Protein AF-0000000084756066 (afdb_homodimer)

Foldseek 3Di:
DVVVLVVLLVVVVVCQVVCVAPFFHADDALVRCCVVSVDDSVSSVVSLVVCVVVVQWAQAPPPHITGHHPVPPPQQLHDDDPQDPVFAEQSDFWFDDPVLVVLVVVLVVVLVPDPVVVVLVDFAQLQGDLVLLQLVQVLVVVVVFNAHSLQKGKAQFLLRVLLLVCQLQHAAAAEEEEAQFADLSNVVSCVVRNYHYDHFYADLQGTDLVVVLVCLVVDLHAAYEDAQAQTPPQGHHHDPVRLLSNLVSCVVNVHAYEYEHAPNLLDDPGPDDNCRVCQQRYKYWYGCCNQRNVPLRIIMIGHDSVSVVSSSVSSCVPPNHRRSVSSVSVSVCSVVCVSVVSSVVLQVVLLVLLVLLCVLQPPFDWGHDSRDQKIKGAADPVAAQSQLQVVLVVVSYRWDASVSRGDDRHGGGITMTGRRPDDSVVSNVSSNVSNCCRVVVD/DVVVLVVLLVVVLVCQVVCVAPFFHADDALVRCCVVSVDDSVSSVVSLVVCVVVVQWAQAVPPHITGHHPVPPPQQLHDDDPQDPVFAEQSDFWFDDPVQVVLVVVLVVVLVPDPVVVVLVDFAQLQGDLVLLQLVQVLVVVVVFNAHSLQKGKAQFLLRVLLLVCQLQHAAAAEEEEAQFARLSNVVSCVVRNYHYDHFYADLQGTDLVVVLVVLVVDLHAAYEDAQAQGPPQGHHHDPVRLVSNLVSCVVNVHAYEYEHAPNLLDDPGDDDNCRVCQQRYKYWYGCCNQRNVPLRIIMIGHPSVSVVSSSVSSCVPPNHRRSVSSVSVSVCSVVCVSVVSSVVLQVVLLVLLVLLCVLQPPFDWGHDSRDQKIKGAADPVAAQSQLQVVLVVVSYRWDASVSRGDDRHGGGITMTGRRPDDSVVSNVSSNVSNCCRVVVD

Radius of gyration: 28.28 Å; Cα contacts (8 Å, |Δi|>4): 1732; chains: 2; bounding box: 73×87×59 Å

Nearest PDB structures (foldseek):
  8tn2-assembly1_A  TM=8.681E-01  e=7.922E-30  Streptomyces hygroscopicus
  2zp7-assembly1_A  TM=9.122E-01  e=8.954E-27  Thermus thermophilus HB27
  4tv7-assembly2_C  TM=6.915E-01  e=6.411E-26  Bacillus subtilis subsp. subtilis str. 168
  4wbt-assembly1_C-2  TM=7.877E-01  e=2.392E-18  Sinorhizobium meliloti 1021
  4wbt-assembly2_B-3  TM=7.861E-01  e=3.547E-18  Sinorhizobium meliloti 1021

Structure (mmCIF, N/CA/C/O backbone):
data_AF-0000000084756066-model_v1
#
loop_
_entity.id
_entity.type
_entity.pdbx_description
1 polymer 'HTH gntR-type domain-containing protein'
#
loop_
_atom_site.group_PDB
_atom_site.id
_atom_site.type_symbol
_atom_site.label_atom_id
_atom_site.label_alt_id
_atom_site.label_comp_id
_atom_site.label_asym_id
_atom_site.label_entity_id
_atom_site.label_seq_id
_atom_site.pdbx_PDB_ins_code
_atom_site.Cartn_x
_atom_site.Cartn_y
_atom_site.Cartn_z
_atom_site.occupancy
_atom_site.B_iso_or_equiv
_atom_site.auth_seq_id
_atom_site.auth_comp_id
_atom_site.auth_asym_id
_atom_site.auth_atom_id
_atom_site.pdbx_PDB_model_num
ATOM 1 N N . MET A 1 1 ? -41.688 8.227 -5.859 1 33.94 1 MET A N 1
ATOM 2 C CA . MET A 1 1 ? -41.031 9.172 -4.969 1 33.94 1 MET A CA 1
ATOM 3 C C . MET A 1 1 ? -39.5 9.125 -5.156 1 33.94 1 MET A C 1
ATOM 5 O O . MET A 1 1 ? -38.844 10.148 -5.059 1 33.94 1 MET A O 1
ATOM 9 N N . LYS A 1 2 ? -39 7.84 -5.34 1 48.56 2 LYS A N 1
ATOM 10 C CA . LYS A 1 2 ? -37.562 7.551 -5.586 1 48.56 2 LYS A CA 1
ATOM 11 C C . LYS A 1 2 ? -37.094 8.219 -6.871 1 48.56 2 LYS A C 1
ATOM 13 O O . LYS A 1 2 ? -35.969 8.734 -6.926 1 48.56 2 LYS A O 1
ATOM 18 N N . ASN A 1 3 ? -38 8.391 -7.758 1 63.06 3 ASN A N 1
ATOM 19 C CA . ASN A 1 3 ? -37.75 8.867 -9.117 1 63.06 3 ASN A CA 1
ATOM 20 C C . ASN A 1 3 ? -37.594 10.383 -9.164 1 63.06 3 ASN A C 1
ATOM 22 O O . ASN A 1 3 ? -36.844 10.906 -9.984 1 63.06 3 ASN A O 1
ATOM 26 N N . ARG A 1 4 ? -38.25 10.992 -8.211 1 68.69 4 ARG A N 1
ATOM 27 C CA . ARG A 1 4 ? -38.25 12.445 -8.273 1 68.69 4 ARG A CA 1
ATOM 28 C C . ARG A 1 4 ? -36.969 13.031 -7.742 1 68.69 4 ARG A C 1
ATOM 30 O O . ARG A 1 4 ? -36.438 14 -8.297 1 68.69 4 ARG A O 1
ATOM 37 N N . TYR A 1 5 ? -36.469 12.328 -6.676 1 75.31 5 TYR A N 1
ATOM 38 C CA . TYR A 1 5 ? -35.188 12.727 -6.066 1 75.31 5 TYR A CA 1
ATOM 39 C C . TYR A 1 5 ? -34.062 12.633 -7.074 1 75.31 5 TYR A C 1
ATOM 41 O O . TYR A 1 5 ? -33.281 13.578 -7.23 1 75.31 5 TYR A O 1
ATOM 49 N N . LYS A 1 6 ? -33.906 11.609 -7.691 1 76.06 6 LYS A N 1
ATOM 50 C CA . LYS A 1 6 ? -32.844 11.414 -8.656 1 76.06 6 LYS A CA 1
ATOM 51 C C . LYS A 1 6 ? -33 12.344 -9.859 1 76.06 6 LYS A C 1
ATOM 53 O O . LYS A 1 6 ? -32 12.844 -10.398 1 76.06 6 LYS A O 1
ATOM 58 N N . SER A 1 7 ? -34.25 12.586 -10.086 1 79.19 7 SER A N 1
ATOM 59 C CA . SER A 1 7 ? -34.5 13.523 -11.18 1 79.19 7 SER A CA 1
ATOM 60 C C . SER A 1 7 ? -34.062 14.93 -10.812 1 79.19 7 SER A C 1
ATOM 62 O O . SER A 1 7 ? -33.469 15.633 -11.648 1 79.19 7 SER A O 1
ATOM 64 N N . LEU A 1 8 ? -34.281 15.305 -9.656 1 84.44 8 LEU A N 1
ATOM 65 C CA . LEU A 1 8 ? -33.875 16.625 -9.188 1 84.44 8 LEU A CA 1
ATOM 66 C C . LEU A 1 8 ? -32.344 16.719 -9.117 1 84.44 8 LEU A C 1
ATOM 68 O O . LEU A 1 8 ? -31.781 17.719 -9.516 1 84.44 8 LEU A O 1
ATOM 72 N N . VAL A 1 9 ? -31.719 15.672 -8.602 1 82.69 9 VAL A N 1
ATOM 73 C CA . VAL A 1 9 ? -30.25 15.625 -8.578 1 82.69 9 VAL A CA 1
ATOM 74 C C . VAL A 1 9 ? -29.703 15.758 -10 1 82.69 9 VAL A C 1
ATOM 76 O O . VAL A 1 9 ? -28.797 16.547 -10.242 1 82.69 9 VAL A O 1
ATOM 79 N N . ASP A 1 10 ? -30.312 15.047 -10.898 1 79.62 10 ASP A N 1
ATOM 80 C CA . ASP A 1 10 ? -29.844 15.062 -12.281 1 79.62 10 ASP A CA 1
ATOM 81 C C . ASP A 1 10 ? -30.031 16.453 -12.906 1 79.62 10 ASP A C 1
ATOM 83 O O . ASP A 1 10 ? -29.156 16.922 -13.656 1 79.62 10 ASP A O 1
ATOM 87 N N . ARG A 1 11 ? -31.078 17.094 -12.625 1 80.88 11 ARG A N 1
ATOM 88 C CA . ARG A 1 11 ? -31.359 18.438 -13.156 1 80.88 11 ARG A CA 1
ATOM 89 C C . ARG A 1 11 ? -30.328 19.438 -12.648 1 80.88 11 ARG A C 1
ATOM 91 O O . ARG A 1 11 ? -29.797 20.234 -13.422 1 80.88 11 ARG A O 1
ATOM 98 N N . TYR A 1 12 ? -30.109 19.391 -11.383 1 86 12 TYR A N 1
ATOM 99 C CA . TYR A 1 12 ? -29.141 20.312 -10.82 1 86 12 TYR A CA 1
ATOM 100 C C . TYR A 1 12 ? -27.734 20 -11.328 1 86 12 TYR A C 1
ATOM 102 O O . TYR A 1 12 ? -26.969 20.891 -11.68 1 86 12 TYR A O 1
ATOM 110 N N . ALA A 1 13 ? -27.438 18.734 -11.367 1 80.38 13 ALA A N 1
ATOM 111 C CA . ALA A 1 13 ? -26.125 18.344 -11.875 1 80.38 13 ALA A CA 1
ATOM 112 C C . ALA A 1 13 ? -25.938 18.812 -13.312 1 80.38 13 ALA A C 1
ATOM 114 O O . ALA A 1 13 ? -24.875 19.344 -13.656 1 80.38 13 ALA A O 1
ATOM 115 N N . ALA A 1 14 ? -26.938 18.641 -14.117 1 76.88 14 ALA A N 1
ATOM 116 C CA . ALA A 1 14 ? -26.875 19.062 -15.516 1 76.88 14 ALA A CA 1
ATOM 117 C C . ALA A 1 14 ? -26.75 20.578 -15.609 1 76.88 14 ALA A C 1
ATOM 119 O O . ALA A 1 14 ? -25.969 21.094 -16.422 1 76.88 14 ALA A O 1
ATOM 120 N N . ALA A 1 15 ? -27.469 21.266 -14.789 1 81.12 15 ALA A N 1
ATOM 121 C CA . ALA A 1 15 ? -27.422 22.719 -14.789 1 81.12 15 ALA A CA 1
ATOM 122 C C . ALA A 1 15 ? -26.047 23.219 -14.344 1 81.12 15 ALA A C 1
ATOM 124 O O . ALA A 1 15 ? -25.531 24.203 -14.883 1 81.12 15 ALA A O 1
ATOM 125 N N . ILE A 1 16 ? -25.484 22.531 -13.453 1 80 16 ILE A N 1
ATOM 126 C CA . ILE A 1 16 ? -24.172 22.906 -12.945 1 80 16 ILE A CA 1
ATOM 127 C C . ILE A 1 16 ? -23.094 22.594 -13.992 1 80 16 ILE A C 1
ATOM 129 O O . ILE A 1 16 ? -22.266 23.438 -14.312 1 80 16 ILE A O 1
ATOM 133 N N . ARG A 1 17 ? -23.203 21.484 -14.609 1 72.5 17 ARG A N 1
ATOM 134 C CA . ARG A 1 17 ? -22.203 21.031 -15.578 1 72.5 17 ARG A CA 1
ATOM 135 C C . ARG A 1 17 ? -22.281 21.859 -16.859 1 72.5 17 ARG A C 1
ATOM 137 O O . ARG A 1 17 ? -21.266 22.109 -17.5 1 72.5 17 ARG A O 1
ATOM 144 N N . SER A 1 18 ? -23.484 22.312 -17.156 1 68.5 18 SER A N 1
ATOM 145 C CA . SER A 1 18 ? -23.672 23.094 -18.375 1 68.5 18 SER A CA 1
ATOM 146 C C . SER A 1 18 ? -23.328 24.562 -18.141 1 68.5 18 SER A C 1
ATOM 148 O O . SER A 1 18 ? -23.25 25.344 -19.094 1 68.5 18 SER A O 1
ATOM 150 N N . GLY A 1 19 ? -23.141 24.891 -16.859 1 70.31 19 GLY A N 1
ATOM 151 C CA . GLY A 1 19 ? -22.844 26.281 -16.531 1 70.31 19 GLY A CA 1
ATOM 152 C C . GLY A 1 19 ? -24.078 27.125 -16.344 1 70.31 19 GLY A C 1
ATOM 153 O O . GLY A 1 19 ? -23.984 28.328 -16.047 1 70.31 19 GLY A O 1
ATOM 154 N N . ALA A 1 20 ? -25.281 26.609 -16.547 1 77.06 20 ALA A N 1
ATOM 155 C CA . ALA A 1 20 ? -26.516 27.344 -16.281 1 77.06 20 ALA A CA 1
ATOM 156 C C . ALA A 1 20 ? -26.578 27.812 -14.836 1 77.06 20 ALA A C 1
ATOM 158 O O . ALA A 1 20 ? -27.109 28.891 -14.555 1 77.06 20 ALA A O 1
ATOM 159 N N . LEU A 1 21 ? -26.109 26.984 -13.977 1 80.75 21 LEU A N 1
ATOM 160 C CA . LEU A 1 21 ? -25.812 27.391 -12.602 1 80.75 21 LEU A CA 1
ATOM 161 C C . LEU A 1 21 ? -24.312 27.609 -12.422 1 80.75 21 LEU A C 1
ATOM 163 O O . LEU A 1 21 ? -23.531 26.656 -12.383 1 80.75 21 LEU A O 1
ATOM 167 N N . ALA A 1 22 ? -23.953 28.828 -12.375 1 74.38 22 ALA A N 1
ATOM 168 C CA . ALA A 1 22 ? -22.547 29.219 -12.398 1 74.38 22 ALA A CA 1
ATOM 169 C C . ALA A 1 22 ? -21.844 28.812 -11.102 1 74.38 22 ALA A C 1
ATOM 171 O O . ALA A 1 22 ? -22.484 28.75 -10.047 1 74.38 22 ALA A O 1
ATOM 172 N N . ALA A 1 23 ? -20.594 28.609 -11.281 1 73.62 23 ALA A N 1
ATOM 173 C CA . ALA A 1 23 ? -19.781 28.375 -10.094 1 73.62 23 ALA A CA 1
ATOM 174 C C . ALA A 1 23 ? -19.938 29.516 -9.086 1 73.62 23 ALA A C 1
ATOM 176 O O . ALA A 1 23 ? -19.953 30.688 -9.469 1 73.62 23 ALA A O 1
ATOM 177 N N . GLY A 1 24 ? -20.172 29.141 -7.812 1 68.38 24 GLY A N 1
ATOM 178 C CA . GLY A 1 24 ? -20.328 30.141 -6.77 1 68.38 24 GLY A CA 1
ATOM 179 C C . GLY A 1 24 ? -21.766 30.516 -6.52 1 68.38 24 GLY A C 1
ATOM 180 O O . GLY A 1 24 ? -22.078 31.188 -5.531 1 68.38 24 GLY A O 1
ATOM 181 N N . SER A 1 25 ? -22.609 30.078 -7.402 1 78.12 25 SER A N 1
ATOM 182 C CA . SER A 1 25 ? -24.016 30.406 -7.219 1 78.12 25 SER A CA 1
ATOM 183 C C . SER A 1 25 ? -24.609 29.672 -6.016 1 78.12 25 SER A C 1
ATOM 185 O O . SER A 1 25 ? -24.281 28.516 -5.773 1 78.12 25 SER A O 1
ATOM 187 N N . GLN A 1 26 ? -25.344 30.391 -5.273 1 83.5 26 GLN A N 1
ATOM 188 C CA . GLN A 1 26 ? -26.047 29.781 -4.145 1 83.5 26 GLN A CA 1
ATOM 189 C C . GLN A 1 26 ? -27.297 29.031 -4.602 1 83.5 26 GLN A C 1
ATOM 191 O O . GLN A 1 26 ? -28.109 29.562 -5.352 1 83.5 26 GLN A O 1
ATOM 196 N N . LEU A 1 27 ? -27.375 27.828 -4.164 1 86.38 27 LEU A N 1
ATOM 197 C CA . LEU A 1 27 ? -28.594 27.047 -4.43 1 86.38 27 LEU A CA 1
ATOM 198 C C . LEU A 1 27 ? -29.656 27.344 -3.385 1 86.38 27 LEU A C 1
ATOM 200 O O . LEU A 1 27 ? -29.359 27.891 -2.32 1 86.38 27 LEU A O 1
ATOM 204 N N . PRO A 1 28 ? -30.906 27.047 -3.775 1 86.62 28 PRO A N 1
ATOM 205 C CA . PRO A 1 28 ? -31.969 27.219 -2.77 1 86.62 28 PRO A CA 1
ATOM 206 C C . PRO A 1 28 ? -31.656 26.484 -1.469 1 86.62 28 PRO A C 1
ATOM 208 O O . PRO A 1 28 ? -31 25.438 -1.485 1 86.62 28 PRO A O 1
ATOM 211 N N . THR A 1 29 ? -32.031 27.141 -0.436 1 85.94 29 THR A N 1
ATOM 212 C CA . THR A 1 29 ? -31.922 26.453 0.841 1 85.94 29 THR A CA 1
ATOM 213 C C . THR A 1 29 ? -32.75 25.172 0.821 1 85.94 29 THR A C 1
ATOM 215 O O . THR A 1 29 ? -33.594 24.969 -0.061 1 85.94 29 THR A O 1
ATOM 218 N N . HIS A 1 30 ? -32.438 24.281 1.735 1 86.06 30 HIS A N 1
ATOM 219 C CA . HIS A 1 30 ? -33.219 23.047 1.835 1 86.06 30 HIS A CA 1
ATOM 220 C C . HIS A 1 30 ? -34.688 23.344 1.924 1 86.06 30 HIS A C 1
ATOM 222 O O . HIS A 1 30 ? -35.5 22.688 1.243 1 86.06 30 HIS A O 1
ATOM 228 N N . ARG A 1 31 ? -35.062 24.406 2.701 1 84.19 31 ARG A N 1
ATOM 229 C CA . ARG A 1 31 ? -36.469 24.766 2.877 1 84.19 31 ARG A CA 1
ATOM 230 C C . ARG A 1 31 ? -37.062 25.297 1.578 1 84.19 31 ARG A C 1
ATOM 232 O O . ARG A 1 31 ? -38.188 24.984 1.241 1 84.19 31 ARG A O 1
ATOM 239 N N . GLN A 1 32 ? -36.25 26.062 0.909 1 88.12 32 GLN A N 1
ATOM 240 C CA . GLN A 1 32 ? -36.719 26.609 -0.367 1 88.12 32 GLN A CA 1
ATOM 241 C C . GLN A 1 32 ? -36.938 25.484 -1.391 1 88.12 32 GLN A C 1
ATOM 243 O O . GLN A 1 32 ? -37.875 25.516 -2.166 1 88.12 32 GLN A O 1
ATOM 248 N N . LEU A 1 33 ? -36.031 24.531 -1.378 1 87.12 33 LEU A N 1
ATOM 249 C CA . LEU A 1 33 ? -36.125 23.406 -2.303 1 87.12 33 LEU A CA 1
ATOM 250 C C . LEU A 1 33 ? -37.406 22.594 -2.047 1 87.12 33 LEU A C 1
ATOM 252 O O . LEU A 1 33 ? -38.062 22.141 -2.988 1 87.12 33 LEU A O 1
ATOM 256 N N . VAL A 1 34 ? -37.688 22.469 -0.799 1 86.62 34 VAL A N 1
ATOM 257 C CA . VAL A 1 34 ? -38.906 21.766 -0.384 1 86.62 34 VAL A CA 1
ATOM 258 C C . VAL A 1 34 ? -40.125 22.469 -0.985 1 86.62 34 VAL A C 1
ATOM 260 O O . VAL A 1 34 ? -41 21.812 -1.56 1 86.62 34 VAL A O 1
ATOM 263 N N . VAL A 1 35 ? -40.156 23.766 -0.869 1 87.62 35 VAL A N 1
ATOM 264 C CA . VAL A 1 35 ? -41.312 24.547 -1.326 1 87.62 35 VAL A CA 1
ATOM 265 C C . VAL A 1 35 ? -41.375 24.547 -2.852 1 87.62 35 VAL A C 1
ATOM 267 O O . VAL A 1 35 ? -42.438 24.344 -3.443 1 87.62 35 VAL A O 1
ATOM 270 N N . GLU A 1 36 ? -40.219 24.688 -3.422 1 87 36 GLU A N 1
ATOM 271 C CA . GLU A 1 36 ? -40.156 24.844 -4.871 1 87 36 GLU A CA 1
ATOM 272 C C . GLU A 1 36 ? -40.5 23.547 -5.586 1 87 36 GLU A C 1
ATOM 274 O O . GLU A 1 36 ? -41.094 23.547 -6.664 1 87 36 GLU A O 1
ATOM 279 N N . HIS A 1 37 ? -40.156 22.438 -4.957 1 87.56 37 HIS A N 1
ATOM 280 C CA . HIS A 1 37 ? -40.281 21.188 -5.695 1 87.56 37 HIS A CA 1
ATOM 281 C C . HIS A 1 37 ? -41.25 20.234 -5.008 1 87.56 37 HIS A C 1
ATOM 283 O O . HIS A 1 37 ? -41.5 19.125 -5.496 1 87.56 37 HIS A O 1
ATOM 289 N N . GLY A 1 38 ? -41.781 20.688 -3.773 1 85.5 38 GLY A N 1
ATOM 290 C CA . GLY A 1 38 ? -42.75 19.875 -3.055 1 85.5 38 GLY A CA 1
ATOM 291 C C . GLY A 1 38 ? -42.188 18.562 -2.555 1 85.5 38 GLY A C 1
ATOM 292 O O . GLY A 1 38 ? -42.812 17.516 -2.701 1 85.5 38 GLY A O 1
ATOM 293 N N . ILE A 1 39 ? -40.969 18.703 -2.166 1 85.19 39 ILE A N 1
ATOM 294 C CA . ILE A 1 39 ? -40.344 17.5 -1.64 1 85.19 39 ILE A CA 1
ATOM 295 C C . ILE A 1 39 ? -40.125 17.641 -0.133 1 85.19 39 ILE A C 1
ATOM 297 O O . ILE A 1 39 ? -40.312 18.719 0.425 1 85.19 39 ILE A O 1
ATOM 301 N N . SER A 1 40 ? -39.906 16.531 0.526 1 86 40 SER A N 1
ATOM 302 C CA . SER A 1 40 ? -39.656 16.562 1.961 1 86 40 SER A CA 1
ATOM 303 C C . SER A 1 40 ? -38.281 17.156 2.254 1 86 40 SER A C 1
ATOM 305 O O . SER A 1 40 ? -37.406 17.234 1.366 1 86 40 SER A O 1
ATOM 307 N N . LEU A 1 41 ? -38.219 17.578 3.482 1 85.81 41 LEU A N 1
ATOM 308 C CA . LEU A 1 41 ? -36.906 18.078 3.936 1 85.81 41 LEU A CA 1
ATOM 309 C C . LEU A 1 41 ? -35.844 17 3.83 1 85.81 41 LEU A C 1
ATOM 311 O O . LEU A 1 41 ? -34.688 17.297 3.469 1 85.81 41 LEU A O 1
ATOM 315 N N . ALA A 1 42 ? -36.219 15.844 4.102 1 82.81 42 ALA A N 1
ATOM 316 C CA . ALA A 1 42 ? -35.281 14.719 4.004 1 82.81 42 ALA A CA 1
ATOM 317 C C . ALA A 1 42 ? -34.844 14.516 2.564 1 82.81 42 ALA A C 1
ATOM 319 O O . ALA A 1 42 ? -33.656 14.25 2.314 1 82.81 42 ALA A O 1
ATOM 320 N N . THR A 1 43 ? -35.719 14.672 1.706 1 82.69 43 THR A N 1
ATOM 321 C CA . THR A 1 43 ? -35.406 14.516 0.292 1 82.69 43 THR A CA 1
ATOM 322 C C . THR A 1 43 ? -34.531 15.648 -0.198 1 82.69 43 THR A C 1
ATOM 324 O O . THR A 1 43 ? -33.562 15.422 -0.94 1 82.69 43 THR A O 1
ATOM 327 N N . ALA A 1 44 ? -34.812 16.828 0.247 1 85.75 44 ALA A N 1
ATOM 328 C CA . ALA A 1 44 ? -34 17.984 -0.112 1 85.75 44 ALA A CA 1
ATOM 329 C C . ALA A 1 44 ? -32.562 17.812 0.372 1 85.75 44 ALA A C 1
ATOM 331 O O . ALA A 1 44 ? -31.609 18.078 -0.365 1 85.75 44 ALA A O 1
ATOM 332 N N . THR A 1 45 ? -32.469 17.344 1.541 1 84.31 45 THR A N 1
ATOM 333 C CA . THR A 1 45 ? -31.156 17.094 2.123 1 84.31 45 THR A CA 1
ATOM 334 C C . THR A 1 45 ? -30.406 16.031 1.317 1 84.31 45 THR A C 1
ATOM 336 O O . THR A 1 45 ? -29.203 16.172 1.061 1 84.31 45 THR A O 1
ATOM 339 N N . ARG A 1 46 ? -31.125 15.062 0.942 1 81.38 46 ARG A N 1
ATOM 340 C CA . ARG A 1 46 ? -30.531 13.992 0.152 1 81.38 46 ARG A CA 1
ATOM 341 C C . ARG A 1 46 ? -30.047 14.508 -1.197 1 81.38 46 ARG A C 1
ATOM 343 O O . ARG A 1 46 ? -28.984 14.102 -1.68 1 81.38 46 ARG A O 1
ATOM 350 N N . VAL A 1 47 ? -30.797 15.352 -1.772 1 82.5 47 VAL A N 1
ATOM 351 C CA . VAL A 1 47 ? -30.422 15.93 -3.061 1 82.5 47 VAL A CA 1
ATOM 352 C C . VAL A 1 47 ? -29.094 16.656 -2.941 1 82.5 47 VAL A C 1
ATOM 354 O O . VAL A 1 47 ? -28.172 16.406 -3.721 1 82.5 47 VAL A O 1
ATOM 357 N N . TYR A 1 48 ? -28.984 17.469 -1.939 1 84.31 48 TYR A N 1
ATOM 358 C CA . TYR A 1 48 ? -27.766 18.266 -1.8 1 84.31 48 TYR A CA 1
ATOM 359 C C . TYR A 1 48 ? -26.594 17.406 -1.355 1 84.31 48 TYR A C 1
ATOM 361 O O . TYR A 1 48 ? -25.453 17.641 -1.765 1 84.31 48 TYR A O 1
ATOM 369 N N . ARG A 1 49 ? -26.938 16.391 -0.637 1 79.75 49 ARG A N 1
ATOM 370 C CA . ARG A 1 49 ? -25.906 15.445 -0.252 1 79.75 49 ARG A CA 1
ATOM 371 C C . ARG A 1 49 ? -25.344 14.719 -1.473 1 79.75 49 ARG A C 1
ATOM 373 O O . ARG A 1 49 ? -24.125 14.562 -1.602 1 79.75 49 ARG A O 1
ATOM 380 N N . GLU A 1 50 ? -26.234 14.344 -2.275 1 75.19 50 GLU A N 1
ATOM 381 C CA . GLU A 1 50 ? -25.812 13.641 -3.484 1 75.19 50 GLU A CA 1
ATOM 382 C C . GLU A 1 50 ? -25 14.562 -4.402 1 75.19 50 GLU A C 1
ATOM 384 O O . GLU A 1 50 ? -24 14.148 -4.969 1 75.19 50 GLU A O 1
ATOM 389 N N . LEU A 1 51 ? -25.484 15.789 -4.566 1 78.38 51 LEU A N 1
ATOM 390 C CA . LEU A 1 51 ? -24.766 16.75 -5.387 1 78.38 51 LEU A CA 1
ATOM 391 C C . LEU A 1 51 ? -23.375 17.031 -4.816 1 78.38 51 LEU A C 1
ATOM 393 O O . LEU A 1 51 ? -22.422 17.188 -5.566 1 78.38 51 LEU A O 1
ATOM 397 N N . ALA A 1 52 ? -23.312 16.969 -3.523 1 75.75 52 ALA A N 1
ATOM 398 C CA . ALA A 1 52 ? -22.047 17.188 -2.848 1 75.75 52 ALA A CA 1
ATOM 399 C C . ALA A 1 52 ? -21.109 15.992 -3.059 1 75.75 52 ALA A C 1
ATOM 401 O O . ALA A 1 52 ? -19.906 16.172 -3.305 1 75.75 52 ALA A O 1
ATOM 402 N N . LEU A 1 53 ? -21.703 14.875 -3.053 1 66.94 53 LEU A N 1
ATOM 403 C CA . LEU A 1 53 ? -20.938 13.648 -3.275 1 66.94 53 LEU A CA 1
ATOM 404 C C . LEU A 1 53 ? -20.375 13.609 -4.695 1 66.94 53 LEU A C 1
ATOM 406 O O . LEU A 1 53 ? -19.281 13.102 -4.914 1 66.94 53 LEU A O 1
ATOM 410 N N . MET A 1 54 ? -21.188 14.281 -5.566 1 62.69 54 MET A N 1
ATOM 411 C CA . MET A 1 54 ? -20.781 14.367 -6.965 1 62.69 54 MET A CA 1
ATOM 412 C C . MET A 1 54 ? -19.719 15.438 -7.152 1 62.69 54 MET A C 1
ATOM 414 O O . MET A 1 54 ? -19.188 15.609 -8.25 1 62.69 54 MET A O 1
ATOM 418 N N . GLY A 1 55 ? -19.484 16.188 -6.094 1 65.88 55 GLY A N 1
ATOM 419 C CA . GLY A 1 55 ? -18.5 17.25 -6.152 1 65.88 55 GLY A CA 1
ATOM 420 C C . GLY A 1 55 ? -19.031 18.516 -6.801 1 65.88 55 GLY A C 1
ATOM 421 O O . GLY A 1 55 ? -18.25 19.359 -7.273 1 65.88 55 GLY A O 1
ATOM 422 N N . LEU A 1 56 ? -20.312 18.703 -6.895 1 71.56 56 LEU A N 1
ATOM 423 C CA . LEU A 1 56 ? -20.906 19.797 -7.664 1 71.56 56 LEU A CA 1
ATOM 424 C C . LEU A 1 56 ? -21.281 20.969 -6.758 1 71.56 56 LEU A C 1
ATOM 426 O O . LEU A 1 56 ? -21.359 22.109 -7.215 1 71.56 56 LEU A O 1
ATOM 430 N N . VAL A 1 57 ? -21.562 20.625 -5.473 1 75.06 57 VAL A N 1
ATOM 431 C CA . VAL A 1 57 ? -21.953 21.703 -4.555 1 75.06 57 VAL A CA 1
ATOM 432 C C . VAL A 1 57 ? -21.203 21.547 -3.236 1 75.06 57 VAL A C 1
ATOM 434 O O . VAL A 1 57 ? -20.609 20.5 -2.963 1 75.06 57 VAL A O 1
ATOM 437 N N . SER A 1 58 ? -21.031 22.609 -2.537 1 73.56 58 SER A N 1
ATOM 438 C CA . SER A 1 58 ? -20.438 22.609 -1.205 1 73.56 58 SER A CA 1
ATOM 439 C C . SER A 1 58 ? -21.328 23.328 -0.203 1 73.56 58 SER A C 1
ATOM 441 O O . SER A 1 58 ? -21.828 24.422 -0.481 1 73.56 58 SER A O 1
ATOM 443 N N . GLY A 1 59 ? -21.672 22.625 0.853 1 71.25 59 GLY A N 1
ATOM 444 C CA . GLY A 1 59 ? -22.359 23.297 1.946 1 71.25 59 GLY A CA 1
ATOM 445 C C . GLY A 1 59 ? -21.438 24.141 2.799 1 71.25 59 GLY A C 1
ATOM 446 O O . GLY A 1 59 ? -20.344 23.719 3.15 1 71.25 59 GLY A O 1
ATOM 447 N N . GLU A 1 60 ? -21.75 25.422 2.963 1 61 60 GLU A N 1
ATOM 448 C CA . GLU A 1 60 ? -21.031 26.328 3.84 1 61 60 GLU A CA 1
ATOM 449 C C . GLU A 1 60 ? -21.859 26.703 5.059 1 61 60 GLU A C 1
ATOM 451 O O . GLU A 1 60 ? -22.969 27.219 4.922 1 61 60 GLU A O 1
ATOM 456 N N . THR A 1 61 ? -21.359 26.297 6.137 1 60.5 61 THR A N 1
ATOM 457 C CA . THR A 1 61 ? -22.109 26.484 7.371 1 60.5 61 THR A CA 1
ATOM 458 C C . THR A 1 61 ? -22.562 27.938 7.512 1 60.5 61 THR A C 1
ATOM 460 O O . THR A 1 61 ? -21.734 28.859 7.48 1 60.5 61 THR A O 1
ATOM 463 N N . GLY A 1 62 ? -23.734 28.031 7.746 1 61.53 62 GLY A N 1
ATOM 464 C CA . GLY A 1 62 ? -24.344 29.344 7.996 1 61.53 62 GLY A CA 1
ATOM 465 C C . GLY A 1 62 ? -24.562 30.141 6.727 1 61.53 62 GLY A C 1
ATOM 466 O O . GLY A 1 62 ? -25.172 31.219 6.766 1 61.53 62 GLY A O 1
ATOM 467 N N . ARG A 1 63 ? -24.078 29.688 5.562 1 69.69 63 ARG A N 1
ATOM 468 C CA . ARG A 1 63 ? -24.172 30.5 4.355 1 69.69 63 ARG A CA 1
ATOM 469 C C . ARG A 1 63 ? -25.031 29.812 3.301 1 69.69 63 ARG A C 1
ATOM 471 O O . ARG A 1 63 ? -25.641 30.484 2.463 1 69.69 63 ARG A O 1
ATOM 478 N N . GLY A 1 64 ? -25.109 28.469 3.418 1 76.44 64 GLY A N 1
ATOM 479 C CA . GLY A 1 64 ? -25.922 27.766 2.447 1 76.44 64 GLY A CA 1
ATOM 480 C C . GLY A 1 64 ? -25.109 26.812 1.574 1 76.44 64 GLY A C 1
ATOM 481 O O . GLY A 1 64 ? -24.016 26.422 1.939 1 76.44 64 GLY A O 1
ATOM 482 N N . THR A 1 65 ? -25.781 26.281 0.516 1 81.06 65 THR A N 1
ATOM 483 C CA . THR A 1 65 ? -25.188 25.359 -0.434 1 81.06 65 THR A CA 1
ATOM 484 C C . THR A 1 65 ? -24.828 26.062 -1.734 1 81.06 65 THR A C 1
ATOM 486 O O . THR A 1 65 ? -25.641 26.797 -2.303 1 81.06 65 THR A O 1
ATOM 489 N N . PHE A 1 66 ? -23.578 25.938 -2.195 1 78.25 66 PHE A N 1
ATOM 490 C CA . PHE A 1 66 ? -23.078 26.672 -3.359 1 78.25 66 PHE A CA 1
ATOM 491 C C . PHE A 1 66 ? -22.594 25.703 -4.434 1 78.25 66 PHE A C 1
ATOM 493 O O . PHE A 1 66 ? -22.094 24.625 -4.117 1 78.25 66 PHE A O 1
ATOM 500 N N . VAL A 1 67 ? -22.766 26.125 -5.707 1 77.25 67 VAL A N 1
ATOM 501 C CA . VAL A 1 67 ? -22.203 25.391 -6.836 1 77.25 67 VAL A CA 1
ATOM 502 C C . VAL A 1 67 ? -20.688 25.516 -6.832 1 77.25 67 VAL A C 1
ATOM 504 O O . VAL A 1 67 ? -20.141 26.625 -6.715 1 77.25 67 VAL A O 1
ATOM 507 N N . ARG A 1 68 ? -20.031 24.453 -6.883 1 66.56 68 ARG A N 1
ATOM 508 C CA . ARG A 1 68 ? -18.562 24.406 -6.867 1 66.56 68 ARG A CA 1
ATOM 509 C C . ARG A 1 68 ? -18 24.891 -8.203 1 66.56 68 ARG A C 1
ATOM 511 O O . ARG A 1 68 ? -18.672 24.812 -9.234 1 66.56 68 ARG A O 1
ATOM 518 N N . GLU A 1 69 ? -16.828 25.594 -8.117 1 57.09 69 GLU A N 1
ATOM 519 C CA . GLU A 1 69 ? -16.094 25.859 -9.352 1 57.09 69 GLU A CA 1
ATOM 520 C C . GLU A 1 69 ? -15.586 24.562 -9.977 1 57.09 69 GLU A C 1
ATOM 522 O O . GLU A 1 69 ? -14.641 23.953 -9.477 1 57.09 69 GLU A O 1
ATOM 527 N N . LEU A 1 70 ? -16.391 24.188 -10.984 1 50.47 70 LEU A N 1
ATOM 528 C CA . LEU A 1 70 ? -16.125 22.891 -11.602 1 50.47 70 LEU A CA 1
ATOM 529 C C . LEU A 1 70 ? -14.781 22.875 -12.312 1 50.47 70 LEU A C 1
ATOM 531 O O . LEU A 1 70 ? -14.219 21.812 -12.586 1 50.47 70 LEU A O 1
ATOM 535 N N . SER A 1 71 ? -14.375 24.156 -12.719 1 45.09 71 SER A N 1
ATOM 536 C CA . SER A 1 71 ? -13.094 24.25 -13.414 1 45.09 71 SER A CA 1
ATOM 537 C C . SER A 1 71 ? -11.93 23.891 -12.492 1 45.09 71 SER A C 1
ATOM 539 O O . SER A 1 71 ? -10.812 23.672 -12.953 1 45.09 71 SER A O 1
ATOM 541 N N . LEU A 1 72 ? -12.273 23.984 -11.242 1 43.72 72 LEU A N 1
ATOM 542 C CA . LEU A 1 72 ? -11.195 23.562 -10.352 1 43.72 72 LEU A CA 1
ATOM 543 C C . LEU A 1 72 ? -11.062 22.047 -10.352 1 43.72 72 LEU A C 1
ATOM 545 O O . LEU A 1 72 ? -12.062 21.328 -10.297 1 43.72 72 LEU A O 1
ATOM 549 N N . PRO A 1 73 ? -9.969 21.594 -10.781 1 44.12 73 PRO A N 1
ATOM 550 C CA . PRO A 1 73 ? -9.844 20.141 -10.742 1 44.12 73 PRO A CA 1
ATOM 551 C C . PRO A 1 73 ? -10.383 19.531 -9.445 1 44.12 73 PRO A C 1
ATOM 553 O O . PRO A 1 73 ? -10.156 20.078 -8.367 1 44.12 73 PRO A O 1
ATOM 556 N N . PRO A 1 74 ? -11.367 18.781 -9.648 1 43.81 74 PRO A N 1
ATOM 557 C CA . PRO A 1 74 ? -11.75 18.016 -8.461 1 43.81 74 PRO A CA 1
ATOM 558 C C . PRO A 1 74 ? -10.539 17.453 -7.707 1 43.81 74 PRO A C 1
ATOM 560 O O . PRO A 1 74 ? -9.547 17.062 -8.328 1 43.81 74 PRO A O 1
ATOM 563 N N . GLY A 1 75 ? -10.367 17.812 -6.422 1 47.22 75 GLY A N 1
ATOM 564 C CA . GLY A 1 75 ? -9.312 17.188 -5.641 1 47.22 75 GLY A CA 1
ATOM 565 C C . GLY A 1 75 ? -8.18 18.125 -5.293 1 47.22 75 GLY A C 1
ATOM 566 O O . GLY A 1 75 ? -7.098 17.688 -4.902 1 47.22 75 GLY A O 1
ATOM 567 N N . LEU A 1 76 ? -8.375 19.391 -5.723 1 43.81 76 LEU A N 1
ATOM 568 C CA . LEU A 1 76 ? -7.418 20.375 -5.238 1 43.81 76 LEU A CA 1
ATOM 569 C C . LEU A 1 76 ? -7.258 20.281 -3.727 1 43.81 76 LEU A C 1
ATOM 571 O O . LEU A 1 76 ? -8.25 20.25 -2.994 1 43.81 76 LEU A O 1
ATOM 575 N N . GLY A 1 77 ? -6.082 19.969 -3.301 1 45.56 77 GLY A N 1
ATOM 576 C CA . GLY A 1 77 ? -5.762 19.719 -1.903 1 45.56 77 GLY A CA 1
ATOM 577 C C . GLY A 1 77 ? -5.59 18.25 -1.58 1 45.56 77 GLY A C 1
ATOM 578 O O . GLY A 1 77 ? -5.074 17.906 -0.517 1 45.56 77 GLY A O 1
ATOM 579 N N . VAL A 1 78 ? -6.16 17.547 -2.559 1 45.5 78 VAL A N 1
ATOM 580 C CA . VAL A 1 78 ? -6.074 16.109 -2.336 1 45.5 78 VAL A CA 1
ATOM 581 C C . VAL A 1 78 ? -5.203 15.469 -3.414 1 45.5 78 VAL A C 1
ATOM 583 O O . VAL A 1 78 ? -4.348 14.633 -3.115 1 45.5 78 VAL A O 1
ATOM 586 N N . ASP A 1 79 ? -5.375 16.016 -4.629 1 47.75 79 ASP A N 1
ATOM 587 C CA . ASP A 1 79 ? -4.684 15.375 -5.734 1 47.75 79 ASP A CA 1
ATOM 588 C C . ASP A 1 79 ? -3.402 16.125 -6.098 1 47.75 79 ASP A C 1
ATOM 590 O O . ASP A 1 79 ? -3.404 17.359 -6.195 1 47.75 79 ASP A O 1
ATOM 594 N N . GLN A 1 80 ? -2.303 15.484 -6 1 48.19 80 GLN A N 1
ATOM 595 C CA . GLN A 1 80 ? -1.053 16.047 -6.492 1 48.19 80 GLN A CA 1
ATOM 596 C C . GLN A 1 80 ? -1.025 16.078 -8.016 1 48.19 80 GLN A C 1
ATOM 598 O O . GLN A 1 80 ? -0.862 15.047 -8.664 1 48.19 80 GLN A O 1
ATOM 603 N N . HIS A 1 81 ? -1.555 17.062 -8.656 1 51.22 81 HIS A N 1
ATOM 604 C CA . HIS A 1 81 ? -1.432 17.219 -10.102 1 51.22 81 HIS A CA 1
ATOM 605 C C . HIS A 1 81 ? -0.011 17.609 -10.492 1 51.22 81 HIS A C 1
ATOM 607 O O . HIS A 1 81 ? 0.712 18.219 -9.703 1 51.22 81 HIS A O 1
ATOM 613 N N . ALA A 1 82 ? 0.458 17.047 -11.586 1 47.97 82 ALA A N 1
ATOM 614 C CA . ALA A 1 82 ? 1.721 17.531 -12.133 1 47.97 82 ALA A CA 1
ATOM 615 C C . ALA A 1 82 ? 1.758 19.062 -12.172 1 47.97 82 ALA A C 1
ATOM 617 O O . ALA A 1 82 ? 0.912 19.688 -12.805 1 47.97 82 ALA A O 1
ATOM 618 N N . ILE A 1 83 ? 2.285 19.625 -11.102 1 50.06 83 ILE A N 1
ATOM 619 C CA . ILE A 1 83 ? 2.443 21.078 -10.984 1 50.06 83 ILE A CA 1
ATOM 620 C C . ILE A 1 83 ? 3.303 21.594 -12.141 1 50.06 83 ILE A C 1
ATOM 622 O O . ILE A 1 83 ? 4.352 21.016 -12.445 1 50.06 83 ILE A O 1
ATOM 626 N N . ALA A 1 84 ? 2.736 22.359 -12.906 1 54.47 84 ALA A N 1
ATOM 627 C CA . ALA A 1 84 ? 3.514 23.016 -13.961 1 54.47 84 ALA A CA 1
ATOM 628 C C . ALA A 1 84 ? 4.832 23.547 -13.414 1 54.47 84 ALA A C 1
ATOM 630 O O . ALA A 1 84 ? 4.91 23.953 -12.25 1 54.47 84 ALA A O 1
ATOM 631 N N . PRO A 1 85 ? 5.891 23.328 -14.164 1 56.72 85 PRO A N 1
ATOM 632 C CA . PRO A 1 85 ? 7.223 23.75 -13.719 1 56.72 85 PRO A CA 1
ATOM 633 C C . PRO A 1 85 ? 7.23 25.141 -13.094 1 56.72 85 PRO A C 1
ATOM 635 O O . PRO A 1 85 ? 7.988 25.391 -12.148 1 56.72 85 PRO A O 1
ATOM 638 N N . ASP A 1 86 ? 6.289 25.906 -13.391 1 68.75 86 ASP A N 1
ATOM 639 C CA . ASP A 1 86 ? 6.359 27.281 -12.898 1 68.75 86 ASP A CA 1
ATOM 640 C C . ASP A 1 86 ? 5.324 27.531 -11.797 1 68.75 86 ASP A C 1
ATOM 642 O O . ASP A 1 86 ? 5.211 28.641 -11.281 1 68.75 86 ASP A O 1
ATOM 646 N N . MET A 1 87 ? 4.746 26.547 -11.352 1 84.88 87 MET A N 1
ATOM 647 C CA . MET A 1 87 ? 3.705 26.688 -10.336 1 84.88 87 MET A CA 1
ATOM 648 C C . MET A 1 87 ? 4.309 26.703 -8.938 1 84.88 87 MET A C 1
ATOM 650 O O . MET A 1 87 ? 5.211 25.906 -8.633 1 84.88 87 MET A O 1
ATOM 654 N N . ILE A 1 88 ? 3.912 27.75 -8.078 1 91.69 88 ILE A N 1
ATOM 655 C CA . ILE A 1 88 ? 4.273 27.766 -6.668 1 91.69 88 ILE A CA 1
ATOM 656 C C . ILE A 1 88 ? 3.283 26.922 -5.867 1 91.69 88 ILE A C 1
ATOM 658 O O . ILE A 1 88 ? 2.086 27.234 -5.836 1 91.69 88 ILE A O 1
ATOM 662 N N . ASP A 1 89 ? 3.797 25.906 -5.227 1 91.06 89 ASP A N 1
ATOM 663 C CA . ASP A 1 89 ? 2.945 24.953 -4.527 1 91.06 89 ASP A CA 1
ATOM 664 C C . ASP A 1 89 ? 2.805 25.312 -3.053 1 91.06 89 ASP A C 1
ATOM 666 O O . ASP A 1 89 ? 3.709 25.047 -2.254 1 91.06 89 ASP A O 1
ATOM 670 N N . LEU A 1 90 ? 1.674 25.844 -2.707 1 94.88 90 LEU A N 1
ATOM 671 C CA . LEU A 1 90 ? 1.327 26.078 -1.31 1 94.88 90 LEU A CA 1
ATOM 672 C C . LEU A 1 90 ? 0.256 25.094 -0.844 1 94.88 90 LEU A C 1
ATOM 674 O O . LEU A 1 90 ? -0.449 25.359 0.132 1 94.88 90 LEU A O 1
ATOM 678 N N . ASN A 1 91 ? 0.144 24 -1.609 1 89.75 91 ASN A N 1
ATOM 679 C CA . ASN A 1 91 ? -0.834 22.969 -1.294 1 89.75 91 ASN A CA 1
ATOM 680 C C . ASN A 1 91 ? -0.205 21.828 -0.501 1 89.75 91 ASN A C 1
ATOM 682 O O . ASN A 1 91 ? -0.809 21.312 0.445 1 89.75 91 ASN A O 1
ATOM 686 N N . PHE A 1 92 ? 0.966 21.422 -0.901 1 87.19 92 PHE A N 1
ATOM 687 C CA . PHE A 1 92 ? 1.635 20.297 -0.269 1 87.19 92 PHE A CA 1
ATOM 688 C C . PHE A 1 92 ? 2.961 20.719 0.347 1 87.19 92 PHE A C 1
ATOM 690 O O . PHE A 1 92 ? 3.621 21.625 -0.162 1 87.19 92 PHE A O 1
ATOM 697 N N . ASN A 1 93 ? 3.305 20.078 1.425 1 92 93 ASN A N 1
ATOM 698 C CA . ASN A 1 93 ? 4.609 20.266 2.049 1 92 93 ASN A CA 1
ATOM 699 C C . ASN A 1 93 ? 5.637 19.266 1.521 1 92 93 ASN A C 1
ATOM 701 O O . ASN A 1 93 ? 5.543 18.078 1.799 1 92 93 ASN A O 1
ATOM 705 N N . SER A 1 94 ? 6.559 19.781 0.792 1 89.19 94 SER A N 1
ATOM 706 C CA . SER A 1 94 ? 7.703 19.016 0.32 1 89.19 94 SER A CA 1
ATOM 707 C C . SER A 1 94 ? 9.016 19.703 0.667 1 89.19 94 SER A C 1
ATOM 709 O O . SER A 1 94 ? 9.703 20.234 -0.214 1 89.19 94 SER A O 1
ATOM 711 N N . PRO A 1 95 ? 9.359 19.594 1.881 1 89.25 95 PRO A N 1
ATOM 712 C CA . PRO A 1 95 ? 10.609 20.25 2.279 1 89.25 95 PRO A CA 1
ATOM 713 C C . PRO A 1 95 ? 11.82 19.719 1.515 1 89.25 95 PRO A C 1
ATOM 715 O O . PRO A 1 95 ? 11.945 18.5 1.312 1 89.25 95 PRO A O 1
ATOM 718 N N . ALA A 1 96 ? 12.641 20.656 1.043 1 85.12 96 ALA A N 1
ATOM 719 C CA . ALA A 1 96 ? 13.812 20.297 0.252 1 85.12 96 ALA A CA 1
ATOM 720 C C . ALA A 1 96 ? 15.023 21.125 0.657 1 85.12 96 ALA A C 1
ATOM 722 O O . ALA A 1 96 ? 14.93 22.344 0.82 1 85.12 96 ALA A O 1
ATOM 723 N N . LEU A 1 97 ? 16.078 20.422 0.983 1 89.19 97 LEU A N 1
ATOM 724 C CA . LEU A 1 97 ? 17.391 21 1.258 1 89.19 97 LEU A CA 1
ATOM 725 C C . LEU A 1 97 ? 18.422 20.531 0.239 1 89.19 97 LEU A C 1
ATOM 727 O O . LEU A 1 97 ? 18.391 19.375 -0.196 1 89.19 97 LEU A O 1
ATOM 731 N N . PRO A 1 98 ? 19.266 21.469 -0.153 1 84.12 98 PRO A N 1
ATOM 732 C CA . PRO A 1 98 ? 20.328 21.047 -1.076 1 84.12 98 PRO A CA 1
ATOM 733 C C . PRO A 1 98 ? 21.141 19.875 -0.536 1 84.12 98 PRO A C 1
ATOM 735 O O . PRO A 1 98 ? 21.641 19.062 -1.312 1 84.12 98 PRO A O 1
ATOM 738 N N . GLU A 1 99 ? 21.234 19.766 0.726 1 90.06 99 GLU A N 1
ATOM 739 C CA . GLU A 1 99 ? 22.031 18.734 1.393 1 90.06 99 GLU A CA 1
ATOM 740 C C . GLU A 1 99 ? 21.484 17.344 1.094 1 90.06 99 GLU A C 1
ATOM 742 O O . GLU A 1 99 ? 22.234 16.375 1.052 1 90.06 99 GLU A O 1
ATOM 747 N N . GLN A 1 100 ? 20.266 17.281 0.868 1 92.75 100 GLN A N 1
ATOM 748 C CA . GLN A 1 100 ? 19.609 15.984 0.706 1 92.75 100 GLN A CA 1
ATOM 749 C C . GLN A 1 100 ? 20.125 15.266 -0.542 1 92.75 100 GLN A C 1
ATOM 751 O O . GLN A 1 100 ? 20.297 14.047 -0.534 1 92.75 100 GLN A O 1
ATOM 756 N N . THR A 1 101 ? 20.328 16.016 -1.605 1 91.62 101 THR A N 1
ATOM 757 C CA . THR A 1 101 ? 20.812 15.414 -2.846 1 91.62 101 THR A CA 1
ATOM 758 C C . THR A 1 101 ? 22.219 14.852 -2.666 1 91.62 101 THR A C 1
ATOM 760 O O . THR A 1 101 ? 22.531 13.766 -3.152 1 91.62 101 THR A O 1
ATOM 763 N N . VAL A 1 102 ? 23.031 15.594 -1.981 1 94.06 102 VAL A N 1
ATOM 764 C CA . VAL A 1 102 ? 24.406 15.164 -1.698 1 94.06 102 VAL A CA 1
ATOM 765 C C . VAL A 1 102 ? 24.375 13.914 -0.828 1 94.06 102 VAL A C 1
ATOM 767 O O . VAL A 1 102 ? 25.125 12.961 -1.072 1 94.06 102 VAL A O 1
ATOM 770 N N . LEU A 1 103 ? 23.516 13.945 0.134 1 95 103 LEU A N 1
ATOM 771 C CA . LEU A 1 103 ? 23.375 12.805 1.035 1 95 103 LEU A CA 1
ATOM 772 C C . LEU A 1 103 ? 22.953 11.555 0.271 1 95 103 LEU A C 1
ATOM 774 O O . LEU A 1 103 ? 23.484 10.469 0.51 1 95 103 LEU A O 1
ATOM 778 N N . LEU A 1 104 ? 22 11.695 -0.659 1 95.25 104 LEU A N 1
ATOM 779 C CA . LEU A 1 104 ? 21.547 10.562 -1.451 1 95.25 104 LEU A CA 1
ATOM 780 C C . LEU A 1 104 ? 22.672 10.023 -2.33 1 95.25 104 LEU A C 1
ATOM 782 O O . LEU A 1 104 ? 22.859 8.812 -2.428 1 95.25 104 LEU A O 1
ATOM 786 N N . ARG A 1 105 ? 23.391 10.969 -2.961 1 94.81 105 ARG A N 1
ATOM 787 C CA . ARG A 1 105 ? 24.516 10.594 -3.807 1 94.81 105 ARG A CA 1
ATOM 788 C C . ARG A 1 105 ? 25.516 9.75 -3.033 1 94.81 105 ARG A C 1
ATOM 790 O O . ARG A 1 105 ? 25.938 8.688 -3.498 1 94.81 105 ARG A O 1
ATOM 797 N N . GLU A 1 106 ? 25.859 10.195 -1.915 1 95.75 106 GLU A N 1
ATOM 798 C CA . GLU A 1 106 ? 26.844 9.516 -1.082 1 95.75 106 GLU A CA 1
ATOM 799 C C . GLU A 1 106 ? 26.312 8.172 -0.587 1 95.75 106 GLU A C 1
ATOM 801 O O . GLU A 1 106 ? 27.047 7.18 -0.56 1 95.75 106 GLU A O 1
ATOM 806 N N . ALA A 1 107 ? 25.094 8.141 -0.215 1 95.44 107 ALA A N 1
ATOM 807 C CA . ALA A 1 107 ? 24.484 6.914 0.291 1 95.44 107 ALA A CA 1
ATOM 808 C C . ALA A 1 107 ? 24.406 5.848 -0.799 1 95.44 107 ALA A C 1
ATOM 810 O O . ALA A 1 107 ? 24.625 4.664 -0.533 1 95.44 107 ALA A O 1
ATOM 811 N N . LEU A 1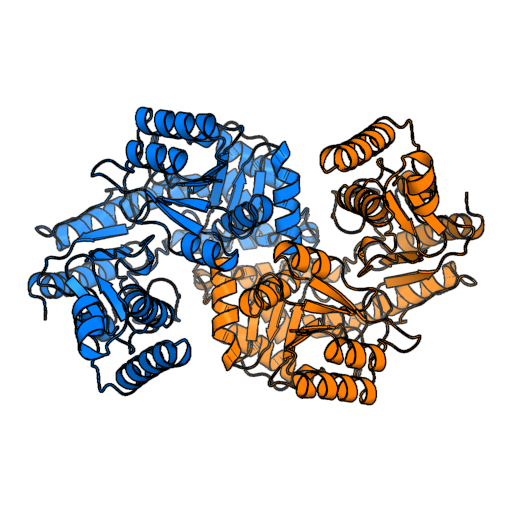 108 ? 24.047 6.242 -2.01 1 95.56 108 LEU A N 1
ATOM 812 C CA . LEU A 1 108 ? 23.984 5.312 -3.133 1 95.56 108 LEU A CA 1
ATOM 813 C C . LEU A 1 108 ? 25.375 4.746 -3.449 1 95.56 108 LEU A C 1
ATOM 815 O O . LEU A 1 108 ? 25.5 3.551 -3.729 1 95.56 108 LEU A O 1
ATOM 819 N N . LYS A 1 109 ? 26.328 5.605 -3.41 1 93.94 109 LYS A N 1
ATOM 820 C CA . LYS A 1 109 ? 27.703 5.152 -3.621 1 93.94 109 LYS A CA 1
ATOM 821 C C . LYS A 1 109 ? 28.125 4.137 -2.559 1 93.94 109 LYS A C 1
ATOM 823 O O . LYS A 1 109 ? 28.703 3.098 -2.879 1 93.94 109 LYS A O 1
ATOM 828 N N . LYS A 1 110 ? 27.828 4.441 -1.377 1 92.06 110 LYS A N 1
ATOM 829 C CA . LYS A 1 110 ? 28.172 3.549 -0.272 1 92.06 110 LYS A CA 1
ATOM 830 C C . LYS A 1 110 ? 27.453 2.207 -0.412 1 92.06 110 LYS A C 1
ATOM 832 O O . LYS A 1 110 ? 28.062 1.151 -0.226 1 92.06 110 LYS A O 1
ATOM 837 N N . LEU A 1 111 ? 26.203 2.285 -0.747 1 90.94 111 LEU A N 1
ATOM 838 C CA . LEU A 1 111 ? 25.406 1.075 -0.884 1 90.94 111 LEU A CA 1
ATOM 839 C C . LEU A 1 111 ? 25.922 0.213 -2.035 1 90.94 111 LEU A C 1
ATOM 841 O O . LEU A 1 111 ? 25.875 -1.017 -1.959 1 90.94 111 LEU A O 1
ATOM 845 N N . SER A 1 112 ? 26.328 0.857 -3.098 1 92.12 112 SER A N 1
ATOM 846 C CA . SER A 1 112 ? 26.828 0.128 -4.258 1 92.12 112 SER A CA 1
ATOM 847 C C . SER A 1 112 ? 28.062 -0.698 -3.908 1 92.12 112 SER A C 1
ATOM 849 O O . SER A 1 112 ? 28.359 -1.688 -4.578 1 92.12 112 SER A O 1
ATOM 851 N N . GLY A 1 113 ? 28.734 -0.365 -2.828 1 88 113 GLY A N 1
ATOM 852 C CA . GLY A 1 113 ? 29.922 -1.076 -2.398 1 88 113 GLY A CA 1
ATOM 853 C C . GLY A 1 113 ? 29.672 -2.012 -1.23 1 88 113 GLY A C 1
ATOM 854 O O . GLY A 1 113 ? 30.594 -2.66 -0.738 1 88 113 GLY A O 1
ATOM 855 N N . ALA A 1 114 ? 28.469 -2.1 -0.854 1 82.88 114 ALA A N 1
ATOM 856 C CA . ALA A 1 114 ? 28.141 -2.906 0.317 1 82.88 114 ALA A CA 1
ATOM 857 C C . ALA A 1 114 ? 28.25 -4.395 0.008 1 82.88 114 ALA A C 1
ATOM 859 O O . ALA A 1 114 ? 27.922 -4.832 -1.099 1 82.88 114 ALA A O 1
ATOM 860 N N . GLY A 1 115 ? 28.625 -5.219 0.932 1 76.56 115 GLY A N 1
ATOM 861 C CA . GLY A 1 115 ? 28.828 -6.648 0.766 1 76.56 115 GLY A CA 1
ATOM 862 C C . GLY A 1 115 ? 27.516 -7.422 0.693 1 76.56 115 GLY A C 1
ATOM 863 O O . GLY A 1 115 ? 27.453 -8.5 0.097 1 76.56 115 GLY A O 1
ATOM 864 N N . ASP A 1 116 ? 26.5 -6.973 1.288 1 80.88 116 ASP A N 1
ATOM 865 C CA . ASP A 1 116 ? 25.25 -7.73 1.383 1 80.88 116 ASP A CA 1
ATOM 866 C C . ASP A 1 116 ? 24.188 -7.145 0.464 1 80.88 116 ASP A C 1
ATOM 868 O O . ASP A 1 116 ? 23.016 -7.098 0.826 1 80.88 116 ASP A O 1
ATOM 872 N N . LEU A 1 117 ? 24.594 -6.691 -0.682 1 86.62 117 LEU A N 1
ATOM 873 C CA . LEU A 1 117 ? 23.688 -6.055 -1.637 1 86.62 117 LEU A CA 1
ATOM 874 C C . LEU A 1 117 ? 22.625 -7.043 -2.121 1 86.62 117 LEU A C 1
ATOM 876 O O . LEU A 1 117 ? 21.5 -6.648 -2.418 1 86.62 117 LEU A O 1
ATOM 880 N N . GLU A 1 118 ? 22.969 -8.289 -2.127 1 85.19 118 GLU A N 1
ATOM 881 C CA . GLU A 1 118 ? 22.062 -9.344 -2.584 1 85.19 118 GLU A CA 1
ATOM 882 C C . GLU A 1 118 ? 20.797 -9.406 -1.724 1 85.19 118 GLU A C 1
ATOM 884 O O . GLU A 1 118 ? 19.719 -9.68 -2.229 1 85.19 118 GLU A O 1
ATOM 889 N N . ALA A 1 119 ? 20.953 -9.117 -0.503 1 85.06 119 ALA A N 1
ATOM 890 C CA . ALA A 1 119 ? 19.828 -9.188 0.436 1 85.06 119 ALA A CA 1
ATOM 891 C C . ALA A 1 119 ? 18.75 -8.188 0.069 1 85.06 119 ALA A C 1
ATOM 893 O O . ALA A 1 119 ? 17.562 -8.438 0.299 1 85.06 119 ALA A O 1
ATOM 894 N N . LEU A 1 120 ? 19.109 -7.121 -0.573 1 88.38 120 LEU A N 1
ATOM 895 C CA . LEU A 1 120 ? 18.172 -6.059 -0.909 1 88.38 120 LEU A CA 1
ATOM 896 C C . LEU A 1 120 ? 17.297 -6.461 -2.092 1 88.38 120 LEU A C 1
ATOM 898 O O . LEU A 1 120 ? 16.266 -5.832 -2.35 1 88.38 120 LEU A O 1
ATOM 902 N N . LEU A 1 121 ? 17.703 -7.488 -2.781 1 89.38 121 LEU A N 1
ATOM 903 C CA . LEU A 1 121 ? 17 -7.945 -3.975 1 89.38 121 LEU A CA 1
ATOM 904 C C . LEU A 1 121 ? 15.945 -8.992 -3.619 1 89.38 121 LEU A C 1
ATOM 906 O O . LEU A 1 121 ? 15.117 -9.359 -4.457 1 89.38 121 LEU A O 1
ATOM 910 N N . ARG A 1 122 ? 15.898 -9.398 -2.4 1 85.38 122 ARG A N 1
ATOM 911 C CA . ARG A 1 122 ? 15.047 -10.516 -1.995 1 85.38 122 ARG A CA 1
ATOM 912 C C . ARG A 1 122 ? 13.836 -10.016 -1.213 1 85.38 122 ARG A C 1
ATOM 914 O O . ARG A 1 122 ? 13.836 -8.898 -0.697 1 85.38 122 ARG A O 1
ATOM 921 N N . TYR A 1 123 ? 12.891 -10.906 -1.16 1 82.75 123 TYR A N 1
ATOM 922 C CA . TYR A 1 123 ? 11.758 -10.656 -0.275 1 82.75 123 TYR A CA 1
ATOM 923 C C . TYR A 1 123 ? 12.227 -10.391 1.149 1 82.75 123 TYR A C 1
ATOM 925 O O . TYR A 1 123 ? 13.156 -11.039 1.638 1 82.75 123 TYR A O 1
ATOM 933 N N . GLN A 1 124 ? 11.57 -9.398 1.693 1 82.81 124 GLN A N 1
ATOM 934 C CA . GLN A 1 124 ? 11.766 -9.109 3.109 1 82.81 124 GLN A CA 1
ATOM 935 C C . GLN A 1 124 ? 10.578 -9.578 3.941 1 82.81 124 GLN A C 1
ATOM 937 O O . GLN A 1 124 ? 9.484 -9.789 3.41 1 82.81 124 GLN A O 1
ATOM 942 N N . PRO A 1 125 ? 10.867 -9.82 5.27 1 87.31 125 PRO A N 1
ATOM 943 C CA . PRO A 1 125 ? 9.68 -9.977 6.105 1 87.31 125 PRO A CA 1
ATOM 944 C C . PRO A 1 125 ? 8.68 -8.836 5.926 1 87.31 125 PRO A C 1
ATOM 946 O O . PRO A 1 125 ? 9.07 -7.691 5.695 1 87.31 125 PRO A O 1
ATOM 949 N N . HIS A 1 126 ? 7.414 -9.117 6.016 1 92.5 126 HIS A N 1
ATOM 950 C CA . HIS A 1 126 ? 6.371 -8.148 5.715 1 92.5 126 HIS A CA 1
ATOM 951 C C . HIS A 1 126 ? 6.539 -6.879 6.539 1 92.5 126 HIS A C 1
ATOM 953 O O . HIS A 1 126 ? 6.402 -5.77 6.016 1 92.5 126 HIS A O 1
ATOM 959 N N . ALA A 1 127 ? 6.93 -7.035 7.797 1 94 127 ALA A N 1
ATOM 960 C CA . ALA A 1 127 ? 7.078 -5.887 8.688 1 94 127 ALA A CA 1
ATOM 961 C C . ALA A 1 127 ? 8.461 -5.27 8.562 1 94 127 ALA A C 1
ATOM 963 O O . ALA A 1 127 ? 8.766 -4.266 9.211 1 94 127 ALA A O 1
ATOM 964 N N . GLY A 1 128 ? 9.32 -5.855 7.773 1 93.31 128 GLY A N 1
ATOM 965 C CA . GLY A 1 128 ? 10.695 -5.398 7.652 1 93.31 128 GLY A CA 1
ATOM 966 C C . GLY A 1 128 ? 11.688 -6.316 8.336 1 93.31 128 GLY A C 1
ATOM 967 O O . GLY A 1 128 ? 11.312 -7.117 9.195 1 93.31 128 GLY A O 1
ATOM 968 N N . ARG A 1 129 ? 12.953 -6.223 7.988 1 90.25 129 ARG A N 1
ATOM 969 C CA . ARG A 1 129 ? 14.023 -7 8.602 1 90.25 129 ARG A CA 1
ATOM 970 C C . ARG A 1 129 ? 14.164 -6.66 10.086 1 90.25 129 ARG A C 1
ATOM 972 O O . ARG A 1 129 ? 14.055 -5.496 10.477 1 90.25 129 ARG A O 1
ATOM 979 N N . MET A 1 130 ? 14.461 -7.656 10.812 1 90.38 130 MET A N 1
ATOM 980 C CA . MET A 1 130 ? 14.562 -7.465 12.258 1 90.38 130 MET A CA 1
ATOM 981 C C . MET A 1 130 ? 15.625 -6.434 12.602 1 90.38 130 MET A C 1
ATOM 983 O O . MET A 1 130 ? 15.43 -5.605 13.492 1 90.38 130 MET A O 1
ATOM 987 N N . SER A 1 131 ? 16.75 -6.484 11.953 1 91 131 SER A N 1
ATOM 988 C CA . SER A 1 131 ? 17.828 -5.535 12.219 1 91 131 SER A CA 1
ATOM 989 C C . SER A 1 131 ? 17.391 -4.102 11.945 1 91 131 SER A C 1
ATOM 991 O O . SER A 1 131 ? 17.75 -3.184 12.68 1 91 131 SER A O 1
ATOM 993 N N . GLU A 1 132 ? 16.594 -3.906 10.93 1 94.5 132 GLU A N 1
ATOM 994 C CA . GLU A 1 132 ? 16.094 -2.58 10.594 1 94.5 132 GLU A CA 1
ATOM 995 C C . GLU A 1 132 ? 15 -2.139 11.57 1 94.5 132 GLU A C 1
ATOM 997 O O . GLU A 1 132 ? 14.945 -0.969 11.953 1 94.5 132 GLU A O 1
ATOM 1002 N N . ARG A 1 133 ? 14.133 -3.062 11.984 1 97 133 ARG A N 1
ATOM 1003 C CA . ARG A 1 133 ? 13.133 -2.771 13.008 1 97 133 ARG A CA 1
ATOM 1004 C C . ARG A 1 133 ? 13.789 -2.361 14.32 1 97 133 ARG A C 1
ATOM 1006 O O . ARG A 1 133 ? 13.289 -1.482 15.023 1 97 133 ARG A O 1
ATOM 1013 N N . GLU A 1 134 ? 14.961 -2.973 14.609 1 96 134 GLU A N 1
ATOM 1014 C CA . GLU A 1 134 ? 15.734 -2.623 15.797 1 96 134 GLU A CA 1
ATOM 1015 C C . GLU A 1 134 ? 16.281 -1.203 15.703 1 96 134 GLU A C 1
ATOM 1017 O O . GLU A 1 134 ? 16.266 -0.459 16.688 1 96 134 GLU A O 1
ATOM 1022 N N . ILE A 1 135 ? 16.766 -0.85 14.555 1 97.19 135 ILE A N 1
ATOM 1023 C CA . ILE A 1 135 ? 17.281 0.495 14.328 1 97.19 135 ILE A CA 1
ATOM 1024 C C . ILE A 1 135 ? 16.172 1.521 14.578 1 97.19 135 ILE A C 1
ATOM 1026 O O . ILE A 1 135 ? 16.391 2.514 15.281 1 97.19 135 ILE A O 1
ATOM 1030 N N . VAL A 1 136 ? 14.984 1.258 14.094 1 97.94 136 VAL A N 1
ATOM 1031 C CA . VAL A 1 136 ? 13.859 2.164 14.258 1 97.94 136 VAL A CA 1
ATOM 1032 C C . VAL A 1 136 ? 13.445 2.213 15.727 1 97.94 136 VAL A C 1
ATOM 1034 O O . VAL A 1 136 ? 13.195 3.291 16.266 1 97.94 136 VAL A O 1
ATOM 1037 N N . ALA A 1 137 ? 13.406 1.065 16.359 1 97.5 137 ALA A N 1
ATOM 1038 C CA . ALA A 1 137 ? 13.055 1.005 17.781 1 97.5 137 ALA A CA 1
ATOM 1039 C C . ALA A 1 137 ? 14.039 1.816 18.625 1 97.5 137 ALA A C 1
ATOM 1041 O O . ALA A 1 137 ? 13.625 2.549 19.531 1 97.5 137 ALA A O 1
ATOM 1042 N N . GLN A 1 138 ? 15.266 1.685 18.328 1 96.38 138 GLN A N 1
ATOM 1043 C CA . GLN A 1 138 ? 16.281 2.424 19.062 1 96.38 138 GLN A CA 1
ATOM 1044 C C . GLN A 1 138 ? 16.141 3.928 18.859 1 96.38 138 GLN A C 1
ATOM 1046 O O . GLN A 1 138 ? 16.312 4.711 19.781 1 96.38 138 GLN A O 1
ATOM 1051 N N . HIS A 1 139 ? 15.844 4.262 17.656 1 96.5 139 HIS A N 1
ATOM 1052 C CA . HIS A 1 139 ? 15.586 5.668 17.359 1 96.5 139 HIS A CA 1
ATOM 1053 C C . HIS A 1 139 ? 14.438 6.211 18.188 1 96.5 139 HIS A C 1
ATOM 1055 O O . HIS A 1 139 ? 14.531 7.305 18.75 1 96.5 139 HIS A O 1
ATOM 1061 N N . LEU A 1 140 ? 13.398 5.465 18.312 1 96 140 LEU A N 1
ATOM 1062 C CA . LEU A 1 140 ? 12.227 5.855 19.094 1 96 140 LEU A CA 1
ATOM 1063 C C . LEU A 1 140 ? 12.562 5.918 20.578 1 96 140 LEU A C 1
ATOM 1065 O O . LEU A 1 140 ? 12.094 6.812 21.281 1 96 140 LEU A O 1
ATOM 1069 N N . ASN A 1 141 ? 13.359 5.023 21.031 1 94.19 141 ASN A N 1
ATOM 1070 C CA . ASN A 1 141 ? 13.781 4.996 22.422 1 94.19 141 ASN A CA 1
ATOM 1071 C C . ASN A 1 141 ? 14.555 6.254 22.797 1 94.19 141 ASN A C 1
ATOM 1073 O O . ASN A 1 141 ? 14.398 6.781 23.906 1 94.19 141 ASN A O 1
ATOM 1077 N N . ARG A 1 142 ? 15.328 6.684 21.875 1 90.38 142 ARG A N 1
ATOM 1078 C CA . ARG A 1 142 ? 16.094 7.898 22.109 1 90.38 142 ARG A CA 1
ATOM 1079 C C . ARG A 1 142 ? 15.188 9.109 22.234 1 90.38 142 ARG A C 1
ATOM 1081 O O . ARG A 1 142 ? 15.562 10.109 22.859 1 90.38 142 ARG A O 1
ATOM 1088 N N . GLN A 1 143 ? 14.023 8.953 21.688 1 88 143 GLN A N 1
ATOM 1089 C CA . GLN A 1 143 ? 13.055 10.047 21.766 1 88 143 GLN A CA 1
ATOM 1090 C C . GLN A 1 143 ? 12.102 9.859 22.938 1 88 143 GLN A C 1
ATOM 1092 O O . GLN A 1 143 ? 11.133 10.602 23.078 1 88 143 GLN A O 1
ATOM 1097 N N . GLY A 1 144 ? 12.344 8.797 23.688 1 86.81 144 GLY A N 1
ATOM 1098 C CA . GLY A 1 144 ? 11.602 8.617 24.922 1 86.81 144 GLY A CA 1
ATOM 1099 C C . GLY A 1 144 ? 10.445 7.645 24.781 1 86.81 144 GLY A C 1
ATOM 1100 O O . GLY A 1 144 ? 9.672 7.449 25.734 1 86.81 144 GLY A O 1
ATOM 1101 N N . MET A 1 145 ? 10.367 7.078 23.594 1 91.5 145 MET A N 1
ATOM 1102 C CA . MET A 1 145 ? 9.312 6.086 23.406 1 91.5 145 MET A CA 1
ATOM 1103 C C . MET A 1 145 ? 9.836 4.68 23.703 1 91.5 145 MET A C 1
ATOM 1105 O O . MET A 1 145 ? 10.898 4.297 23.203 1 91.5 145 MET A O 1
ATOM 1109 N N . ALA A 1 146 ? 9.406 3.988 24.656 1 90.75 146 ALA A N 1
ATOM 1110 C CA . ALA A 1 146 ? 9.812 2.611 24.922 1 90.75 146 ALA A CA 1
ATOM 1111 C C . ALA A 1 146 ? 9.25 1.661 23.859 1 90.75 146 ALA A C 1
ATOM 1113 O O . ALA A 1 146 ? 8.078 1.287 23.922 1 90.75 146 ALA A O 1
ATOM 1114 N N . ALA A 1 147 ? 10.102 1.386 22.844 1 94.25 147 ALA A N 1
ATOM 1115 C CA . ALA A 1 147 ? 9.648 0.494 21.781 1 94.25 147 ALA A CA 1
ATOM 1116 C C . ALA A 1 147 ? 10.656 -0.629 21.547 1 94.25 147 ALA A C 1
ATOM 1118 O O . ALA A 1 147 ? 11.867 -0.406 21.594 1 94.25 147 ALA A O 1
ATOM 1119 N N . SER A 1 148 ? 10.172 -1.838 21.391 1 96.19 148 SER A N 1
ATOM 1120 C CA . SER A 1 148 ? 10.992 -2.967 20.953 1 96.19 148 SER A CA 1
ATOM 1121 C C . SER A 1 148 ? 10.805 -3.24 19.453 1 96.19 148 SER A C 1
ATOM 1123 O O . SER A 1 148 ? 9.828 -2.789 18.859 1 96.19 148 SER A O 1
ATOM 1125 N N . ALA A 1 149 ? 11.758 -3.936 18.906 1 95.88 149 ALA A N 1
ATOM 1126 C CA . ALA A 1 149 ? 11.711 -4.262 17.484 1 95.88 149 ALA A CA 1
ATOM 1127 C C . ALA A 1 149 ? 10.438 -5.02 17.141 1 95.88 149 ALA A C 1
ATOM 1129 O O . ALA A 1 149 ? 9.883 -4.848 16.047 1 95.88 149 ALA A O 1
ATOM 1130 N N . GLY A 1 150 ? 9.961 -5.848 18.016 1 95.94 150 GLY A N 1
ATOM 1131 C CA . GLY A 1 150 ? 8.758 -6.637 17.812 1 95.94 150 GLY A CA 1
ATOM 1132 C C . GLY A 1 150 ? 7.496 -5.793 17.734 1 95.94 150 GLY A C 1
ATOM 1133 O O . GLY A 1 150 ? 6.457 -6.262 17.266 1 95.94 150 GLY A O 1
ATOM 1134 N N . GLN A 1 151 ? 7.598 -4.527 18.094 1 97.56 151 GLN A N 1
ATOM 1135 C CA . GLN A 1 151 ? 6.457 -3.615 18.094 1 97.56 151 GLN A CA 1
ATOM 1136 C C . GLN A 1 151 ? 6.484 -2.701 16.875 1 97.56 151 GLN A C 1
ATOM 1138 O O . GLN A 1 151 ? 5.578 -1.894 16.672 1 97.56 151 GLN A O 1
ATOM 1143 N N . VAL A 1 152 ? 7.535 -2.875 16.078 1 98.31 152 VAL A N 1
ATOM 1144 C CA . VAL A 1 152 ? 7.742 -1.95 14.969 1 98.31 152 VAL A CA 1
ATOM 1145 C C . VAL A 1 152 ? 7.492 -2.668 13.648 1 98.31 152 VAL A C 1
ATOM 1147 O O . VAL A 1 152 ? 7.992 -3.773 13.43 1 98.31 152 VAL A O 1
ATOM 1150 N N . ALA A 1 153 ? 6.703 -2.098 12.805 1 98.56 153 ALA A N 1
ATOM 1151 C CA . ALA A 1 153 ? 6.574 -2.508 11.406 1 98.56 153 ALA A CA 1
ATOM 1152 C C . ALA A 1 153 ? 7.016 -1.39 10.461 1 98.56 153 ALA A C 1
ATOM 1154 O O . ALA A 1 153 ? 6.637 -0.231 10.648 1 98.56 153 ALA A O 1
ATOM 1155 N N . ILE A 1 154 ? 7.879 -1.696 9.531 1 98.38 154 ILE A N 1
ATOM 1156 C CA . ILE A 1 154 ? 8.297 -0.755 8.5 1 98.38 154 ILE A CA 1
ATOM 1157 C C . ILE A 1 154 ? 7.301 -0.776 7.348 1 98.38 154 ILE A C 1
ATOM 1159 O O . ILE A 1 154 ? 6.922 -1.847 6.863 1 98.38 154 ILE A O 1
ATOM 1163 N N . VAL A 1 155 ? 6.867 0.382 6.91 1 98.5 155 VAL A N 1
ATOM 1164 C CA . VAL A 1 155 ? 5.809 0.499 5.914 1 98.5 155 VAL A CA 1
ATOM 1165 C C . VAL A 1 155 ? 6.223 1.492 4.832 1 98.5 155 VAL A C 1
ATOM 1167 O O . VAL A 1 155 ? 7.234 2.186 4.969 1 98.5 155 VAL A O 1
ATOM 1170 N N . ASN A 1 156 ? 5.426 1.58 3.748 1 97.88 156 ASN A N 1
ATOM 1171 C CA . ASN A 1 156 ? 5.68 2.445 2.602 1 97.88 156 ASN A CA 1
ATOM 1172 C C . ASN A 1 156 ? 5.234 3.879 2.873 1 97.88 156 ASN A C 1
ATOM 1174 O O . ASN A 1 156 ? 4.445 4.441 2.111 1 97.88 156 ASN A O 1
ATOM 1178 N N . GLY A 1 157 ? 5.785 4.504 3.926 1 97.69 157 GLY A N 1
ATOM 1179 C CA . GLY A 1 157 ? 5.391 5.836 4.355 1 97.69 157 GLY A CA 1
ATOM 1180 C C . GLY A 1 157 ? 4.246 5.824 5.352 1 97.69 157 GLY A C 1
ATOM 1181 O O . GLY A 1 157 ? 3.59 4.797 5.543 1 97.69 157 GLY A O 1
ATOM 1182 N N . ALA A 1 158 ? 3.99 6.965 5.945 1 98.12 158 ALA A N 1
ATOM 1183 C CA . ALA A 1 158 ? 2.973 7.078 6.988 1 98.12 158 ALA A CA 1
ATOM 1184 C C . ALA A 1 158 ? 1.582 6.789 6.43 1 98.12 158 ALA A C 1
ATOM 1186 O O . ALA A 1 158 ? 0.731 6.23 7.125 1 98.12 158 ALA A O 1
ATOM 1187 N N . GLN A 1 159 ? 1.322 7.195 5.195 1 97.88 159 GLN A N 1
ATOM 1188 C CA . GLN A 1 159 ? 0.02 6.926 4.594 1 97.88 159 GLN A CA 1
ATOM 1189 C C . GLN A 1 159 ? -0.26 5.43 4.535 1 97.88 159 GLN A C 1
ATOM 1191 O O . GLN A 1 159 ? -1.364 4.984 4.859 1 97.88 159 GLN A O 1
ATOM 1196 N N . HIS A 1 160 ? 0.71 4.652 4.109 1 98.56 160 HIS A N 1
ATOM 1197 C CA . HIS A 1 160 ? 0.561 3.203 4.145 1 98.56 160 HIS A CA 1
ATOM 1198 C C . HIS A 1 160 ? 0.408 2.699 5.578 1 98.56 160 HIS A C 1
ATOM 1200 O O . HIS A 1 160 ? -0.331 1.744 5.828 1 98.56 160 HIS A O 1
ATOM 1206 N N . GLY A 1 161 ? 1.131 3.311 6.52 1 98.81 161 GLY A N 1
ATOM 1207 C CA . GLY A 1 161 ? 0.954 2.973 7.922 1 98.81 161 GLY A CA 1
ATOM 1208 C C . GLY A 1 161 ? -0.48 3.117 8.398 1 98.81 161 GLY A C 1
ATOM 1209 O O . GLY A 1 161 ? -1.004 2.24 9.086 1 98.81 161 GLY A O 1
ATOM 1210 N N . LEU A 1 162 ? -1.085 4.219 8.008 1 98.75 162 LEU A N 1
ATOM 1211 C CA . LEU A 1 162 ? -2.492 4.418 8.336 1 98.75 162 LEU A CA 1
ATOM 1212 C C . LEU A 1 162 ? -3.363 3.367 7.656 1 98.75 162 LEU A C 1
ATOM 1214 O O . LEU A 1 162 ? -4.293 2.838 8.266 1 98.75 162 LEU A O 1
ATOM 1218 N N . ALA A 1 163 ? -3.043 3.07 6.453 1 98.38 163 ALA A N 1
ATOM 1219 C CA . ALA A 1 163 ? -3.826 2.102 5.691 1 98.38 163 ALA A CA 1
ATOM 1220 C C . ALA A 1 163 ? -3.785 0.725 6.352 1 98.38 163 ALA A C 1
ATOM 1222 O O . ALA A 1 163 ? -4.82 0.07 6.5 1 98.38 163 ALA A O 1
ATOM 1223 N N . VAL A 1 164 ? -2.592 0.281 6.73 1 98.25 164 VAL A N 1
ATOM 1224 C CA . VAL A 1 164 ? -2.475 -1.06 7.297 1 98.25 164 VAL A CA 1
ATOM 1225 C C . VAL A 1 164 ? -3.08 -1.084 8.695 1 98.25 164 VAL A C 1
ATOM 1227 O O . VAL A 1 164 ? -3.611 -2.109 9.133 1 98.25 164 VAL A O 1
ATOM 1230 N N . THR A 1 165 ? -3.039 0.049 9.398 1 98.69 165 THR A N 1
ATOM 1231 C CA . THR A 1 165 ? -3.662 0.151 10.719 1 98.69 165 THR A CA 1
ATOM 1232 C C . THR A 1 165 ? -5.18 0.011 10.609 1 98.69 165 THR A C 1
ATOM 1234 O O . THR A 1 165 ? -5.781 -0.822 11.289 1 98.69 165 THR A O 1
ATOM 1237 N N . LEU A 1 166 ? -5.789 0.769 9.703 1 97.88 166 LEU A N 1
ATOM 1238 C CA . LEU A 1 166 ? -7.238 0.723 9.539 1 97.88 166 LEU A CA 1
ATOM 1239 C C . LEU A 1 166 ? -7.684 -0.632 9 1 97.88 166 LEU A C 1
ATOM 1241 O O . LEU A 1 166 ? -8.633 -1.226 9.516 1 97.88 166 LEU A O 1
ATOM 1245 N N . GLY A 1 167 ? -6.992 -1.11 8.016 1 95.12 167 GLY A N 1
ATOM 1246 C CA . GLY A 1 167 ? -7.344 -2.387 7.418 1 95.12 167 GLY A CA 1
ATOM 1247 C C . GLY A 1 167 ? -7.168 -3.561 8.367 1 95.12 167 GLY A C 1
ATOM 1248 O O . GLY A 1 167 ? -7.883 -4.559 8.266 1 95.12 167 GLY A O 1
ATOM 1249 N N . GLY A 1 168 ? -6.223 -3.445 9.219 1 95.88 168 GLY A N 1
ATOM 1250 C CA . GLY A 1 168 ? -5.918 -4.539 10.133 1 95.88 168 GLY A CA 1
ATOM 1251 C C . GLY A 1 168 ? -6.801 -4.551 11.367 1 95.88 168 GLY A C 1
ATOM 1252 O O . GLY A 1 168 ? -7.051 -5.609 11.945 1 95.88 168 GLY A O 1
ATOM 1253 N N . LEU A 1 169 ? -7.312 -3.363 11.727 1 95.81 169 LEU A N 1
ATOM 1254 C CA . LEU A 1 169 ? -7.914 -3.281 13.055 1 95.81 169 LEU A CA 1
ATOM 1255 C C . LEU A 1 169 ? -9.406 -2.971 12.961 1 95.81 169 LEU A C 1
ATOM 1257 O O . LEU A 1 169 ? -10.148 -3.162 13.93 1 95.81 169 LEU A O 1
ATOM 1261 N N . LEU A 1 170 ? -9.852 -2.424 11.82 1 93.88 170 LEU A N 1
ATOM 1262 C CA . LEU A 1 170 ? -11.227 -1.958 11.727 1 93.88 170 LEU A CA 1
ATOM 1263 C C . LEU A 1 170 ? -11.977 -2.686 10.609 1 93.88 170 LEU A C 1
ATOM 1265 O O . LEU A 1 170 ? -11.375 -3.443 9.844 1 93.88 170 LEU A O 1
ATOM 1269 N N . ARG A 1 171 ? -13.242 -2.516 10.586 1 87.5 171 ARG A N 1
ATOM 1270 C CA . ARG A 1 171 ? -14.148 -3.107 9.602 1 87.5 171 ARG A CA 1
ATOM 1271 C C . ARG A 1 171 ? -15.07 -2.053 9 1 87.5 171 ARG A C 1
ATOM 1273 O O . ARG A 1 171 ? -15.32 -1.015 9.617 1 87.5 171 ARG A O 1
ATOM 1280 N N . PRO A 1 172 ? -15.5 -2.312 7.773 1 85.44 172 PRO A N 1
ATOM 1281 C CA . PRO A 1 172 ? -16.484 -1.383 7.207 1 85.44 172 PRO A CA 1
ATOM 1282 C C . PRO A 1 172 ? -17.656 -1.128 8.141 1 85.44 172 PRO A C 1
ATOM 1284 O O . PRO A 1 172 ? -18.188 -2.064 8.75 1 85.44 172 PRO A O 1
ATOM 1287 N N . GLY A 1 173 ? -17.938 0.135 8.312 1 84.31 173 GLY A N 1
ATOM 1288 C CA . GLY A 1 173 ? -19.047 0.497 9.18 1 84.31 173 GLY A CA 1
ATOM 1289 C C . GLY A 1 173 ? -18.609 0.959 10.555 1 84.31 173 GLY A C 1
ATOM 1290 O O . GLY A 1 173 ? -19.375 1.605 11.273 1 84.31 173 GLY A O 1
ATOM 1291 N N . ASP A 1 174 ? -17.406 0.643 10.93 1 91.25 174 ASP A N 1
ATOM 1292 C CA . ASP A 1 174 ? -16.891 1.123 12.211 1 91.25 174 ASP A CA 1
ATOM 1293 C C . ASP A 1 174 ? -16.859 2.648 12.25 1 91.25 174 ASP A C 1
ATOM 1295 O O . ASP A 1 174 ? -16.625 3.297 11.227 1 91.25 174 ASP A O 1
ATOM 1299 N N . VAL A 1 175 ? -17.109 3.225 13.375 1 95.25 175 VAL A N 1
ATOM 1300 C CA . VAL A 1 175 ? -17.109 4.672 13.586 1 95.25 175 VAL A CA 1
ATOM 1301 C C . VAL A 1 175 ? -15.758 5.109 14.141 1 95.25 175 VAL A C 1
ATOM 1303 O O . VAL A 1 175 ? -15.273 4.543 15.125 1 95.25 175 VAL A O 1
ATOM 1306 N N . VAL A 1 176 ? -15.156 6.066 13.5 1 98.25 176 VAL A N 1
ATOM 1307 C CA . VAL A 1 176 ? -13.891 6.645 13.945 1 98.25 176 VAL A CA 1
ATOM 1308 C C . VAL A 1 176 ? -14.078 8.133 14.227 1 98.25 176 VAL A C 1
ATOM 1310 O O . VAL A 1 176 ? -14.562 8.875 13.367 1 98.25 176 VAL A O 1
ATOM 1313 N N . ALA A 1 177 ? -13.758 8.539 15.43 1 98.44 177 ALA A N 1
ATOM 1314 C CA . ALA A 1 177 ? -13.742 9.969 15.75 1 98.44 177 ALA A CA 1
ATOM 1315 C C . ALA A 1 177 ? -12.445 10.617 15.281 1 98.44 177 ALA A C 1
ATOM 1317 O O . ALA A 1 177 ? -11.367 10.047 15.438 1 98.44 177 ALA A O 1
ATOM 1318 N N . ALA A 1 178 ? -12.531 11.742 14.656 1 98.31 178 ALA A N 1
ATOM 1319 C CA . ALA A 1 178 ? -11.398 12.547 14.219 1 98.31 178 ALA A CA 1
ATOM 1320 C C . ALA A 1 178 ? -11.672 14.031 14.438 1 98.31 178 ALA A C 1
ATOM 1322 O O . ALA A 1 178 ? -12.828 14.453 14.555 1 98.31 178 ALA A O 1
ATOM 1323 N N . ASP A 1 179 ? -10.602 14.789 14.547 1 97.88 179 ASP A N 1
ATOM 1324 C CA . ASP A 1 179 ? -10.781 16.234 14.656 1 97.88 179 ASP A CA 1
ATOM 1325 C C . ASP A 1 179 ? -11.617 16.781 13.5 1 97.88 179 ASP A C 1
ATOM 1327 O O . ASP A 1 179 ? -11.492 16.297 12.367 1 97.88 179 ASP A O 1
ATOM 1331 N N . ALA A 1 180 ? -12.414 17.812 13.727 1 96.94 180 ALA A N 1
ATOM 1332 C CA . ALA A 1 180 ? -13.32 18.375 12.727 1 96.94 180 ALA A CA 1
ATOM 1333 C C . ALA A 1 180 ? -12.562 18.828 11.492 1 96.94 180 ALA A C 1
ATOM 1335 O O . ALA A 1 180 ? -13.086 18.781 10.375 1 96.94 180 ALA A O 1
ATOM 1336 N N . LEU A 1 181 ? -11.383 19.375 11.727 1 96.88 181 LEU A N 1
ATOM 1337 C CA . LEU A 1 181 ? -10.391 19.562 10.68 1 96.88 181 LEU A CA 1
ATOM 1338 C C . LEU A 1 181 ? -9.234 18.594 10.828 1 96.88 181 LEU A C 1
ATOM 1340 O O . LEU A 1 181 ? -8.602 18.516 11.891 1 96.88 181 LEU A O 1
ATOM 1344 N N . THR A 1 182 ? -9.055 17.781 9.797 1 97.5 182 THR A N 1
ATOM 1345 C CA . THR A 1 182 ? -8.07 16.719 9.961 1 97.5 182 THR A CA 1
ATOM 1346 C C . THR A 1 182 ? -7.293 16.5 8.664 1 97.5 182 THR A C 1
ATOM 1348 O O . THR A 1 182 ? -7.434 17.266 7.715 1 97.5 182 THR A O 1
ATOM 1351 N N . TYR A 1 183 ? -6.406 15.586 8.672 1 97.69 183 TYR A N 1
ATOM 1352 C CA . TYR A 1 183 ? -5.551 15.258 7.535 1 97.69 183 TYR A CA 1
ATOM 1353 C C . TYR A 1 183 ? -6.359 14.664 6.391 1 97.69 183 TYR A C 1
ATOM 1355 O O . TYR A 1 183 ? -7 13.617 6.551 1 97.69 183 TYR A O 1
ATOM 1363 N N . PRO A 1 184 ? -6.293 15.234 5.195 1 96 184 PRO A N 1
ATOM 1364 C CA . PRO A 1 184 ? -7.098 14.773 4.059 1 96 184 PRO A CA 1
ATOM 1365 C C . PRO A 1 184 ? -6.824 13.32 3.697 1 96 184 PRO A C 1
ATOM 1367 O O . PRO A 1 184 ? -7.738 12.602 3.277 1 96 184 PRO A O 1
ATOM 1370 N N . GLY A 1 185 ? -5.586 12.883 3.838 1 96 185 GLY A N 1
ATOM 1371 C CA . GLY A 1 185 ? -5.258 11.5 3.514 1 96 185 GLY A CA 1
ATOM 1372 C C . GLY A 1 185 ? -5.988 10.492 4.379 1 96 185 GLY A C 1
ATOM 1373 O O . GLY A 1 185 ? -6.336 9.406 3.914 1 96 185 GLY A O 1
ATOM 1374 N N . PHE A 1 186 ? -6.211 10.859 5.633 1 97.81 186 PHE A N 1
ATOM 1375 C CA . PHE A 1 186 ? -6.961 9.969 6.512 1 97.81 186 PHE A CA 1
ATOM 1376 C C . PHE A 1 186 ? -8.422 9.898 6.09 1 97.81 186 PHE A C 1
ATOM 1378 O O . PHE A 1 186 ? -9.031 8.828 6.109 1 97.81 186 PHE A O 1
ATOM 1385 N N . ARG A 1 187 ? -8.992 11 5.68 1 95 187 ARG A N 1
ATOM 1386 C CA . ARG A 1 187 ? -10.367 11.039 5.191 1 95 187 ARG A CA 1
ATOM 1387 C C . ARG A 1 187 ? -10.539 10.141 3.969 1 95 187 ARG A C 1
ATOM 1389 O O . ARG A 1 187 ? -11.508 9.383 3.879 1 95 187 ARG A O 1
ATOM 1396 N N . ALA A 1 188 ? -9.609 10.289 3.102 1 93.69 188 ALA A N 1
ATOM 1397 C CA . ALA A 1 188 ? -9.648 9.469 1.892 1 93.69 188 ALA A CA 1
ATOM 1398 C C . ALA A 1 188 ? -9.57 7.984 2.23 1 93.69 188 ALA A C 1
ATOM 1400 O O . ALA A 1 188 ? -10.281 7.172 1.635 1 93.69 188 ALA A O 1
ATOM 1401 N N . LEU A 1 189 ? -8.766 7.656 3.152 1 96.12 189 LEU A N 1
ATOM 1402 C CA . LEU A 1 189 ? -8.578 6.266 3.562 1 96.12 189 LEU A CA 1
ATOM 1403 C C . LEU A 1 189 ? -9.836 5.73 4.246 1 96.12 189 LEU A C 1
ATOM 1405 O O . LEU A 1 189 ? -10.219 4.582 4.023 1 96.12 189 LEU A O 1
ATOM 1409 N N . ALA A 1 190 ? -10.43 6.551 5.105 1 94.75 190 ALA A N 1
ATOM 1410 C CA . ALA A 1 190 ? -11.664 6.152 5.77 1 94.75 190 ALA A CA 1
ATOM 1411 C C . ALA A 1 190 ? -12.758 5.84 4.75 1 94.75 190 ALA A C 1
ATOM 1413 O O . ALA A 1 190 ? -13.516 4.879 4.918 1 94.75 190 ALA A O 1
ATOM 1414 N N . ARG A 1 191 ? -12.789 6.645 3.713 1 91.31 191 ARG A N 1
ATOM 1415 C CA . ARG A 1 191 ? -13.758 6.402 2.646 1 91.31 191 ARG A CA 1
ATOM 1416 C C . ARG A 1 191 ? -13.461 5.09 1.926 1 91.31 191 ARG A C 1
ATOM 1418 O O . ARG A 1 191 ? -14.367 4.316 1.633 1 91.31 191 ARG A O 1
ATOM 1425 N N . LEU A 1 192 ? -12.234 4.871 1.653 1 91.06 192 LEU A N 1
ATOM 1426 C CA . LEU A 1 192 ? -11.82 3.654 0.961 1 91.06 192 LEU A CA 1
ATOM 1427 C C . LEU A 1 192 ? -12.234 2.414 1.742 1 91.06 192 LEU A C 1
ATOM 1429 O O . LEU A 1 192 ? -12.734 1.447 1.161 1 91.06 192 LEU A O 1
ATOM 1433 N N . TYR A 1 193 ? -12.062 2.475 3.061 1 91.75 193 TYR A N 1
ATOM 1434 C CA . TYR A 1 193 ? -12.367 1.324 3.906 1 91.75 193 TYR A CA 1
ATOM 1435 C C . TYR A 1 193 ? -13.812 1.371 4.395 1 91.75 193 TYR A C 1
ATOM 1437 O O . TYR A 1 193 ? -14.227 0.544 5.211 1 91.75 193 TYR A O 1
ATOM 1445 N N . GLN A 1 194 ? -14.602 2.443 3.959 1 88.38 194 GLN A N 1
ATOM 1446 C CA . GLN A 1 194 ? -16.016 2.609 4.277 1 88.38 194 GLN A CA 1
ATOM 1447 C C . GLN A 1 194 ? -16.234 2.738 5.785 1 88.38 194 GLN A C 1
ATOM 1449 O O . GLN A 1 194 ? -17.094 2.068 6.352 1 88.38 194 GLN A O 1
ATOM 1454 N N . LEU A 1 195 ? -15.367 3.496 6.402 1 90.56 195 LEU A N 1
ATOM 1455 C CA . LEU A 1 195 ? -15.508 3.85 7.809 1 90.56 195 LEU A CA 1
ATOM 1456 C C . LEU A 1 195 ? -16.359 5.105 7.969 1 90.56 195 LEU A C 1
ATOM 1458 O O . LEU A 1 195 ? -16.375 5.965 7.082 1 90.56 195 LEU A O 1
ATOM 1462 N N . GLU A 1 196 ? -17.078 5.191 9.016 1 91.38 196 GLU A N 1
ATOM 1463 C CA . GLU A 1 196 ? -17.828 6.406 9.328 1 91.38 196 GLU A CA 1
ATOM 1464 C C . GLU A 1 196 ? -17 7.344 10.203 1 91.38 196 GLU A C 1
ATOM 1466 O O . GLU A 1 196 ? -16.594 6.977 11.312 1 91.38 196 GLU A O 1
ATOM 1471 N N . LEU A 1 197 ? -16.766 8.539 9.711 1 94.69 197 LEU A N 1
ATOM 1472 C CA . LEU A 1 197 ? -16.047 9.531 10.492 1 94.69 197 LEU A CA 1
ATOM 1473 C C . LEU A 1 197 ? -17 10.445 11.242 1 94.69 197 LEU A C 1
ATOM 1475 O O . LEU A 1 197 ? -18 10.898 10.68 1 94.69 197 LEU A O 1
ATOM 1479 N N . VAL A 1 198 ? -16.75 10.641 12.469 1 94.56 198 VAL A N 1
ATOM 1480 C CA . VAL A 1 198 ? -17.484 11.625 13.266 1 94.56 198 VAL A CA 1
ATOM 1481 C C . VAL A 1 198 ? -16.531 12.703 13.773 1 94.56 198 VAL A C 1
ATOM 1483 O O . VAL A 1 198 ? -15.406 12.398 14.18 1 94.56 198 VAL A O 1
ATOM 1486 N N . ALA A 1 199 ? -16.969 13.922 13.75 1 96.44 199 ALA A N 1
ATOM 1487 C CA . ALA A 1 199 ? -16.109 15.078 14 1 96.44 199 ALA A CA 1
ATOM 1488 C C . ALA A 1 199 ? -16.047 15.406 15.492 1 96.44 199 ALA A C 1
ATOM 1490 O O . ALA A 1 199 ? -17.078 15.438 16.156 1 96.44 199 ALA A O 1
ATOM 1491 N N . ILE A 1 200 ? -14.883 15.578 15.945 1 97.31 200 ILE A N 1
ATOM 1492 C CA . ILE A 1 200 ? -14.664 16.203 17.25 1 97.31 200 ILE A CA 1
ATOM 1493 C C . ILE A 1 200 ? -14.477 17.703 17.062 1 97.31 200 ILE A C 1
ATOM 1495 O O . ILE A 1 200 ? -13.492 18.156 16.469 1 97.31 200 ILE A O 1
ATOM 1499 N N . PRO A 1 201 ? -15.391 18.469 17.562 1 95.56 201 PRO A N 1
ATOM 1500 C CA . PRO A 1 201 ? -15.164 19.922 17.5 1 95.56 201 PRO A CA 1
ATOM 1501 C C . PRO A 1 201 ? -13.859 20.344 18.172 1 95.56 201 PRO A C 1
ATOM 1503 O O . PRO A 1 201 ? -13.281 19.562 18.938 1 95.56 201 PRO A O 1
ATOM 1506 N N . HIS A 1 202 ? -13.398 21.516 17.734 1 93.31 202 HIS A N 1
ATOM 1507 C CA . HIS A 1 202 ? -12.172 21.969 18.359 1 93.31 202 HIS A CA 1
ATOM 1508 C C . HIS A 1 202 ? -12.375 23.312 19.062 1 93.31 202 HIS A C 1
ATOM 1510 O O . HIS A 1 202 ? -13.305 24.047 18.734 1 93.31 202 HIS A O 1
ATOM 1516 N N . THR A 1 203 ? -11.523 23.531 20.016 1 91.62 203 THR A N 1
ATOM 1517 C CA . THR A 1 203 ? -11.383 24.828 20.672 1 91.62 203 THR A CA 1
ATOM 1518 C C . THR A 1 203 ? -10.102 25.531 20.234 1 91.62 203 THR A C 1
ATOM 1520 O O . THR A 1 203 ? -9.398 25.047 19.344 1 91.62 203 THR A O 1
ATOM 1523 N N . ALA A 1 204 ? -9.844 26.641 20.797 1 88 204 ALA A N 1
ATOM 1524 C CA . ALA A 1 204 ? -8.617 27.375 20.484 1 88 204 ALA A CA 1
ATOM 1525 C C . ALA A 1 204 ? -7.387 26.594 20.969 1 88 204 ALA A C 1
ATOM 1527 O O . ALA A 1 204 ? -6.285 26.781 20.453 1 88 204 ALA A O 1
ATOM 1528 N N . GLN A 1 205 ? -7.605 25.703 21.859 1 89.56 205 GLN A N 1
ATOM 1529 C CA . GLN A 1 205 ? -6.465 25.047 22.5 1 89.56 205 GLN A CA 1
ATOM 1530 C C . GLN A 1 205 ? -6.344 23.594 22.047 1 89.56 205 GLN A C 1
ATOM 1532 O O . GLN A 1 205 ? -5.469 22.875 22.5 1 89.56 205 GLN A O 1
ATOM 1537 N N . GLY A 1 206 ? -7.238 23.141 21.219 1 95.81 206 GLY A N 1
ATOM 1538 C CA . GLY A 1 206 ? -7.188 21.75 20.812 1 95.81 206 GLY A CA 1
ATOM 1539 C C . GLY A 1 206 ? -8.562 21.109 20.672 1 95.81 206 GLY A C 1
ATOM 1540 O O . GLY A 1 206 ? -9.57 21.812 20.625 1 95.81 206 GLY A O 1
ATOM 1541 N N . PRO A 1 207 ? -8.617 19.828 20.578 1 97.38 207 PRO A N 1
ATOM 1542 C CA . PRO A 1 207 ? -9.906 19.141 20.406 1 97.38 207 PRO A CA 1
ATOM 1543 C C . PRO A 1 207 ? -10.797 19.266 21.641 1 97.38 207 PRO A C 1
ATOM 1545 O O . PRO A 1 207 ? -10.297 19.281 22.766 1 97.38 207 PRO A O 1
ATOM 1548 N N . ASP A 1 208 ? -12.086 19.344 21.438 1 98 208 ASP A N 1
ATOM 1549 C CA . ASP A 1 208 ? -13.055 19.344 22.516 1 98 208 ASP A CA 1
ATOM 1550 C C . ASP A 1 208 ? -13.273 17.922 23.047 1 98 208 ASP A C 1
ATOM 1552 O O . ASP A 1 208 ? -14.172 17.219 22.594 1 98 208 ASP A O 1
ATOM 1556 N N . LEU A 1 209 ? -12.57 17.609 24.094 1 98.38 209 LEU A N 1
ATOM 1557 C CA . LEU A 1 209 ? -12.57 16.25 24.609 1 98.38 209 LEU A CA 1
ATOM 1558 C C . LEU A 1 209 ? -13.867 15.953 25.359 1 98.38 209 LEU A C 1
ATOM 1560 O O . LEU A 1 209 ? -14.258 14.797 25.5 1 98.38 209 LEU A O 1
ATOM 1564 N N . ASP A 1 210 ? -14.555 17 25.844 1 97.88 210 ASP A N 1
ATOM 1565 C CA . ASP A 1 210 ? -15.867 16.781 26.438 1 97.88 210 ASP A CA 1
ATOM 1566 C C . ASP A 1 210 ? -16.891 16.344 25.391 1 97.88 210 ASP A C 1
ATOM 1568 O O . ASP A 1 210 ? -17.719 15.484 25.656 1 97.88 210 ASP A O 1
ATOM 1572 N N . MET A 1 211 ? -16.766 16.922 24.312 1 97.38 211 MET A N 1
ATOM 1573 C CA . MET A 1 211 ? -17.641 16.516 23.203 1 97.38 211 MET A CA 1
ATOM 1574 C C . MET A 1 211 ? -17.297 15.117 22.719 1 97.38 211 MET A C 1
ATOM 1576 O O . MET A 1 211 ? -18.188 14.359 22.312 1 97.38 211 MET A O 1
ATOM 1580 N N . LEU A 1 212 ? -16.016 14.789 22.734 1 98.25 212 LEU A N 1
ATOM 1581 C CA . LEU A 1 212 ? -15.633 13.422 22.406 1 98.25 212 LEU A CA 1
ATOM 1582 C C . LEU A 1 212 ? -16.281 12.43 23.359 1 98.25 212 LEU A C 1
ATOM 1584 O O . LEU A 1 212 ? -16.828 11.414 22.922 1 98.25 212 LEU A O 1
ATOM 1588 N N . ARG A 1 213 ? -16.203 12.742 24.609 1 98.19 213 ARG A N 1
ATOM 1589 C CA . ARG A 1 213 ? -16.828 11.875 25.609 1 98.19 213 ARG A CA 1
ATOM 1590 C C . ARG A 1 213 ? -18.312 11.711 25.344 1 98.19 213 ARG A C 1
ATOM 1592 O O . ARG A 1 213 ? -18.828 10.594 25.344 1 98.19 213 ARG A O 1
ATOM 1599 N N . SER A 1 214 ? -18.953 12.805 25.062 1 97.56 214 SER A N 1
ATOM 1600 C CA . SER A 1 214 ? -20.391 12.789 24.781 1 97.56 214 SER A CA 1
ATOM 1601 C C . SER A 1 214 ? -20.703 11.945 23.547 1 97.56 214 SER A C 1
ATOM 1603 O O . SER A 1 214 ? -21.719 11.242 23.5 1 97.56 214 SER A O 1
ATOM 1605 N N . LEU A 1 215 ? -19.875 12.094 22.578 1 95.12 215 LEU A N 1
ATOM 1606 C CA . LEU A 1 215 ? -20.031 11.312 21.344 1 95.12 215 LEU A CA 1
ATOM 1607 C C . LEU A 1 215 ? -19.938 9.82 21.641 1 95.12 215 LEU A C 1
ATOM 1609 O O . LEU A 1 215 ? -20.719 9.031 21.125 1 95.12 215 LEU A O 1
ATOM 1613 N N . CYS A 1 216 ? -18.984 9.445 22.469 1 96.5 216 CYS A N 1
ATOM 1614 C CA . CYS A 1 216 ? -18.766 8.039 22.797 1 96.5 216 CYS A CA 1
ATOM 1615 C C . CYS A 1 216 ? -19.906 7.484 23.641 1 96.5 216 CYS A C 1
ATOM 1617 O O . CYS A 1 216 ? -20.172 6.281 23.609 1 96.5 216 CYS A O 1
ATOM 1619 N N . GLU A 1 217 ? -20.594 8.359 24.344 1 95.56 217 GLU A N 1
ATOM 1620 C CA . GLU A 1 217 ? -21.75 7.957 25.141 1 95.56 217 GLU A CA 1
ATOM 1621 C C . GLU A 1 217 ? -22.953 7.688 24.25 1 95.56 217 GLU A C 1
ATOM 1623 O O . GLU A 1 217 ? -23.812 6.863 24.578 1 95.56 217 GLU A O 1
ATOM 1628 N N . LYS A 1 218 ? -22.984 8.289 23.141 1 92.19 218 LYS A N 1
ATOM 1629 C CA . LYS A 1 218 ? -24.156 8.242 22.281 1 92.19 218 LYS A CA 1
ATOM 1630 C C . LYS A 1 218 ? -23.969 7.219 21.156 1 92.19 218 LYS A C 1
ATOM 1632 O O . LYS A 1 218 ? -24.953 6.707 20.609 1 92.19 218 LYS A O 1
ATOM 1637 N N . ARG A 1 219 ? -22.719 7.086 20.781 1 90.81 219 ARG A N 1
ATOM 1638 C CA . ARG A 1 219 ? -22.406 6.215 19.656 1 90.81 219 ARG A CA 1
ATOM 1639 C C . ARG A 1 219 ? -21.328 5.207 20.031 1 90.81 219 ARG A C 1
ATOM 1641 O O . ARG A 1 219 ? -20.484 5.473 20.891 1 90.81 219 ARG A O 1
ATOM 1648 N N . ARG A 1 220 ? -21.391 4.07 19.344 1 91.69 220 ARG A N 1
ATOM 1649 C CA . ARG A 1 220 ? -20.328 3.094 19.5 1 91.69 220 ARG A CA 1
ATOM 1650 C C . ARG A 1 220 ? -19.109 3.461 18.656 1 91.69 220 ARG A C 1
ATOM 1652 O O . ARG A 1 220 ? -18.969 2.979 17.531 1 91.69 220 ARG A O 1
ATOM 1659 N N . VAL A 1 221 ? -18.25 4.207 19.188 1 96.75 221 VAL A N 1
ATOM 1660 C CA . VAL A 1 221 ? -17.016 4.617 18.516 1 96.75 221 VAL A CA 1
ATOM 1661 C C . VAL A 1 221 ? -15.953 3.539 18.688 1 96.75 221 VAL A C 1
ATOM 1663 O O . VAL A 1 221 ? -15.75 3.031 19.797 1 96.75 221 VAL A O 1
ATOM 1666 N N . LYS A 1 222 ? -15.305 3.189 17.578 1 97.5 222 LYS A N 1
ATOM 1667 C CA . LYS A 1 222 ? -14.336 2.1 17.625 1 97.5 222 LYS A CA 1
ATOM 1668 C C . LYS A 1 222 ? -12.914 2.633 17.828 1 97.5 222 LYS A C 1
ATOM 1670 O O . LYS A 1 222 ? -12.078 1.958 18.422 1 97.5 222 LYS A O 1
ATOM 1675 N N . ALA A 1 223 ? -12.633 3.791 17.281 1 98.81 223 ALA A N 1
ATOM 1676 C CA . ALA A 1 223 ? -11.273 4.34 17.328 1 98.81 223 ALA A CA 1
ATOM 1677 C C . ALA A 1 223 ? -11.297 5.863 17.266 1 98.81 223 ALA A C 1
ATOM 1679 O O . ALA A 1 223 ? -12.297 6.457 16.859 1 98.81 223 ALA A O 1
ATOM 1680 N N . ILE A 1 224 ? -10.25 6.48 17.734 1 98.81 224 ILE A N 1
ATOM 1681 C CA . ILE A 1 224 ? -10 7.906 17.562 1 98.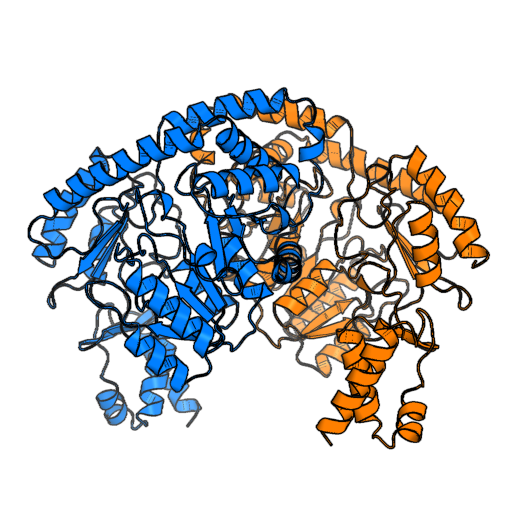81 224 ILE A CA 1
ATOM 1682 C C . ILE A 1 224 ? -8.727 8.109 16.75 1 98.81 224 ILE A C 1
ATOM 1684 O O . ILE A 1 224 ? -7.711 7.465 17 1 98.81 224 ILE A O 1
ATOM 1688 N N . TYR A 1 225 ? -8.828 8.844 15.742 1 98.88 225 TYR A N 1
ATOM 1689 C CA . TYR A 1 225 ? -7.668 9.344 15.008 1 98.88 225 TYR A CA 1
ATOM 1690 C C . TYR A 1 225 ? -7.285 10.742 15.492 1 98.88 225 TYR A C 1
ATOM 1692 O O . TYR A 1 225 ? -8.117 11.648 15.5 1 98.88 225 TYR A O 1
ATOM 1700 N N . THR A 1 226 ? -5.977 10.898 15.812 1 98.75 226 THR A N 1
ATOM 1701 C CA . THR A 1 226 ? -5.586 12.18 16.406 1 98.75 226 THR A CA 1
ATOM 1702 C C . THR A 1 226 ? -4.141 12.516 16.062 1 98.75 226 THR A C 1
ATOM 1704 O O . THR A 1 226 ? -3.332 11.625 15.797 1 98.75 226 THR A O 1
ATOM 1707 N N . MET A 1 227 ? -3.852 13.758 15.953 1 98.62 227 MET A N 1
ATOM 1708 C CA . MET A 1 227 ? -2.52 14.336 15.805 1 98.62 227 MET A CA 1
ATOM 1709 C C . MET A 1 227 ? -2.17 15.211 17.016 1 98.62 227 MET A C 1
ATOM 1711 O O . MET A 1 227 ? -2.227 16.438 16.938 1 98.62 227 MET A O 1
ATOM 1715 N N . PRO A 1 228 ? -1.736 14.57 18.094 1 98.38 228 PRO A N 1
ATOM 1716 C CA . PRO A 1 228 ? -1.577 15.305 19.359 1 98.38 228 PRO A CA 1
ATOM 1717 C C . PRO A 1 228 ? -0.377 16.25 19.344 1 98.38 228 PRO A C 1
ATOM 1719 O O . PRO A 1 228 ? -0.308 17.172 20.156 1 98.38 228 PRO A O 1
ATOM 1722 N N . THR A 1 229 ? 0.607 15.938 18.547 1 98.25 229 THR A N 1
ATOM 1723 C CA . THR A 1 229 ? 1.806 16.766 18.469 1 98.25 229 THR A CA 1
ATOM 1724 C C . THR A 1 229 ? 1.906 17.422 17.094 1 98.25 229 THR A C 1
ATOM 1726 O O . THR A 1 229 ? 2.41 16.828 16.141 1 98.25 229 THR A O 1
ATOM 1729 N N . LEU A 1 230 ? 1.457 18.75 17.062 1 98.12 230 LEU A N 1
ATOM 1730 C CA . LEU A 1 230 ? 1.452 19.609 15.883 1 98.12 230 LEU A CA 1
ATOM 1731 C C . LEU A 1 230 ? 0.356 19.172 14.906 1 98.12 230 LEU A C 1
ATOM 1733 O O . LEU A 1 230 ? 0.644 18.641 13.836 1 98.12 230 LEU A O 1
ATOM 1737 N N . HIS A 1 231 ? -0.831 19.531 15.195 1 98.31 231 HIS A N 1
ATOM 1738 C CA . HIS A 1 231 ? -2.045 19.188 14.469 1 98.31 231 HIS A CA 1
ATOM 1739 C C . HIS A 1 231 ? -2.059 19.828 13.086 1 98.31 231 HIS A C 1
ATOM 1741 O O . HIS A 1 231 ? -1.849 21.031 12.945 1 98.31 231 HIS A O 1
ATOM 1747 N N . ASN A 1 232 ? -2.098 19.094 12.078 1 97.5 232 ASN A N 1
ATOM 1748 C CA . ASN A 1 232 ? -2.367 19.547 10.719 1 97.5 232 ASN A CA 1
ATOM 1749 C C . ASN A 1 232 ? -3.861 19.547 10.414 1 97.5 232 ASN A C 1
ATOM 1751 O O . ASN A 1 232 ? -4.484 18.484 10.383 1 97.5 232 ASN A O 1
ATOM 1755 N N . PRO A 1 233 ? -4.488 20.719 10.344 1 97.12 233 PRO A N 1
ATOM 1756 C CA . PRO A 1 233 ? -3.85 21.922 9.82 1 97.12 233 PRO A CA 1
ATOM 1757 C C . PRO A 1 233 ? -3.727 23.031 10.867 1 97.12 233 PRO A C 1
ATOM 1759 O O . PRO A 1 233 ? -3.234 24.109 10.562 1 97.12 233 PRO A O 1
ATOM 1762 N N . LEU A 1 234 ? -4.098 22.797 12.125 1 97.75 234 LEU A N 1
ATOM 1763 C CA . LEU A 1 234 ? -4.328 23.938 13.016 1 97.75 234 LEU A CA 1
ATOM 1764 C C . LEU A 1 234 ? -3.104 24.203 13.883 1 97.75 234 LEU A C 1
ATOM 1766 O O . LEU A 1 234 ? -3.02 25.234 14.539 1 97.75 234 LEU A O 1
ATOM 1770 N N . GLY A 1 235 ? -2.195 23.312 14.016 1 97.56 235 GLY A N 1
ATOM 1771 C CA . GLY A 1 235 ? -0.89 23.578 14.594 1 97.56 235 GLY A CA 1
ATOM 1772 C C . GLY A 1 235 ? -0.842 23.344 16.094 1 97.56 235 GLY A C 1
ATOM 1773 O O . GLY A 1 235 ? 0.208 23.5 16.719 1 97.56 235 GLY A O 1
ATOM 1774 N N . TRP A 1 236 ? -1.917 22.953 16.719 1 96.75 236 TRP A N 1
ATOM 1775 C CA . TRP A 1 236 ? -1.869 22.844 18.172 1 96.75 236 TRP A CA 1
ATOM 1776 C C . TRP A 1 236 ? -1.041 21.641 18.609 1 96.75 236 TRP A C 1
ATOM 1778 O O . TRP A 1 236 ? -0.858 20.703 17.828 1 96.75 236 TRP A O 1
ATOM 1788 N N . VAL A 1 237 ? -0.488 21.688 19.812 1 98.12 237 VAL A N 1
ATOM 1789 C CA . VAL A 1 237 ? 0.161 20.609 20.562 1 98.12 237 VAL A CA 1
ATOM 1790 C C . VAL A 1 237 ? -0.59 20.344 21.859 1 98.12 237 VAL A C 1
ATOM 1792 O O . VAL A 1 237 ? -0.656 21.219 22.734 1 98.12 237 VAL A O 1
ATOM 1795 N N . MET A 1 238 ? -1.206 19.172 21.953 1 98.19 238 MET A N 1
ATOM 1796 C CA . MET A 1 238 ? -1.913 18.844 23.188 1 98.19 238 MET A CA 1
ATOM 1797 C C . MET A 1 238 ? -0.951 18.797 24.359 1 98.19 238 MET A C 1
ATOM 1799 O O . MET A 1 238 ? 0.142 18.234 24.25 1 98.19 238 MET A O 1
ATOM 1803 N N . ASN A 1 239 ? -1.352 19.375 25.453 1 97.81 239 ASN A N 1
ATOM 1804 C CA . ASN A 1 239 ? -0.541 19.25 26.656 1 97.81 239 ASN A CA 1
ATOM 1805 C C . ASN A 1 239 ? -0.791 17.922 27.375 1 97.81 239 ASN A C 1
ATOM 1807 O O . ASN A 1 239 ? -1.593 17.109 26.906 1 97.81 239 ASN A O 1
ATOM 1811 N N . LEU A 1 240 ? -0.059 17.703 28.422 1 98.06 240 LEU A N 1
ATOM 1812 C CA . LEU A 1 240 ? -0.107 16.406 29.109 1 98.06 240 LEU A CA 1
ATOM 1813 C C . LEU A 1 240 ? -1.498 16.156 29.672 1 98.06 240 LEU A C 1
ATOM 1815 O O . LEU A 1 240 ? -1.984 15.016 29.641 1 98.06 240 LEU A O 1
ATOM 1819 N N . ALA A 1 241 ? -2.141 17.172 30.219 1 98.25 241 ALA A N 1
ATOM 1820 C CA . ALA A 1 241 ? -3.477 17.016 30.781 1 98.25 241 ALA A CA 1
ATOM 1821 C C . ALA A 1 241 ? -4.488 16.609 29.719 1 98.25 241 ALA A C 1
ATOM 1823 O O . ALA A 1 241 ? -5.336 15.75 29.953 1 98.25 241 ALA A O 1
ATOM 1824 N N . GLN A 1 242 ? -4.441 17.219 28.609 1 98.31 242 GLN A N 1
ATOM 1825 C CA . GLN A 1 242 ? -5.316 16.891 27.484 1 98.31 242 GLN A CA 1
ATOM 1826 C C . GLN A 1 242 ? -5.082 15.461 27.016 1 98.31 242 GLN A C 1
ATOM 1828 O O . GLN A 1 242 ? -6.035 14.727 26.75 1 98.31 242 GLN A O 1
ATOM 1833 N N . ARG A 1 243 ? -3.846 15.078 26.891 1 98.69 243 ARG A N 1
ATOM 1834 C CA . ARG A 1 243 ? -3.494 13.727 26.484 1 98.69 243 ARG A CA 1
ATOM 1835 C C . ARG A 1 243 ? -4.02 12.695 27.469 1 98.69 243 ARG A C 1
ATOM 1837 O O . ARG A 1 243 ? -4.57 11.664 27.078 1 98.69 243 ARG A O 1
ATOM 1844 N N . SER A 1 244 ? -3.832 12.992 28.719 1 98.69 244 SER A N 1
ATOM 1845 C CA . SER A 1 244 ? -4.324 12.094 29.766 1 98.69 244 SER A CA 1
ATOM 1846 C C . SER A 1 244 ? -5.84 11.961 29.703 1 98.69 244 SER A C 1
ATOM 1848 O O . SER A 1 244 ? -6.375 10.859 29.859 1 98.69 244 SER A O 1
ATOM 1850 N N . LYS A 1 245 ? -6.48 13.07 29.516 1 98.69 245 LYS A N 1
ATOM 1851 C CA . LYS A 1 245 ? -7.938 13.055 29.391 1 98.69 245 LYS A CA 1
ATOM 1852 C C . LYS A 1 245 ? -8.375 12.211 28.203 1 98.69 245 LYS A C 1
ATOM 1854 O O . LYS A 1 245 ? -9.328 11.438 28.281 1 98.69 245 LYS A O 1
ATOM 1859 N N . LEU A 1 246 ? -7.727 12.352 27.094 1 98.81 246 LEU A N 1
ATOM 1860 C CA . LEU A 1 246 ? -8.016 11.57 25.891 1 98.81 246 LEU A CA 1
ATOM 1861 C C . LEU A 1 246 ? -7.836 10.078 26.156 1 98.81 246 LEU A C 1
ATOM 1863 O O . LEU A 1 246 ? -8.672 9.266 25.766 1 98.81 246 LEU A O 1
ATOM 1867 N N . VAL A 1 247 ? -6.742 9.703 26.812 1 98.81 247 VAL A N 1
ATOM 1868 C CA . VAL A 1 247 ? -6.441 8.32 27.156 1 98.81 247 VAL A CA 1
ATOM 1869 C C . VAL A 1 247 ? -7.531 7.758 28.062 1 98.81 247 VAL A C 1
ATOM 1871 O O . VAL A 1 247 ? -7.98 6.625 27.891 1 98.81 247 VAL A O 1
ATOM 1874 N N . ASP A 1 248 ? -7.945 8.586 29 1 98.81 248 ASP A N 1
ATOM 1875 C CA . ASP A 1 248 ? -9 8.164 29.922 1 98.81 248 ASP A CA 1
ATOM 1876 C C . ASP A 1 248 ? -10.297 7.871 29.172 1 98.81 248 ASP A C 1
ATOM 1878 O O . ASP A 1 248 ? -10.969 6.875 29.453 1 98.81 248 ASP A O 1
ATOM 1882 N N . ILE A 1 249 ? -10.648 8.719 28.281 1 98.81 249 ILE A N 1
ATOM 1883 C CA . ILE A 1 249 ? -11.852 8.516 27.469 1 98.81 249 ILE A CA 1
ATOM 1884 C C . ILE A 1 249 ? -11.711 7.234 26.656 1 98.81 249 ILE A C 1
ATOM 1886 O O . ILE A 1 249 ? -12.633 6.422 26.594 1 98.81 249 ILE A O 1
ATOM 1890 N N . ALA A 1 250 ? -10.539 7.027 26.031 1 98.81 250 ALA A N 1
ATOM 1891 C CA . ALA A 1 250 ? -10.305 5.844 25.203 1 98.81 250 ALA A CA 1
ATOM 1892 C C . ALA A 1 250 ? -10.43 4.566 26.031 1 98.81 250 ALA A C 1
ATOM 1894 O O . ALA A 1 250 ? -10.992 3.572 25.562 1 98.81 250 ALA A O 1
ATOM 1895 N N . ARG A 1 251 ? -9.906 4.57 27.266 1 98.75 251 ARG A N 1
ATOM 1896 C CA . ARG A 1 251 ? -10 3.414 28.156 1 98.75 251 ARG A CA 1
ATOM 1897 C C . ARG A 1 251 ? -11.445 3.164 28.578 1 98.75 251 ARG A C 1
ATOM 1899 O O . ARG A 1 251 ? -11.906 2.023 28.578 1 98.75 251 ARG A O 1
ATOM 1906 N N . GLN A 1 252 ? -12.125 4.227 28.922 1 98.56 252 GLN A N 1
ATOM 1907 C CA . GLN A 1 252 ? -13.5 4.125 29.406 1 98.56 252 GLN A CA 1
ATOM 1908 C C . GLN A 1 252 ? -14.398 3.49 28.344 1 98.56 252 GLN A C 1
ATOM 1910 O O . GLN A 1 252 ? -15.266 2.676 28.672 1 98.56 252 GLN A O 1
ATOM 1915 N N . PHE A 1 253 ? -14.18 3.832 27.125 1 98 253 PHE A N 1
ATOM 1916 C CA . PHE A 1 253 ? -15.109 3.406 26.078 1 98 253 PHE A CA 1
ATOM 1917 C C . PHE A 1 253 ? -14.469 2.357 25.188 1 98 253 PHE A C 1
ATOM 1919 O O . PHE A 1 253 ? -15.023 1.998 24.141 1 98 253 PHE A O 1
ATOM 1926 N N . ASP A 1 254 ? -13.219 1.899 25.5 1 98.06 254 ASP A N 1
ATOM 1927 C CA . ASP A 1 254 ? -12.492 0.826 24.828 1 98.06 254 ASP A CA 1
ATOM 1928 C C . ASP A 1 254 ? -12.219 1.174 23.359 1 98.06 254 ASP A C 1
ATOM 1930 O O . ASP A 1 254 ? -12.531 0.388 22.469 1 98.06 254 ASP A O 1
ATOM 1934 N N . LEU A 1 255 ? -11.656 2.389 23.141 1 98.38 255 LEU A N 1
ATOM 1935 C CA . LEU A 1 255 ? -11.305 2.859 21.812 1 98.38 255 LEU A CA 1
ATOM 1936 C C . LEU A 1 255 ? -9.859 2.518 21.484 1 98.38 255 LEU A C 1
ATOM 1938 O O . LEU A 1 255 ? -8.984 2.586 22.344 1 98.38 255 LEU A O 1
ATOM 1942 N N . PHE A 1 256 ? -9.602 2.176 20.219 1 98.62 256 PHE A N 1
ATOM 1943 C CA . PHE A 1 256 ? -8.234 2.283 19.719 1 98.62 256 PHE A CA 1
ATOM 1944 C C . PHE A 1 256 ? -7.836 3.744 19.547 1 98.62 256 PHE A C 1
ATOM 1946 O O . PHE A 1 256 ? -8.672 4.59 19.219 1 98.62 256 PHE A O 1
ATOM 1953 N N . ILE A 1 257 ? -6.609 4.047 19.828 1 98.88 257 ILE A N 1
ATOM 1954 C CA . ILE A 1 257 ? -6.047 5.355 19.516 1 98.88 257 ILE A CA 1
ATOM 1955 C C . ILE A 1 257 ? -5.098 5.246 18.328 1 98.88 257 ILE A C 1
ATOM 1957 O O . ILE A 1 257 ? -4.109 4.508 18.375 1 98.88 257 ILE A O 1
ATOM 1961 N N . ILE A 1 258 ? -5.383 5.879 17.297 1 98.94 258 ILE A N 1
ATOM 1962 C CA . ILE A 1 258 ? -4.477 6.012 16.156 1 98.94 258 ILE A CA 1
ATOM 1963 C C . ILE A 1 258 ? -3.768 7.363 16.219 1 98.94 258 ILE A C 1
ATOM 1965 O O . ILE A 1 258 ? -4.371 8.398 15.938 1 98.94 258 ILE A O 1
ATOM 1969 N N . GLU A 1 259 ? -2.549 7.363 16.578 1 98.88 259 GLU A N 1
ATOM 1970 C CA . GLU A 1 259 ? -1.735 8.562 16.75 1 98.88 259 GLU A CA 1
ATOM 1971 C C . GLU A 1 259 ? -0.887 8.836 15.516 1 98.88 259 GLU A C 1
ATOM 1973 O O . GLU A 1 259 ? 0.063 8.102 15.227 1 98.88 259 GLU A O 1
ATOM 1978 N N . ASP A 1 260 ? -1.261 9.844 14.789 1 98.75 260 ASP A N 1
ATOM 1979 C CA . ASP A 1 260 ? -0.516 10.297 13.625 1 98.75 260 ASP A CA 1
ATOM 1980 C C . ASP A 1 260 ? 0.547 11.32 14.016 1 98.75 260 ASP A C 1
ATOM 1982 O O . ASP A 1 260 ? 0.22 12.422 14.453 1 98.75 260 ASP A O 1
ATOM 1986 N N . ALA A 1 261 ? 1.795 10.984 13.75 1 98.25 261 ALA A N 1
ATOM 1987 C CA . ALA A 1 261 ? 2.9 11.805 14.234 1 98.25 261 ALA A CA 1
ATOM 1988 C C . ALA A 1 261 ? 3.77 12.297 13.086 1 98.25 261 ALA A C 1
ATOM 1990 O O . ALA A 1 261 ? 4.984 12.445 13.234 1 98.25 261 ALA A O 1
ATOM 1991 N N . ALA A 1 262 ? 3.191 12.578 11.969 1 97.12 262 ALA A N 1
ATOM 1992 C CA . ALA A 1 262 ? 3.92 12.93 10.75 1 97.12 262 ALA A CA 1
ATOM 1993 C C . ALA A 1 262 ? 4.781 14.172 10.969 1 97.12 262 ALA A C 1
ATOM 1995 O O . ALA A 1 262 ? 5.883 14.273 10.422 1 97.12 262 ALA A O 1
ATOM 1996 N N . TYR A 1 263 ? 4.348 15.125 11.828 1 97.88 263 TYR A N 1
ATOM 1997 C CA . TYR A 1 263 ? 5.047 16.391 12.008 1 97.88 263 TYR A CA 1
ATOM 1998 C C . TYR A 1 263 ? 5.574 16.531 13.43 1 97.88 263 TYR A C 1
ATOM 2000 O O . TYR A 1 263 ? 6.117 17.562 13.805 1 97.88 263 TYR A O 1
ATOM 2008 N N . ALA A 1 264 ? 5.445 15.484 14.219 1 97.62 264 ALA A N 1
ATOM 2009 C CA . ALA A 1 264 ? 5.715 15.578 15.656 1 97.62 264 ALA A CA 1
ATOM 2010 C C . ALA A 1 264 ? 7.156 15.992 15.914 1 97.62 264 ALA A C 1
ATOM 2012 O O . ALA A 1 264 ? 7.434 16.734 16.859 1 97.62 264 ALA A O 1
ATOM 2013 N N . TRP A 1 265 ? 8.062 15.57 15.078 1 96.69 265 TRP A N 1
ATOM 2014 C CA . TRP A 1 265 ? 9.484 15.789 15.273 1 96.69 265 TRP A CA 1
ATOM 2015 C C . TRP A 1 265 ? 9.828 17.281 15.172 1 96.69 265 TRP A C 1
ATOM 2017 O O . TRP A 1 265 ? 10.898 17.703 15.594 1 96.69 265 TRP A O 1
ATOM 2027 N N . LEU A 1 266 ? 8.977 18.094 14.633 1 97.94 266 LEU A N 1
ATOM 2028 C CA . LEU A 1 266 ? 9.203 19.531 14.5 1 97.94 266 LEU A CA 1
ATOM 2029 C C . LEU A 1 266 ? 9.141 20.219 15.859 1 97.94 266 LEU A C 1
ATOM 2031 O O . LEU A 1 266 ? 9.617 21.344 16.016 1 97.94 266 LEU A O 1
ATOM 2035 N N . ILE A 1 267 ? 8.445 19.641 16.797 1 97.56 267 ILE A N 1
ATOM 2036 C CA . ILE A 1 267 ? 8.297 20.219 18.141 1 97.56 267 ILE A CA 1
ATOM 2037 C C . ILE A 1 267 ? 9.391 19.672 19.062 1 97.56 267 ILE A C 1
ATOM 2039 O O . ILE A 1 267 ? 9.445 18.469 19.328 1 97.56 267 ILE A O 1
ATOM 2043 N N . GLU A 1 268 ? 10.133 20.609 19.453 1 93.31 268 GLU A N 1
ATOM 2044 C CA . GLU A 1 268 ? 11.133 20.219 20.453 1 93.31 268 GLU A CA 1
ATOM 2045 C C . GLU A 1 268 ? 10.508 20.078 21.828 1 93.31 268 GLU A C 1
ATOM 2047 O O . GLU A 1 268 ? 9.609 20.844 22.203 1 93.31 268 GLU A O 1
ATOM 2052 N N . ASN A 1 269 ? 10.766 19.125 22.625 1 91.25 269 ASN A N 1
ATOM 2053 C CA . ASN A 1 269 ? 10.305 18.906 23.984 1 91.25 269 ASN A CA 1
ATOM 2054 C C . ASN A 1 269 ? 8.797 18.688 24.047 1 91.25 269 ASN A C 1
ATOM 2056 O O . ASN A 1 269 ? 8.109 19.297 24.859 1 91.25 269 ASN A O 1
ATOM 2060 N N . ALA A 1 270 ? 8.266 18.094 23.094 1 94.94 270 ALA A N 1
ATOM 2061 C CA . ALA A 1 270 ? 6.848 17.75 23.094 1 94.94 270 ALA A CA 1
ATOM 2062 C C . ALA A 1 270 ? 6.516 16.828 24.266 1 94.94 270 ALA A C 1
ATOM 2064 O O . ALA A 1 270 ? 7.375 16.094 24.75 1 94.94 270 ALA A O 1
ATOM 2065 N N . PRO A 1 271 ? 5.227 16.922 24.812 1 96.38 271 PRO A N 1
ATOM 2066 C CA . PRO A 1 271 ? 4.809 15.906 25.781 1 96.38 271 PRO A CA 1
ATOM 2067 C C . PRO A 1 271 ? 4.914 14.484 25.219 1 96.38 271 PRO A C 1
ATOM 2069 O O . PRO A 1 271 ? 4.98 14.297 24 1 96.38 271 PRO A O 1
ATOM 2072 N N . PRO A 1 272 ? 4.957 13.477 26.109 1 96.5 272 PRO A N 1
ATOM 2073 C CA . PRO A 1 272 ? 5.035 12.094 25.641 1 96.5 272 PRO A CA 1
ATOM 2074 C C . PRO A 1 272 ? 3.904 11.742 24.672 1 96.5 272 PRO A C 1
ATOM 2076 O O . PRO A 1 272 ? 2.77 12.18 24.859 1 96.5 272 PRO A O 1
ATOM 2079 N N . PRO A 1 273 ? 4.262 10.969 23.656 1 97.44 273 PRO A N 1
ATOM 2080 C CA . PRO A 1 273 ? 3.189 10.531 22.766 1 97.44 273 PRO A CA 1
ATOM 2081 C C . PRO A 1 273 ? 2.133 9.688 23.484 1 97.44 273 PRO A C 1
ATOM 2083 O O . PRO A 1 273 ? 2.402 9.133 24.547 1 97.44 273 PRO A O 1
ATOM 2086 N N . LEU A 1 274 ? 0.952 9.609 22.906 1 98.38 274 LEU A N 1
ATOM 2087 C CA . LEU A 1 274 ? -0.119 8.789 23.469 1 98.38 274 LEU A CA 1
ATOM 2088 C C . LEU A 1 274 ? 0.305 7.324 23.547 1 98.38 274 LEU A C 1
ATOM 2090 O O . LEU A 1 274 ? -0.11 6.605 24.453 1 98.38 274 LEU A O 1
ATOM 2094 N N . MET A 1 275 ? 1.134 6.879 22.625 1 98.12 275 MET A N 1
ATOM 2095 C CA . MET A 1 275 ? 1.687 5.527 22.625 1 98.12 275 MET A CA 1
ATOM 2096 C C . MET A 1 275 ? 2.389 5.227 23.953 1 98.12 275 MET A C 1
ATOM 2098 O O . MET A 1 275 ? 2.361 4.094 24.422 1 98.12 275 MET A O 1
ATOM 2102 N N . SER A 1 276 ? 3.01 6.191 24.516 1 97.12 276 SER A N 1
ATOM 2103 C CA . SER A 1 276 ? 3.684 6.012 25.797 1 97.12 276 SER A CA 1
ATOM 2104 C C . SER A 1 276 ? 2.68 5.961 26.953 1 97.12 276 SER A C 1
ATOM 2106 O O . SER A 1 276 ? 2.898 5.262 27.938 1 97.12 276 SER A O 1
ATOM 2108 N N . LEU A 1 277 ? 1.606 6.691 26.859 1 97.81 277 LEU A N 1
ATOM 2109 C CA . LEU A 1 277 ? 0.633 6.828 27.938 1 97.81 277 LEU A CA 1
ATOM 2110 C C . LEU A 1 277 ? -0.359 5.668 27.922 1 97.81 277 LEU A C 1
ATOM 2112 O O . LEU A 1 277 ? -0.886 5.285 28.969 1 97.81 277 LEU A O 1
ATOM 2116 N N . ALA A 1 278 ? -0.64 5.176 26.75 1 98.31 278 ALA A N 1
ATOM 2117 C CA . ALA A 1 278 ? -1.61 4.098 26.594 1 98.31 278 ALA A CA 1
ATOM 2118 C C . ALA A 1 278 ? -1.155 3.098 25.547 1 98.31 278 ALA A C 1
ATOM 2120 O O . ALA A 1 278 ? -1.853 2.875 24.547 1 98.31 278 ALA A O 1
ATOM 2121 N N . PRO A 1 279 ? -0.006 2.385 25.781 1 97.12 279 PRO A N 1
ATOM 2122 C CA . PRO A 1 279 ? 0.538 1.459 24.781 1 97.12 279 PRO A CA 1
ATOM 2123 C C . PRO A 1 279 ? -0.394 0.283 24.5 1 97.12 279 PRO A C 1
ATOM 2125 O O . PRO A 1 279 ? -0.319 -0.327 23.422 1 97.12 279 PRO A O 1
ATOM 2128 N N . GLU A 1 280 ? -1.296 -0.001 25.359 1 97.12 280 GLU A N 1
ATOM 2129 C CA . GLU A 1 280 ? -2.146 -1.181 25.25 1 97.12 280 GLU A CA 1
ATOM 2130 C C . GLU A 1 280 ? -3.23 -0.976 24.188 1 97.12 280 GLU A C 1
ATOM 2132 O O . GLU A 1 280 ? -3.857 -1.938 23.75 1 97.12 280 GLU A O 1
ATOM 2137 N N . ARG A 1 281 ? -3.443 0.315 23.75 1 97.88 281 ARG A N 1
ATOM 2138 C CA . ARG A 1 281 ? -4.547 0.539 22.828 1 97.88 281 ARG A CA 1
ATOM 2139 C C . ARG A 1 281 ? -4.16 1.544 21.75 1 97.88 281 ARG A C 1
ATOM 2141 O O . ARG A 1 281 ? -4.996 1.942 20.938 1 97.88 281 ARG A O 1
ATOM 2148 N N . THR A 1 282 ? -2.859 1.959 21.703 1 98.62 282 THR A N 1
ATOM 2149 C CA . THR A 1 282 ? -2.424 2.99 20.766 1 98.62 282 THR A CA 1
ATOM 2150 C C . THR A 1 282 ? -1.628 2.377 19.625 1 98.62 282 THR A C 1
ATOM 2152 O O . THR A 1 282 ? -0.801 1.49 19.844 1 98.62 282 THR A O 1
ATOM 2155 N N . VAL A 1 283 ? -1.917 2.762 18.453 1 98.81 283 VAL A N 1
ATOM 2156 C CA . VAL A 1 283 ? -1.077 2.553 17.281 1 98.81 283 VAL A CA 1
ATOM 2157 C C . VAL A 1 283 ? -0.458 3.881 16.844 1 98.81 283 VAL A C 1
ATOM 2159 O O . VAL A 1 283 ? -1.175 4.836 16.531 1 98.81 283 VAL A O 1
ATOM 2162 N N . TYR A 1 284 ? 0.831 3.916 16.922 1 98.75 284 TYR A N 1
ATOM 2163 C CA . TYR A 1 284 ? 1.606 5.09 16.531 1 98.75 284 TYR A CA 1
ATOM 2164 C C . TYR A 1 284 ? 2.076 4.988 15.094 1 98.75 284 TYR A C 1
ATOM 2166 O O . TYR A 1 284 ? 2.678 3.986 14.695 1 98.75 284 TYR A O 1
ATOM 2174 N N . VAL A 1 285 ? 1.763 6 14.266 1 98.75 285 VAL A N 1
ATOM 2175 C CA . VAL A 1 285 ? 2.131 6.016 12.852 1 98.75 285 VAL A CA 1
ATOM 2176 C C . VAL A 1 285 ? 2.98 7.246 12.555 1 98.75 285 VAL A C 1
ATOM 2178 O O . VAL A 1 285 ? 2.607 8.367 12.906 1 98.75 285 VAL A O 1
ATOM 2181 N N . CYS A 1 286 ? 4.082 6.984 11.898 1 97.88 286 CYS A N 1
ATOM 2182 C CA . CYS A 1 286 ? 4.973 8.07 11.516 1 97.88 286 CYS A CA 1
ATOM 2183 C C . CYS A 1 286 ? 5.746 7.719 10.25 1 97.88 286 CYS A C 1
ATOM 2185 O O . CYS A 1 286 ? 5.703 6.578 9.789 1 97.88 286 CYS A O 1
ATOM 2187 N N . GLY A 1 287 ? 6.355 8.695 9.602 1 96.75 287 GLY A N 1
ATOM 2188 C CA . GLY A 1 287 ? 7.156 8.469 8.406 1 96.75 287 GLY A CA 1
ATOM 2189 C C . GLY A 1 287 ? 8.391 9.344 8.344 1 96.75 287 GLY A C 1
ATOM 2190 O O . GLY A 1 287 ? 8.625 10.156 9.234 1 96.75 287 GLY A O 1
ATOM 2191 N N . PHE A 1 288 ? 9.172 9.156 7.309 1 97.31 288 PHE A N 1
ATOM 2192 C CA . PHE A 1 288 ? 10.414 9.891 7.129 1 97.31 288 PHE A CA 1
ATOM 2193 C C . PHE A 1 288 ? 10.336 10.797 5.91 1 97.31 288 PHE A C 1
ATOM 2195 O O . PHE A 1 288 ? 11.359 11.305 5.438 1 97.31 288 PHE A O 1
ATOM 2202 N N . SER A 1 289 ? 9.133 10.992 5.43 1 94.81 289 SER A N 1
ATOM 2203 C CA . SER A 1 289 ? 8.914 11.797 4.234 1 94.81 289 SER A CA 1
ATOM 2204 C C . SER A 1 289 ? 9.188 13.273 4.508 1 94.81 289 SER A C 1
ATOM 2206 O O . SER A 1 289 ? 9.703 13.984 3.645 1 94.81 289 SER A O 1
ATOM 2208 N N . LYS A 1 290 ? 8.82 13.727 5.707 1 95.19 290 LYS A N 1
ATOM 2209 C CA . LYS A 1 290 ? 8.891 15.148 6.004 1 95.19 290 LYS A CA 1
ATOM 2210 C C . LYS A 1 290 ? 10.234 15.523 6.621 1 95.19 290 LYS A C 1
ATOM 2212 O O . LYS A 1 290 ? 10.617 16.688 6.617 1 95.19 290 LYS A O 1
ATOM 2217 N N . ASN A 1 291 ? 10.961 14.562 7.125 1 96.12 291 ASN A N 1
ATOM 2218 C CA . ASN A 1 291 ? 12.227 14.891 7.777 1 96.12 291 ASN A CA 1
ATOM 2219 C C . ASN A 1 291 ? 13.414 14.352 6.988 1 96.12 291 ASN A C 1
ATOM 2221 O O . ASN A 1 291 ? 14.562 14.617 7.332 1 96.12 291 ASN A O 1
ATOM 2225 N N . ILE A 1 292 ? 13.195 13.531 5.953 1 95.88 292 ILE A N 1
ATOM 2226 C CA . ILE A 1 292 ? 14.266 13.117 5.055 1 95.88 292 ILE A CA 1
ATOM 2227 C C . ILE A 1 292 ? 13.906 13.477 3.615 1 95.88 292 ILE A C 1
ATOM 2229 O O . ILE A 1 292 ? 14.477 14.414 3.045 1 95.88 292 ILE A O 1
ATOM 2233 N N . ALA A 1 293 ? 12.953 12.766 3.068 1 94.19 293 ALA A N 1
ATOM 2234 C CA . ALA A 1 293 ? 12.562 13.039 1.687 1 94.19 293 ALA A CA 1
ATOM 2235 C C . ALA A 1 293 ? 11.219 12.391 1.361 1 94.19 293 ALA A C 1
ATOM 2237 O O . ALA A 1 293 ? 10.977 11.234 1.711 1 94.19 293 ALA A O 1
ATOM 2238 N N . THR A 1 294 ? 10.383 13.148 0.673 1 91.69 294 THR A N 1
ATOM 2239 C CA . THR A 1 294 ? 9.016 12.719 0.374 1 91.69 294 THR A CA 1
ATOM 2240 C C . THR A 1 294 ? 9.023 11.578 -0.641 1 91.69 294 THR A C 1
ATOM 2242 O O . THR A 1 294 ? 8.109 10.758 -0.665 1 91.69 294 THR A O 1
ATOM 2245 N N . GLY A 1 295 ? 10.047 11.406 -1.41 1 91.75 295 GLY A N 1
ATOM 2246 C CA . GLY A 1 295 ? 10.078 10.445 -2.504 1 91.75 295 GLY A CA 1
ATOM 2247 C C . GLY A 1 295 ? 10.539 9.062 -2.076 1 91.75 295 GLY A C 1
ATOM 2248 O O . GLY A 1 295 ? 10.414 8.102 -2.832 1 91.75 295 GLY A O 1
ATOM 2249 N N . LEU A 1 296 ? 11 8.867 -0.859 1 94.25 296 LEU A N 1
ATOM 2250 C CA . LEU A 1 296 ? 11.578 7.602 -0.434 1 94.25 296 LEU A CA 1
ATOM 2251 C C . LEU A 1 296 ? 10.508 6.66 0.102 1 94.25 296 LEU A C 1
ATOM 2253 O O . LEU A 1 296 ? 10.68 5.441 0.088 1 94.25 296 LEU A O 1
ATOM 2257 N N . ARG A 1 297 ? 9.438 7.168 0.649 1 96.31 297 ARG A N 1
ATOM 2258 C CA . ARG A 1 297 ? 8.234 6.453 1.065 1 96.31 297 ARG A CA 1
ATOM 2259 C C . ARG A 1 297 ? 8.562 5.379 2.1 1 96.31 297 ARG A C 1
ATOM 2261 O O . ARG A 1 297 ? 8.172 4.223 1.948 1 96.31 297 ARG A O 1
ATOM 2268 N N . VAL A 1 298 ? 9.242 5.723 3.17 1 98.06 298 VAL A N 1
ATOM 2269 C CA . VAL A 1 298 ? 9.484 4.832 4.297 1 98.06 298 VAL A CA 1
ATOM 2270 C C . VAL A 1 298 ? 8.828 5.395 5.555 1 98.06 298 VAL A C 1
ATOM 2272 O O . VAL A 1 298 ? 8.906 6.602 5.816 1 98.06 298 VAL A O 1
ATOM 2275 N N . GLY A 1 299 ? 8.125 4.578 6.258 1 98.38 299 GLY A N 1
ATOM 2276 C CA . GLY A 1 299 ? 7.508 4.938 7.523 1 98.38 299 GLY A CA 1
ATOM 2277 C C . GLY A 1 299 ? 7.477 3.793 8.516 1 98.38 299 GLY A C 1
ATOM 2278 O O . GLY A 1 299 ? 8.172 2.789 8.336 1 98.38 299 GLY A O 1
ATOM 2279 N N . MET A 1 300 ? 6.711 3.998 9.609 1 98.62 300 MET A N 1
ATOM 2280 C CA . MET A 1 300 ? 6.656 2.986 10.656 1 98.62 300 MET A CA 1
ATOM 2281 C C . MET A 1 300 ? 5.281 2.971 11.328 1 98.62 300 MET A C 1
ATOM 2283 O O . MET A 1 300 ? 4.594 3.992 11.359 1 98.62 300 MET A O 1
ATOM 2287 N N . VAL A 1 301 ? 4.93 1.841 11.781 1 98.75 301 VAL A N 1
ATOM 2288 C CA . VAL A 1 301 ? 3.818 1.603 12.695 1 98.75 301 VAL A CA 1
ATOM 2289 C C . VAL A 1 301 ? 4.34 0.979 13.992 1 98.75 301 VAL A C 1
ATOM 2291 O O . VAL A 1 301 ? 5.129 0.032 13.953 1 98.75 301 VAL A O 1
ATOM 2294 N N . VAL A 1 302 ? 3.986 1.536 15.102 1 98.75 302 VAL A N 1
ATOM 2295 C CA . VAL A 1 302 ? 4.34 0.994 16.406 1 98.75 302 VAL A CA 1
ATOM 2296 C C . VAL A 1 302 ? 3.074 0.628 17.172 1 98.75 302 VAL A C 1
ATOM 2298 O O . VAL A 1 302 ? 2.168 1.453 17.328 1 98.75 302 VAL A O 1
ATOM 2301 N N . CYS A 1 303 ? 2.982 -0.53 17.625 1 98.31 303 CYS A N 1
ATOM 2302 C CA . CYS A 1 303 ? 1.832 -0.995 18.391 1 98.31 303 CYS A CA 1
ATOM 2303 C C . CYS A 1 303 ? 2.225 -2.129 19.328 1 98.31 303 CYS A C 1
ATOM 2305 O O . CYS A 1 303 ? 3.357 -2.613 19.297 1 98.31 303 CYS A O 1
ATOM 2307 N N . ARG A 1 304 ? 1.338 -2.445 20.234 1 97.12 304 ARG A N 1
ATOM 2308 C CA . ARG A 1 304 ? 1.604 -3.6 21.094 1 97.12 304 ARG A CA 1
ATOM 2309 C C . ARG A 1 304 ? 1.773 -4.867 20.266 1 97.12 304 ARG A C 1
ATOM 2311 O O . ARG A 1 304 ? 1.126 -5.027 19.219 1 97.12 304 ARG A O 1
ATOM 2318 N N . GLU A 1 305 ? 2.51 -5.785 20.703 1 95.12 305 GLU A N 1
ATOM 2319 C CA . GLU A 1 305 ? 2.889 -6.984 19.969 1 95.12 305 GLU A CA 1
ATOM 2320 C C . GLU A 1 305 ? 1.66 -7.801 19.578 1 95.12 305 GLU A C 1
ATOM 2322 O O . GLU A 1 305 ? 1.631 -8.414 18.516 1 95.12 305 GLU A O 1
ATOM 2327 N N . ALA A 1 306 ? 0.665 -7.766 20.359 1 94.69 306 ALA A N 1
ATOM 2328 C CA . ALA A 1 306 ? -0.536 -8.57 20.125 1 94.69 306 ALA A CA 1
ATOM 2329 C C . ALA A 1 306 ? -1.264 -8.109 18.859 1 94.69 306 ALA A C 1
ATOM 2331 O O . ALA A 1 306 ? -2.027 -8.875 18.266 1 94.69 306 ALA A O 1
ATOM 2332 N N . LEU A 1 307 ? -1.043 -6.867 18.422 1 95.69 307 LEU A N 1
ATOM 2333 C CA . LEU A 1 307 ? -1.715 -6.324 17.234 1 95.69 307 LEU A CA 1
ATOM 2334 C C . LEU A 1 307 ? -0.876 -6.547 15.984 1 95.69 307 LEU A C 1
ATOM 2336 O O . LEU A 1 307 ? -1.362 -6.359 14.867 1 95.69 307 LEU A O 1
ATOM 2340 N N . MET A 1 308 ? 0.403 -6.973 16.094 1 94.88 308 MET A N 1
ATOM 2341 C CA . MET A 1 308 ? 1.372 -7.016 15.008 1 94.88 308 MET A CA 1
ATOM 2342 C C . MET A 1 308 ? 0.938 -8.008 13.938 1 94.88 308 MET A C 1
ATOM 2344 O O . MET A 1 308 ? 1.078 -7.738 12.742 1 94.88 308 MET A O 1
ATOM 2348 N N . PRO A 1 309 ? 0.325 -9.172 14.297 1 93.06 309 PRO A N 1
ATOM 2349 C CA . PRO A 1 309 ? -0.098 -10.102 13.242 1 93.06 309 PRO A CA 1
ATOM 2350 C C . PRO A 1 309 ? -1.12 -9.484 12.289 1 93.06 309 PRO A C 1
ATOM 2352 O O . PRO A 1 309 ? -1.051 -9.711 11.078 1 93.06 309 PRO A O 1
ATOM 2355 N N . ALA A 1 310 ? -2.027 -8.656 12.82 1 94.5 310 ALA A N 1
ATOM 2356 C CA . ALA A 1 310 ? -3.029 -8 11.992 1 94.5 310 ALA A CA 1
ATOM 2357 C C . ALA A 1 310 ? -2.385 -6.969 11.07 1 94.5 310 ALA A C 1
ATOM 2359 O O . ALA A 1 310 ? -2.756 -6.855 9.898 1 94.5 310 ALA A O 1
ATOM 2360 N N . ILE A 1 311 ? -1.406 -6.277 11.625 1 96.94 311 ILE A N 1
ATOM 2361 C CA . ILE A 1 311 ? -0.678 -5.277 10.852 1 96.94 311 ILE A CA 1
ATOM 2362 C C . ILE A 1 311 ? 0.105 -5.957 9.734 1 96.94 311 ILE A C 1
ATOM 2364 O O . ILE A 1 311 ? 0.028 -5.543 8.57 1 96.94 311 ILE A O 1
ATOM 2368 N N . GLU A 1 312 ? 0.749 -7.023 10.039 1 95.06 312 GLU A N 1
ATOM 2369 C CA . GLU A 1 312 ? 1.572 -7.758 9.086 1 95.06 312 GLU A CA 1
ATOM 2370 C C . GLU A 1 312 ? 0.717 -8.375 7.98 1 95.06 312 GLU A C 1
ATOM 2372 O O . GLU A 1 312 ? 1.098 -8.352 6.809 1 95.06 312 GLU A O 1
ATOM 2377 N N . ARG A 1 313 ? -0.392 -8.891 8.344 1 93.5 313 ARG A N 1
ATOM 2378 C CA . ARG A 1 313 ? -1.302 -9.477 7.367 1 93.5 313 ARG A CA 1
ATOM 2379 C C . ARG A 1 313 ? -1.772 -8.438 6.363 1 93.5 313 ARG A C 1
ATOM 2381 O O . ARG A 1 313 ? -1.916 -8.727 5.172 1 93.5 313 ARG A O 1
ATOM 2388 N N . THR A 1 314 ? -1.991 -7.277 6.859 1 96.31 314 THR A N 1
ATOM 2389 C CA . THR A 1 314 ? -2.471 -6.219 5.98 1 96.31 314 THR A CA 1
ATOM 2390 C C . THR A 1 314 ? -1.346 -5.711 5.082 1 96.31 314 THR A C 1
ATOM 2392 O O . THR A 1 314 ? -1.577 -5.375 3.918 1 96.31 314 THR A O 1
ATOM 2395 N N . ILE A 1 315 ? -0.111 -5.637 5.637 1 97.38 315 ILE A N 1
ATOM 2396 C CA . ILE A 1 315 ? 1.033 -5.297 4.801 1 97.38 315 ILE A CA 1
ATOM 2397 C C . ILE A 1 315 ? 1.165 -6.312 3.666 1 97.38 315 ILE A C 1
ATOM 2399 O O . ILE A 1 315 ? 1.259 -5.938 2.496 1 97.38 315 ILE A O 1
ATOM 2403 N N . ARG A 1 316 ? 1.073 -7.531 3.996 1 95.12 316 ARG A N 1
ATOM 2404 C CA . ARG A 1 316 ? 1.16 -8.609 3.012 1 95.12 316 ARG A CA 1
ATOM 2405 C C . ARG A 1 316 ? 0.092 -8.453 1.936 1 95.12 316 ARG A C 1
ATOM 2407 O O . ARG A 1 316 ? 0.388 -8.539 0.742 1 95.12 316 ARG A O 1
ATOM 2414 N N . ALA A 1 317 ? -1.071 -8.156 2.369 1 95.25 317 ALA A N 1
ATOM 2415 C CA . ALA A 1 317 ? -2.215 -8.109 1.461 1 95.25 317 ALA A CA 1
ATOM 2416 C C . ALA A 1 317 ? -2.143 -6.887 0.553 1 95.25 317 ALA A C 1
ATOM 2418 O O . ALA A 1 317 ? -2.607 -6.926 -0.588 1 95.25 317 ALA A O 1
ATOM 2419 N N . THR A 1 318 ? -1.502 -5.848 0.979 1 96.31 318 THR A N 1
ATOM 2420 C CA . THR A 1 318 ? -1.618 -4.59 0.25 1 96.31 318 THR A CA 1
ATOM 2421 C C . THR A 1 318 ? -0.369 -4.332 -0.587 1 96.31 318 THR A C 1
ATOM 2423 O O . THR A 1 318 ? -0.458 -3.811 -1.7 1 96.31 318 THR A O 1
ATOM 2426 N N . SER A 1 319 ? 0.79 -4.691 -0.018 1 94.88 319 SER A N 1
ATOM 2427 C CA . SER A 1 319 ? 1.998 -4.301 -0.737 1 94.88 319 SER A CA 1
ATOM 2428 C C . SER A 1 319 ? 3.105 -5.336 -0.563 1 94.88 319 SER A C 1
ATOM 2430 O O . SER A 1 319 ? 4.176 -5.211 -1.16 1 94.88 319 SER A O 1
ATOM 2432 N N . TRP A 1 320 ? 2.871 -6.32 0.217 1 92.19 320 TRP A N 1
ATOM 2433 C CA . TRP A 1 320 ? 3.811 -7.398 0.5 1 92.19 320 TRP A CA 1
ATOM 2434 C C . TRP A 1 320 ? 4.891 -6.938 1.474 1 92.19 320 TRP A C 1
ATOM 2436 O O . TRP A 1 320 ? 4.875 -7.305 2.65 1 92.19 320 TRP A O 1
ATOM 2446 N N . ASN A 1 321 ? 5.711 -6.047 1.115 1 92.12 321 ASN A N 1
ATOM 2447 C CA . ASN A 1 321 ? 6.699 -5.422 1.991 1 92.12 321 ASN A CA 1
ATOM 2448 C C . ASN A 1 321 ? 7.188 -4.09 1.427 1 92.12 321 ASN A C 1
ATOM 2450 O O . ASN A 1 321 ? 6.91 -3.762 0.272 1 92.12 321 ASN A O 1
ATOM 2454 N N . THR A 1 322 ? 7.84 -3.324 2.275 1 95.81 322 THR A N 1
ATOM 2455 C CA . THR A 1 322 ? 8.508 -2.098 1.864 1 95.81 322 THR A CA 1
ATOM 2456 C C . THR A 1 322 ? 9.805 -2.41 1.124 1 95.81 322 THR A C 1
ATOM 2458 O O . THR A 1 322 ? 10.547 -3.314 1.515 1 95.81 322 THR A O 1
ATOM 2461 N N . PRO A 1 323 ? 10.102 -1.67 0.012 1 95.69 323 PRO A N 1
ATOM 2462 C CA . PRO A 1 323 ? 11.336 -1.961 -0.713 1 95.69 323 PRO A CA 1
ATOM 2463 C C . PRO A 1 323 ? 12.57 -1.92 0.186 1 95.69 323 PRO A C 1
ATOM 2465 O O . PRO A 1 323 ? 12.781 -0.945 0.913 1 95.69 323 PRO A O 1
ATOM 2468 N N . ALA A 1 324 ? 13.359 -2.914 0.066 1 91.56 324 ALA A N 1
ATOM 2469 C CA . ALA A 1 324 ? 14.531 -3.072 0.924 1 91.56 324 ALA A CA 1
ATOM 2470 C C . ALA A 1 324 ? 15.531 -1.947 0.692 1 91.56 324 ALA A C 1
ATOM 2472 O O . ALA A 1 324 ? 16.203 -1.496 1.629 1 91.56 324 ALA A O 1
ATOM 2473 N N . LEU A 1 325 ? 15.617 -1.488 -0.473 1 94.5 325 LEU A N 1
ATOM 2474 C CA . LEU A 1 325 ? 16.594 -0.467 -0.847 1 94.5 325 LEU A CA 1
ATOM 2475 C C . LEU A 1 325 ? 16.328 0.836 -0.102 1 94.5 325 LEU A C 1
ATOM 2477 O O . LEU A 1 325 ? 17.234 1.424 0.477 1 94.5 325 LEU A O 1
ATOM 2481 N N . THR A 1 326 ? 15.094 1.314 -0.105 1 96.88 326 THR A N 1
ATOM 2482 C CA . THR A 1 326 ? 14.766 2.582 0.54 1 96.88 326 THR A CA 1
ATOM 2483 C C . THR A 1 326 ? 14.859 2.457 2.057 1 96.88 326 THR A C 1
ATOM 2485 O O . THR A 1 326 ? 15.312 3.383 2.734 1 96.88 326 THR A O 1
ATOM 2488 N N . THR A 1 327 ? 14.508 1.282 2.58 1 96.62 327 THR A N 1
ATOM 2489 C CA . THR A 1 327 ? 14.617 1.054 4.016 1 96.62 327 THR A CA 1
ATOM 2490 C C . THR A 1 327 ? 16.078 1.079 4.461 1 96.62 327 THR A C 1
ATOM 2492 O O . THR A 1 327 ? 16.406 1.652 5.504 1 96.62 327 THR A O 1
ATOM 2495 N N . ALA A 1 328 ? 16.922 0.485 3.627 1 94.56 328 ALA A N 1
ATOM 2496 C CA . ALA A 1 328 ? 18.344 0.46 3.947 1 94.56 328 ALA A CA 1
ATOM 2497 C C . ALA A 1 328 ? 18.922 1.872 3.99 1 94.56 328 ALA A C 1
ATOM 2499 O O . ALA A 1 328 ? 19.719 2.195 4.871 1 94.56 328 ALA A O 1
ATOM 2500 N N . LEU A 1 329 ? 18.531 2.699 3.078 1 96.31 329 LEU A N 1
ATOM 2501 C CA . LEU A 1 329 ? 19 4.082 3.033 1 96.31 329 LEU A CA 1
ATOM 2502 C C . LEU A 1 329 ? 18.562 4.84 4.281 1 96.31 329 LEU A C 1
ATOM 2504 O O . LEU A 1 329 ? 19.391 5.457 4.957 1 96.31 329 LEU A O 1
ATOM 2508 N N . VAL A 1 330 ? 17.328 4.738 4.629 1 97.81 330 VAL A N 1
ATOM 2509 C CA . VAL A 1 330 ? 16.75 5.48 5.75 1 97.81 330 VAL A CA 1
ATOM 2510 C C . VAL A 1 330 ? 17.375 4.988 7.059 1 97.81 330 VAL A C 1
ATOM 2512 O O . VAL A 1 330 ? 17.766 5.793 7.906 1 97.81 330 VAL A O 1
ATOM 2515 N N . CYS A 1 331 ? 17.5 3.668 7.176 1 96.25 331 CYS A N 1
ATOM 2516 C CA . CYS A 1 331 ? 18.109 3.111 8.383 1 96.25 331 CYS A CA 1
ATOM 2517 C C . CYS A 1 331 ? 19.562 3.553 8.516 1 96.25 331 CYS A C 1
ATOM 2519 O O . CYS A 1 331 ? 20.031 3.838 9.625 1 96.25 331 CYS A O 1
ATOM 2521 N N . GLY A 1 332 ? 20.266 3.6 7.418 1 96.06 332 GLY A N 1
ATOM 2522 C CA . GLY A 1 332 ? 21.609 4.125 7.445 1 96.06 332 GLY A CA 1
ATOM 2523 C C . GLY A 1 332 ? 21.688 5.551 7.957 1 96.06 332 GLY A C 1
ATOM 2524 O O . GLY A 1 332 ? 22.547 5.875 8.781 1 96.06 332 GLY A O 1
ATOM 2525 N N . TRP A 1 333 ? 20.766 6.387 7.512 1 98 333 TRP A N 1
ATOM 2526 C CA . TRP A 1 333 ? 20.766 7.797 7.883 1 98 333 TRP A CA 1
ATOM 2527 C C . TRP A 1 333 ? 20.312 7.977 9.336 1 98 333 TRP A C 1
ATOM 2529 O O . TRP A 1 333 ? 20.672 8.953 9.984 1 98 333 TRP A O 1
ATOM 2539 N N . ILE A 1 334 ? 19.516 7.027 9.836 1 97.88 334 ILE A N 1
ATOM 2540 C CA . ILE A 1 334 ? 19.188 7.027 11.258 1 97.88 334 ILE A CA 1
ATOM 2541 C C . ILE A 1 334 ? 20.438 6.719 12.086 1 97.88 334 ILE A C 1
ATOM 2543 O O . ILE A 1 334 ? 20.75 7.441 13.031 1 97.88 334 ILE A O 1
ATOM 2547 N N . GLN A 1 335 ? 21.156 5.754 11.703 1 95.38 335 GLN A N 1
ATOM 2548 C CA . GLN A 1 335 ? 22.266 5.227 12.484 1 95.38 335 GLN A CA 1
ATOM 2549 C C . GLN A 1 335 ? 23.453 6.184 12.461 1 95.38 335 GLN A C 1
ATOM 2551 O O . GLN A 1 335 ? 24.156 6.336 13.469 1 95.38 335 GLN A O 1
ATOM 2556 N N . ASP A 1 336 ? 23.656 6.887 11.359 1 95.88 336 ASP A N 1
ATOM 2557 C CA . ASP A 1 336 ? 24.891 7.668 11.25 1 95.88 336 ASP A CA 1
ATOM 2558 C C . ASP A 1 336 ? 24.656 9.109 11.688 1 95.88 336 ASP A C 1
ATOM 2560 O O . ASP A 1 336 ? 25.562 9.953 11.562 1 95.88 336 ASP A O 1
ATOM 2564 N N . GLY A 1 337 ? 23.453 9.438 12.078 1 96.25 337 GLY A N 1
ATOM 2565 C CA . GLY A 1 337 ? 23.172 10.758 12.633 1 96.25 337 GLY A CA 1
ATOM 2566 C C . GLY A 1 337 ? 22.656 11.742 11.609 1 96.25 337 GLY A C 1
ATOM 2567 O O . GLY A 1 337 ? 22.297 12.875 11.945 1 96.25 337 GLY A O 1
ATOM 2568 N N . THR A 1 338 ? 22.594 11.359 10.352 1 97.25 338 THR A N 1
ATOM 2569 C CA . THR A 1 338 ? 22.125 12.227 9.281 1 97.25 338 THR A CA 1
ATOM 2570 C C . THR A 1 338 ? 20.703 12.695 9.562 1 97.25 338 THR A C 1
ATOM 2572 O O . THR A 1 338 ? 20.375 13.875 9.383 1 97.25 338 THR A O 1
ATOM 2575 N N . LEU A 1 339 ? 19.844 11.812 10.008 1 97.62 339 LEU A N 1
ATOM 2576 C CA . LEU A 1 339 ? 18.469 12.18 10.312 1 97.62 339 LEU A CA 1
ATOM 2577 C C . LEU A 1 339 ? 18.406 13.289 11.359 1 97.62 339 LEU A C 1
ATOM 2579 O O . LEU A 1 339 ? 17.703 14.273 11.188 1 97.62 339 LEU A O 1
ATOM 2583 N N . ALA A 1 340 ? 19.156 13.133 12.398 1 96.62 340 ALA A N 1
ATOM 2584 C CA . ALA A 1 340 ? 19.172 14.125 13.469 1 96.62 340 ALA A CA 1
ATOM 2585 C C . ALA A 1 340 ? 19.641 15.484 12.953 1 96.62 340 ALA A C 1
ATOM 2587 O O . ALA A 1 340 ? 19.078 16.516 13.328 1 96.62 340 ALA A O 1
ATOM 2588 N N . ARG A 1 341 ? 20.641 15.5 12.133 1 96.88 341 ARG A N 1
ATOM 2589 C CA . ARG A 1 341 ? 21.156 16.734 11.555 1 96.88 341 ARG A CA 1
ATOM 2590 C C . ARG A 1 341 ? 20.109 17.391 10.648 1 96.88 341 ARG A C 1
ATOM 2592 O O . ARG A 1 341 ? 19.906 18.609 10.711 1 96.88 341 ARG A O 1
ATOM 2599 N N . LEU A 1 342 ? 19.484 16.562 9.82 1 97.12 342 LEU A N 1
ATOM 2600 C CA . LEU A 1 342 ? 18.453 17.078 8.938 1 97.12 342 LEU A CA 1
ATOM 2601 C C . LEU A 1 342 ? 17.312 17.703 9.742 1 97.12 342 LEU A C 1
ATOM 2603 O O . LEU A 1 342 ? 16.812 18.781 9.398 1 97.12 342 LEU A O 1
ATOM 2607 N N . GLU A 1 343 ? 16.891 17.031 10.789 1 97 343 GLU A N 1
ATOM 2608 C CA . GLU A 1 343 ? 15.805 17.531 11.617 1 97 343 GLU A CA 1
ATOM 2609 C C . GLU A 1 343 ? 16.141 18.891 12.219 1 97 343 GLU A C 1
ATOM 2611 O O . GLU A 1 343 ? 15.289 19.766 12.297 1 97 343 GLU A O 1
ATOM 2616 N N . THR A 1 344 ? 17.375 19.047 12.617 1 97.19 344 THR A N 1
ATOM 2617 C CA . THR A 1 344 ? 17.812 20.312 13.18 1 97.19 344 THR A CA 1
ATOM 2618 C C . THR A 1 344 ? 17.703 21.438 12.141 1 97.19 344 THR A C 1
ATOM 2620 O O . THR A 1 344 ? 17.141 22.5 12.422 1 97.19 344 THR A O 1
ATOM 2623 N N . ILE A 1 345 ? 18.188 21.156 10.977 1 97.06 345 ILE A N 1
ATOM 2624 C CA . ILE A 1 345 ? 18.172 22.141 9.898 1 97.06 345 ILE A CA 1
ATOM 2625 C C . ILE A 1 345 ? 16.719 22.453 9.492 1 97.06 345 ILE A C 1
ATOM 2627 O O . ILE A 1 345 ? 16.359 23.609 9.273 1 97.06 345 ILE A O 1
ATOM 2631 N N . MET A 1 346 ? 15.93 21.453 9.461 1 97.06 346 MET A N 1
ATOM 2632 C CA . MET A 1 346 ? 14.555 21.578 8.984 1 97.06 346 MET A CA 1
ATOM 2633 C C . MET A 1 346 ? 13.688 22.297 10.016 1 97.06 346 MET A C 1
ATOM 2635 O O . MET A 1 346 ? 12.773 23.047 9.656 1 97.06 346 MET A O 1
ATOM 2639 N N . ARG A 1 347 ? 13.938 22.109 11.297 1 97.88 347 ARG A N 1
ATOM 2640 C CA . ARG A 1 347 ? 13.242 22.891 12.32 1 97.88 347 ARG A CA 1
ATOM 2641 C C . ARG A 1 347 ? 13.523 24.375 12.164 1 97.88 347 ARG A C 1
ATOM 2643 O O . ARG A 1 347 ? 12.609 25.203 12.266 1 97.88 347 ARG A O 1
ATOM 2650 N N . ALA A 1 348 ? 14.742 24.688 11.906 1 97.56 348 ALA A N 1
ATOM 2651 C CA . ALA A 1 348 ? 15.102 26.078 11.688 1 97.56 348 ALA A CA 1
ATOM 2652 C C . ALA A 1 348 ? 14.422 26.625 10.43 1 97.56 348 ALA A C 1
ATOM 2654 O O . ALA A 1 348 ? 13.969 27.781 10.414 1 97.56 348 ALA A O 1
ATOM 2655 N N . ASP A 1 349 ? 14.414 25.812 9.43 1 97.19 349 ASP A N 1
ATOM 2656 C CA . ASP A 1 349 ? 13.758 26.203 8.188 1 97.19 349 ASP A CA 1
ATOM 2657 C C . ASP A 1 349 ? 12.273 26.484 8.414 1 97.19 349 ASP A C 1
ATOM 2659 O O . ASP A 1 349 ? 11.734 27.469 7.91 1 97.19 349 ASP A O 1
ATOM 2663 N N . ALA A 1 350 ? 11.578 25.609 9.102 1 98 350 ALA A N 1
ATOM 2664 C CA . ALA A 1 350 ? 10.156 25.781 9.391 1 98 350 ALA A CA 1
ATOM 2665 C C . ALA A 1 350 ? 9.898 27.094 10.109 1 98 350 ALA A C 1
ATOM 2667 O O . ALA A 1 350 ? 8.969 27.828 9.75 1 98 350 ALA A O 1
ATOM 2668 N N . ARG A 1 351 ? 10.734 27.453 11.07 1 98.25 351 ARG A N 1
ATOM 2669 C CA . ARG A 1 351 ? 10.586 28.688 11.812 1 98.25 351 ARG A CA 1
ATOM 2670 C C . ARG A 1 351 ? 10.797 29.906 10.914 1 98.25 351 ARG A C 1
ATOM 2672 O O . ARG A 1 351 ? 10.078 30.906 11.023 1 98.25 351 ARG A O 1
ATOM 2679 N N . ARG A 1 352 ? 11.734 29.766 10.078 1 97.94 352 ARG A N 1
ATOM 2680 C CA . ARG A 1 352 ? 12.016 30.859 9.148 1 97.94 352 ARG A CA 1
ATOM 2681 C C . ARG A 1 352 ? 10.844 31.094 8.203 1 97.94 352 ARG A C 1
ATOM 2683 O O . ARG A 1 352 ? 10.445 32.25 7.984 1 97.94 352 ARG A O 1
ATOM 2690 N N . ARG A 1 353 ? 10.336 30.062 7.66 1 98.12 353 ARG A N 1
ATOM 2691 C CA . ARG A 1 353 ? 9.219 30.172 6.723 1 98.12 353 ARG A CA 1
ATOM 2692 C C . ARG A 1 353 ? 7.973 30.688 7.422 1 98.12 353 ARG A C 1
ATOM 2694 O O . ARG A 1 353 ? 7.215 31.484 6.844 1 98.12 353 ARG A O 1
ATOM 2701 N N . GLN A 1 354 ? 7.773 30.266 8.617 1 98.12 354 GLN A N 1
ATOM 2702 C CA . GLN A 1 354 ? 6.676 30.781 9.422 1 98.12 354 GLN A CA 1
ATOM 2703 C C . GLN A 1 354 ? 6.824 32.281 9.656 1 98.12 354 GLN A C 1
ATOM 2705 O O . GLN A 1 354 ? 5.855 33.031 9.547 1 98.12 354 GLN A O 1
ATOM 2710 N N . ALA A 1 355 ? 8.008 32.656 9.945 1 98.19 355 ALA A N 1
ATOM 2711 C CA . ALA A 1 355 ? 8.266 34.094 10.172 1 98.19 355 ALA A CA 1
ATOM 2712 C C . ALA A 1 355 ? 7.961 34.906 8.93 1 98.19 355 ALA A C 1
ATOM 2714 O O . ALA A 1 355 ? 7.355 35.969 9.016 1 98.19 355 ALA A O 1
ATOM 2715 N N . ILE A 1 356 ? 8.359 34.406 7.809 1 98.12 356 ILE A N 1
ATOM 2716 C CA . ILE A 1 356 ? 8.109 35.062 6.539 1 98.12 356 ILE A CA 1
ATOM 2717 C C . ILE A 1 356 ? 6.605 35.188 6.297 1 98.12 356 ILE A C 1
ATOM 2719 O O . ILE A 1 356 ? 6.102 36.25 5.949 1 98.12 356 ILE A O 1
ATOM 2723 N N . ALA A 1 357 ? 5.914 34.125 6.512 1 98.31 357 ALA A N 1
ATOM 2724 C CA . ALA A 1 357 ? 4.477 34.094 6.262 1 98.31 357 ALA A CA 1
ATOM 2725 C C . ALA A 1 357 ? 3.734 35.031 7.211 1 98.31 357 ALA A C 1
ATOM 2727 O O . ALA A 1 357 ? 2.857 35.781 6.789 1 98.31 357 ALA A O 1
ATOM 2728 N N . ARG A 1 358 ? 4.066 35.031 8.469 1 97.62 358 ARG A N 1
ATOM 2729 C CA . ARG A 1 358 ? 3.398 35.844 9.484 1 97.62 358 ARG A CA 1
ATOM 2730 C C . ARG A 1 358 ? 3.662 37.312 9.266 1 97.62 358 ARG A C 1
ATOM 2732 O O . ARG A 1 358 ? 2.797 38.156 9.531 1 97.62 358 ARG A O 1
ATOM 2739 N N . GLN A 1 359 ? 4.836 37.531 8.781 1 97.5 359 GLN A N 1
ATOM 2740 C CA . GLN A 1 359 ? 5.152 38.938 8.469 1 97.5 359 GLN A CA 1
ATOM 2741 C C . GLN A 1 359 ? 4.383 39.406 7.238 1 97.5 359 GLN A C 1
ATOM 2743 O O . GLN A 1 359 ? 3.783 40.5 7.25 1 97.5 359 GLN A O 1
ATOM 2748 N N . ALA A 1 360 ? 4.387 38.625 6.219 1 97.19 360 ALA A N 1
ATOM 2749 C CA . ALA A 1 360 ? 3.748 38.969 4.957 1 97.19 360 ALA A CA 1
ATOM 2750 C C . ALA A 1 360 ? 2.236 39.125 5.129 1 97.19 360 ALA A C 1
ATOM 2752 O O . ALA A 1 360 ? 1.603 39.938 4.453 1 97.19 360 ALA A O 1
ATOM 2753 N N . LEU A 1 361 ? 1.671 38.375 6.02 1 96.44 361 LEU A N 1
ATOM 2754 C CA . LEU A 1 361 ? 0.22 38.344 6.164 1 96.44 361 LEU A CA 1
ATOM 2755 C C . LEU A 1 361 ? -0.21 39.031 7.465 1 96.44 361 LEU A C 1
ATOM 2757 O O . LEU A 1 361 ? -1.312 38.781 7.961 1 96.44 361 LEU A O 1
ATOM 2761 N N . ALA A 1 362 ? 0.659 39.781 7.98 1 95.75 362 ALA A N 1
ATOM 2762 C CA . ALA A 1 362 ? 0.386 40.469 9.242 1 95.75 362 ALA A CA 1
ATOM 2763 C C . ALA A 1 362 ? -0.94 41.219 9.172 1 95.75 362 ALA A C 1
ATOM 2765 O O . ALA A 1 362 ? -1.241 41.875 8.172 1 95.75 362 ALA A O 1
ATOM 2766 N N . GLY A 1 363 ? -1.735 41.031 10.227 1 93.56 363 GLY A N 1
ATOM 2767 C CA . GLY A 1 363 ? -3.023 41.719 10.297 1 93.56 363 GLY A CA 1
ATOM 2768 C C . GLY A 1 363 ? -4.188 40.812 9.938 1 93.56 363 GLY A C 1
ATOM 2769 O O . GLY A 1 363 ? -5.336 41.094 10.281 1 93.56 363 GLY A O 1
ATOM 2770 N N . LEU A 1 364 ? -3.938 39.781 9.227 1 93.75 364 LEU A N 1
ATOM 2771 C CA . LEU A 1 364 ? -4.973 38.781 8.922 1 93.75 364 LEU A CA 1
ATOM 2772 C C . LEU A 1 364 ? -5.07 37.75 10.039 1 93.75 364 LEU A C 1
ATOM 2774 O O . LEU A 1 364 ? -4.082 37.469 10.711 1 93.75 364 LEU A O 1
ATOM 2778 N N . PRO A 1 365 ? -6.293 37.281 10.227 1 94.12 365 PRO A N 1
ATOM 2779 C CA . PRO A 1 365 ? -6.395 36.188 11.18 1 94.12 365 PRO A CA 1
ATOM 2780 C C . PRO A 1 365 ? -5.574 34.969 10.766 1 94.12 365 PRO A C 1
ATOM 2782 O O . PRO A 1 365 ? -5.578 34.594 9.586 1 94.12 365 PRO A O 1
ATOM 2785 N N . MET A 1 366 ? -4.812 34.438 11.695 1 96.25 366 MET A N 1
ATOM 2786 C CA . MET A 1 366 ? -3.979 33.281 11.43 1 96.25 366 MET A CA 1
ATOM 2787 C C . MET A 1 366 ? -4.031 32.281 12.602 1 96.25 366 MET A C 1
ATOM 2789 O O . MET A 1 366 ? -4.051 32.719 13.766 1 96.25 366 MET A O 1
ATOM 2793 N N . ILE A 1 367 ? -4.141 31.047 12.297 1 97.25 367 ILE A N 1
ATOM 2794 C CA . ILE A 1 367 ? -4.031 29.969 13.266 1 97.25 367 ILE A CA 1
ATOM 2795 C C . ILE A 1 367 ? -2.895 29.031 12.867 1 97.25 367 ILE A C 1
ATOM 2797 O O . ILE A 1 367 ? -2.824 28.578 11.711 1 97.25 367 ILE A O 1
ATOM 2801 N N . GLY A 1 368 ? -1.976 28.766 13.789 1 96.44 368 GLY A N 1
ATOM 2802 C CA . GLY A 1 368 ? -0.865 27.875 13.477 1 96.44 368 GLY A CA 1
ATOM 2803 C C . GLY A 1 368 ? 0.184 27.844 14.578 1 96.44 368 GLY A C 1
ATOM 2804 O O . GLY A 1 368 ? -0.064 28.281 15.695 1 96.44 368 GLY A O 1
ATOM 2805 N N . ASN A 1 369 ? 1.255 27.172 14.32 1 97.62 369 ASN A N 1
ATOM 2806 C CA . ASN A 1 369 ? 2.42 27 15.18 1 97.62 369 ASN A CA 1
ATOM 2807 C C . ASN A 1 369 ? 3.689 27.531 14.516 1 97.62 369 ASN A C 1
ATOM 2809 O O . ASN A 1 369 ? 3.912 27.297 13.328 1 97.62 369 ASN A O 1
ATOM 2813 N N . GLU A 1 370 ? 4.461 28.219 15.242 1 97.38 370 GLU A N 1
ATOM 2814 C CA . GLU A 1 370 ? 5.656 28.844 14.68 1 97.38 370 GLU A CA 1
ATOM 2815 C C . GLU A 1 370 ? 6.641 27.781 14.18 1 97.38 370 GLU A C 1
ATOM 2817 O O . GLU A 1 370 ? 7.531 28.094 13.383 1 97.38 370 GLU A O 1
ATOM 2822 N N . ASN A 1 371 ? 6.445 26.547 14.617 1 97.75 371 ASN A N 1
ATOM 2823 C CA . ASN A 1 371 ? 7.344 25.469 14.227 1 97.75 371 ASN A CA 1
ATOM 2824 C C . ASN A 1 371 ? 6.781 24.672 13.055 1 97.75 371 ASN A C 1
ATOM 2826 O O . ASN A 1 371 ? 7.43 23.734 12.562 1 97.75 371 ASN A O 1
ATOM 2830 N N . ALA A 1 372 ? 5.641 25 12.562 1 98 372 ALA A N 1
ATOM 2831 C CA . ALA A 1 372 ? 4.957 24.203 11.547 1 98 372 ALA A CA 1
ATOM 2832 C C . ALA A 1 372 ? 5.285 24.688 10.141 1 98 372 ALA A C 1
ATOM 2834 O O . ALA A 1 372 ? 5.609 25.859 9.945 1 98 372 ALA A O 1
ATOM 2835 N N . TRP A 1 373 ? 5.137 23.828 9.164 1 98 373 TRP A N 1
ATOM 2836 C CA . TRP A 1 373 ? 5.266 24.172 7.75 1 98 373 TRP A CA 1
ATOM 2837 C C . TRP A 1 373 ? 3.91 24.516 7.152 1 98 373 TRP A C 1
ATOM 2839 O O . TRP A 1 373 ? 3.709 24.391 5.941 1 98 373 TRP A O 1
ATOM 2849 N N . PHE A 1 374 ? 2.92 24.859 7.941 1 98.19 374 PHE A N 1
ATOM 2850 C CA . PHE A 1 374 ? 1.602 25.203 7.426 1 98.19 374 PHE A CA 1
ATOM 2851 C C . PHE A 1 374 ? 0.941 26.281 8.289 1 98.19 374 PHE A C 1
ATOM 2853 O O . PHE A 1 374 ? 1.339 26.484 9.438 1 98.19 374 PHE A O 1
ATOM 2860 N N . LEU A 1 375 ? 0.045 26.922 7.715 1 97.94 375 LEU A N 1
ATOM 2861 C CA . LEU A 1 375 ? -0.694 28.031 8.328 1 97.94 375 LEU A CA 1
ATOM 2862 C C . LEU A 1 375 ? -2.152 28.016 7.887 1 97.94 375 LEU A C 1
ATOM 2864 O O . LEU A 1 375 ? -2.443 27.812 6.703 1 97.94 375 LEU A O 1
ATOM 2868 N N . TRP A 1 376 ? -3.039 28.078 8.875 1 97.69 376 TRP A N 1
ATOM 2869 C CA . TRP A 1 376 ? -4.477 28.141 8.625 1 97.69 376 TRP A CA 1
ATOM 2870 C C . TRP A 1 376 ? -4.969 29.594 8.617 1 97.69 376 TRP A C 1
ATOM 2872 O O . TRP A 1 376 ? -4.734 30.328 9.578 1 97.69 376 TRP A O 1
ATOM 2882 N N . LEU A 1 377 ? -5.652 30.016 7.531 1 96.69 377 LEU A N 1
ATOM 2883 C CA . LEU A 1 377 ? -6.098 31.391 7.367 1 96.69 377 LEU A CA 1
ATOM 2884 C C . LEU A 1 377 ? -7.617 31.469 7.309 1 96.69 377 LEU A C 1
ATOM 2886 O O . LEU A 1 377 ? -8.211 31.375 6.23 1 96.69 377 LEU A O 1
ATOM 2890 N N . PRO A 1 378 ? -8.242 31.75 8.445 1 95.25 378 PRO A N 1
ATOM 2891 C CA . PRO A 1 378 ? -9.672 32.062 8.367 1 95.25 378 PRO A CA 1
ATOM 2892 C C . PRO A 1 378 ? -9.969 33.281 7.496 1 95.25 378 PRO A C 1
ATOM 2894 O O . PRO A 1 378 ? -9.227 34.25 7.516 1 95.25 378 PRO A O 1
ATOM 2897 N N . LEU A 1 379 ? -10.984 33.125 6.766 1 92.25 379 LEU A N 1
ATOM 2898 C CA . LEU A 1 379 ? -11.375 34.219 5.887 1 92.25 379 LEU A CA 1
ATOM 2899 C C . LEU A 1 379 ? -12.633 34.906 6.41 1 92.25 379 LEU A C 1
ATOM 2901 O O . LEU A 1 379 ? -13.453 34.281 7.082 1 92.25 379 LEU A O 1
ATOM 2905 N N . GLY A 1 380 ? -12.711 36.156 6.094 1 85.06 380 GLY A N 1
ATOM 2906 C CA . GLY A 1 380 ? -13.906 36.906 6.449 1 85.06 380 GLY A CA 1
ATOM 2907 C C . GLY A 1 380 ? -15.133 36.5 5.652 1 85.06 380 GLY A C 1
ATOM 2908 O O . GLY A 1 380 ? -15.008 35.781 4.648 1 85.06 380 GLY A O 1
ATOM 2909 N N . GLU A 1 381 ? -16.266 36.906 6.102 1 77.75 381 GLU A N 1
ATOM 2910 C CA . GLU A 1 381 ? -17.531 36.5 5.512 1 77.75 381 GLU A CA 1
ATOM 2911 C C . GLU A 1 381 ? -17.656 37 4.074 1 77.75 381 GLU A C 1
ATOM 2913 O O . GLU A 1 381 ? -18.359 36.375 3.26 1 77.75 381 GLU A O 1
ATOM 2918 N N . ASP A 1 382 ? -16.906 37.969 3.771 1 77.94 382 ASP A N 1
ATOM 2919 C CA . ASP A 1 382 ? -17.062 38.594 2.465 1 77.94 382 ASP A CA 1
ATOM 2920 C C . ASP A 1 382 ? -16.125 37.969 1.438 1 77.94 382 ASP A C 1
ATOM 2922 O O . ASP A 1 382 ? -16.203 38.281 0.248 1 77.94 382 ASP A O 1
ATOM 2926 N N . VAL A 1 383 ? -15.273 37.156 1.907 1 79.69 383 VAL A N 1
ATOM 2927 C CA . VAL A 1 383 ? -14.281 36.562 1.016 1 79.69 383 VAL A CA 1
ATOM 2928 C C . VAL A 1 383 ? -14.617 35.094 0.776 1 79.69 383 VAL A C 1
ATOM 2930 O O . VAL A 1 383 ? -14.75 34.344 1.727 1 79.69 383 VAL A O 1
ATOM 2933 N N . ARG A 1 384 ? -14.781 34.781 -0.502 1 80.31 384 ARG A N 1
ATOM 2934 C CA . ARG A 1 384 ? -15.031 33.375 -0.849 1 80.31 384 ARG A CA 1
ATOM 2935 C C . ARG A 1 384 ? -13.727 32.656 -1.129 1 80.31 384 ARG A C 1
ATOM 2937 O O . ARG A 1 384 ? -12.977 33.031 -2.035 1 80.31 384 ARG A O 1
ATOM 2944 N N . ALA A 1 385 ? -13.516 31.562 -0.409 1 86.75 385 ALA A N 1
ATOM 2945 C CA . ALA A 1 385 ? -12.273 30.797 -0.503 1 86.75 385 ALA A CA 1
ATOM 2946 C C . ALA A 1 385 ? -12.055 30.281 -1.921 1 86.75 385 ALA A C 1
ATOM 2948 O O . ALA A 1 385 ? -10.93 30.297 -2.432 1 86.75 385 ALA A O 1
ATOM 2949 N N . ASP A 1 386 ? -13.117 29.844 -2.604 1 82.81 386 ASP A N 1
ATOM 2950 C CA . ASP A 1 386 ? -13.008 29.266 -3.943 1 82.81 386 ASP A CA 1
ATOM 2951 C C . ASP A 1 386 ? -12.555 30.312 -4.953 1 82.81 386 ASP A C 1
ATOM 2953 O O . ASP A 1 386 ? -11.797 30.016 -5.879 1 82.81 386 ASP A O 1
ATOM 2957 N N . ARG A 1 387 ? -12.992 31.516 -4.809 1 83.56 387 ARG A N 1
ATOM 2958 C CA . ARG A 1 387 ? -12.602 32.594 -5.703 1 83.56 387 ARG A CA 1
ATOM 2959 C C . ARG A 1 387 ? -11.133 32.938 -5.516 1 83.56 387 ARG A C 1
ATOM 2961 O O . ARG A 1 387 ? -10.422 33.219 -6.488 1 83.56 387 ARG A O 1
ATOM 2968 N N . VAL A 1 388 ? -10.836 33 -4.258 1 88.81 388 VAL A N 1
ATOM 2969 C CA . VAL A 1 388 ? -9.438 33.281 -3.951 1 88.81 388 VAL A CA 1
ATOM 2970 C C . VAL A 1 388 ? -8.531 32.25 -4.582 1 88.81 388 VAL A C 1
ATOM 2972 O O . VAL A 1 388 ? -7.555 32.562 -5.25 1 88.81 388 VAL A O 1
ATOM 2975 N N . VAL A 1 389 ? -8.82 30.969 -4.438 1 89.12 389 VAL A N 1
ATOM 2976 C CA . VAL A 1 389 ? -8.016 29.859 -4.938 1 89.12 389 VAL A CA 1
ATOM 2977 C C . VAL A 1 389 ? -7.961 29.906 -6.461 1 89.12 389 VAL A C 1
ATOM 2979 O O . VAL A 1 389 ? -6.906 29.688 -7.062 1 89.12 389 VAL A O 1
ATOM 2982 N N . LYS A 1 390 ? -9.047 30.172 -7.086 1 85.75 390 LYS A N 1
ATOM 2983 C CA . LYS A 1 390 ? -9.109 30.281 -8.539 1 85.75 390 LYS A CA 1
ATOM 2984 C C . LYS A 1 390 ? -8.203 31.391 -9.055 1 85.75 390 LYS A C 1
ATOM 2986 O O . LYS A 1 390 ? -7.469 31.219 -10.023 1 85.75 390 LYS A O 1
ATOM 2991 N N . GLN A 1 391 ? -8.375 32.531 -8.422 1 88.56 391 GLN A N 1
ATOM 2992 C CA . GLN A 1 391 ? -7.566 33.688 -8.828 1 88.56 391 GLN A CA 1
ATOM 2993 C C . GLN A 1 391 ? -6.074 33.375 -8.68 1 88.56 391 GLN A C 1
ATOM 2995 O O . GLN A 1 391 ? -5.281 33.688 -9.57 1 88.56 391 GLN A O 1
ATOM 3000 N N . LEU A 1 392 ? -5.723 32.812 -7.594 1 92 392 LEU A N 1
ATOM 3001 C CA . LEU A 1 392 ? -4.324 32.469 -7.355 1 92 392 LEU A CA 1
ATOM 3002 C C . LEU A 1 392 ? -3.832 31.438 -8.352 1 92 392 LEU A C 1
ATOM 3004 O O . LEU A 1 392 ? -2.678 31.484 -8.781 1 92 392 LEU A O 1
ATOM 3008 N N . LEU A 1 393 ? -4.672 30.531 -8.688 1 89.25 393 LEU A N 1
ATOM 3009 C CA . LEU A 1 393 ? -4.309 29.5 -9.656 1 89.25 393 LEU A CA 1
ATOM 3010 C C . LEU A 1 393 ? -3.979 30.125 -11.008 1 89.25 393 LEU A C 1
ATOM 3012 O O . LEU A 1 393 ? -3.082 29.641 -11.711 1 89.25 393 LEU A O 1
ATOM 3016 N N . THR A 1 394 ? -4.73 31.156 -11.43 1 87.94 394 THR A N 1
ATOM 3017 C CA . THR A 1 394 ? -4.449 31.844 -12.68 1 87.94 394 THR A CA 1
ATOM 3018 C C . THR A 1 394 ? -3.082 32.531 -12.617 1 87.94 394 THR A C 1
ATOM 3020 O O . THR A 1 394 ? -2.512 32.875 -13.656 1 87.94 394 THR A O 1
ATOM 3023 N N . MET A 1 395 ? -2.621 32.75 -11.422 1 89.56 395 MET A N 1
ATOM 3024 C CA . MET A 1 395 ? -1.313 33.375 -11.219 1 89.56 395 MET A CA 1
ATOM 3025 C C . MET A 1 395 ? -0.256 32.312 -10.914 1 89.56 395 MET A C 1
ATOM 3027 O O . MET A 1 395 ? 0.824 32.625 -10.414 1 89.56 395 MET A O 1
ATOM 3031 N N . ASN A 1 396 ? -0.616 31.047 -11.023 1 89.38 396 ASN A N 1
ATOM 3032 C CA . ASN A 1 396 ? 0.271 29.906 -10.867 1 89.38 396 ASN A CA 1
ATOM 3033 C C . ASN A 1 396 ? 0.635 29.656 -9.406 1 89.38 396 ASN A C 1
ATOM 3035 O O . ASN A 1 396 ? 1.779 29.328 -9.094 1 89.38 396 ASN A O 1
ATOM 3039 N N . ILE A 1 397 ? -0.257 29.969 -8.539 1 93.44 397 ILE A N 1
ATOM 3040 C CA . ILE A 1 397 ? -0.114 29.672 -7.117 1 93.44 397 ILE A CA 1
ATOM 3041 C C . ILE A 1 397 ? -1.21 28.703 -6.68 1 93.44 397 ILE A C 1
ATOM 3043 O O . ILE A 1 397 ? -2.398 29.016 -6.781 1 93.44 397 ILE A O 1
ATOM 3047 N N . ALA A 1 398 ? -0.782 27.531 -6.23 1 92.06 398 ALA A N 1
ATOM 3048 C CA . ALA A 1 398 ? -1.738 26.516 -5.777 1 92.06 398 ALA A CA 1
ATOM 3049 C C . ALA A 1 398 ? -1.888 26.547 -4.258 1 92.06 398 ALA A C 1
ATOM 3051 O O . ALA A 1 398 ? -0.892 26.547 -3.529 1 92.06 398 ALA A O 1
ATOM 3052 N N . ILE A 1 399 ? -3.1 26.656 -3.812 1 93.38 399 ILE A N 1
ATOM 3053 C CA . ILE A 1 399 ? -3.395 26.656 -2.385 1 93.38 399 ILE A CA 1
ATOM 3054 C C . ILE A 1 399 ? -4.676 25.875 -2.117 1 93.38 399 ILE A C 1
ATOM 3056 O O . ILE A 1 399 ? -5.457 25.609 -3.035 1 93.38 399 ILE A O 1
ATOM 3060 N N . SER A 1 400 ? -4.848 25.453 -0.904 1 93.31 400 SER A N 1
ATOM 3061 C CA . SER A 1 400 ? -5.996 24.609 -0.587 1 93.31 400 SER A CA 1
ATOM 3062 C C . SER A 1 400 ? -7.055 25.375 0.189 1 93.31 400 SER A C 1
ATOM 3064 O O . SER A 1 400 ? -6.727 26.188 1.062 1 93.31 400 SER A O 1
ATOM 3066 N N . THR A 1 401 ? -8.328 25.047 -0.144 1 92.56 401 THR A N 1
ATOM 3067 C CA . THR A 1 401 ? -9.422 25.469 0.718 1 92.56 401 THR A CA 1
ATOM 3068 C C . THR A 1 401 ? -9.516 24.578 1.952 1 92.56 401 THR A C 1
ATOM 3070 O O . THR A 1 401 ? -8.711 23.656 2.125 1 92.56 401 THR A O 1
ATOM 3073 N N . ALA A 1 402 ? -10.477 24.828 2.748 1 92.75 402 ALA A N 1
ATOM 3074 C CA . ALA A 1 402 ? -10.688 24.062 3.971 1 92.75 402 ALA A CA 1
ATOM 3075 C C . ALA A 1 402 ? -11.359 22.719 3.672 1 92.75 402 ALA A C 1
ATOM 3077 O O . ALA A 1 402 ? -11.312 21.797 4.488 1 92.75 402 ALA A O 1
ATOM 3078 N N . GLU A 1 403 ? -11.922 22.547 2.57 1 89.19 403 GLU A N 1
ATOM 3079 C CA . GLU A 1 403 ? -12.82 21.438 2.258 1 89.19 403 GLU A CA 1
ATOM 3080 C C . GLU A 1 403 ? -12.109 20.094 2.402 1 89.19 403 GLU A C 1
ATOM 3082 O O . GLU A 1 403 ? -12.625 19.172 3.047 1 89.19 403 GLU A O 1
ATOM 3087 N N . PRO A 1 404 ? -10.906 19.969 1.926 1 91.19 404 PRO A N 1
ATOM 3088 C CA . PRO A 1 404 ? -10.258 18.656 2.029 1 91.19 404 PRO A CA 1
ATOM 3089 C C . PRO A 1 404 ? -9.984 18.25 3.475 1 91.19 404 PRO A C 1
ATOM 3091 O O . PRO A 1 404 ? -9.867 17.047 3.771 1 91.19 404 PRO A O 1
ATOM 3094 N N . TYR A 1 405 ? -9.945 19.188 4.383 1 96.31 405 TYR A N 1
ATOM 3095 C CA . TYR A 1 405 ? -9.562 18.922 5.766 1 96.31 405 TYR A CA 1
ATOM 3096 C C . TYR A 1 405 ? -10.797 18.688 6.633 1 96.31 405 TYR A C 1
ATOM 3098 O O . TYR A 1 405 ? -10.68 18.234 7.777 1 96.31 405 TYR A O 1
ATOM 3106 N N . SER A 1 406 ? -11.922 19 6.18 1 93.75 406 SER A N 1
ATOM 3107 C CA . SER A 1 406 ? -13.125 19.047 7.008 1 93.75 406 SER A CA 1
ATOM 3108 C C . SER A 1 406 ? -13.773 17.688 7.137 1 93.75 406 SER A C 1
ATOM 3110 O O . SER A 1 406 ? -13.961 16.984 6.137 1 93.75 406 SER A O 1
ATOM 3112 N N . VAL A 1 407 ? -13.93 17.391 8.461 1 91.94 407 VAL A N 1
ATOM 3113 C CA . VAL A 1 407 ? -14.688 16.188 8.773 1 91.94 407 VAL A CA 1
ATOM 3114 C C . VAL A 1 407 ? -16.156 16.547 9 1 91.94 407 VAL A C 1
ATOM 3116 O O . VAL A 1 407 ? -16.469 17.406 9.82 1 91.94 407 VAL A O 1
ATOM 3119 N N . GLY A 1 408 ? -17.078 16.188 8.188 1 77.25 408 GLY A N 1
ATOM 3120 C CA . GLY A 1 408 ? -18.5 16.484 8.359 1 77.25 408 GLY A CA 1
ATOM 3121 C C . GLY A 1 408 ? -19.031 17.438 7.309 1 77.25 408 GLY A C 1
ATOM 3122 O O . GLY A 1 408 ? -18.438 17.609 6.246 1 77.25 408 GLY A O 1
ATOM 3123 N N . ARG A 1 409 ? -20.078 18.094 7.719 1 71.94 409 ARG A N 1
ATOM 3124 C CA . ARG A 1 409 ? -20.828 18.828 6.711 1 71.94 409 ARG A CA 1
ATOM 3125 C C . ARG A 1 409 ? -20.453 20.312 6.719 1 71.94 409 ARG A C 1
ATOM 3127 O O . ARG A 1 409 ? -20.609 21 5.707 1 71.94 409 ARG A O 1
ATOM 3134 N N . ASP A 1 410 ? -19.859 20.656 7.754 1 76.88 410 ASP A N 1
ATOM 3135 C CA . ASP A 1 410 ? -19.547 22.078 7.875 1 76.88 410 ASP A CA 1
ATOM 3136 C C . ASP A 1 410 ? -18.109 22.375 7.465 1 76.88 410 ASP A C 1
ATOM 3138 O O . ASP A 1 410 ? -17.172 21.891 8.102 1 76.88 410 ASP A O 1
ATOM 3142 N N . VAL A 1 411 ? -17.938 23.141 6.438 1 85.31 411 VAL A N 1
ATOM 3143 C CA . VAL A 1 411 ? -16.625 23.531 5.961 1 85.31 411 VAL A CA 1
ATOM 3144 C C . VAL A 1 411 ? -16.375 25.016 6.281 1 85.31 411 VAL A C 1
ATOM 3146 O O . VAL A 1 411 ? -17.109 25.891 5.824 1 85.31 411 VAL A O 1
ATOM 3149 N N . PRO A 1 412 ? -15.445 25.25 7.082 1 88.19 412 PRO A N 1
ATOM 3150 C CA . PRO A 1 412 ? -15.172 26.672 7.375 1 88.19 412 PRO A CA 1
ATOM 3151 C C . PRO A 1 412 ? -14.617 27.422 6.168 1 88.19 412 PRO A C 1
ATOM 3153 O O . PRO A 1 412 ? -14.055 26.797 5.258 1 88.19 412 PRO A O 1
ATOM 3156 N N . HIS A 1 413 ? -14.781 28.703 6.25 1 88.81 413 HIS A N 1
ATOM 3157 C CA . HIS A 1 413 ? -14.164 29.578 5.254 1 88.81 413 HIS A CA 1
ATOM 3158 C C . HIS A 1 413 ? -12.719 29.875 5.609 1 88.81 413 HIS A C 1
ATOM 3160 O O . HIS A 1 413 ? -12.438 30.766 6.414 1 88.81 413 HIS A O 1
ATOM 3166 N N . ALA A 1 414 ? -11.883 29.188 4.949 1 94.81 414 ALA A N 1
ATOM 3167 C CA . ALA A 1 414 ? -10.469 29.312 5.297 1 94.81 414 ALA A CA 1
ATOM 3168 C C . ALA A 1 414 ? -9.578 28.75 4.199 1 94.81 414 ALA A C 1
ATOM 3170 O O . ALA A 1 414 ? -10.07 28.109 3.258 1 94.81 414 ALA A O 1
ATOM 3171 N N . LEU A 1 415 ? -8.367 29.094 4.285 1 95.81 415 LEU A N 1
ATOM 3172 C CA . LEU A 1 415 ? -7.32 28.562 3.436 1 95.81 415 LEU A CA 1
ATOM 3173 C C . LEU A 1 415 ? -6.25 27.859 4.27 1 95.81 415 LEU A C 1
ATOM 3175 O O . LEU A 1 415 ? -6 28.25 5.414 1 95.81 415 LEU A O 1
ATOM 3179 N N . ARG A 1 416 ? -5.727 26.828 3.775 1 97.19 416 ARG A N 1
ATOM 3180 C CA . ARG A 1 416 ? -4.551 26.188 4.352 1 97.19 416 ARG A CA 1
ATOM 3181 C C . ARG A 1 416 ? -3.322 26.406 3.479 1 97.19 416 ARG A C 1
ATOM 3183 O O . ARG A 1 416 ? -3.305 26 2.311 1 97.19 416 ARG A O 1
ATOM 3190 N N . LEU A 1 417 ? -2.293 27 4.043 1 97 417 LEU A N 1
ATOM 3191 C CA . LEU A 1 417 ? -1.051 27.281 3.334 1 97 417 LEU A CA 1
ATOM 3192 C C . LEU A 1 417 ? 0.033 26.281 3.711 1 97 417 LEU A C 1
ATOM 3194 O O . LEU A 1 417 ? 0.326 26.078 4.895 1 97 417 LEU A O 1
ATOM 3198 N N . ALA A 1 418 ? 0.566 25.609 2.75 1 97.06 418 ALA A N 1
ATOM 3199 C CA . ALA A 1 418 ? 1.805 24.859 2.92 1 97.06 418 ALA A CA 1
ATOM 3200 C C . ALA A 1 418 ? 3.021 25.719 2.621 1 97.06 418 ALA A C 1
ATOM 3202 O O . ALA A 1 418 ? 3.1 26.359 1.563 1 97.06 418 ALA A O 1
ATOM 3203 N N . LEU A 1 419 ? 4.02 25.734 3.449 1 97.5 419 LEU A N 1
ATOM 3204 C CA . LEU A 1 419 ? 5.082 26.734 3.381 1 97.5 419 LEU A CA 1
ATOM 3205 C C . LEU A 1 419 ? 6.395 26.094 2.932 1 97.5 419 LEU A C 1
ATOM 3207 O O . LEU A 1 419 ? 7.344 26.797 2.588 1 97.5 419 LEU A O 1
ATOM 3211 N N . ALA A 1 420 ? 6.391 24.781 2.828 1 95.62 420 ALA A N 1
ATOM 3212 C CA . ALA A 1 420 ? 7.684 24.109 2.807 1 95.62 420 ALA A CA 1
ATOM 3213 C C . ALA A 1 420 ? 8.133 23.828 1.374 1 95.62 420 ALA A C 1
ATOM 3215 O O . ALA A 1 420 ? 9.297 23.516 1.132 1 95.62 420 ALA A O 1
ATOM 3216 N N . SER A 1 421 ? 7.285 23.891 0.384 1 91.81 421 SER A N 1
ATOM 3217 C CA . SER A 1 421 ? 7.609 23.422 -0.958 1 91.81 421 SER A CA 1
ATOM 3218 C C . SER A 1 421 ? 8.352 24.484 -1.755 1 91.81 421 SER A C 1
ATOM 3220 O O . SER A 1 421 ? 9.359 24.188 -2.406 1 91.81 421 SER A O 1
ATOM 3222 N N . PRO A 1 422 ? 7.984 25.781 -1.697 1 92.88 422 PRO A N 1
ATOM 3223 C CA . PRO A 1 422 ? 8.695 26.781 -2.496 1 92.88 422 PRO A CA 1
ATOM 3224 C C . PRO A 1 422 ? 10.023 27.219 -1.868 1 92.88 422 PRO A C 1
ATOM 3226 O O . PRO A 1 422 ? 10.203 27.078 -0.656 1 92.88 422 PRO A O 1
ATOM 3229 N N . SER A 1 423 ? 10.891 27.719 -2.699 1 92.56 423 SER A N 1
ATOM 3230 C CA . SER A 1 423 ? 12.055 28.406 -2.152 1 92.56 423 SER A CA 1
ATOM 3231 C C . SER A 1 423 ? 11.641 29.609 -1.325 1 92.56 423 SER A C 1
ATOM 3233 O O . SER A 1 423 ? 10.516 30.109 -1.449 1 92.56 423 SER A O 1
ATOM 3235 N N . LEU A 1 424 ? 12.531 30.078 -0.487 1 95.31 424 LEU A N 1
ATOM 3236 C CA . LEU A 1 424 ? 12.211 31.203 0.399 1 95.31 424 LEU A CA 1
ATOM 3237 C C . LEU A 1 424 ? 11.805 32.438 -0.401 1 95.31 424 LEU A C 1
ATOM 3239 O O . LEU A 1 424 ? 10.867 33.125 -0.025 1 95.31 424 LEU A O 1
ATOM 3243 N N . ASP A 1 425 ? 12.461 32.625 -1.525 1 94 425 ASP A N 1
ATOM 3244 C CA . ASP A 1 425 ? 12.148 33.781 -2.361 1 94 425 ASP A CA 1
ATOM 3245 C C . ASP A 1 425 ? 10.773 33.625 -3.008 1 94 425 ASP A C 1
ATOM 3247 O O . ASP A 1 425 ? 10 34.594 -3.049 1 94 425 ASP A O 1
ATOM 3251 N N . LYS A 1 426 ? 10.492 32.469 -3.486 1 94.69 426 LYS A N 1
ATOM 3252 C CA . LYS A 1 426 ? 9.195 32.188 -4.113 1 94.69 426 LYS A CA 1
ATOM 3253 C C . LYS A 1 426 ? 8.062 32.25 -3.092 1 94.69 426 LYS A C 1
ATOM 3255 O O . LYS A 1 426 ? 6.961 32.719 -3.408 1 94.69 426 LYS A O 1
ATOM 3260 N N . LEU A 1 427 ? 8.367 31.812 -1.888 1 96.94 427 LEU A N 1
ATOM 3261 C CA . LEU A 1 427 ? 7.383 31.891 -0.812 1 96.94 427 LEU A CA 1
ATOM 3262 C C . LEU A 1 427 ? 7.02 33.344 -0.514 1 96.94 427 LEU A C 1
ATOM 3264 O O . LEU A 1 427 ? 5.84 33.688 -0.481 1 96.94 427 LEU A O 1
ATOM 3268 N N . SER A 1 428 ? 8.023 34.156 -0.351 1 96.94 428 SER A N 1
ATOM 3269 C CA . SER A 1 428 ? 7.805 35.562 -0.071 1 96.94 428 SER A CA 1
ATOM 3270 C C . SER A 1 428 ? 7.012 36.25 -1.187 1 96.94 428 SER A C 1
ATOM 3272 O O . SER A 1 428 ? 6.074 37 -0.921 1 96.94 428 SER A O 1
ATOM 3274 N N . ALA A 1 429 ? 7.371 35.906 -2.41 1 95.06 429 ALA A N 1
ATOM 3275 C CA . ALA A 1 429 ? 6.703 36.5 -3.57 1 95.06 429 ALA A CA 1
ATOM 3276 C C . ALA A 1 429 ? 5.238 36.062 -3.627 1 95.06 429 ALA A C 1
ATOM 3278 O O . ALA A 1 429 ? 4.359 36.906 -3.889 1 95.06 429 ALA A O 1
ATOM 3279 N N . ALA A 1 430 ? 4.992 34.812 -3.398 1 96.75 430 ALA A N 1
ATOM 3280 C CA . ALA A 1 430 ? 3.629 34.281 -3.443 1 96.75 430 ALA A CA 1
ATOM 3281 C C . ALA A 1 430 ? 2.758 34.938 -2.369 1 96.75 430 ALA A C 1
ATOM 3283 O O . ALA A 1 430 ? 1.598 35.281 -2.621 1 96.75 430 ALA A O 1
ATOM 3284 N N . LEU A 1 431 ? 3.312 35.125 -1.19 1 97.5 431 LEU A N 1
ATOM 3285 C CA . LEU A 1 431 ? 2.564 35.688 -0.073 1 97.5 431 LEU A CA 1
ATOM 3286 C C . LEU A 1 431 ? 2.238 37.156 -0.322 1 97.5 431 LEU A C 1
ATOM 3288 O O . LEU A 1 431 ? 1.168 37.625 0.062 1 97.5 431 LEU A O 1
ATOM 3292 N N . LYS A 1 432 ? 3.102 37.812 -0.981 1 94.88 432 LYS A N 1
ATOM 3293 C CA . LYS A 1 432 ? 2.865 39.219 -1.333 1 94.88 432 LYS A CA 1
ATOM 3294 C C . LYS A 1 432 ? 1.725 39.344 -2.338 1 94.88 432 LYS A C 1
ATOM 3296 O O . LYS A 1 432 ? 0.943 40.281 -2.281 1 94.88 432 LYS A O 1
ATOM 3301 N N . ILE A 1 433 ? 1.696 38.438 -3.193 1 94.12 433 ILE A N 1
ATOM 3302 C CA . ILE A 1 433 ? 0.632 38.406 -4.191 1 94.12 433 ILE A CA 1
ATOM 3303 C C . ILE A 1 433 ? -0.691 38.031 -3.523 1 94.12 433 ILE A C 1
ATOM 3305 O O . ILE A 1 433 ? -1.736 38.594 -3.85 1 94.12 433 ILE A O 1
ATOM 3309 N N . MET A 1 434 ? -0.686 37.188 -2.609 1 94.81 434 MET A N 1
ATOM 3310 C CA . MET A 1 434 ? -1.87 36.594 -1.976 1 94.81 434 MET A CA 1
ATOM 3311 C C . MET A 1 434 ? -2.543 37.625 -1.061 1 94.81 434 MET A C 1
ATOM 3313 O O . MET A 1 434 ? -3.771 37.656 -0.968 1 94.81 434 MET A O 1
ATOM 3317 N N . ARG A 1 435 ? -1.825 38.438 -0.422 1 93.69 435 ARG A N 1
ATOM 3318 C CA . ARG A 1 435 ? -2.326 39.281 0.643 1 93.69 435 ARG A CA 1
ATOM 3319 C C . ARG A 1 435 ? -3.451 40.188 0.137 1 93.69 435 ARG A C 1
ATOM 3321 O O . ARG A 1 435 ? -4.547 40.188 0.702 1 93.69 435 ARG A O 1
ATOM 3328 N N . PRO A 1 436 ? -3.264 40.906 -0.952 1 91.31 436 PRO A N 1
ATOM 3329 C CA . PRO A 1 436 ? -4.348 41.781 -1.405 1 91.31 436 PRO A CA 1
ATOM 3330 C C . PRO A 1 436 ? -5.562 41 -1.901 1 91.31 436 PRO A C 1
ATOM 3332 O O . PRO A 1 436 ? -6.695 41.5 -1.78 1 91.31 436 PRO A O 1
ATOM 3335 N N . ILE A 1 437 ? -5.301 39.844 -2.42 1 91.25 437 ILE A N 1
ATOM 3336 C CA . ILE A 1 437 ? -6.402 39.031 -2.912 1 91.25 437 ILE A CA 1
ATOM 3337 C C . ILE A 1 437 ? -7.277 38.594 -1.742 1 91.25 437 ILE A C 1
ATOM 3339 O O . ILE A 1 437 ? -8.508 38.562 -1.854 1 91.25 437 ILE A O 1
ATOM 3343 N N . ILE A 1 438 ? -6.676 38.312 -0.653 1 90.31 438 ILE A N 1
ATOM 3344 C CA . ILE A 1 438 ? -7.395 37.844 0.533 1 90.31 438 ILE A CA 1
ATOM 3345 C C . ILE A 1 438 ? -8.07 39.031 1.213 1 90.31 438 ILE A C 1
ATOM 3347 O O . ILE A 1 438 ? -9.195 38.938 1.691 1 90.31 438 ILE A O 1
ATOM 3351 N N . GLU A 1 439 ? -7.383 40.156 1.242 1 85.5 439 GLU A N 1
ATOM 3352 C CA . GLU A 1 439 ? -7.879 41.344 1.941 1 85.5 439 GLU A CA 1
ATOM 3353 C C . GLU A 1 439 ? -9.031 42 1.179 1 85.5 439 GLU A C 1
ATOM 3355 O O . GLU A 1 439 ? -10 42.438 1.782 1 85.5 439 GLU A O 1
ATOM 3360 N N . TYR A 1 440 ? -8.852 42.156 -0.114 1 75.5 440 TYR A N 1
ATOM 3361 C CA . TYR A 1 440 ? -9.812 42.938 -0.865 1 75.5 440 TYR A CA 1
ATOM 3362 C C . TYR A 1 440 ? -10.773 42.062 -1.64 1 75.5 440 TYR A C 1
ATOM 3364 O O . TYR A 1 440 ? -11.789 42.531 -2.158 1 75.5 440 TYR A O 1
ATOM 3372 N N . GLY A 1 441 ? -10.805 40.719 -1.415 1 64.12 441 GLY A N 1
ATOM 3373 C CA . GLY A 1 441 ? -11.711 39.812 -2.119 1 64.12 441 GLY A CA 1
ATOM 3374 C C . GLY A 1 441 ? -11.781 40.094 -3.611 1 64.12 441 GLY A C 1
ATOM 3375 O O . GLY A 1 441 ? -12.016 41.219 -4.031 1 64.12 441 GLY A O 1
ATOM 3376 N N . VAL A 1 442 ? -11.102 39.906 -4.641 1 48.19 442 VAL A N 1
ATOM 3377 C CA . VAL A 1 442 ? -11.547 40.281 -5.98 1 48.19 442 VAL A CA 1
ATOM 3378 C C . VAL A 1 442 ? -12.828 39.5 -6.324 1 48.19 442 VAL A C 1
ATOM 3380 O O . VAL A 1 442 ? -13 38.344 -5.906 1 48.19 442 VAL A O 1
ATOM 3383 N N . MET B 1 1 ? -30.641 -20.188 21.812 1 34 1 MET B N 1
ATOM 3384 C CA . MET B 1 1 ? -30.172 -20.953 20.656 1 34 1 MET B CA 1
ATOM 3385 C C . MET B 1 1 ? -28.828 -20.438 20.156 1 34 1 MET B C 1
ATOM 3387 O O . MET B 1 1 ? -27.984 -21.219 19.734 1 34 1 MET B O 1
ATOM 3391 N N . LYS B 1 2 ? -28.719 -19.047 20.125 1 48.78 2 LYS B N 1
ATOM 3392 C CA . LYS B 1 2 ? -27.5 -18.312 19.75 1 48.78 2 LYS B CA 1
ATOM 3393 C C . LYS B 1 2 ? -26.344 -18.688 20.672 1 48.78 2 LYS B C 1
ATOM 3395 O O . LYS B 1 2 ? -25.203 -18.844 20.203 1 48.78 2 LYS B O 1
ATOM 3400 N N . ASN B 1 3 ? -26.688 -19.031 21.844 1 62.72 3 ASN B N 1
ATOM 3401 C CA . ASN B 1 3 ? -25.75 -19.281 22.938 1 62.72 3 ASN B CA 1
ATOM 3402 C C . ASN B 1 3 ? -25.125 -20.672 22.844 1 62.72 3 ASN B C 1
ATOM 3404 O O . ASN B 1 3 ? -23.953 -20.859 23.203 1 62.72 3 ASN B O 1
ATOM 3408 N N . ARG B 1 4 ? -25.922 -21.531 22.219 1 68.06 4 ARG B N 1
ATOM 3409 C CA . ARG B 1 4 ? -25.453 -22.922 22.219 1 68.06 4 ARG B CA 1
ATOM 3410 C C . ARG B 1 4 ? -24.375 -23.125 21.156 1 68.06 4 ARG B C 1
ATOM 3412 O O . ARG B 1 4 ? -23.406 -23.844 21.391 1 68.06 4 ARG B O 1
ATOM 3419 N N . TYR B 1 5 ? -24.609 -22.422 20 1 75.12 5 TYR B N 1
ATOM 3420 C CA . TYR B 1 5 ? -23.656 -22.5 18.906 1 75.12 5 TYR B CA 1
ATOM 3421 C C . TYR B 1 5 ? -22.297 -21.969 19.328 1 75.12 5 TYR B C 1
ATOM 3423 O O . TYR B 1 5 ? -21.266 -22.609 19.078 1 75.12 5 TYR B O 1
ATOM 3431 N N . LYS B 1 6 ? -22.25 -20.891 19.891 1 75.81 6 LYS B N 1
ATOM 3432 C CA . LYS B 1 6 ? -20.984 -20.297 20.297 1 75.81 6 LYS B CA 1
ATOM 3433 C C . LYS B 1 6 ? -20.328 -21.125 21.406 1 75.81 6 LYS B C 1
ATOM 3435 O O . LYS B 1 6 ? -19.094 -21.25 21.453 1 75.81 6 LYS B O 1
ATOM 3440 N N . SER B 1 7 ? -21.219 -21.719 22.141 1 79.19 7 SER B N 1
ATOM 3441 C CA . SER B 1 7 ? -20.688 -22.594 23.188 1 79.19 7 SER B CA 1
ATOM 3442 C C . SER B 1 7 ? -20.016 -23.828 22.578 1 79.19 7 SER B C 1
ATOM 3444 O O . SER B 1 7 ? -18.953 -24.25 23.047 1 79.19 7 SER B O 1
ATOM 3446 N N . LEU B 1 8 ? -20.594 -24.359 21.625 1 84.44 8 LEU B N 1
ATOM 3447 C CA . LEU B 1 8 ? -20.031 -25.516 20.953 1 84.44 8 LEU B CA 1
ATOM 3448 C C . LEU B 1 8 ? -18.734 -25.156 20.234 1 84.44 8 LEU B C 1
ATOM 3450 O O . LEU B 1 8 ? -17.75 -25.906 20.297 1 84.44 8 LEU B O 1
ATOM 3454 N N . VAL B 1 9 ? -18.719 -24.016 19.562 1 82.62 9 VAL B N 1
ATOM 3455 C CA . VAL B 1 9 ? -17.5 -23.531 18.906 1 82.62 9 VAL B CA 1
ATOM 3456 C C . VAL B 1 9 ? -16.406 -23.359 19.953 1 82.62 9 VAL B C 1
ATOM 3458 O O . VAL B 1 9 ? -15.273 -23.812 19.75 1 82.62 9 VAL B O 1
ATOM 3461 N N . ASP B 1 10 ? -16.75 -22.797 21.062 1 79.5 10 ASP B N 1
ATOM 3462 C CA . ASP B 1 10 ? -15.773 -22.562 22.125 1 79.5 10 ASP B CA 1
ATOM 3463 C C . ASP B 1 10 ? -15.234 -23.875 22.672 1 79.5 10 ASP B C 1
ATOM 3465 O O . ASP B 1 10 ? -14.039 -23.984 22.953 1 79.5 10 ASP B O 1
ATOM 3469 N N . ARG B 1 11 ? -16.047 -24.844 22.828 1 80.88 11 ARG B N 1
ATOM 3470 C CA . ARG B 1 11 ? -15.641 -26.141 23.344 1 80.88 11 ARG B CA 1
ATOM 3471 C C . ARG B 1 11 ? -14.68 -26.828 22.391 1 80.88 11 ARG B C 1
ATOM 3473 O O . ARG B 1 11 ? -13.641 -27.359 22.812 1 80.88 11 ARG B O 1
ATOM 3480 N N . TYR B 1 12 ? -15.047 -26.812 21.172 1 85.94 12 TYR B N 1
ATOM 3481 C CA . TYR B 1 12 ? -14.164 -27.438 20.188 1 85.94 12 TYR B CA 1
ATOM 3482 C C . TYR B 1 12 ? -12.852 -26.672 20.062 1 85.94 12 TYR B C 1
ATOM 3484 O O . TYR B 1 12 ? -11.773 -27.266 20 1 85.94 12 TYR B O 1
ATOM 3492 N N . ALA B 1 13 ? -12.977 -25.391 20.047 1 80 13 ALA B N 1
ATOM 3493 C CA . ALA B 1 13 ? -11.773 -24.562 19.969 1 80 13 ALA B CA 1
ATOM 3494 C C . ALA B 1 13 ? -10.852 -24.844 21.156 1 80 13 ALA B C 1
ATOM 3496 O O . ALA B 1 13 ? -9.641 -25 20.984 1 80 13 ALA B O 1
ATOM 3497 N N . ALA B 1 14 ? -11.43 -24.906 22.328 1 76.62 14 ALA B N 1
ATOM 3498 C CA . ALA B 1 14 ? -10.648 -25.188 23.531 1 76.62 14 ALA B CA 1
ATOM 3499 C C . ALA B 1 14 ? -10.023 -26.578 23.469 1 76.62 14 ALA B C 1
ATOM 3501 O O . ALA B 1 14 ? -8.859 -26.75 23.844 1 76.62 14 ALA B O 1
ATOM 3502 N N . ALA B 1 15 ? -10.781 -27.516 23 1 80.81 15 ALA B N 1
ATOM 3503 C CA . ALA B 1 15 ? -10.281 -28.875 22.891 1 80.81 15 ALA B CA 1
ATOM 3504 C C . ALA B 1 15 ? -9.148 -28.969 21.875 1 80.81 15 ALA B C 1
ATOM 3506 O O . ALA B 1 15 ? -8.18 -29.703 22.094 1 80.81 15 ALA B O 1
ATOM 3507 N N . ILE B 1 16 ? -9.258 -28.219 20.875 1 79.69 16 ILE B N 1
ATOM 3508 C CA . ILE B 1 16 ? -8.234 -28.219 19.844 1 79.69 16 ILE B CA 1
ATOM 3509 C C . ILE B 1 16 ? -6.98 -27.5 20.344 1 79.69 16 ILE B C 1
ATOM 3511 O O . ILE B 1 16 ? -5.871 -28.031 20.234 1 79.69 16 ILE B O 1
ATOM 3515 N N . ARG B 1 17 ? -7.156 -26.422 21 1 72.19 17 ARG B N 1
ATOM 3516 C CA . ARG B 1 17 ? -6.031 -25.625 21.469 1 72.19 17 ARG B CA 1
ATOM 3517 C C . ARG B 1 17 ? -5.305 -26.328 22.625 1 72.19 17 ARG B C 1
ATOM 3519 O O . ARG B 1 17 ? -4.082 -26.203 22.75 1 72.19 17 ARG B O 1
ATOM 3526 N N . SER B 1 18 ? -6.066 -27.094 23.391 1 68.06 18 SER B N 1
ATOM 3527 C CA . SER B 1 18 ? -5.48 -27.812 24.516 1 68.06 18 SER B CA 1
ATOM 3528 C C . SER B 1 18 ? -4.824 -29.109 24.062 1 68.06 18 SER B C 1
ATOM 3530 O O . SER B 1 18 ? -4.121 -29.75 24.844 1 68.06 18 SER B O 1
ATOM 3532 N N . GLY B 1 19 ? -5.117 -29.484 22.797 1 69.75 19 GLY B N 1
ATOM 3533 C CA . GLY B 1 19 ? -4.574 -30.734 22.297 1 69.75 19 GLY B CA 1
ATOM 3534 C C . GLY B 1 19 ? -5.453 -31.922 22.594 1 69.75 19 GLY B C 1
ATOM 3535 O O . GLY B 1 19 ? -5.125 -33.062 22.219 1 69.75 19 GLY B O 1
ATOM 3536 N N . ALA B 1 20 ? -6.52 -31.781 23.328 1 76.88 20 ALA B N 1
ATOM 3537 C CA . ALA B 1 20 ? -7.453 -32.875 23.578 1 76.88 20 ALA B CA 1
ATOM 3538 C C . ALA B 1 20 ? -7.977 -33.469 22.266 1 76.88 20 ALA B C 1
ATOM 3540 O O . ALA B 1 20 ? -8.211 -34.656 22.172 1 76.88 20 ALA B O 1
ATOM 3541 N N . LEU B 1 21 ? -8.203 -32.594 21.328 1 80.69 21 LEU B N 1
ATOM 3542 C CA . LEU B 1 21 ? -8.398 -33 19.953 1 80.69 21 LEU B CA 1
ATOM 3543 C C . LEU B 1 21 ? -7.133 -32.781 19.125 1 80.69 21 LEU B C 1
ATOM 3545 O O . LEU B 1 21 ? -6.773 -31.641 18.844 1 80.69 21 LEU B O 1
ATOM 3549 N N . ALA B 1 22 ? -6.469 -33.812 18.875 1 73.88 22 ALA B N 1
ATOM 3550 C CA . ALA B 1 22 ? -5.141 -33.75 18.266 1 73.88 22 ALA B CA 1
ATOM 3551 C C . ALA B 1 22 ? -5.215 -33.281 16.828 1 73.88 22 ALA B C 1
ATOM 3553 O O . ALA B 1 22 ? -6.215 -33.5 16.141 1 73.88 22 ALA B O 1
ATOM 3554 N N . ALA B 1 23 ? -4.145 -32.688 16.469 1 73.56 23 ALA B N 1
ATOM 3555 C CA . ALA B 1 23 ? -4.023 -32.312 15.07 1 73.56 23 ALA B CA 1
ATOM 3556 C C . ALA B 1 23 ? -4.23 -33.531 14.164 1 73.56 23 ALA B C 1
ATOM 3558 O O . ALA B 1 23 ? -3.732 -34.625 14.445 1 73.56 23 ALA B O 1
ATOM 3559 N N . GLY B 1 24 ? -5.098 -33.344 13.125 1 68.62 24 GLY B N 1
ATOM 3560 C CA . GLY B 1 24 ? -5.363 -34.406 12.188 1 68.62 24 GLY B CA 1
ATOM 3561 C C . GLY B 1 24 ? -6.582 -35.219 12.562 1 68.62 24 GLY B C 1
ATOM 3562 O O . GLY B 1 24 ? -7.059 -36.031 11.766 1 68.62 24 GLY B O 1
ATOM 3563 N N . SER B 1 25 ? -7.047 -35 13.742 1 78.25 25 SER B N 1
ATOM 3564 C CA . SER B 1 25 ? -8.227 -35.75 14.156 1 78.25 25 SER B CA 1
ATOM 3565 C C . SER B 1 25 ? -9.461 -35.344 13.367 1 78.25 25 SER B C 1
ATOM 3567 O O . SER B 1 25 ? -9.648 -34.156 13.078 1 78.25 25 SER B O 1
ATOM 3569 N N . GLN B 1 26 ? -10.172 -36.312 12.961 1 83.31 26 GLN B N 1
ATOM 3570 C CA . GLN B 1 26 ? -11.43 -36.031 12.273 1 83.31 26 GLN B CA 1
ATOM 3571 C C . GLN B 1 26 ? -12.531 -35.656 13.266 1 83.31 26 GLN B C 1
ATOM 3573 O O . GLN B 1 26 ? -12.742 -36.375 14.25 1 83.31 26 GLN B O 1
ATOM 3578 N N . LEU B 1 27 ? -13.148 -34.594 12.984 1 86.44 27 LEU B N 1
ATOM 3579 C CA . LEU B 1 27 ? -14.305 -34.188 13.797 1 86.44 27 LEU B CA 1
ATOM 3580 C C . LEU B 1 27 ? -15.57 -34.875 13.297 1 86.44 27 LEU B C 1
ATOM 3582 O O . LEU B 1 27 ? -15.602 -35.406 12.172 1 86.44 27 LEU B O 1
ATOM 3586 N N . PRO B 1 28 ? -16.562 -34.938 14.188 1 86.69 28 PRO B N 1
ATOM 3587 C CA . PRO B 1 28 ? -17.844 -35.531 13.719 1 86.69 28 PRO B CA 1
ATOM 3588 C C . PRO B 1 28 ? -18.359 -34.844 12.461 1 86.69 28 PRO B C 1
ATOM 3590 O O . PRO B 1 28 ? -18.109 -33.625 12.258 1 86.69 28 PRO B O 1
ATOM 3593 N N . THR B 1 29 ? -18.875 -35.656 11.648 1 85.88 29 THR B N 1
ATOM 3594 C CA . THR B 1 29 ? -19.547 -35.062 10.5 1 85.88 29 THR B CA 1
ATOM 3595 C C . THR B 1 29 ? -20.641 -34.094 10.945 1 85.88 29 THR B C 1
ATOM 3597 O O . THR B 1 29 ? -21.047 -34.094 12.109 1 85.88 29 THR B O 1
ATOM 3600 N N . HIS B 1 30 ? -21.031 -33.25 10.031 1 86.06 30 HIS B N 1
ATOM 3601 C CA . HIS B 1 30 ? -22.125 -32.312 10.344 1 86.06 30 HIS B CA 1
ATOM 3602 C C . HIS B 1 30 ? -23.344 -33.062 10.883 1 86.06 30 HIS B C 1
ATOM 3604 O O . HIS B 1 30 ? -23.938 -32.656 11.875 1 86.06 30 HIS B O 1
ATOM 3610 N N . ARG B 1 31 ? -23.641 -34.25 10.266 1 84.31 31 ARG B N 1
ATOM 3611 C CA . ARG B 1 31 ? -24.797 -35.031 10.688 1 84.31 31 ARG B CA 1
ATOM 3612 C C . ARG B 1 31 ? -24.578 -35.625 12.086 1 84.31 31 ARG B C 1
ATOM 3614 O O . ARG B 1 31 ? -25.5 -35.656 12.891 1 84.31 31 ARG B O 1
ATOM 3621 N N . GLN B 1 32 ? -23.391 -36.031 12.305 1 88.06 32 GLN B N 1
ATOM 3622 C CA . GLN B 1 32 ? -23.078 -36.562 13.617 1 88.06 32 GLN B CA 1
ATOM 3623 C C . GLN B 1 32 ? -23.172 -35.5 14.695 1 88.06 32 GLN B C 1
ATOM 3625 O O . GLN B 1 32 ? -23.641 -35.75 15.805 1 88.06 32 GLN B O 1
ATOM 3630 N N . LEU B 1 33 ? -22.703 -34.312 14.367 1 87.12 33 LEU B N 1
ATOM 3631 C CA . LEU B 1 33 ? -22.75 -33.219 15.305 1 87.12 33 LEU B CA 1
ATOM 3632 C C . LEU B 1 33 ? -24.188 -32.844 15.664 1 87.12 33 LEU B C 1
ATOM 3634 O O . LEU B 1 33 ? -24.484 -32.531 16.812 1 87.12 33 LEU B O 1
ATOM 3638 N N . VAL B 1 34 ? -25.016 -32.906 14.672 1 86.62 34 VAL B N 1
ATOM 3639 C CA . VAL B 1 34 ? -26.438 -32.656 14.859 1 86.62 34 VAL B CA 1
ATOM 3640 C C . VAL B 1 34 ? -27 -33.656 15.875 1 86.62 34 VAL B C 1
ATOM 3642 O O . VAL B 1 34 ? -27.719 -33.25 16.812 1 86.62 34 VAL B O 1
ATOM 3645 N N . VAL B 1 35 ? -26.672 -34.906 15.711 1 87.62 35 VAL B N 1
ATOM 3646 C CA . VAL B 1 35 ? -27.203 -35.969 16.562 1 87.62 35 VAL B CA 1
ATOM 3647 C C . VAL B 1 35 ? -26.609 -35.844 17.969 1 87.62 35 VAL B C 1
ATOM 3649 O O . VAL B 1 35 ? -27.328 -35.938 18.969 1 87.62 35 VAL B O 1
ATOM 3652 N N . GLU B 1 36 ? -25.359 -35.594 17.984 1 87.12 36 GLU B N 1
ATOM 3653 C CA . GLU B 1 36 ? -24.641 -35.594 19.25 1 87.12 36 GLU B CA 1
ATOM 3654 C C . GLU B 1 36 ? -25.047 -34.406 20.109 1 87.12 36 GLU B C 1
ATOM 3656 O O . GLU B 1 36 ? -25.094 -34.531 21.344 1 87.12 36 GLU B O 1
ATOM 3661 N N . HIS B 1 37 ? -25.344 -33.312 19.469 1 87.62 37 HIS B N 1
ATOM 3662 C CA . HIS B 1 37 ? -25.531 -32.094 20.266 1 87.62 37 HIS B CA 1
ATOM 3663 C C . HIS B 1 37 ? -26.953 -31.562 20.125 1 87.62 37 HIS B C 1
ATOM 3665 O O . HIS B 1 37 ? -27.297 -30.547 20.734 1 87.62 37 HIS B O 1
ATOM 3671 N N . GLY B 1 38 ? -27.781 -32.25 19.188 1 85.56 38 GLY B N 1
ATOM 3672 C CA . GLY B 1 38 ? -29.156 -31.844 19 1 85.56 38 GLY B CA 1
ATOM 3673 C C . GLY B 1 38 ? -29.297 -30.453 18.391 1 85.56 38 GLY B C 1
ATOM 3674 O O . GLY B 1 38 ? -30.094 -29.641 18.844 1 85.56 38 GLY B O 1
ATOM 3675 N N . ILE B 1 39 ? -28.391 -30.25 17.516 1 85.06 39 ILE B N 1
ATOM 3676 C CA . ILE B 1 39 ? -28.438 -28.969 16.828 1 85.06 39 ILE B CA 1
ATOM 3677 C C . ILE B 1 39 ? -28.859 -29.156 15.383 1 85.06 39 ILE B C 1
ATOM 3679 O O . ILE B 1 39 ? -28.922 -30.297 14.891 1 85.06 39 ILE B O 1
ATOM 3683 N N . SER B 1 40 ? -29.312 -28.078 14.766 1 86.19 40 SER B N 1
ATOM 3684 C CA . SER B 1 40 ? -29.672 -28.156 13.352 1 86.19 40 SER B CA 1
ATOM 3685 C C . SER B 1 40 ? -28.438 -28.328 12.469 1 86.19 40 SER B C 1
ATOM 3687 O O . SER B 1 40 ? -27.328 -28.062 12.898 1 86.19 40 SER B O 1
ATOM 3689 N N . LEU B 1 41 ? -28.766 -28.797 11.312 1 86 41 LEU B N 1
ATOM 3690 C CA . LEU B 1 41 ? -27.703 -28.906 10.328 1 86 41 LEU B CA 1
ATOM 3691 C C . LEU B 1 41 ? -27.078 -27.547 10.031 1 86 41 LEU B C 1
ATOM 3693 O O . LEU B 1 41 ? -25.859 -27.453 9.852 1 86 41 LEU B O 1
ATOM 3697 N N . ALA B 1 42 ? -27.891 -26.578 10.016 1 82.88 42 ALA B N 1
ATOM 3698 C CA . ALA B 1 42 ? -27.406 -25.234 9.781 1 82.88 42 ALA B CA 1
ATOM 3699 C C . ALA B 1 42 ? -26.469 -24.781 10.898 1 82.88 42 ALA B C 1
ATOM 3701 O O . ALA B 1 42 ? -25.438 -24.141 10.633 1 82.88 42 ALA B O 1
ATOM 3702 N N . THR B 1 43 ? -26.812 -25.141 12.031 1 82.56 43 THR B N 1
ATOM 3703 C CA . THR B 1 43 ? -26 -24.766 13.188 1 82.56 43 THR B CA 1
ATOM 3704 C C . THR B 1 43 ? -24.688 -25.531 13.18 1 82.56 43 THR B C 1
ATOM 3706 O O . THR B 1 43 ? -23.625 -24.969 13.461 1 82.56 43 THR B O 1
ATOM 3709 N N . ALA B 1 44 ? -24.766 -26.781 12.836 1 85.81 44 ALA B N 1
ATOM 3710 C CA . ALA B 1 44 ? -23.547 -27.594 12.742 1 85.81 44 ALA B CA 1
ATOM 3711 C C . ALA B 1 44 ? -22.594 -27.016 11.695 1 85.81 44 ALA B C 1
ATOM 3713 O O . ALA B 1 44 ? -21.391 -26.922 11.945 1 85.81 44 ALA B O 1
ATOM 3714 N N . THR B 1 45 ? -23.141 -26.641 10.641 1 84.44 45 THR B N 1
ATOM 3715 C CA . THR B 1 45 ? -22.344 -26.047 9.57 1 84.44 45 THR B CA 1
ATOM 3716 C C . THR B 1 45 ? -21.703 -24.75 10.039 1 84.44 45 THR B C 1
ATOM 3718 O O . THR B 1 45 ? -20.531 -24.5 9.758 1 84.44 45 THR B O 1
ATOM 3721 N N . ARG B 1 46 ? -22.453 -24.031 10.742 1 81.38 46 ARG B N 1
ATOM 3722 C CA . ARG B 1 46 ? -21.953 -22.766 11.273 1 81.38 46 ARG B CA 1
ATOM 3723 C C . ARG B 1 46 ? -20.797 -23 12.25 1 81.38 46 ARG B C 1
ATOM 3725 O O . ARG B 1 46 ? -19.828 -22.234 12.258 1 81.38 46 ARG B O 1
ATOM 3732 N N . VAL B 1 47 ? -20.938 -23.984 13.031 1 82.44 47 VAL B N 1
ATOM 3733 C CA . VAL B 1 47 ? -19.891 -24.312 14.008 1 82.44 47 VAL B CA 1
ATOM 3734 C C . VAL B 1 47 ? -18.578 -24.609 13.281 1 82.44 47 VAL B C 1
ATOM 3736 O O . VAL B 1 47 ? -17.547 -24.031 13.609 1 82.44 47 VAL B O 1
ATOM 3739 N N . TYR B 1 48 ? -18.672 -25.422 12.289 1 84.5 48 TYR B N 1
ATOM 3740 C CA . TYR B 1 48 ? -17.438 -25.812 11.594 1 84.5 48 TYR B CA 1
ATOM 3741 C C . TYR B 1 48 ? -16.906 -24.672 10.75 1 84.5 48 TYR B C 1
ATOM 3743 O O . TYR B 1 48 ? -15.688 -24.516 10.617 1 84.5 48 TYR B O 1
ATOM 3751 N N . ARG B 1 49 ? -17.812 -23.875 10.312 1 79.69 49 ARG B N 1
ATOM 3752 C CA . ARG B 1 49 ? -17.391 -22.703 9.578 1 79.69 49 ARG B CA 1
ATOM 3753 C C . ARG B 1 49 ? -16.625 -21.734 10.484 1 79.69 49 ARG B C 1
ATOM 3755 O O . ARG B 1 49 ? -15.578 -21.203 10.086 1 79.69 49 ARG B O 1
ATOM 3762 N N . GLU B 1 50 ? -17.156 -21.578 11.602 1 75.12 50 GLU B N 1
ATOM 3763 C CA . GLU B 1 50 ? -16.5 -20.688 12.555 1 75.12 50 GLU B CA 1
ATOM 3764 C C . GLU B 1 50 ? -15.141 -21.25 12.992 1 75.12 50 GLU B C 1
ATOM 3766 O O . GLU B 1 50 ? -14.164 -20.5 13.094 1 75.12 50 GLU B O 1
ATOM 3771 N N . LEU B 1 51 ? -15.102 -22.547 13.266 1 78.12 51 LEU B N 1
ATOM 3772 C CA . LEU B 1 51 ? -13.844 -23.172 13.641 1 78.12 51 LEU B CA 1
ATOM 3773 C C . LEU B 1 51 ? -12.82 -23.047 12.523 1 78.12 51 LEU B C 1
ATOM 3775 O O . LEU B 1 51 ? -11.625 -22.844 12.781 1 78.12 51 LEU B O 1
ATOM 3779 N N . ALA B 1 52 ? -13.328 -23.094 11.32 1 76.12 52 ALA B N 1
ATOM 3780 C CA . ALA B 1 52 ? -12.461 -22.969 10.156 1 76.12 52 ALA B CA 1
ATOM 3781 C C . ALA B 1 52 ? -11.945 -21.531 10.023 1 76.12 52 ALA B C 1
ATOM 3783 O O . ALA B 1 52 ? -10.766 -21.312 9.727 1 76.12 52 ALA B O 1
ATOM 3784 N N . LEU B 1 53 ? -12.812 -20.641 10.344 1 67 53 LEU B N 1
ATOM 3785 C CA . LEU B 1 53 ? -12.445 -19.234 10.297 1 67 53 LEU B CA 1
ATOM 3786 C C . LEU B 1 53 ? -11.383 -18.922 11.336 1 67 53 LEU B C 1
ATOM 3788 O O . LEU B 1 53 ? -10.508 -18.078 11.102 1 67 53 LEU B O 1
ATOM 3792 N N . MET B 1 54 ? -11.5 -19.734 12.43 1 62.94 54 MET B N 1
ATOM 3793 C CA . MET B 1 54 ? -10.531 -19.578 13.508 1 62.94 54 MET B CA 1
ATOM 3794 C C . MET B 1 54 ? -9.211 -20.25 13.156 1 62.94 54 MET B C 1
ATOM 3796 O O . MET B 1 54 ? -8.25 -20.172 13.914 1 62.94 54 MET B O 1
ATOM 3800 N N . GLY B 1 55 ? -9.234 -20.984 12.062 1 65.94 55 GLY B N 1
ATOM 3801 C CA . GLY B 1 55 ? -8.039 -21.688 11.625 1 65.94 55 GLY B CA 1
ATOM 3802 C C . GLY B 1 55 ? -7.828 -23 12.367 1 65.94 55 GLY B C 1
ATOM 3803 O O . GLY B 1 55 ? -6.711 -23.516 12.406 1 65.94 55 GLY B O 1
ATOM 3804 N N . LEU B 1 56 ? -8.828 -23.547 13 1 71.81 56 LEU B N 1
ATOM 3805 C CA . LEU B 1 56 ? -8.672 -24.703 13.883 1 71.81 56 LEU B CA 1
ATOM 3806 C C . LEU B 1 56 ? -9 -26 13.148 1 71.81 56 LEU B C 1
ATOM 3808 O O . LEU B 1 56 ? -8.523 -27.062 13.523 1 71.81 56 LEU B O 1
ATOM 3812 N N . VAL B 1 57 ? -9.883 -25.875 12.125 1 75.31 57 VAL B N 1
ATOM 3813 C CA . VAL B 1 57 ? -10.273 -27.078 11.406 1 75.31 57 VAL B CA 1
ATOM 3814 C C . VAL B 1 57 ? -10.242 -26.812 9.898 1 75.31 57 VAL B C 1
ATOM 3816 O O . VAL B 1 57 ? -10.188 -25.656 9.469 1 75.31 57 VAL B O 1
ATOM 3819 N N . SER B 1 58 ? -10.07 -27.828 9.125 1 73.75 58 SER B N 1
ATOM 3820 C CA . SER B 1 58 ? -10.125 -27.75 7.668 1 73.75 58 SER B CA 1
ATOM 3821 C C . SER B 1 58 ? -11.086 -28.797 7.105 1 73.75 58 SER B C 1
ATOM 3823 O O . SER B 1 58 ? -11.047 -29.969 7.5 1 73.75 58 SER B O 1
ATOM 3825 N N . GLY B 1 59 ? -12.055 -28.312 6.336 1 71.81 59 GLY B N 1
ATOM 3826 C CA . GLY B 1 59 ? -12.891 -29.25 5.602 1 71.81 59 GLY B CA 1
ATOM 3827 C C . GLY B 1 59 ? -12.203 -29.844 4.387 1 71.81 59 GLY B C 1
ATOM 3828 O O . GLY B 1 59 ? -11.539 -29.125 3.629 1 71.81 59 GLY B O 1
ATOM 3829 N N . GLU B 1 60 ? -12.133 -31.156 4.297 1 61.31 60 GLU B N 1
ATOM 3830 C CA . GLU B 1 60 ? -11.594 -31.875 3.143 1 61.31 60 GLU B CA 1
ATOM 3831 C C . GLU B 1 60 ? -12.711 -32.594 2.371 1 61.31 60 GLU B C 1
ATOM 3833 O O . GLU B 1 60 ? -13.43 -33.406 2.934 1 61.31 60 GLU B O 1
ATOM 3838 N N . THR B 1 61 ? -12.859 -32.125 1.209 1 60.94 61 THR B N 1
ATOM 3839 C CA . THR B 1 61 ? -13.953 -32.625 0.397 1 60.94 61 THR B CA 1
ATOM 3840 C C . THR B 1 61 ? -13.945 -34.156 0.38 1 60.94 61 THR B C 1
ATOM 3842 O O . THR B 1 61 ? -12.945 -34.781 0.006 1 60.94 61 THR B O 1
ATOM 3845 N N . GLY B 1 62 ? -15.016 -34.625 0.67 1 61.81 62 GLY B N 1
ATOM 3846 C CA . GLY B 1 62 ? -15.227 -36.062 0.625 1 61.81 62 GLY B CA 1
ATOM 3847 C C . GLY B 1 62 ? -14.641 -36.781 1.82 1 61.81 62 GLY B C 1
ATOM 3848 O O . GLY B 1 62 ? -14.836 -38 1.977 1 61.81 62 GLY B O 1
ATOM 3849 N N . ARG B 1 63 ? -13.875 -36.125 2.691 1 70.12 63 ARG B N 1
ATOM 3850 C CA . ARG B 1 63 ? -13.203 -36.812 3.777 1 70.12 63 ARG B CA 1
ATOM 3851 C C . ARG B 1 63 ? -13.703 -36.344 5.137 1 70.12 63 ARG B C 1
ATOM 3853 O O . ARG B 1 63 ? -13.672 -37.094 6.113 1 70.12 63 ARG B O 1
ATOM 3860 N N . GLY B 1 64 ? -14.219 -35.094 5.152 1 76.75 64 GLY B N 1
ATOM 3861 C CA . GLY B 1 64 ? -14.727 -34.594 6.414 1 76.75 64 GLY B CA 1
ATOM 3862 C C . GLY B 1 64 ? -13.969 -33.375 6.918 1 76.75 64 GLY B C 1
ATOM 3863 O O . GLY B 1 64 ? -13.297 -32.688 6.141 1 76.75 64 GLY B O 1
ATOM 3864 N N . THR B 1 65 ? -14.25 -33 8.195 1 81.25 65 THR B N 1
ATOM 3865 C CA . THR B 1 65 ? -13.625 -31.859 8.852 1 81.25 65 THR B CA 1
ATOM 3866 C C . THR B 1 65 ? -12.547 -32.312 9.828 1 81.25 65 THR B C 1
ATOM 3868 O O . THR B 1 65 ? -12.781 -33.219 10.648 1 81.25 65 THR B O 1
ATOM 3871 N N . PHE B 1 66 ? -11.336 -31.781 9.719 1 78.31 66 PHE B N 1
ATOM 3872 C CA . PHE B 1 66 ? -10.195 -32.219 10.516 1 78.31 66 PHE B CA 1
ATOM 3873 C C . PHE B 1 66 ? -9.617 -31.078 11.328 1 78.31 66 PHE B C 1
ATOM 3875 O O . PHE B 1 66 ? -9.656 -29.922 10.891 1 78.31 66 PHE B O 1
ATOM 3882 N N . VAL B 1 67 ? -9.109 -31.438 12.523 1 77.56 67 VAL B N 1
ATOM 3883 C CA . VAL B 1 67 ? -8.383 -30.484 13.344 1 77.56 67 VAL B CA 1
ATOM 3884 C C . VAL B 1 67 ? -7.043 -30.141 12.688 1 77.56 67 VAL B C 1
ATOM 3886 O O . VAL B 1 67 ? -6.297 -31.031 12.289 1 77.56 67 VAL B O 1
ATOM 3889 N N . ARG B 1 68 ? -6.797 -28.922 12.531 1 66.81 68 ARG B N 1
ATOM 3890 C CA . ARG B 1 68 ? -5.57 -28.453 11.898 1 66.81 68 ARG B CA 1
ATOM 3891 C C . ARG B 1 68 ? -4.375 -28.625 12.828 1 66.81 68 ARG B C 1
ATOM 3893 O O . ARG B 1 68 ? -4.535 -28.672 14.047 1 66.81 68 ARG B O 1
ATOM 3900 N N . GLU B 1 69 ? -3.207 -28.953 12.211 1 56.78 69 GLU B N 1
ATOM 3901 C CA . GLU B 1 69 ? -1.975 -28.891 12.992 1 56.78 69 GLU B CA 1
ATOM 3902 C C . GLU B 1 69 ? -1.674 -27.453 13.43 1 56.78 69 GLU B C 1
ATOM 3904 O O . GLU B 1 69 ? -1.237 -26.641 12.625 1 56.78 69 GLU B O 1
ATOM 3909 N N . LEU B 1 70 ? -2.051 -27.281 14.711 1 50.41 70 LEU B N 1
ATOM 3910 C CA . LEU B 1 70 ? -1.964 -25.922 15.242 1 50.41 70 LEU B CA 1
ATOM 3911 C C . LEU B 1 70 ? -0.512 -25.469 15.32 1 50.41 70 LEU B C 1
ATOM 3913 O O . LEU B 1 70 ? -0.239 -24.266 15.398 1 50.41 70 LEU B O 1
ATOM 3917 N N . SER B 1 71 ? 0.387 -26.531 15.438 1 45.25 71 SER B N 1
ATOM 3918 C CA . SER B 1 71 ? 1.804 -26.203 15.531 1 45.25 71 SER B CA 1
ATOM 3919 C C . SER B 1 71 ? 2.311 -25.578 14.234 1 45.25 71 SER B C 1
ATOM 3921 O O . SER B 1 71 ? 3.4 -25.016 14.195 1 45.25 71 SER B O 1
ATOM 3923 N N . LEU B 1 72 ? 1.541 -25.906 13.227 1 44.22 72 LEU B N 1
ATOM 3924 C CA . LEU B 1 72 ? 1.974 -25.234 12 1 44.22 72 LEU B CA 1
ATOM 3925 C C . LEU B 1 72 ? 1.653 -23.75 12.039 1 44.22 72 LEU B C 1
ATOM 3927 O O . LEU B 1 72 ? 0.562 -23.359 12.461 1 44.22 72 LEU B O 1
ATOM 3931 N N . PRO B 1 73 ? 2.654 -22.984 12 1 44.5 73 PRO B N 1
ATOM 3932 C CA . PRO B 1 73 ? 2.33 -21.562 12.016 1 44.5 73 PRO B CA 1
ATOM 3933 C C . PRO B 1 73 ? 1.137 -21.203 11.133 1 44.5 73 PRO B C 1
ATOM 3935 O O . PRO B 1 73 ? 1.019 -21.719 10.016 1 44.5 73 PRO B O 1
ATOM 3938 N N . PRO B 1 74 ? 0.178 -20.766 11.797 1 44.22 74 PRO B N 1
ATOM 3939 C CA . PRO B 1 74 ? -0.879 -20.203 10.953 1 44.22 74 PRO B CA 1
ATOM 3940 C C . PRO B 1 74 ? -0.331 -19.375 9.797 1 44.22 74 PRO B C 1
ATOM 3942 O O . PRO B 1 74 ? 0.684 -18.688 9.945 1 44.22 74 PRO B O 1
ATOM 3945 N N . GLY B 1 75 ? -0.623 -19.734 8.539 1 47.94 75 GLY B N 1
ATOM 3946 C CA . GLY B 1 75 ? -0.242 -18.859 7.445 1 47.94 75 GLY B CA 1
ATOM 3947 C C . GLY B 1 75 ? 0.822 -19.453 6.543 1 47.94 75 GLY B C 1
ATOM 3948 O O . GLY B 1 75 ? 1.425 -18.75 5.734 1 47.94 75 GLY B O 1
ATOM 3949 N N . LEU B 1 76 ? 1.216 -20.703 6.922 1 43.88 76 LEU B N 1
ATOM 3950 C CA . LEU B 1 76 ? 2.092 -21.375 5.98 1 43.88 76 LEU B CA 1
ATOM 3951 C C . LEU B 1 76 ? 1.52 -21.328 4.566 1 43.88 76 LEU B C 1
ATOM 3953 O O . LEU B 1 76 ? 0.336 -21.609 4.359 1 43.88 76 LEU B O 1
ATOM 3957 N N . GLY B 1 77 ? 2.254 -20.781 3.701 1 45.12 77 GLY B N 1
ATOM 3958 C CA . GLY B 1 77 ? 1.826 -20.547 2.33 1 45.12 77 GLY B CA 1
ATOM 3959 C C . GLY B 1 77 ? 1.369 -19.125 2.08 1 45.12 77 GLY B C 1
ATOM 3960 O O . GLY B 1 77 ? 1.217 -18.703 0.929 1 45.12 77 GLY B O 1
ATOM 3961 N N . VAL B 1 78 ? 1.151 -18.531 3.256 1 45.31 78 VAL B N 1
ATOM 3962 C CA . VAL B 1 78 ? 0.662 -17.172 3.129 1 45.31 78 VAL B CA 1
ATOM 3963 C C . VAL B 1 78 ? 1.664 -16.203 3.754 1 45.31 78 VAL B C 1
ATOM 3965 O O . VAL B 1 78 ? 1.99 -15.172 3.164 1 45.31 78 VAL B O 1
ATOM 3968 N N . ASP B 1 79 ? 2.199 -16.656 4.891 1 48.41 79 ASP B N 1
ATOM 3969 C CA . ASP B 1 79 ? 3.061 -15.734 5.621 1 48.41 79 ASP B CA 1
ATOM 3970 C C . ASP B 1 79 ? 4.535 -16.031 5.355 1 48.41 79 ASP B C 1
ATOM 3972 O O . ASP B 1 79 ? 4.949 -17.188 5.363 1 48.41 79 ASP B O 1
ATOM 3976 N N . GLN B 1 80 ? 5.23 -15.094 4.871 1 48.59 80 GLN B N 1
ATOM 3977 C CA . GLN B 1 80 ? 6.676 -15.219 4.746 1 48.59 80 GLN B CA 1
ATOM 3978 C C . GLN B 1 80 ? 7.355 -15.133 6.109 1 48.59 80 GLN B C 1
ATOM 3980 O O . GLN B 1 80 ? 7.484 -14.047 6.676 1 48.59 80 GLN B O 1
ATOM 3985 N N . HIS B 1 81 ? 7.469 -16.188 6.848 1 51.97 81 HIS B N 1
ATOM 3986 C CA . HIS B 1 81 ? 8.219 -16.188 8.094 1 51.97 81 HIS B CA 1
ATOM 3987 C C . HIS B 1 81 ? 9.719 -16.109 7.836 1 51.97 81 HIS B C 1
ATOM 3989 O O . HIS B 1 81 ? 10.195 -16.516 6.773 1 51.97 81 HIS B O 1
ATOM 3995 N N . ALA B 1 82 ? 10.406 -15.375 8.664 1 48.28 82 ALA B N 1
ATOM 3996 C CA . ALA B 1 82 ? 11.867 -15.414 8.602 1 48.28 82 ALA B CA 1
ATOM 3997 C C . ALA B 1 82 ? 12.367 -16.859 8.523 1 48.28 82 ALA B C 1
ATOM 3999 O O . ALA B 1 82 ? 12.094 -17.672 9.414 1 48.28 82 ALA B O 1
ATOM 4000 N N . ILE B 1 83 ? 12.57 -17.312 7.297 1 50.59 83 ILE B N 1
ATOM 4001 C CA . ILE B 1 83 ? 13.094 -18.656 7.035 1 50.59 83 ILE B CA 1
ATOM 4002 C C . ILE B 1 83 ? 14.469 -18.797 7.68 1 50.59 83 ILE B C 1
ATOM 4004 O O . ILE B 1 83 ? 15.312 -17.922 7.562 1 50.59 83 ILE B O 1
ATOM 4008 N N . ALA B 1 84 ? 14.531 -19.656 8.562 1 54.88 84 ALA B N 1
ATOM 4009 C CA . ALA B 1 84 ? 15.836 -19.969 9.141 1 54.88 84 ALA B CA 1
ATOM 4010 C C . ALA B 1 84 ? 16.891 -20.109 8.055 1 54.88 84 ALA B C 1
ATOM 4012 O O . ALA B 1 84 ? 16.594 -20.547 6.938 1 54.88 84 ALA B O 1
ATOM 4013 N N . PRO B 1 85 ? 18.047 -19.531 8.305 1 56.81 85 PRO B N 1
ATOM 4014 C CA . PRO B 1 85 ? 19.125 -19.562 7.316 1 56.81 85 PRO B CA 1
ATOM 4015 C C . PRO B 1 85 ? 19.281 -20.922 6.645 1 56.81 85 PRO B C 1
ATOM 4017 O O . PRO B 1 85 ? 19.609 -20.984 5.453 1 56.81 85 PRO B O 1
ATOM 4020 N N . ASP B 1 86 ? 18.859 -21.938 7.254 1 68.88 86 ASP B N 1
ATOM 4021 C CA . ASP B 1 86 ? 19.141 -23.25 6.676 1 68.88 86 ASP B CA 1
ATOM 4022 C C . ASP B 1 86 ? 17.859 -23.859 6.102 1 68.88 86 ASP B C 1
ATOM 4024 O O . ASP B 1 86 ? 17.891 -24.984 5.59 1 68.88 86 ASP B O 1
ATOM 4028 N N . MET B 1 87 ? 16.875 -23.156 6.012 1 84.81 87 MET B N 1
ATOM 4029 C CA . MET B 1 87 ? 15.602 -23.688 5.523 1 84.81 87 MET B CA 1
ATOM 4030 C C . MET B 1 87 ? 15.531 -23.594 4.004 1 84.81 87 MET B C 1
ATOM 4032 O O . MET B 1 87 ? 15.93 -22.594 3.412 1 84.81 87 MET B O 1
ATOM 4036 N N . ILE B 1 88 ? 15.148 -24.766 3.318 1 91.62 88 ILE B N 1
ATOM 4037 C CA . ILE B 1 88 ? 14.875 -24.781 1.887 1 91.62 88 ILE B CA 1
ATOM 4038 C C . ILE B 1 88 ? 13.43 -24.328 1.639 1 91.62 88 ILE B C 1
ATOM 4040 O O . ILE B 1 88 ? 12.492 -24.984 2.092 1 91.62 88 ILE B O 1
ATOM 4044 N N . ASP B 1 89 ? 13.289 -23.266 0.919 1 91.19 89 ASP B N 1
ATOM 4045 C CA . ASP B 1 89 ? 11.969 -22.656 0.714 1 91.19 89 ASP B CA 1
ATOM 4046 C C . ASP B 1 89 ? 11.344 -23.141 -0.587 1 91.19 89 ASP B C 1
ATOM 4048 O O . ASP B 1 89 ? 11.688 -22.672 -1.67 1 91.19 89 ASP B O 1
ATOM 4052 N N . LEU B 1 90 ? 10.391 -24.016 -0.459 1 94.94 90 LEU B N 1
ATOM 4053 C CA . LEU B 1 90 ? 9.57 -24.453 -1.592 1 94.94 90 LEU B CA 1
ATOM 4054 C C . LEU B 1 90 ? 8.164 -23.875 -1.494 1 94.94 90 LEU B C 1
ATOM 4056 O O . LEU B 1 90 ? 7.227 -24.406 -2.094 1 94.94 90 LEU B O 1
ATOM 4060 N N . ASN B 1 91 ? 8.055 -22.812 -0.679 1 90.06 91 ASN B N 1
ATOM 4061 C CA . ASN B 1 91 ? 6.773 -22.141 -0.481 1 90.06 91 ASN B CA 1
ATOM 4062 C C . ASN B 1 91 ? 6.625 -20.922 -1.385 1 90.06 91 ASN B C 1
ATOM 4064 O O . ASN B 1 91 ? 5.555 -20.688 -1.947 1 90.06 91 ASN B O 1
ATOM 4068 N N . PHE B 1 92 ? 7.676 -20.156 -1.486 1 87.44 92 PHE B N 1
ATOM 4069 C CA . PHE B 1 92 ? 7.633 -18.922 -2.26 1 87.44 92 PHE B CA 1
ATOM 4070 C C . PHE B 1 92 ? 8.641 -18.969 -3.402 1 87.44 92 PHE B C 1
ATOM 4072 O O . PHE B 1 92 ? 9.695 -19.594 -3.283 1 87.44 92 PHE B O 1
ATOM 4079 N N . ASN B 1 93 ? 8.289 -18.328 -4.473 1 92.25 93 ASN B N 1
ATOM 4080 C CA . ASN B 1 93 ? 9.195 -18.156 -5.598 1 92.25 93 ASN B CA 1
ATOM 4081 C C . ASN B 1 93 ? 9.992 -16.859 -5.484 1 92.25 93 ASN B C 1
ATOM 4083 O O . ASN B 1 93 ? 9.43 -15.766 -5.605 1 92.25 93 ASN B O 1
ATOM 4087 N N . SER B 1 94 ? 11.25 -17 -5.254 1 89.56 94 SER B N 1
ATOM 4088 C CA . SER B 1 94 ? 12.188 -15.883 -5.258 1 89.56 94 SER B CA 1
ATOM 4089 C C . SER B 1 94 ? 13.383 -16.172 -6.168 1 89.56 94 SER B C 1
ATOM 4091 O O . SER B 1 94 ? 14.492 -16.406 -5.691 1 89.56 94 SER B O 1
ATOM 4093 N N . PRO B 1 95 ? 13.133 -16.047 -7.41 1 89.81 95 PRO B N 1
ATOM 4094 C CA . PRO B 1 95 ? 14.234 -16.312 -8.344 1 89.81 95 PRO B CA 1
ATOM 4095 C C . PRO B 1 95 ? 15.422 -15.383 -8.117 1 89.81 95 PRO B C 1
ATOM 4097 O O . PRO B 1 95 ? 15.242 -14.18 -7.91 1 89.81 95 PRO B O 1
ATOM 4100 N N . ALA B 1 96 ? 16.609 -16 -8.094 1 85.5 96 ALA B N 1
ATOM 4101 C CA . ALA B 1 96 ? 17.828 -15.242 -7.84 1 85.5 96 ALA B CA 1
ATOM 4102 C C . ALA B 1 96 ? 18.953 -15.68 -8.773 1 85.5 96 ALA B C 1
ATOM 4104 O O . ALA B 1 96 ? 19.172 -16.875 -8.961 1 85.5 96 ALA B O 1
ATOM 4105 N N . LEU B 1 97 ? 19.5 -14.711 -9.469 1 89.31 97 LEU B N 1
ATOM 4106 C CA . LEU B 1 97 ? 20.672 -14.891 -10.305 1 89.31 97 LEU B CA 1
ATOM 4107 C C . LEU B 1 97 ? 21.844 -14.062 -9.781 1 89.31 97 LEU B C 1
ATOM 4109 O O . LEU B 1 97 ? 21.656 -12.945 -9.297 1 89.31 97 LEU B O 1
ATOM 4113 N N . PRO B 1 98 ? 23.016 -14.656 -9.844 1 84.19 98 PRO B N 1
ATOM 4114 C CA . PRO B 1 98 ? 24.188 -13.875 -9.422 1 84.19 98 PRO B CA 1
ATOM 4115 C C . PRO B 1 98 ? 24.312 -12.547 -10.172 1 84.19 98 PRO B C 1
ATOM 4117 O O . PRO B 1 98 ? 24.812 -11.562 -9.625 1 84.19 98 PRO B O 1
ATOM 4120 N N . GLU B 1 99 ? 23.812 -12.5 -11.352 1 90.19 99 GLU B N 1
ATOM 4121 C CA . GLU B 1 99 ? 23.891 -11.32 -12.211 1 90.19 99 GLU B CA 1
ATOM 4122 C C . GLU B 1 99 ? 23.125 -10.148 -11.609 1 90.19 99 GLU B C 1
ATOM 4124 O O . GLU B 1 99 ? 23.5 -8.992 -11.82 1 90.19 99 GLU B O 1
ATOM 4129 N N . GLN B 1 100 ? 22.156 -10.438 -10.891 1 92.81 100 GLN B N 1
ATOM 4130 C CA . GLN B 1 100 ? 21.281 -9.398 -10.383 1 92.81 100 GLN B CA 1
ATOM 4131 C C . GLN B 1 100 ? 22.016 -8.477 -9.422 1 92.81 100 GLN B C 1
ATOM 4133 O O . GLN B 1 100 ? 21.797 -7.262 -9.422 1 92.81 100 GLN B O 1
ATOM 4138 N N . THR B 1 101 ? 22.875 -9.039 -8.594 1 91.69 101 THR B N 1
ATOM 4139 C CA . THR B 1 101 ? 23.625 -8.242 -7.629 1 91.69 101 THR B CA 1
ATOM 4140 C C . THR B 1 101 ? 24.578 -7.289 -8.344 1 91.69 101 THR B C 1
ATOM 4142 O O . THR B 1 101 ? 24.719 -6.125 -7.957 1 91.69 101 THR B O 1
ATOM 4145 N N . VAL B 1 102 ? 25.219 -7.789 -9.359 1 94.06 102 VAL B N 1
ATOM 4146 C CA . VAL B 1 102 ? 26.141 -6.98 -10.156 1 94.06 102 VAL B CA 1
ATOM 4147 C C . VAL B 1 102 ? 25.359 -5.859 -10.852 1 94.06 102 VAL B C 1
ATOM 4149 O O . VAL B 1 102 ? 25.812 -4.711 -10.875 1 94.06 102 VAL B O 1
ATOM 4152 N N . LEU B 1 103 ? 24.234 -6.223 -11.367 1 95.06 103 LEU B N 1
ATOM 4153 C CA . LEU B 1 103 ? 23.391 -5.246 -12.047 1 95.06 103 LEU B CA 1
ATOM 4154 C C . LEU B 1 103 ? 22.969 -4.137 -11.094 1 95.06 103 LEU B C 1
ATOM 4156 O O . LEU B 1 103 ? 22.984 -2.959 -11.453 1 95.06 103 LEU B O 1
ATOM 4160 N N . LEU B 1 104 ? 22.594 -4.5 -9.859 1 95.25 104 LEU B N 1
ATOM 4161 C CA . LEU B 1 104 ? 22.188 -3.508 -8.867 1 95.25 104 LEU B CA 1
ATOM 4162 C C . LEU B 1 104 ? 23.344 -2.594 -8.508 1 95.25 104 LEU B C 1
ATOM 4164 O O . LEU B 1 104 ? 23.188 -1.375 -8.414 1 95.25 104 LEU B O 1
ATOM 4168 N N . ARG B 1 105 ? 24.516 -3.225 -8.297 1 94.81 105 ARG B N 1
ATOM 4169 C CA . ARG B 1 105 ? 25.719 -2.461 -7.977 1 94.81 105 ARG B CA 1
ATOM 4170 C C . ARG B 1 105 ? 26 -1.408 -9.039 1 94.81 105 ARG B C 1
ATOM 4172 O O . ARG B 1 105 ? 26.219 -0.238 -8.727 1 94.81 105 ARG B O 1
ATOM 4179 N N . GLU B 1 106 ? 25.953 -1.808 -10.234 1 95.75 106 GLU B N 1
ATOM 4180 C CA . GLU B 1 106 ?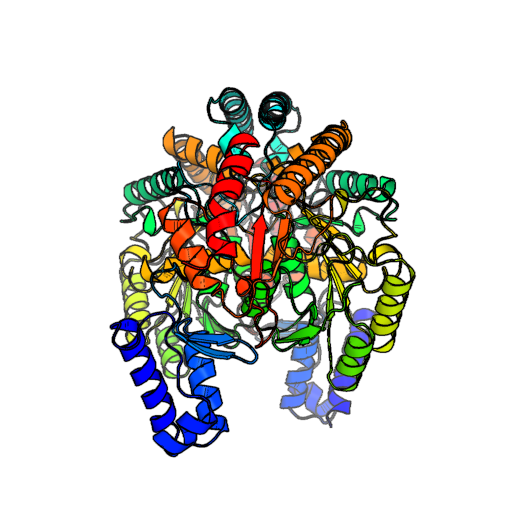 26.234 -0.916 -11.352 1 95.75 106 GLU B CA 1
ATOM 4181 C C . GLU B 1 106 ? 25.172 0.162 -11.484 1 95.75 106 GLU B C 1
ATOM 4183 O O . GLU B 1 106 ? 25.484 1.325 -11.75 1 95.75 106 GLU B O 1
ATOM 4188 N N . ALA B 1 107 ? 23.969 -0.212 -11.305 1 95.5 107 ALA B N 1
ATOM 4189 C CA . ALA B 1 107 ? 22.859 0.734 -11.43 1 95.5 107 ALA B CA 1
ATOM 4190 C C . ALA B 1 107 ? 22.922 1.798 -10.336 1 95.5 107 ALA B C 1
ATOM 4192 O O . ALA B 1 107 ? 22.625 2.969 -10.578 1 95.5 107 ALA B O 1
ATOM 4193 N N . LEU B 1 108 ? 23.25 1.396 -9.117 1 95.62 108 LEU B N 1
ATOM 4194 C CA . LEU B 1 108 ? 23.375 2.336 -8.008 1 95.62 108 LEU B CA 1
ATOM 4195 C C . LEU B 1 108 ? 24.516 3.318 -8.258 1 95.62 108 LEU B C 1
ATOM 4197 O O . LEU B 1 108 ? 24.391 4.512 -7.98 1 95.62 108 LEU B O 1
ATOM 4201 N N . LYS B 1 109 ? 25.578 2.799 -8.766 1 93.94 109 LYS B N 1
ATOM 4202 C CA . LYS B 1 109 ? 26.703 3.662 -9.117 1 93.94 109 LYS B CA 1
ATOM 4203 C C . LYS B 1 109 ? 26.312 4.68 -10.18 1 93.94 109 LYS B C 1
ATOM 4205 O O . LYS B 1 109 ? 26.609 5.867 -10.062 1 93.94 109 LYS B O 1
ATOM 4210 N N . LYS B 1 110 ? 25.656 4.219 -11.148 1 92.25 110 LYS B N 1
ATOM 4211 C CA . LYS B 1 110 ? 25.219 5.094 -12.234 1 92.25 110 LYS B CA 1
ATOM 4212 C C . LYS B 1 110 ? 24.25 6.156 -11.711 1 92.25 110 LYS B C 1
ATOM 4214 O O . LYS B 1 110 ? 24.375 7.332 -12.07 1 92.25 110 LYS B O 1
ATOM 4219 N N . LEU B 1 111 ? 23.359 5.727 -10.898 1 91.19 111 LEU B N 1
ATOM 4220 C CA . LEU B 1 111 ? 22.359 6.637 -10.352 1 91.19 111 LEU B CA 1
ATOM 4221 C C . LEU B 1 111 ? 23.016 7.695 -9.469 1 91.19 111 LEU B C 1
ATOM 4223 O O . LEU B 1 111 ? 22.562 8.844 -9.438 1 91.19 111 LEU B O 1
ATOM 4227 N N . SER B 1 112 ? 24 7.297 -8.719 1 92.25 112 SER B N 1
ATOM 4228 C CA . SER B 1 112 ? 24.703 8.227 -7.828 1 92.25 112 SER B CA 1
ATOM 4229 C C . SER B 1 112 ? 25.344 9.359 -8.609 1 92.25 112 SER B C 1
ATOM 4231 O O . SER B 1 112 ? 25.578 10.438 -8.062 1 92.25 112 SER B O 1
ATOM 4233 N N . GLY B 1 113 ? 25.562 9.164 -9.883 1 88.25 113 GLY B N 1
ATOM 4234 C CA . GLY B 1 113 ? 26.188 10.18 -10.727 1 88.25 113 GLY B CA 1
ATOM 4235 C C . GLY B 1 113 ? 25.188 10.906 -11.617 1 88.25 113 GLY B C 1
ATOM 4236 O O . GLY B 1 113 ? 25.578 11.758 -12.414 1 88.25 113 GLY B O 1
ATOM 4237 N N . ALA B 1 114 ? 23.969 10.594 -11.438 1 83.44 114 ALA B N 1
ATOM 4238 C CA . ALA B 1 114 ? 22.953 11.172 -12.305 1 83.44 114 ALA B CA 1
ATOM 4239 C C . ALA B 1 114 ? 22.719 12.641 -11.977 1 83.44 114 ALA B C 1
ATOM 4241 O O . ALA B 1 114 ? 22.766 13.039 -10.812 1 83.44 114 ALA B O 1
ATOM 4242 N N . GLY B 1 115 ? 22.406 13.477 -12.914 1 76.75 115 GLY B N 1
ATOM 4243 C CA . GLY B 1 115 ? 22.203 14.906 -12.75 1 76.75 115 GLY B CA 1
ATOM 4244 C C . GLY B 1 115 ? 20.875 15.242 -12.086 1 76.75 115 GLY B C 1
ATOM 4245 O O . GLY B 1 115 ? 20.75 16.297 -11.453 1 76.75 115 GLY B O 1
ATOM 4246 N N . ASP B 1 116 ? 19.906 14.461 -12.219 1 81.19 116 ASP B N 1
ATOM 4247 C CA . ASP B 1 116 ? 18.578 14.789 -11.727 1 81.19 116 ASP B CA 1
ATOM 4248 C C . ASP B 1 116 ? 18.234 13.969 -10.492 1 81.19 116 ASP B C 1
ATOM 4250 O O . ASP B 1 116 ? 17.078 13.539 -10.32 1 81.19 116 ASP B O 1
ATOM 4254 N N . LEU B 1 117 ? 19.203 13.742 -9.648 1 86.81 117 LEU B N 1
ATOM 4255 C CA . LEU B 1 117 ? 19.031 12.93 -8.453 1 86.81 117 LEU B CA 1
ATOM 4256 C C . LEU B 1 117 ? 18.031 13.57 -7.5 1 86.81 117 LEU B C 1
ATOM 4258 O O . LEU B 1 117 ? 17.312 12.875 -6.785 1 86.81 117 LEU B O 1
ATOM 4262 N N . GLU B 1 118 ? 17.938 14.867 -7.547 1 85.38 118 GLU B N 1
ATOM 4263 C CA . GLU B 1 118 ? 17.031 15.617 -6.68 1 85.38 118 GLU B CA 1
ATOM 4264 C C . GLU B 1 118 ? 15.578 15.234 -6.926 1 85.38 118 GLU B C 1
ATOM 4266 O O . GLU B 1 118 ? 14.773 15.195 -5.992 1 85.38 118 GLU B O 1
ATOM 4271 N N . ALA B 1 119 ? 15.266 14.922 -8.117 1 85.31 119 ALA B N 1
ATOM 4272 C CA . ALA B 1 119 ? 13.898 14.586 -8.492 1 85.31 119 ALA B CA 1
ATOM 4273 C C . ALA B 1 119 ? 13.43 13.32 -7.777 1 85.31 119 ALA B C 1
ATOM 4275 O O . ALA B 1 119 ? 12.242 13.18 -7.473 1 85.31 119 ALA B O 1
ATOM 4276 N N . LEU B 1 120 ? 14.336 12.469 -7.418 1 88.56 120 LEU B N 1
ATOM 4277 C CA . LEU B 1 120 ? 14 11.195 -6.797 1 88.56 120 LEU B CA 1
ATOM 4278 C C . LEU B 1 120 ? 13.625 11.391 -5.332 1 88.56 120 LEU B C 1
ATOM 4280 O O . LEU B 1 120 ? 13.047 10.492 -4.711 1 88.56 120 LEU B O 1
ATOM 4284 N N . LEU B 1 121 ? 13.945 12.539 -4.801 1 89.44 121 LEU B N 1
ATOM 4285 C CA . LEU B 1 121 ? 13.695 12.844 -3.393 1 89.44 121 LEU B CA 1
ATOM 4286 C C . LEU B 1 121 ? 12.336 13.5 -3.205 1 89.44 121 LEU B C 1
ATOM 4288 O O . LEU B 1 121 ? 11.867 13.656 -2.074 1 89.44 121 LEU B O 1
ATOM 4292 N N . ARG B 1 122 ? 11.664 13.781 -4.262 1 85.31 122 ARG B N 1
ATOM 4293 C CA . ARG B 1 122 ? 10.43 14.555 -4.195 1 85.31 122 ARG B CA 1
ATOM 4294 C C . ARG B 1 122 ? 9.211 13.664 -4.43 1 85.31 122 ARG B C 1
ATOM 4296 O O . ARG B 1 122 ? 9.336 12.562 -4.973 1 85.31 122 ARG B O 1
ATOM 4303 N N . TYR B 1 123 ? 8.117 14.219 -4.027 1 82.5 123 TYR B N 1
ATOM 4304 C CA . TYR B 1 123 ? 6.852 13.578 -4.367 1 82.5 123 TYR B CA 1
ATOM 4305 C C . TYR B 1 123 ? 6.738 13.352 -5.871 1 82.5 123 TYR B C 1
ATOM 4307 O O . TYR B 1 123 ? 7.125 14.219 -6.66 1 82.5 123 TYR B O 1
ATOM 4315 N N . GLN B 1 124 ? 6.25 12.172 -6.148 1 82.94 124 GLN B N 1
ATOM 4316 C CA . GLN B 1 124 ? 5.914 11.852 -7.535 1 82.94 124 GLN B CA 1
ATOM 4317 C C . GLN B 1 124 ? 4.406 11.883 -7.754 1 82.94 124 GLN B C 1
ATOM 4319 O O . GLN B 1 124 ? 3.631 11.797 -6.801 1 82.94 124 GLN B O 1
ATOM 4324 N N . PRO B 1 125 ? 4.023 12.109 -9.062 1 87.44 125 PRO B N 1
ATOM 4325 C CA . PRO B 1 125 ? 2.605 11.836 -9.312 1 87.44 125 PRO B CA 1
ATOM 4326 C C . PRO B 1 125 ? 2.172 10.461 -8.805 1 87.44 125 PRO B C 1
ATOM 4328 O O . PRO B 1 125 ? 2.959 9.516 -8.836 1 87.44 125 PRO B O 1
ATOM 4331 N N . HIS B 1 126 ? 0.964 10.336 -8.344 1 92.56 126 HIS B N 1
ATOM 4332 C CA . HIS B 1 126 ? 0.493 9.117 -7.695 1 92.56 126 HIS B CA 1
ATOM 4333 C C . HIS B 1 126 ? 0.682 7.902 -8.602 1 92.56 126 HIS B C 1
ATOM 4335 O O . HIS B 1 126 ? 1.119 6.844 -8.148 1 92.56 126 HIS B O 1
ATOM 4341 N N . ALA B 1 127 ? 0.44 8.094 -9.898 1 94.12 127 ALA B N 1
ATOM 4342 C CA . ALA B 1 127 ? 0.545 6.984 -10.844 1 94.12 127 ALA B CA 1
ATOM 4343 C C . ALA B 1 127 ? 1.978 6.828 -11.352 1 94.12 127 ALA B C 1
ATOM 4345 O O . ALA B 1 127 ? 2.271 5.922 -12.133 1 94.12 127 ALA B O 1
ATOM 4346 N N . GLY B 1 128 ? 2.854 7.711 -10.961 1 93.44 128 GLY B N 1
ATOM 4347 C CA . GLY B 1 128 ? 4.219 7.703 -11.461 1 93.44 128 GLY B CA 1
ATOM 4348 C C . GLY B 1 128 ? 4.504 8.836 -12.43 1 93.44 128 GLY B C 1
ATOM 4349 O O . GLY B 1 128 ? 3.582 9.422 -12.992 1 93.44 128 GLY B O 1
ATOM 4350 N N . ARG B 1 129 ? 5.766 9.156 -12.648 1 90.56 129 ARG B N 1
ATOM 4351 C CA . ARG B 1 129 ? 6.188 10.172 -13.602 1 90.56 129 ARG B CA 1
ATOM 4352 C C . ARG B 1 129 ? 5.785 9.797 -15.023 1 90.56 129 ARG B C 1
ATOM 4354 O O . ARG B 1 129 ? 5.883 8.625 -15.406 1 90.56 129 ARG B O 1
ATOM 4361 N N . MET B 1 130 ? 5.43 10.773 -15.742 1 90.62 130 MET B N 1
ATOM 4362 C CA . MET B 1 130 ? 4.965 10.523 -17.109 1 90.62 130 MET B CA 1
ATOM 4363 C C . MET B 1 130 ? 6.047 9.844 -17.938 1 90.62 130 MET B C 1
ATOM 4365 O O . MET B 1 130 ? 5.758 8.938 -18.719 1 90.62 130 MET B O 1
ATOM 4369 N N . SER B 1 131 ? 7.262 10.281 -17.812 1 91.5 131 SER B N 1
ATOM 4370 C CA . SER B 1 131 ? 8.359 9.695 -18.562 1 91.5 131 SER B CA 1
ATOM 4371 C C . SER B 1 131 ? 8.531 8.211 -18.234 1 91.5 131 SER B C 1
ATOM 4373 O O . SER B 1 131 ? 8.82 7.402 -19.109 1 91.5 131 SER B O 1
ATOM 4375 N N . GLU B 1 132 ? 8.344 7.855 -17 1 94.81 132 GLU B N 1
ATOM 4376 C CA . GLU B 1 132 ? 8.453 6.461 -16.578 1 94.81 132 GLU B CA 1
ATOM 4377 C C . GLU B 1 132 ? 7.25 5.645 -17.031 1 94.81 132 GLU B C 1
ATOM 4379 O O . GLU B 1 132 ? 7.398 4.492 -17.438 1 94.81 132 GLU B O 1
ATOM 4384 N N . ARG B 1 133 ? 6.047 6.23 -16.969 1 97.12 133 ARG B N 1
ATOM 4385 C CA . ARG B 1 133 ? 4.852 5.578 -17.5 1 97.12 133 ARG B CA 1
ATOM 4386 C C . ARG B 1 133 ? 4.996 5.301 -19 1 97.12 133 ARG B C 1
ATOM 4388 O O . ARG B 1 133 ? 4.539 4.266 -19.484 1 97.12 133 ARG B O 1
ATOM 4395 N N . GLU B 1 134 ? 5.684 6.215 -19.703 1 96.25 134 GLU B N 1
ATOM 4396 C CA . GLU B 1 134 ? 5.953 6.035 -21.125 1 96.25 134 GLU B CA 1
ATOM 4397 C C . GLU B 1 134 ? 6.898 4.863 -21.375 1 96.25 134 GLU B C 1
ATOM 4399 O O . GLU B 1 134 ? 6.703 4.086 -22.312 1 96.25 134 GLU B O 1
ATOM 4404 N N . ILE B 1 135 ? 7.895 4.75 -20.547 1 97.38 135 ILE B N 1
ATOM 4405 C CA . ILE B 1 135 ? 8.844 3.646 -20.656 1 97.38 135 ILE B CA 1
ATOM 4406 C C . ILE B 1 135 ? 8.109 2.318 -20.5 1 97.38 135 ILE B C 1
ATOM 4408 O O . ILE B 1 135 ? 8.297 1.395 -21.297 1 97.38 135 ILE B O 1
ATOM 4412 N N . VAL B 1 136 ? 7.215 2.24 -19.547 1 98 136 VAL B N 1
ATOM 4413 C CA . VAL B 1 136 ? 6.453 1.024 -19.281 1 98 136 VAL B CA 1
ATOM 4414 C C . VAL B 1 136 ? 5.5 0.752 -20.453 1 98 136 VAL B C 1
ATOM 4416 O O . VAL B 1 136 ? 5.387 -0.385 -20.906 1 98 136 VAL B O 1
ATOM 4419 N N . ALA B 1 137 ? 4.852 1.785 -20.922 1 97.62 137 ALA B N 1
ATOM 4420 C CA . ALA B 1 137 ? 3.939 1.64 -22.047 1 97.62 137 ALA B CA 1
ATOM 4421 C C . ALA B 1 137 ? 4.672 1.11 -23.281 1 97.62 137 ALA B C 1
ATOM 4423 O O . ALA B 1 137 ? 4.172 0.227 -23.984 1 97.62 137 ALA B O 1
ATOM 4424 N N . GLN B 1 138 ? 5.805 1.63 -23.531 1 96.56 138 GLN B N 1
ATOM 4425 C CA . GLN B 1 138 ? 6.602 1.191 -24.672 1 96.56 138 GLN B CA 1
ATOM 4426 C C . GLN B 1 138 ? 7.016 -0.27 -24.516 1 96.56 138 GLN B C 1
ATOM 4428 O O . GLN B 1 138 ? 7.016 -1.023 -25.5 1 96.56 138 GLN B O 1
ATOM 4433 N N . HIS B 1 139 ? 7.363 -0.597 -23.344 1 96.5 139 HIS B N 1
ATOM 4434 C CA . HIS B 1 139 ? 7.699 -1.986 -23.062 1 96.5 139 HIS B CA 1
ATOM 4435 C C . HIS B 1 139 ? 6.531 -2.914 -23.359 1 96.5 139 HIS B C 1
ATOM 4437 O O . HIS B 1 139 ? 6.711 -3.961 -23.984 1 96.5 139 HIS B O 1
ATOM 4443 N N . LEU B 1 140 ? 5.363 -2.531 -22.984 1 96.06 140 LEU B N 1
ATOM 4444 C CA . LEU B 1 140 ? 4.156 -3.314 -23.234 1 96.06 140 LEU B CA 1
ATOM 4445 C C . LEU B 1 140 ? 3.836 -3.371 -24.719 1 96.06 140 LEU B C 1
ATOM 4447 O O . LEU B 1 140 ? 3.418 -4.414 -25.234 1 96.06 140 LEU B O 1
ATOM 4451 N N . ASN B 1 141 ? 4.059 -2.305 -25.391 1 94.38 141 ASN B N 1
ATOM 4452 C CA . ASN B 1 141 ? 3.83 -2.246 -26.844 1 94.38 141 ASN B CA 1
ATOM 4453 C C . ASN B 1 141 ? 4.727 -3.227 -27.594 1 94.38 141 ASN B C 1
ATOM 4455 O O . ASN B 1 141 ? 4.293 -3.854 -28.562 1 94.38 141 ASN B O 1
ATOM 4459 N N . ARG B 1 142 ? 5.898 -3.34 -27.109 1 90.5 142 ARG B N 1
ATOM 4460 C CA . ARG B 1 142 ? 6.836 -4.27 -27.734 1 90.5 142 ARG B CA 1
ATOM 4461 C C . ARG B 1 142 ? 6.371 -5.711 -27.547 1 90.5 142 ARG B C 1
ATOM 4463 O O . ARG B 1 142 ? 6.742 -6.59 -28.344 1 90.5 142 ARG B O 1
ATOM 4470 N N . GLN B 1 143 ? 5.559 -5.887 -26.547 1 88.06 143 GLN B N 1
ATOM 4471 C CA . GLN B 1 143 ? 5.035 -7.223 -26.297 1 88.06 143 GLN B CA 1
ATOM 4472 C C . GLN B 1 143 ? 3.674 -7.414 -26.953 1 88.06 143 GLN B C 1
ATOM 4474 O O . GLN B 1 143 ? 3.008 -8.43 -26.734 1 88.06 143 GLN B O 1
ATOM 4479 N N . GLY B 1 144 ? 3.229 -6.387 -27.656 1 86.75 144 GLY B N 1
ATOM 4480 C CA . GLY B 1 144 ? 2.021 -6.523 -28.453 1 86.75 144 GLY B CA 1
ATOM 4481 C C . GLY B 1 144 ? 0.792 -5.945 -27.781 1 86.75 144 GLY B C 1
ATOM 4482 O O . GLY B 1 144 ? -0.32 -6.055 -28.297 1 86.75 144 GLY B O 1
ATOM 4483 N N . MET B 1 145 ? 1.056 -5.367 -26.625 1 91.44 145 MET B N 1
ATOM 4484 C CA . MET B 1 145 ? -0.075 -4.734 -25.953 1 91.44 145 MET B CA 1
ATOM 4485 C C . MET B 1 145 ? -0.174 -3.258 -26.328 1 91.44 145 MET B C 1
ATOM 4487 O O . MET B 1 145 ? 0.822 -2.533 -26.281 1 91.44 145 MET B O 1
ATOM 4491 N N . ALA B 1 146 ? -1.152 -2.801 -26.953 1 90.69 146 ALA B N 1
ATOM 4492 C CA . ALA B 1 146 ? -1.341 -1.384 -27.25 1 90.69 146 ALA B CA 1
ATOM 4493 C C . ALA B 1 146 ? -1.663 -0.59 -26 1 90.69 146 ALA B C 1
ATOM 4495 O O . ALA B 1 146 ? -2.785 -0.646 -25.484 1 90.69 146 ALA B O 1
ATOM 4496 N N . ALA B 1 147 ? -0.601 0.033 -25.438 1 94.31 147 ALA B N 1
ATOM 4497 C CA . ALA B 1 147 ? -0.804 0.814 -24.219 1 94.31 147 ALA B CA 1
ATOM 4498 C C . ALA B 1 147 ? -0.184 2.203 -24.344 1 94.31 147 ALA B C 1
ATOM 4500 O O . ALA B 1 147 ? 0.897 2.355 -24.922 1 94.31 147 ALA B O 1
ATOM 4501 N N . SER B 1 148 ? -0.905 3.211 -23.906 1 96.31 148 SER B N 1
ATOM 4502 C CA . SER B 1 148 ? -0.367 4.562 -23.781 1 96.31 148 SER B CA 1
ATOM 4503 C C . SER B 1 148 ? 0.019 4.871 -22.344 1 96.31 148 SER B C 1
ATOM 4505 O O . SER B 1 148 ? -0.422 4.184 -21.406 1 96.31 148 SER B O 1
ATOM 4507 N N . ALA B 1 149 ? 0.861 5.852 -22.188 1 96.12 149 ALA B N 1
ATOM 4508 C CA . ALA B 1 149 ? 1.316 6.25 -20.859 1 96.12 149 ALA B CA 1
ATOM 4509 C C . ALA B 1 149 ? 0.136 6.602 -19.953 1 96.12 149 ALA B C 1
ATOM 4511 O O . ALA B 1 149 ? 0.169 6.344 -18.75 1 96.12 149 ALA B O 1
ATOM 4512 N N . GLY B 1 150 ? -0.89 7.18 -20.5 1 96.12 150 GLY B N 1
ATOM 4513 C CA . GLY B 1 150 ? -2.068 7.578 -19.75 1 96.12 150 GLY B CA 1
ATOM 4514 C C . GLY B 1 150 ? -2.855 6.398 -19.203 1 96.12 150 GLY B C 1
ATOM 4515 O O . GLY B 1 150 ? -3.689 6.562 -18.312 1 96.12 150 GLY B O 1
ATOM 4516 N N . GLN B 1 151 ? -2.549 5.199 -19.672 1 97.62 151 GLN B N 1
ATOM 4517 C CA . GLN B 1 151 ? -3.246 3.988 -19.25 1 97.62 151 GLN B CA 1
ATOM 4518 C C . GLN B 1 151 ? -2.43 3.215 -18.219 1 97.62 151 GLN B C 1
ATOM 4520 O O . GLN B 1 151 ? -2.879 2.186 -17.719 1 97.62 151 GLN B O 1
ATOM 4525 N N . VAL B 1 152 ? -1.243 3.756 -17.938 1 98.31 152 VAL B N 1
ATOM 4526 C CA . VAL B 1 152 ? -0.319 3.02 -17.078 1 98.31 152 VAL B CA 1
ATOM 4527 C C . VAL B 1 152 ? -0.2 3.717 -15.727 1 98.31 152 VAL B C 1
ATOM 4529 O O . VAL B 1 152 ? -0.018 4.934 -15.664 1 98.31 152 VAL B O 1
ATOM 4532 N N . ALA B 1 153 ? -0.347 2.99 -14.664 1 98.56 153 ALA B N 1
ATOM 4533 C CA . ALA B 1 153 ? 0.007 3.436 -13.32 1 98.56 153 ALA B CA 1
ATOM 4534 C C . ALA B 1 153 ? 1.118 2.572 -12.727 1 98.56 153 ALA B C 1
ATOM 4536 O O . ALA B 1 153 ? 1.065 1.343 -12.812 1 98.56 153 ALA B O 1
ATOM 4537 N N . ILE B 1 154 ? 2.156 3.191 -12.234 1 98.38 154 ILE B N 1
ATOM 4538 C CA . ILE B 1 154 ? 3.236 2.496 -11.539 1 98.38 154 ILE B CA 1
ATOM 4539 C C . ILE B 1 154 ? 2.859 2.291 -10.078 1 98.38 154 ILE B C 1
ATOM 4541 O O . ILE B 1 154 ? 2.416 3.225 -9.406 1 98.38 154 ILE B O 1
ATOM 4545 N N . VAL B 1 155 ? 3.029 1.086 -9.578 1 98.56 155 VAL B N 1
ATOM 4546 C CA . VAL B 1 155 ? 2.578 0.721 -8.242 1 98.56 155 VAL B CA 1
ATOM 4547 C C . VAL B 1 155 ? 3.689 -0.022 -7.504 1 98.56 155 VAL B C 1
ATOM 4549 O O . VAL B 1 155 ? 4.703 -0.386 -8.102 1 98.56 155 VAL B O 1
ATOM 4552 N N . ASN B 1 156 ? 3.484 -0.269 -6.191 1 97.88 156 ASN B N 1
ATOM 4553 C CA . ASN B 1 156 ? 4.449 -0.935 -5.324 1 97.88 156 ASN B CA 1
ATOM 4554 C C . ASN B 1 156 ? 4.391 -2.451 -5.48 1 97.88 156 ASN B C 1
ATOM 4556 O O . ASN B 1 156 ? 4.199 -3.174 -4.5 1 97.88 156 ASN B O 1
ATOM 4560 N N . GLY B 1 157 ? 4.625 -2.949 -6.703 1 97.69 157 GLY B N 1
ATOM 4561 C CA . GLY B 1 157 ? 4.508 -4.363 -7.016 1 97.69 157 GLY B CA 1
ATOM 4562 C C . GLY B 1 157 ? 3.109 -4.77 -7.441 1 97.69 157 GLY B C 1
ATOM 4563 O O . GLY B 1 157 ? 2.156 -4.004 -7.266 1 97.69 157 GLY B O 1
ATOM 4564 N N . ALA B 1 158 ? 2.982 -5.973 -7.953 1 98.12 158 ALA B N 1
ATOM 4565 C CA . ALA B 1 158 ? 1.71 -6.461 -8.477 1 98.12 158 ALA B CA 1
ATOM 4566 C C . ALA B 1 158 ? 0.667 -6.574 -7.367 1 98.12 158 ALA B C 1
ATOM 4568 O O . ALA B 1 158 ? -0.523 -6.352 -7.602 1 98.12 158 ALA B O 1
ATOM 4569 N N . GLN B 1 159 ? 1.087 -6.949 -6.172 1 97.88 159 GLN B N 1
ATOM 4570 C CA . GLN B 1 159 ? 0.145 -7.051 -5.062 1 97.88 159 GLN B CA 1
ATOM 4571 C C . GLN B 1 159 ? -0.529 -5.707 -4.789 1 97.88 159 GLN B C 1
ATOM 4573 O O . GLN B 1 159 ? -1.744 -5.648 -4.59 1 97.88 159 GLN B O 1
ATOM 4578 N N . HIS B 1 160 ? 0.246 -4.645 -4.754 1 98.56 160 HIS B N 1
ATOM 4579 C CA . HIS B 1 160 ? -0.338 -3.316 -4.625 1 98.56 160 HIS B CA 1
ATOM 4580 C C . HIS B 1 160 ? -1.224 -2.984 -5.82 1 98.56 160 HIS B C 1
ATOM 4582 O O . HIS B 1 160 ? -2.252 -2.318 -5.672 1 98.56 160 HIS B O 1
ATOM 4588 N N . GLY B 1 161 ? -0.818 -3.418 -7.016 1 98.81 161 GLY B N 1
ATOM 4589 C CA . GLY B 1 161 ? -1.661 -3.248 -8.188 1 98.81 161 GLY B CA 1
ATOM 4590 C C . GLY B 1 161 ? -3.041 -3.855 -8.023 1 98.81 161 GLY B C 1
ATOM 4591 O O . GLY B 1 161 ? -4.047 -3.23 -8.367 1 98.81 161 GLY B O 1
ATOM 4592 N N . LEU B 1 162 ? -3.059 -5.062 -7.496 1 98.75 162 LEU B N 1
ATOM 4593 C CA . LEU B 1 162 ? -4.34 -5.703 -7.215 1 98.75 162 LEU B CA 1
ATOM 4594 C C . LEU B 1 162 ? -5.121 -4.926 -6.16 1 98.75 162 LEU B C 1
ATOM 4596 O O . LEU B 1 162 ? -6.332 -4.75 -6.289 1 98.75 162 LEU B O 1
ATOM 4600 N N . ALA B 1 163 ? -4.434 -4.461 -5.188 1 98.38 163 ALA B N 1
ATOM 4601 C CA . ALA B 1 163 ? -5.078 -3.725 -4.102 1 98.38 163 ALA B CA 1
ATOM 4602 C C . ALA B 1 163 ? -5.742 -2.451 -4.621 1 98.38 163 ALA B C 1
ATOM 4604 O O . ALA B 1 163 ? -6.891 -2.158 -4.281 1 98.38 163 ALA B O 1
ATOM 4605 N N . VAL B 1 164 ? -5.02 -1.694 -5.438 1 98.25 164 VAL B N 1
ATOM 4606 C CA . VAL B 1 164 ? -5.566 -0.426 -5.906 1 98.25 164 VAL B CA 1
ATOM 4607 C C . VAL B 1 164 ? -6.68 -0.686 -6.922 1 98.25 164 VAL B C 1
ATOM 4609 O O . VAL B 1 164 ? -7.629 0.093 -7.02 1 98.25 164 VAL B O 1
ATOM 4612 N N . THR B 1 165 ? -6.594 -1.794 -7.648 1 98.69 165 THR B N 1
ATOM 4613 C CA . THR B 1 165 ? -7.645 -2.174 -8.586 1 98.69 165 THR B CA 1
ATOM 4614 C C . THR B 1 165 ? -8.938 -2.5 -7.844 1 98.69 165 THR B C 1
ATOM 4616 O O . THR B 1 165 ? -9.992 -1.942 -8.148 1 98.69 165 THR B O 1
ATOM 4619 N N . LEU B 1 166 ? -8.836 -3.334 -6.816 1 97.88 166 LEU B N 1
ATOM 4620 C CA . LEU B 1 166 ? -10.023 -3.727 -6.062 1 97.88 166 LEU B CA 1
ATOM 4621 C C . LEU B 1 166 ? -10.594 -2.539 -5.293 1 97.88 166 LEU B C 1
ATOM 4623 O O . LEU B 1 166 ? -11.805 -2.307 -5.312 1 97.88 166 LEU B O 1
ATOM 4627 N N . GLY B 1 167 ? -9.742 -1.8 -4.664 1 95.19 167 GLY B N 1
ATOM 4628 C CA . GLY B 1 167 ? -10.18 -0.653 -3.887 1 95.19 167 GLY B CA 1
ATOM 4629 C C . GLY B 1 167 ? -10.789 0.447 -4.738 1 95.19 167 GLY B C 1
ATOM 4630 O O . GLY B 1 167 ? -11.664 1.18 -4.281 1 95.19 167 GLY B O 1
ATOM 4631 N N . GLY B 1 168 ? -10.305 0.563 -5.918 1 96 168 GLY B N 1
ATOM 4632 C CA . GLY B 1 168 ? -10.758 1.63 -6.793 1 96 168 GLY B CA 1
ATOM 4633 C C . GLY B 1 168 ? -12.039 1.287 -7.539 1 96 168 GLY B C 1
ATOM 4634 O O . GLY B 1 168 ? -12.82 2.176 -7.879 1 96 168 GLY B O 1
ATOM 4635 N N . LEU B 1 169 ? -12.266 -0.022 -7.734 1 95.94 169 LEU B N 1
ATOM 4636 C CA . LEU B 1 169 ? -13.312 -0.375 -8.688 1 95.94 169 LEU B CA 1
ATOM 4637 C C . LEU B 1 169 ? -14.453 -1.119 -7.996 1 95.94 169 LEU B C 1
ATOM 4639 O O . LEU B 1 169 ? -15.547 -1.231 -8.547 1 95.94 169 LEU B O 1
ATOM 4643 N N . LEU B 1 170 ? -14.18 -1.693 -6.812 1 94.06 170 LEU B N 1
ATOM 4644 C CA . LEU B 1 170 ? -15.18 -2.551 -6.18 1 94.06 170 LEU B CA 1
ATOM 4645 C C . LEU B 1 170 ? -15.57 -2.008 -4.809 1 94.06 170 LEU B C 1
ATOM 4647 O O . LEU B 1 170 ? -14.969 -1.046 -4.324 1 94.06 170 LEU B O 1
ATOM 4651 N N . ARG B 1 171 ? -16.594 -2.562 -4.266 1 87.44 171 ARG B N 1
ATOM 4652 C CA . ARG B 1 171 ? -17.125 -2.209 -2.955 1 87.44 171 ARG B CA 1
ATOM 4653 C C . ARG B 1 171 ? -17.344 -3.453 -2.098 1 87.44 171 ARG B C 1
ATOM 4655 O O . ARG B 1 171 ? -17.5 -4.555 -2.623 1 87.44 171 ARG B O 1
ATOM 4662 N N . PRO B 1 172 ? -17.266 -3.256 -0.781 1 85.44 172 PRO B N 1
ATOM 4663 C CA . PRO B 1 172 ? -17.594 -4.398 0.078 1 85.44 172 PRO B CA 1
ATOM 4664 C C . PRO B 1 172 ? -18.906 -5.066 -0.291 1 85.44 172 PRO B C 1
ATOM 4666 O O . PRO B 1 172 ? -19.906 -4.379 -0.554 1 85.44 172 PRO B O 1
ATOM 4669 N N . GLY B 1 173 ? -18.844 -6.359 -0.408 1 84.38 173 GLY B N 1
ATOM 4670 C CA . GLY B 1 173 ? -20.047 -7.102 -0.753 1 84.38 173 GLY B CA 1
ATOM 4671 C C . GLY B 1 173 ? -20.109 -7.496 -2.217 1 84.38 173 GLY B C 1
ATOM 4672 O O . GLY B 1 173 ? -20.859 -8.391 -2.594 1 84.38 173 GLY B O 1
ATOM 4673 N N . ASP B 1 174 ? -19.328 -6.855 -3.035 1 91.19 174 ASP B N 1
ATOM 4674 C CA . ASP B 1 174 ? -19.281 -7.242 -4.441 1 91.19 174 ASP B CA 1
ATOM 4675 C C . ASP B 1 174 ? -18.812 -8.688 -4.602 1 91.19 174 ASP B C 1
ATOM 4677 O O . ASP B 1 174 ? -17.984 -9.164 -3.816 1 91.19 174 ASP B O 1
ATOM 4681 N N . VAL B 1 175 ? -19.312 -9.375 -5.562 1 95.19 175 VAL B N 1
ATOM 4682 C CA . VAL B 1 175 ? -18.969 -10.766 -5.852 1 95.19 175 VAL B CA 1
ATOM 4683 C C . VAL B 1 175 ? -17.906 -10.812 -6.953 1 95.19 175 VAL B C 1
ATOM 4685 O O . VAL B 1 175 ? -18.078 -10.188 -8.008 1 95.19 175 VAL B O 1
ATOM 4688 N N . VAL B 1 176 ?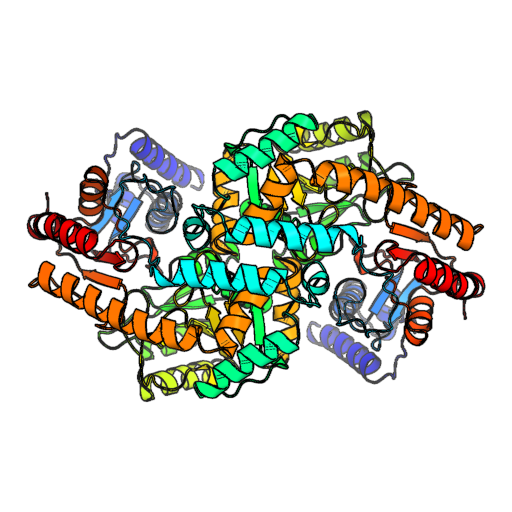 -16.844 -11.492 -6.695 1 98.25 176 VAL B N 1
ATOM 4689 C CA . VAL B 1 176 ? -15.773 -11.688 -7.668 1 98.25 176 VAL B CA 1
ATOM 4690 C C . VAL B 1 176 ? -15.594 -13.18 -7.945 1 98.25 176 VAL B C 1
ATOM 4692 O O . VAL B 1 176 ? -15.422 -13.977 -7.02 1 98.25 176 VAL B O 1
ATOM 4695 N N . ALA B 1 177 ? -15.695 -13.547 -9.195 1 98.44 177 ALA B N 1
ATOM 4696 C CA . ALA B 1 177 ? -15.383 -14.914 -9.586 1 98.44 177 ALA B CA 1
ATOM 4697 C C . ALA B 1 177 ? -13.883 -15.109 -9.758 1 98.44 177 ALA B C 1
ATOM 4699 O O . ALA B 1 177 ? -13.195 -14.25 -10.312 1 98.44 177 ALA B O 1
ATOM 4700 N N . ALA B 1 178 ? -13.352 -16.156 -9.242 1 98.31 178 ALA B N 1
ATOM 4701 C CA . ALA B 1 178 ? -11.953 -16.547 -9.375 1 98.31 178 ALA B CA 1
ATOM 4702 C C . ALA B 1 178 ? -11.82 -18.062 -9.562 1 98.31 178 ALA B C 1
ATOM 4704 O O . ALA B 1 178 ? -12.734 -18.812 -9.211 1 98.31 178 ALA B O 1
ATOM 4705 N N . ASP B 1 179 ? -10.719 -18.453 -10.148 1 97.88 179 ASP B N 1
ATOM 4706 C CA . ASP B 1 179 ? -10.477 -19.891 -10.273 1 97.88 179 ASP B CA 1
ATOM 4707 C C . ASP B 1 179 ? -10.539 -20.578 -8.914 1 97.88 179 ASP B C 1
ATOM 4709 O O . ASP B 1 179 ? -10.109 -20.016 -7.906 1 97.88 179 ASP B O 1
ATOM 4713 N N . ALA B 1 180 ? -11 -21.812 -8.859 1 96.94 180 ALA B N 1
ATOM 4714 C CA . ALA B 1 180 ? -11.188 -22.562 -7.621 1 96.94 180 ALA B CA 1
ATOM 4715 C C . ALA B 1 180 ? -9.875 -22.688 -6.852 1 96.94 180 ALA B C 1
ATOM 4717 O O . ALA B 1 180 ? -9.875 -22.734 -5.617 1 96.94 180 ALA B O 1
ATOM 4718 N N . LEU B 1 181 ? -8.805 -22.844 -7.59 1 96.81 181 LEU B N 1
ATOM 4719 C CA . LEU B 1 181 ? -7.457 -22.656 -7.07 1 96.81 181 LEU B CA 1
ATOM 4720 C C . LEU B 1 181 ? -6.832 -21.391 -7.625 1 96.81 181 LEU B C 1
ATOM 4722 O O . LEU B 1 181 ? -6.766 -21.203 -8.844 1 96.81 181 LEU B O 1
ATOM 4726 N N . THR B 1 182 ? -6.488 -20.5 -6.707 1 97.5 182 THR B N 1
ATOM 4727 C CA . THR B 1 182 ? -6.039 -19.188 -7.191 1 97.5 182 THR B CA 1
ATOM 4728 C C . THR B 1 182 ? -4.898 -18.656 -6.332 1 97.5 182 THR B C 1
ATOM 4730 O O . THR B 1 182 ? -4.379 -19.375 -5.469 1 97.5 182 THR B O 1
ATOM 4733 N N . TYR B 1 183 ? -4.426 -17.516 -6.637 1 97.62 183 TYR B N 1
ATOM 4734 C CA . TYR B 1 183 ? -3.314 -16.875 -5.953 1 97.62 183 TYR B CA 1
ATOM 4735 C C . TYR B 1 183 ? -3.707 -16.469 -4.535 1 97.62 183 TYR B C 1
ATOM 4737 O O . TYR B 1 183 ? -4.637 -15.688 -4.34 1 97.62 183 TYR B O 1
ATOM 4745 N N . PRO B 1 184 ? -2.971 -16.922 -3.52 1 95.94 184 PRO B N 1
ATOM 4746 C CA . PRO B 1 184 ? -3.318 -16.641 -2.123 1 95.94 184 PRO B CA 1
ATOM 4747 C C . PRO B 1 184 ? -3.377 -15.148 -1.81 1 95.94 184 PRO B C 1
ATOM 4749 O O . PRO B 1 184 ? -4.199 -14.719 -0.998 1 95.94 184 PRO B O 1
ATOM 4752 N N . GLY B 1 185 ? -2.516 -14.367 -2.432 1 95.94 185 GLY B N 1
ATOM 4753 C CA . GLY B 1 185 ? -2.518 -12.93 -2.186 1 95.94 185 GLY B CA 1
ATOM 4754 C C . GLY B 1 185 ? -3.814 -12.258 -2.594 1 95.94 185 GLY B C 1
ATOM 4755 O O . GLY B 1 185 ? -4.25 -11.297 -1.954 1 95.94 185 GLY B O 1
ATOM 4756 N N . PHE B 1 186 ? -4.418 -12.766 -3.654 1 97.81 186 PHE B N 1
ATOM 4757 C CA . PHE B 1 186 ? -5.699 -12.211 -4.074 1 97.81 186 PHE B CA 1
ATOM 4758 C C . PHE B 1 186 ? -6.793 -12.562 -3.076 1 97.81 186 PHE B C 1
ATOM 4760 O O . PHE B 1 186 ? -7.648 -11.734 -2.768 1 97.81 186 PHE B O 1
ATOM 4767 N N . ARG B 1 187 ? -6.777 -13.75 -2.539 1 94.94 187 ARG B N 1
ATOM 4768 C CA . ARG B 1 187 ? -7.738 -14.172 -1.523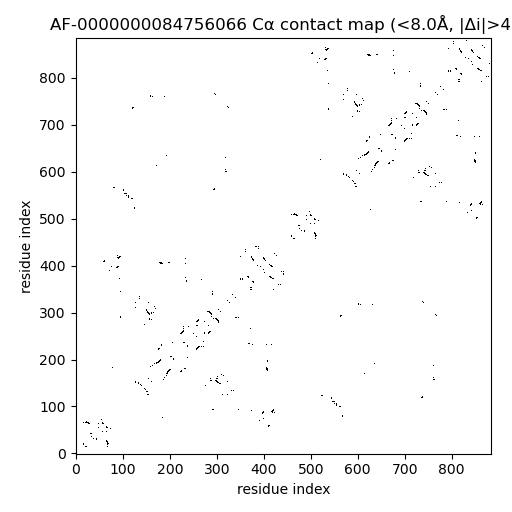 1 94.94 187 ARG B CA 1
ATOM 4769 C C . ARG B 1 187 ? -7.645 -13.289 -0.284 1 94.94 187 ARG B C 1
ATOM 4771 O O . ARG B 1 187 ? -8.664 -12.852 0.256 1 94.94 187 ARG B O 1
ATOM 4778 N N . ALA B 1 188 ? -6.445 -13.086 0.093 1 93.62 188 ALA B N 1
ATOM 4779 C CA . ALA B 1 188 ? -6.219 -12.234 1.26 1 93.62 188 ALA B CA 1
ATOM 4780 C C . ALA B 1 188 ? -6.75 -10.828 1.023 1 93.62 188 ALA B C 1
ATOM 4782 O O . ALA B 1 188 ? -7.355 -10.227 1.914 1 93.62 188 ALA B O 1
ATOM 4783 N N . LEU B 1 189 ? -6.547 -10.328 -0.124 1 96 189 LEU B N 1
ATOM 4784 C CA . LEU B 1 189 ? -6.984 -8.984 -0.479 1 96 189 LEU B CA 1
ATOM 4785 C C . LEU B 1 189 ? -8.508 -8.906 -0.534 1 96 189 LEU B C 1
ATOM 4787 O O . LEU B 1 189 ? -9.102 -7.918 -0.092 1 96 189 LEU B O 1
ATOM 4791 N N . ALA B 1 190 ? -9.125 -9.922 -1.105 1 94.62 190 ALA B N 1
ATOM 4792 C CA . ALA B 1 190 ? -10.578 -9.969 -1.16 1 94.62 190 ALA B CA 1
ATOM 4793 C C . ALA B 1 190 ? -11.18 -9.938 0.241 1 94.62 190 ALA B C 1
ATOM 4795 O O . ALA B 1 190 ? -12.195 -9.273 0.473 1 94.62 190 ALA B O 1
ATOM 4796 N N . ARG B 1 191 ? -10.523 -10.633 1.131 1 91.19 191 ARG B N 1
ATOM 4797 C CA . ARG B 1 191 ? -10.969 -10.625 2.52 1 91.19 191 ARG B CA 1
ATOM 4798 C C . ARG B 1 191 ? -10.812 -9.242 3.135 1 91.19 191 ARG B C 1
ATOM 4800 O O . ARG B 1 191 ? -11.703 -8.766 3.84 1 91.19 191 ARG B O 1
ATOM 4807 N N . LEU B 1 192 ? -9.727 -8.641 2.881 1 91 192 LEU B N 1
ATOM 4808 C CA . LEU B 1 192 ? -9.453 -7.309 3.416 1 91 192 LEU B CA 1
ATOM 4809 C C . LEU B 1 192 ? -10.523 -6.312 2.971 1 91 192 LEU B C 1
ATOM 4811 O O . LEU B 1 192 ? -11 -5.508 3.775 1 91 192 LEU B O 1
ATOM 4815 N N . TYR B 1 193 ? -10.914 -6.41 1.707 1 91.75 193 TYR B N 1
ATOM 4816 C CA . TYR B 1 193 ? -11.883 -5.469 1.15 1 91.75 193 TYR B CA 1
ATOM 4817 C C . TYR B 1 193 ? -13.305 -5.992 1.312 1 91.75 193 TYR B C 1
ATOM 4819 O O . TYR B 1 193 ? -14.25 -5.395 0.799 1 91.75 193 TYR B O 1
ATOM 4827 N N . GLN B 1 194 ? -13.461 -7.223 1.956 1 88.19 194 GLN B N 1
ATOM 4828 C CA . GLN B 1 194 ? -14.75 -7.836 2.248 1 88.19 194 GLN B CA 1
ATOM 4829 C C . GLN B 1 194 ? -15.523 -8.133 0.966 1 88.19 194 GLN B C 1
ATOM 4831 O O . GLN B 1 194 ? -16.703 -7.797 0.859 1 88.19 194 GLN B O 1
ATOM 4836 N N . LEU B 1 195 ? -14.82 -8.633 -0.006 1 90.5 195 LEU B N 1
ATOM 4837 C CA . LEU B 1 195 ? -15.43 -9.109 -1.242 1 90.5 195 LEU B CA 1
ATOM 4838 C C . LEU B 1 195 ? -15.844 -10.57 -1.115 1 90.5 195 LEU B C 1
ATOM 4840 O O . LEU B 1 195 ? -15.234 -11.328 -0.36 1 90.5 195 LEU B O 1
ATOM 4844 N N . GLU B 1 196 ? -16.875 -10.938 -1.765 1 91.25 196 GLU B N 1
ATOM 4845 C CA . GLU B 1 196 ? -17.266 -12.344 -1.819 1 91.25 196 GLU B CA 1
ATOM 4846 C C . GLU B 1 196 ? -16.641 -13.047 -3.025 1 91.25 196 GLU B C 1
ATOM 4848 O O . GLU B 1 196 ? -16.875 -12.641 -4.168 1 91.25 196 GLU B O 1
ATOM 4853 N N . LEU B 1 197 ? -15.891 -14.078 -2.766 1 94.69 197 LEU B N 1
ATOM 4854 C CA . LEU B 1 197 ? -15.289 -14.852 -3.848 1 94.69 197 LEU B CA 1
ATOM 4855 C C . LEU B 1 197 ? -16.156 -16.062 -4.184 1 94.69 197 LEU B C 1
ATOM 4857 O O . LEU B 1 197 ? -16.625 -16.766 -3.287 1 94.69 197 LEU B O 1
ATOM 4861 N N . VAL B 1 198 ? -16.375 -16.25 -5.418 1 94.5 198 VAL B N 1
ATOM 4862 C CA . VAL B 1 198 ? -17.047 -17.469 -5.895 1 94.5 198 VAL B CA 1
ATOM 4863 C C . VAL B 1 198 ? -16.109 -18.234 -6.828 1 94.5 198 VAL B C 1
ATOM 4865 O O . VAL B 1 198 ? -15.422 -17.641 -7.656 1 94.5 198 VAL B O 1
ATOM 4868 N N . ALA B 1 199 ? -16.094 -19.531 -6.707 1 96.44 199 ALA B N 1
ATOM 4869 C CA . ALA B 1 199 ? -15.109 -20.375 -7.375 1 96.44 199 ALA B CA 1
ATOM 4870 C C . ALA B 1 199 ? -15.586 -20.781 -8.766 1 96.44 199 ALA B C 1
ATOM 4872 O O . ALA B 1 199 ? -16.734 -21.172 -8.945 1 96.44 199 ALA B O 1
ATOM 4873 N N . ILE B 1 200 ? -14.727 -20.609 -9.68 1 97.38 200 ILE B N 1
ATOM 4874 C CA . ILE B 1 200 ? -14.891 -21.219 -11 1 97.38 200 ILE B CA 1
ATOM 4875 C C . ILE B 1 200 ? -14.195 -22.578 -11.016 1 97.38 200 ILE B C 1
ATOM 4877 O O . ILE B 1 200 ? -12.969 -22.656 -10.922 1 97.38 200 ILE B O 1
ATOM 4881 N N . PRO B 1 201 ? -14.945 -23.625 -11.133 1 95.62 201 PRO B N 1
ATOM 4882 C CA . PRO B 1 201 ? -14.273 -24.922 -11.266 1 95.62 201 PRO B CA 1
ATOM 4883 C C . PRO B 1 201 ? -13.312 -24.969 -12.453 1 95.62 201 PRO B C 1
ATOM 4885 O O . PRO B 1 201 ? -13.375 -24.109 -13.336 1 95.62 201 PRO B O 1
ATOM 4888 N N . HIS B 1 202 ? -12.391 -25.922 -12.344 1 93.38 202 HIS B N 1
ATOM 4889 C CA . HIS B 1 202 ? -11.453 -26.016 -13.461 1 93.38 202 HIS B CA 1
ATOM 4890 C C . HIS B 1 202 ? -11.508 -27.406 -14.094 1 93.38 202 HIS B C 1
ATOM 4892 O O . HIS B 1 202 ? -11.953 -28.375 -13.461 1 93.38 202 HIS B O 1
ATOM 4898 N N . THR B 1 203 ? -11.117 -27.422 -15.328 1 91.75 203 THR B N 1
ATOM 4899 C CA . THR B 1 203 ? -10.883 -28.656 -16.078 1 91.75 203 THR B CA 1
ATOM 4900 C C . THR B 1 203 ? -9.383 -28.891 -16.25 1 91.75 203 THR B C 1
ATOM 4902 O O . THR B 1 203 ? -8.562 -28.141 -15.727 1 91.75 203 THR B O 1
ATOM 4905 N N . ALA B 1 204 ? -9.062 -29.922 -16.953 1 88.19 204 ALA B N 1
ATOM 4906 C CA . ALA B 1 204 ? -7.66 -30.203 -17.234 1 88.19 204 ALA B CA 1
ATOM 4907 C C . ALA B 1 204 ? -7.051 -29.125 -18.141 1 88.19 204 ALA B C 1
ATOM 4909 O O . ALA B 1 204 ? -5.836 -28.938 -18.141 1 88.19 204 ALA B O 1
ATOM 4910 N N . GLN B 1 205 ? -7.895 -28.422 -18.797 1 89.5 205 GLN B N 1
ATOM 4911 C CA . GLN B 1 205 ? -7.387 -27.484 -19.797 1 89.5 205 GLN B CA 1
ATOM 4912 C C . GLN B 1 205 ? -7.539 -26.047 -19.344 1 89.5 205 GLN B C 1
ATOM 4914 O O . GLN B 1 205 ? -7.211 -25.109 -20.078 1 89.5 205 GLN B O 1
ATOM 4919 N N . GLY B 1 206 ? -8.094 -25.812 -18.188 1 95.88 206 GLY B N 1
ATOM 4920 C CA . GLY B 1 206 ? -8.297 -24.453 -17.734 1 95.88 206 GLY B CA 1
ATOM 4921 C C . GLY B 1 206 ? -9.609 -24.266 -16.984 1 95.88 206 GLY B C 1
ATOM 4922 O O . GLY B 1 206 ? -10.242 -25.234 -16.578 1 95.88 206 GLY B O 1
ATOM 4923 N N . PRO B 1 207 ? -10.016 -23.047 -16.781 1 97.44 207 PRO B N 1
ATOM 4924 C CA . PRO B 1 207 ? -11.25 -22.781 -16.047 1 97.44 207 PRO B CA 1
ATOM 4925 C C . PRO B 1 207 ? -12.492 -23.25 -16.797 1 97.44 207 PRO B C 1
ATOM 4927 O O . PRO B 1 207 ? -12.539 -23.203 -18.031 1 97.44 207 PRO B O 1
ATOM 4930 N N . ASP B 1 208 ? -13.477 -23.719 -16.078 1 98 208 ASP B N 1
ATOM 4931 C CA . ASP B 1 208 ? -14.766 -24.078 -16.672 1 98 208 ASP B CA 1
ATOM 4932 C C . ASP B 1 208 ? -15.609 -22.844 -16.953 1 98 208 ASP B C 1
ATOM 4934 O O . ASP B 1 208 ? -16.391 -22.406 -16.094 1 98 208 ASP B O 1
ATOM 4938 N N . LEU B 1 209 ? -15.539 -22.406 -18.172 1 98.38 209 LEU B N 1
ATOM 4939 C CA . LEU B 1 209 ? -16.172 -21.141 -18.531 1 98.38 209 LEU B CA 1
ATOM 4940 C C . LEU B 1 209 ? -17.688 -21.312 -18.656 1 98.38 209 LEU B C 1
ATOM 4942 O O . LEU B 1 209 ? -18.438 -20.328 -18.547 1 98.38 209 LEU B O 1
ATOM 4946 N N . ASP B 1 210 ? -18.156 -22.547 -18.875 1 97.88 210 ASP B N 1
ATOM 4947 C CA . ASP B 1 210 ? -19.609 -22.781 -18.859 1 97.88 210 ASP B CA 1
ATOM 4948 C C . ASP B 1 210 ? -20.156 -22.594 -17.438 1 97.88 210 ASP B C 1
ATOM 4950 O O . ASP B 1 210 ? -21.25 -22.062 -17.266 1 97.88 210 ASP B O 1
ATOM 4954 N N . MET B 1 211 ? -19.422 -23.031 -16.562 1 97.44 211 MET B N 1
ATOM 4955 C CA . MET B 1 211 ? -19.828 -22.844 -15.164 1 97.44 211 MET B CA 1
ATOM 4956 C C . MET B 1 211 ? -19.766 -21.375 -14.773 1 97.44 211 MET B C 1
ATOM 4958 O O . MET B 1 211 ? -20.594 -20.891 -13.984 1 97.44 211 MET B O 1
ATOM 4962 N N . LEU B 1 212 ? -18.781 -20.672 -15.297 1 98.25 212 LEU B N 1
ATOM 4963 C CA . LEU B 1 212 ? -18.734 -19.234 -15.062 1 98.25 212 LEU B CA 1
ATOM 4964 C C . LEU B 1 212 ? -19.984 -18.562 -15.586 1 98.25 212 LEU B C 1
ATOM 4966 O O . LEU B 1 212 ? -20.578 -17.734 -14.891 1 98.25 212 LEU B O 1
ATOM 4970 N N . ARG B 1 213 ? -20.344 -18.922 -16.781 1 98.25 213 ARG B N 1
ATOM 4971 C CA . ARG B 1 213 ? -21.562 -18.359 -17.359 1 98.25 213 ARG B CA 1
ATOM 4972 C C . ARG B 1 213 ? -22.781 -18.641 -16.484 1 98.25 213 ARG B C 1
ATOM 4974 O O . ARG B 1 213 ? -23.562 -17.734 -16.188 1 98.25 213 ARG B O 1
ATOM 4981 N N . SER B 1 214 ? -22.875 -19.844 -16.031 1 97.56 214 SER B N 1
ATOM 4982 C CA . SER B 1 214 ? -23.984 -20.25 -15.172 1 97.56 214 SER B CA 1
ATOM 4983 C C . SER B 1 214 ? -23.984 -19.453 -13.875 1 97.56 214 SER B C 1
ATOM 4985 O O . SER B 1 214 ? -25.047 -19.094 -13.359 1 97.56 214 SER B O 1
ATOM 4987 N N . LEU B 1 215 ? -22.828 -19.281 -13.352 1 95.12 215 LEU B N 1
ATOM 4988 C CA . LEU B 1 215 ? -22.672 -18.5 -12.125 1 95.12 215 LEU B CA 1
ATOM 4989 C C . LEU B 1 215 ? -23.188 -17.078 -12.328 1 95.12 215 LEU B C 1
ATOM 4991 O O . LEU B 1 215 ? -23.891 -16.531 -11.469 1 95.12 215 LEU B O 1
ATOM 4995 N N . CYS B 1 216 ? -22.844 -16.484 -13.438 1 96.44 216 CYS B N 1
ATOM 4996 C CA . CYS B 1 216 ? -23.219 -15.109 -13.734 1 96.44 216 CYS B CA 1
ATOM 4997 C C . CYS B 1 216 ? -24.719 -14.992 -13.977 1 96.44 216 CYS B C 1
ATOM 4999 O O . CYS B 1 216 ? -25.297 -13.93 -13.758 1 96.44 216 CYS B O 1
ATOM 5001 N N . GLU B 1 217 ? -25.328 -16.078 -14.398 1 95.5 217 GLU B N 1
ATOM 5002 C CA . GLU B 1 217 ? -26.766 -16.109 -14.594 1 95.5 217 GLU B CA 1
ATOM 5003 C C . GLU B 1 217 ? -27.516 -16.156 -13.258 1 95.5 217 GLU B C 1
ATOM 5005 O O . GLU B 1 217 ? -28.641 -15.664 -13.148 1 95.5 217 GLU B O 1
ATOM 5010 N N . LYS B 1 218 ? -26.891 -16.656 -12.289 1 92.12 218 LYS B N 1
ATOM 5011 C CA . LYS B 1 218 ? -27.531 -16.922 -11.008 1 92.12 218 LYS B CA 1
ATOM 5012 C C . LYS B 1 218 ? -27.219 -15.812 -10.008 1 92.12 218 LYS B C 1
ATOM 5014 O O . LYS B 1 218 ? -28 -15.578 -9.07 1 92.12 218 LYS B O 1
ATOM 5019 N N . ARG B 1 219 ? -26.031 -15.273 -10.188 1 90.75 219 ARG B N 1
ATOM 5020 C CA . ARG B 1 219 ? -25.562 -14.273 -9.234 1 90.75 219 ARG B CA 1
ATOM 5021 C C . ARG B 1 219 ? -25.109 -13.008 -9.961 1 90.75 219 ARG B C 1
ATOM 5023 O O . ARG B 1 219 ? -24.672 -13.07 -11.109 1 90.75 219 ARG B O 1
ATOM 5030 N N . ARG B 1 220 ? -25.219 -11.906 -9.234 1 91.62 220 ARG B N 1
ATOM 5031 C CA . ARG B 1 220 ? -24.672 -10.664 -9.773 1 91.62 220 ARG B CA 1
ATOM 5032 C C . ARG B 1 220 ? -23.172 -10.578 -9.531 1 91.62 220 ARG B C 1
ATOM 5034 O O . ARG B 1 220 ? -22.719 -10 -8.539 1 91.62 220 ARG B O 1
ATOM 5041 N N . VAL B 1 221 ? -22.422 -11.07 -10.414 1 96.75 221 VAL B N 1
ATOM 5042 C CA . VAL B 1 221 ? -20.969 -11.039 -10.352 1 96.75 221 VAL B CA 1
ATOM 5043 C C . VAL B 1 221 ? -20.453 -9.703 -10.883 1 96.75 221 VAL B C 1
ATOM 5045 O O . VAL B 1 221 ? -20.891 -9.234 -11.938 1 96.75 221 VAL B O 1
ATOM 5048 N N . LYS B 1 222 ? -19.547 -9.086 -10.117 1 97.5 222 LYS B N 1
ATOM 5049 C CA . LYS B 1 222 ? -19.062 -7.762 -10.492 1 97.5 222 LYS B CA 1
ATOM 5050 C C . LYS B 1 222 ? -17.781 -7.848 -11.312 1 97.5 222 LYS B C 1
ATOM 5052 O O . LYS B 1 222 ? -17.531 -6.992 -12.164 1 97.5 222 LYS B O 1
ATOM 5057 N N . ALA B 1 223 ? -16.953 -8.828 -11.023 1 98.81 223 ALA B N 1
ATOM 5058 C CA . ALA B 1 223 ? -15.656 -8.938 -11.672 1 98.81 223 ALA B CA 1
ATOM 5059 C C . ALA B 1 223 ? -15.18 -10.391 -11.711 1 98.81 223 ALA B C 1
ATOM 5061 O O . ALA B 1 223 ? -15.68 -11.227 -10.953 1 98.81 223 ALA B O 1
ATOM 5062 N N . ILE B 1 224 ? -14.297 -10.672 -12.617 1 98.81 224 ILE B N 1
ATOM 5063 C CA . ILE B 1 224 ? -13.57 -11.938 -12.664 1 98.81 224 ILE B CA 1
ATOM 5064 C C . ILE B 1 224 ? -12.078 -11.688 -12.469 1 98.81 224 ILE B C 1
ATOM 5066 O O . ILE B 1 224 ? -11.508 -10.781 -13.086 1 98.81 224 ILE B O 1
ATOM 5070 N N . TYR B 1 225 ? -11.516 -12.352 -11.57 1 98.88 225 TYR B N 1
ATOM 5071 C CA . TYR B 1 225 ? -10.062 -12.422 -11.43 1 98.88 225 TYR B CA 1
ATOM 5072 C C . TYR B 1 225 ? -9.516 -13.664 -12.117 1 98.88 225 TYR B C 1
ATOM 5074 O O . TYR B 1 225 ? -9.953 -14.781 -11.844 1 98.88 225 TYR B O 1
ATOM 5082 N N . THR B 1 226 ? -8.477 -13.438 -12.977 1 98.75 226 THR B N 1
ATOM 5083 C CA . THR B 1 226 ? -8.008 -14.57 -13.766 1 98.75 226 THR B CA 1
ATOM 5084 C C . THR B 1 226 ? -6.52 -14.43 -14.078 1 98.75 226 THR B C 1
ATOM 5086 O O . THR B 1 226 ? -5.996 -13.312 -14.125 1 98.75 226 THR B O 1
ATOM 5089 N N . MET B 1 227 ? -5.855 -15.516 -14.188 1 98.62 227 MET B N 1
ATOM 5090 C CA . MET B 1 227 ? -4.477 -15.648 -14.656 1 98.62 227 MET B CA 1
ATOM 5091 C C . MET B 1 227 ? -4.418 -16.453 -15.953 1 98.62 227 MET B C 1
ATOM 5093 O O . MET B 1 227 ? -4.059 -17.625 -15.938 1 98.62 227 MET B O 1
ATOM 5097 N N . PRO B 1 228 ? -4.695 -15.773 -17.078 1 98.38 228 PRO B N 1
ATOM 5098 C CA . PRO B 1 228 ? -4.863 -16.516 -1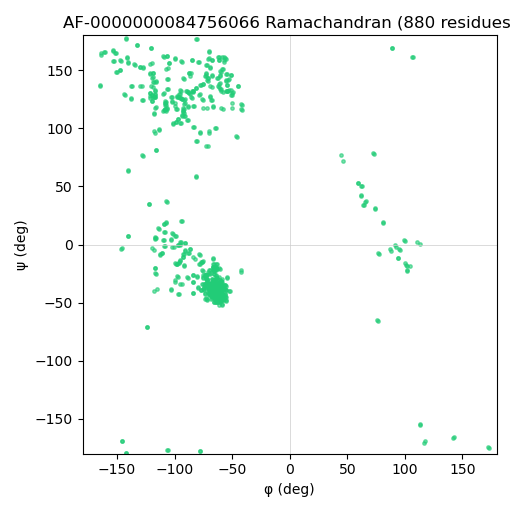8.344 1 98.38 228 PRO B CA 1
ATOM 5099 C C . PRO B 1 228 ? -3.543 -17.047 -18.891 1 98.38 228 PRO B C 1
ATOM 5101 O O . PRO B 1 228 ? -3.541 -17.953 -19.719 1 98.38 228 PRO B O 1
ATOM 5104 N N . THR B 1 229 ? -2.463 -16.406 -18.562 1 98.25 229 THR B N 1
ATOM 5105 C CA . THR B 1 229 ? -1.148 -16.812 -19.047 1 98.25 229 THR B CA 1
ATOM 5106 C C . THR B 1 229 ? -0.284 -17.312 -17.891 1 98.25 229 THR B C 1
ATOM 5108 O O . THR B 1 229 ? 0.36 -16.516 -17.203 1 98.25 229 THR B O 1
ATOM 5111 N N . LEU B 1 230 ? -0.252 -18.719 -17.766 1 98.12 230 LEU B N 1
ATOM 5112 C CA . LEU B 1 230 ? 0.501 -19.438 -16.75 1 98.12 230 LEU B CA 1
ATOM 5113 C C . LEU B 1 230 ? -0.158 -19.297 -15.383 1 98.12 230 LEU B C 1
ATOM 5115 O O . LEU B 1 230 ? 0.372 -18.625 -14.5 1 98.12 230 LEU B O 1
ATOM 5119 N N . HIS B 1 231 ? -1.182 -20.031 -15.172 1 98.38 231 HIS B N 1
ATOM 5120 C CA . HIS B 1 231 ? -2.021 -20.016 -13.984 1 98.38 231 HIS B CA 1
ATOM 5121 C C . HIS B 1 231 ? -1.259 -20.516 -12.766 1 98.38 231 HIS B C 1
ATOM 5123 O O . HIS B 1 231 ? -0.66 -21.594 -12.812 1 98.38 231 HIS B O 1
ATOM 5129 N N . ASN B 1 232 ? -1.093 -19.781 -11.797 1 97.5 232 ASN B N 1
ATOM 5130 C CA . ASN B 1 232 ? -0.617 -20.203 -10.484 1 97.5 232 ASN B CA 1
ATOM 5131 C C . ASN B 1 232 ? -1.771 -20.625 -9.578 1 97.5 232 ASN B C 1
ATOM 5133 O O . ASN B 1 232 ? -2.613 -19.797 -9.219 1 97.5 232 ASN B O 1
ATOM 5137 N N . PRO B 1 233 ? -1.918 -21.922 -9.328 1 97.12 233 PRO B N 1
ATOM 5138 C CA . PRO B 1 233 ? -0.783 -22.828 -9.203 1 97.12 233 PRO B CA 1
ATOM 5139 C C . PRO B 1 233 ? -0.779 -23.922 -10.273 1 97.12 233 PRO B C 1
ATOM 5141 O O . PRO B 1 233 ? 0.105 -24.781 -10.289 1 97.12 233 PRO B O 1
ATOM 5144 N N . LEU B 1 234 ? -1.694 -23.906 -11.25 1 97.75 234 LEU B N 1
ATOM 5145 C CA . LEU B 1 234 ? -1.915 -25.109 -12.031 1 97.75 234 LEU B CA 1
ATOM 5146 C C . LEU B 1 234 ? -1.154 -25.047 -13.352 1 97.75 234 LEU B C 1
ATOM 5148 O O . LEU B 1 234 ? -1.042 -26.062 -14.055 1 97.75 234 LEU B O 1
ATOM 5152 N N . GLY B 1 235 ? -0.706 -23.938 -13.797 1 97.5 235 GLY B N 1
ATOM 5153 C CA . GLY B 1 235 ? 0.25 -23.844 -14.883 1 97.5 235 GLY B CA 1
ATOM 5154 C C . GLY B 1 235 ? -0.409 -23.703 -16.25 1 97.5 235 GLY B C 1
ATOM 5155 O O . GLY B 1 235 ? 0.275 -23.578 -17.266 1 97.5 235 GLY B O 1
ATOM 5156 N N . TRP B 1 236 ? -1.712 -23.719 -16.344 1 96.81 236 TRP B N 1
ATOM 5157 C CA . TRP B 1 236 ? -2.316 -23.688 -17.672 1 96.81 236 TRP B CA 1
ATOM 5158 C C . TRP B 1 236 ? -2.156 -22.328 -18.312 1 96.81 236 TRP B C 1
ATOM 5160 O O . TRP B 1 236 ? -1.963 -21.328 -17.625 1 96.81 236 TRP B O 1
ATOM 5170 N N . VAL B 1 237 ? -2.174 -22.281 -19.641 1 98.12 237 VAL B N 1
ATOM 5171 C CA . VAL B 1 237 ? -2.258 -21.109 -20.516 1 98.12 237 VAL B CA 1
ATOM 5172 C C . VAL B 1 237 ? -3.525 -21.172 -21.359 1 98.12 237 VAL B C 1
ATOM 5174 O O . VAL B 1 237 ? -3.678 -22.078 -22.188 1 98.12 237 VAL B O 1
ATOM 5177 N N . MET B 1 238 ? -4.453 -20.25 -21.094 1 98.25 238 MET B N 1
ATOM 5178 C CA . MET B 1 238 ? -5.676 -20.234 -21.891 1 98.25 238 MET B CA 1
ATOM 5179 C C . MET B 1 238 ? -5.363 -19.984 -23.359 1 98.25 238 MET B C 1
ATOM 5181 O O . MET B 1 238 ? -4.555 -19.109 -23.688 1 98.25 238 MET B O 1
ATOM 5185 N N . ASN B 1 239 ? -5.98 -20.734 -24.219 1 97.81 239 ASN B N 1
ATOM 5186 C CA . ASN B 1 239 ? -5.832 -20.453 -25.641 1 97.81 239 ASN B CA 1
ATOM 5187 C C . ASN B 1 239 ? -6.75 -19.312 -26.094 1 97.81 239 ASN B C 1
ATOM 5189 O O . ASN B 1 239 ? -7.488 -18.75 -25.281 1 97.81 239 ASN B O 1
ATOM 5193 N N . LEU B 1 240 ? -6.637 -18.953 -27.328 1 98.06 240 LEU B N 1
ATOM 5194 C CA . LEU B 1 240 ? -7.359 -17.797 -27.844 1 98.06 240 LEU B CA 1
ATOM 5195 C C . LEU B 1 240 ? -8.867 -18.016 -27.766 1 98.06 240 LEU B C 1
ATOM 5197 O O . LEU B 1 240 ? -9.617 -17.078 -27.438 1 98.06 240 LEU B O 1
ATOM 5201 N N . ALA B 1 241 ? -9.328 -19.203 -28.062 1 98.25 241 ALA B N 1
ATOM 5202 C CA . ALA B 1 241 ? -10.758 -19.516 -28 1 98.25 241 ALA B CA 1
ATOM 5203 C C . ALA B 1 241 ? -11.297 -19.359 -26.578 1 98.25 241 ALA B C 1
ATOM 5205 O O . ALA B 1 241 ? -12.383 -18.828 -26.375 1 98.25 241 ALA B O 1
ATOM 5206 N N . GLN B 1 242 ? -10.609 -19.859 -25.625 1 98.38 242 GLN B N 1
ATOM 5207 C CA . GLN B 1 242 ? -10.984 -19.734 -24.234 1 98.38 242 GLN B CA 1
ATOM 5208 C C . GLN B 1 242 ? -11.031 -18.266 -23.797 1 98.38 242 GLN B C 1
ATOM 5210 O O . GLN B 1 242 ? -11.953 -17.844 -23.109 1 98.38 242 GLN B O 1
ATOM 5215 N N . ARG B 1 243 ? -10.039 -17.531 -24.188 1 98.69 243 ARG B N 1
ATOM 5216 C CA . ARG B 1 243 ? -9.977 -16.109 -23.875 1 98.69 243 ARG B CA 1
ATOM 5217 C C . ARG B 1 243 ? -11.156 -15.352 -24.484 1 98.69 243 ARG B C 1
ATOM 5219 O O . ARG B 1 243 ? -11.773 -14.516 -23.812 1 98.69 243 ARG B O 1
ATOM 5226 N N . SER B 1 244 ? -11.438 -15.664 -25.703 1 98.69 244 SER B N 1
ATOM 5227 C CA . SER B 1 244 ? -12.57 -15.039 -26.375 1 98.69 244 SER B CA 1
ATOM 5228 C C . SER B 1 244 ? -13.883 -15.367 -25.672 1 98.69 244 SER B C 1
ATOM 5230 O O . SER B 1 244 ? -14.742 -14.492 -25.516 1 98.69 244 SER B O 1
ATOM 5232 N N . LYS B 1 245 ? -14.008 -16.609 -25.328 1 98.69 245 LYS B N 1
ATOM 5233 C CA . LYS B 1 245 ? -15.203 -17.016 -24.594 1 98.69 245 LYS B CA 1
ATOM 5234 C C . LYS B 1 245 ? -15.328 -16.281 -23.266 1 98.69 245 LYS B C 1
ATOM 5236 O O . LYS B 1 245 ? -16.422 -15.836 -22.906 1 98.69 245 LYS B O 1
ATOM 5241 N N . LEU B 1 246 ? -14.266 -16.125 -22.547 1 98.81 246 LEU B N 1
ATOM 5242 C CA . LEU B 1 246 ? -14.258 -15.398 -21.297 1 98.81 246 LEU B CA 1
ATOM 5243 C C . LEU B 1 246 ? -14.664 -13.945 -21.5 1 98.81 246 LEU B C 1
ATOM 5245 O O . LEU B 1 246 ? -15.469 -13.398 -20.734 1 98.81 246 LEU B O 1
ATOM 5249 N N . VAL B 1 247 ? -14.117 -13.305 -22.531 1 98.81 247 VAL B N 1
ATOM 5250 C CA . VAL B 1 247 ? -14.422 -11.914 -22.875 1 98.81 247 VAL B CA 1
ATOM 5251 C C . VAL B 1 247 ? -15.914 -11.781 -23.203 1 98.81 247 VAL B C 1
ATOM 5253 O O . VAL B 1 247 ? -16.562 -10.828 -22.766 1 98.81 247 VAL B O 1
ATOM 5256 N N . ASP B 1 248 ? -16.406 -12.758 -23.922 1 98.81 248 ASP B N 1
ATOM 5257 C CA . ASP B 1 248 ? -17.828 -12.742 -24.281 1 98.81 248 ASP B CA 1
ATOM 5258 C C . ASP B 1 248 ? -18.703 -12.805 -23.047 1 98.81 248 ASP B C 1
ATOM 5260 O O . ASP B 1 248 ? -19.703 -12.086 -22.938 1 98.81 248 ASP B O 1
ATOM 5264 N N . ILE B 1 249 ? -18.375 -13.656 -22.141 1 98.81 249 ILE B N 1
ATOM 5265 C CA . ILE B 1 249 ? -19.125 -13.773 -20.891 1 98.81 249 ILE B CA 1
ATOM 5266 C C . ILE B 1 249 ? -19.047 -12.453 -20.125 1 98.81 249 ILE B C 1
ATOM 5268 O O . ILE B 1 249 ? -20.062 -11.961 -19.641 1 98.81 249 ILE B O 1
ATOM 5272 N N . ALA B 1 250 ? -17.859 -11.859 -20.047 1 98.81 250 ALA B N 1
ATOM 5273 C CA . ALA B 1 250 ? -17.672 -10.609 -19.328 1 98.81 250 ALA B CA 1
ATOM 5274 C C . ALA B 1 250 ? -18.516 -9.484 -19.922 1 98.81 250 ALA B C 1
ATOM 5276 O O . ALA B 1 250 ? -19.094 -8.68 -19.203 1 98.81 250 ALA B O 1
ATOM 5277 N N . ARG B 1 251 ? -18.578 -9.422 -21.266 1 98.69 251 ARG B N 1
ATOM 5278 C CA . ARG B 1 251 ? -19.391 -8.406 -21.938 1 98.69 251 ARG B CA 1
ATOM 5279 C C . ARG B 1 251 ? -20.875 -8.641 -21.703 1 98.69 251 ARG B C 1
ATOM 5281 O O . ARG B 1 251 ? -21.625 -7.699 -21.422 1 98.69 251 ARG B O 1
ATOM 5288 N N . GLN B 1 252 ? -21.281 -9.875 -21.812 1 98.56 252 GLN B N 1
ATOM 5289 C CA . GLN B 1 252 ? -22.688 -10.234 -21.656 1 98.56 252 GLN B CA 1
ATOM 5290 C C . GLN B 1 252 ? -23.203 -9.836 -20.266 1 98.56 252 GLN B C 1
ATOM 5292 O O . GLN B 1 252 ? -24.328 -9.344 -20.141 1 98.56 252 GLN B O 1
ATOM 5297 N N . PHE B 1 253 ? -22.406 -10.008 -19.297 1 98 253 PHE B N 1
ATOM 5298 C CA . PHE B 1 253 ? -22.891 -9.82 -17.938 1 98 253 PHE B CA 1
ATOM 5299 C C . PHE B 1 253 ? -22.281 -8.562 -17.312 1 98 253 PHE B C 1
ATOM 5301 O O . PHE B 1 253 ? -22.438 -8.328 -16.125 1 98 253 PHE B O 1
ATOM 5308 N N . ASP B 1 254 ? -21.484 -7.773 -18.078 1 98 254 ASP B N 1
ATOM 5309 C CA . ASP B 1 254 ? -20.906 -6.484 -17.703 1 98 254 ASP B CA 1
ATOM 5310 C C . ASP B 1 254 ? -19.953 -6.637 -16.516 1 98 254 ASP B C 1
ATOM 5312 O O . ASP B 1 254 ? -20.094 -5.93 -15.516 1 98 254 ASP B O 1
ATOM 5316 N N . LEU B 1 255 ? -19.016 -7.602 -16.641 1 98.44 255 LEU B N 1
ATOM 5317 C CA . LEU B 1 255 ? -18 -7.848 -15.617 1 98.44 255 LEU B CA 1
ATOM 5318 C C . LEU B 1 255 ? -16.734 -7.059 -15.898 1 98.44 255 LEU B C 1
ATOM 5320 O O . LEU B 1 255 ? -16.328 -6.922 -17.062 1 98.44 255 LEU B O 1
ATOM 5324 N N . PHE B 1 256 ? -16.094 -6.562 -14.836 1 98.62 256 PHE B N 1
ATOM 5325 C CA . PHE B 1 256 ? -14.68 -6.215 -14.961 1 98.62 256 PHE B CA 1
ATOM 5326 C C . PHE B 1 256 ? -13.82 -7.469 -15.078 1 98.62 256 PHE B C 1
ATOM 5328 O O . PHE B 1 256 ? -14.133 -8.5 -14.484 1 98.62 256 PHE B O 1
ATOM 5335 N N . ILE B 1 257 ? -12.797 -7.391 -15.867 1 98.88 257 ILE B N 1
ATOM 5336 C CA . ILE B 1 257 ? -11.781 -8.438 -15.922 1 98.88 257 ILE B CA 1
ATOM 5337 C C . ILE B 1 257 ? -10.508 -7.965 -15.234 1 98.88 257 ILE B C 1
ATOM 5339 O O . ILE B 1 257 ? -9.906 -6.965 -15.641 1 98.88 257 ILE B O 1
ATOM 5343 N N . ILE B 1 258 ? -10.125 -8.586 -14.211 1 98.94 258 ILE B N 1
ATOM 5344 C CA . ILE B 1 258 ? -8.836 -8.359 -13.57 1 98.94 258 ILE B CA 1
ATOM 5345 C C . ILE B 1 258 ? -7.84 -9.43 -14.023 1 98.94 258 ILE B C 1
ATOM 5347 O O . ILE B 1 258 ? -7.922 -10.586 -13.586 1 98.94 258 ILE B O 1
ATOM 5351 N N . GLU B 1 259 ? -6.957 -9.07 -14.859 1 98.88 259 GLU B N 1
ATOM 5352 C CA . GLU B 1 259 ? -5.965 -9.977 -15.445 1 98.88 259 GLU B CA 1
ATOM 5353 C C . GLU B 1 259 ? -4.637 -9.891 -14.695 1 98.88 259 GLU B C 1
ATOM 5355 O O . GLU B 1 259 ? -3.928 -8.891 -14.789 1 98.88 259 GLU B O 1
ATOM 5360 N N . ASP B 1 260 ? -4.344 -10.922 -13.953 1 98.75 260 ASP B N 1
ATOM 5361 C CA . ASP B 1 260 ? -3.076 -11.055 -13.242 1 98.75 260 ASP B CA 1
ATOM 5362 C C . ASP B 1 260 ? -2.021 -11.727 -14.117 1 98.75 260 ASP B C 1
ATOM 5364 O O . ASP B 1 260 ? -2.15 -12.906 -14.461 1 98.75 260 ASP B O 1
ATOM 5368 N N . ALA B 1 261 ? -0.947 -11 -14.375 1 98.25 261 ALA B N 1
ATOM 5369 C CA . ALA B 1 261 ? 0.043 -11.477 -15.344 1 98.25 261 ALA B CA 1
ATOM 5370 C C . ALA B 1 261 ? 1.422 -11.594 -14.703 1 98.25 261 ALA B C 1
ATOM 5372 O O . ALA B 1 261 ? 2.441 -11.375 -15.352 1 98.25 261 ALA B O 1
ATOM 5373 N N . ALA B 1 262 ? 1.478 -11.961 -13.461 1 97.12 262 ALA B N 1
ATOM 5374 C CA . ALA B 1 262 ? 2.719 -11.992 -12.688 1 97.12 262 ALA B CA 1
ATOM 5375 C C . ALA B 1 262 ? 3.742 -12.922 -13.328 1 97.12 262 ALA B C 1
ATOM 5377 O O . ALA B 1 262 ? 4.945 -12.648 -13.305 1 97.12 262 ALA B O 1
ATOM 5378 N N . TYR B 1 263 ? 3.303 -14.016 -13.992 1 97.88 263 TYR B N 1
ATOM 5379 C CA . TYR B 1 263 ? 4.211 -15.016 -14.539 1 97.88 263 TYR B CA 1
ATOM 5380 C C . TYR B 1 263 ? 4.105 -15.078 -16.062 1 97.88 263 TYR B C 1
ATOM 5382 O O . TYR B 1 263 ? 4.727 -15.93 -16.688 1 97.88 263 TYR B O 1
ATOM 5390 N N . ALA B 1 264 ? 3.348 -14.188 -16.641 1 97.69 264 ALA B N 1
ATOM 5391 C CA . ALA B 1 264 ? 3.002 -14.297 -18.062 1 97.69 264 ALA B CA 1
ATOM 5392 C C . ALA B 1 264 ? 4.25 -14.266 -18.938 1 97.69 264 ALA B C 1
ATOM 5394 O O . ALA B 1 264 ? 4.32 -14.961 -19.953 1 97.69 264 ALA B O 1
ATOM 5395 N N . TRP B 1 265 ? 5.238 -13.523 -18.531 1 96.69 265 TRP B N 1
ATOM 5396 C CA . TRP B 1 265 ? 6.445 -13.312 -19.328 1 96.69 265 TRP B CA 1
ATOM 5397 C C . TRP B 1 265 ? 7.23 -14.609 -19.484 1 96.69 265 TRP B C 1
ATOM 5399 O O . TRP B 1 265 ? 8.102 -14.719 -20.344 1 96.69 265 TRP B O 1
ATOM 5409 N N . LEU B 1 266 ? 6.98 -15.609 -18.688 1 97.94 266 LEU B N 1
ATOM 5410 C CA . LEU B 1 266 ? 7.676 -16.891 -18.766 1 97.94 266 LEU B CA 1
ATOM 5411 C C . LEU B 1 266 ? 7.262 -17.672 -20.016 1 97.94 266 LEU B C 1
ATOM 5413 O O . LEU B 1 266 ? 7.953 -18.594 -20.438 1 97.94 266 LEU B O 1
ATOM 5417 N N . ILE B 1 267 ? 6.102 -17.391 -20.531 1 97.56 267 ILE B N 1
ATOM 5418 C CA . ILE B 1 267 ? 5.59 -18.078 -21.719 1 97.56 267 ILE B CA 1
ATOM 5419 C C . ILE B 1 267 ? 5.973 -17.297 -22.969 1 97.56 267 ILE B C 1
ATOM 5421 O O . ILE B 1 267 ? 5.539 -16.156 -23.156 1 97.56 267 ILE B O 1
ATOM 5425 N N . GLU B 1 268 ? 6.715 -17.984 -23.703 1 93.25 268 GLU B N 1
ATOM 5426 C CA . GLU B 1 268 ? 7.035 -17.391 -25 1 93.25 268 GLU B CA 1
ATOM 5427 C C . GLU B 1 268 ? 5.871 -17.531 -25.969 1 93.25 268 GLU B C 1
ATOM 5429 O O . GLU B 1 268 ? 5.184 -18.547 -25.984 1 93.25 268 GLU B O 1
ATOM 5434 N N . ASN B 1 269 ? 5.484 -16.594 -26.734 1 91.25 269 ASN B N 1
ATOM 5435 C CA . ASN B 1 269 ? 4.449 -16.625 -27.75 1 91.25 269 ASN B CA 1
ATOM 5436 C C . ASN B 1 269 ? 3.07 -16.891 -27.156 1 91.25 269 ASN B C 1
ATOM 5438 O O . ASN B 1 269 ? 2.322 -17.734 -27.656 1 91.25 269 ASN B O 1
ATOM 5442 N N . ALA B 1 270 ? 2.846 -16.422 -26.031 1 95 270 ALA B N 1
ATOM 5443 C CA . ALA B 1 270 ? 1.524 -16.516 -25.422 1 95 270 ALA B CA 1
ATOM 5444 C C . ALA B 1 270 ? 0.464 -15.836 -26.266 1 95 270 ALA B C 1
ATOM 5446 O O . ALA B 1 270 ? 0.77 -14.914 -27.031 1 95 270 ALA B O 1
ATOM 5447 N N . PRO B 1 271 ? -0.843 -16.359 -26.234 1 96.38 271 PRO B N 1
ATOM 5448 C CA . PRO B 1 271 ? -1.919 -15.594 -26.859 1 96.38 271 PRO B CA 1
ATOM 5449 C C . PRO B 1 271 ? -2.031 -14.172 -26.312 1 96.38 271 PRO B C 1
ATOM 5451 O O . PRO B 1 271 ? -1.521 -13.891 -25.219 1 96.38 271 PRO B O 1
ATOM 5454 N N . PRO B 1 272 ? -2.676 -13.266 -27.062 1 96.5 272 PRO B N 1
ATOM 5455 C CA . PRO B 1 272 ? -2.83 -11.898 -26.562 1 96.5 272 PRO B CA 1
ATOM 5456 C C . PRO B 1 272 ? -3.498 -11.836 -25.203 1 96.5 272 PRO B C 1
ATOM 5458 O O . PRO B 1 272 ? -4.41 -12.617 -24.922 1 96.5 272 PRO B O 1
ATOM 5461 N N . PRO B 1 273 ? -3.006 -10.914 -24.375 1 97.44 273 PRO B N 1
ATOM 5462 C CA . PRO B 1 273 ? -3.684 -10.758 -23.094 1 97.44 273 PRO B CA 1
ATOM 5463 C C . PRO B 1 273 ? -5.145 -10.336 -23.234 1 97.44 273 PRO B C 1
ATOM 5465 O O . PRO B 1 273 ? -5.531 -9.797 -24.281 1 97.44 273 PRO B O 1
ATOM 5468 N N . LEU B 1 274 ? -5.934 -10.578 -22.219 1 98.38 274 LEU B N 1
ATOM 5469 C CA . LEU B 1 274 ? -7.332 -10.164 -22.219 1 98.38 274 LEU B CA 1
ATOM 5470 C C . LEU B 1 274 ? -7.449 -8.648 -22.359 1 98.38 274 LEU B C 1
ATOM 5472 O O . LEU B 1 274 ? -8.406 -8.156 -22.969 1 98.38 274 LEU B O 1
ATOM 5476 N N . MET B 1 275 ? -6.488 -7.914 -21.859 1 98.06 275 MET B N 1
ATOM 5477 C CA . MET B 1 275 ? -6.43 -6.461 -22 1 98.06 275 MET B CA 1
ATOM 5478 C C . MET B 1 275 ? -6.473 -6.051 -23.469 1 98.06 275 MET B C 1
ATOM 5480 O O . MET B 1 275 ? -7.047 -5.016 -23.812 1 98.06 275 MET B O 1
ATOM 5484 N N . SER B 1 276 ? -5.898 -6.812 -24.297 1 97.12 276 SER B N 1
ATOM 5485 C CA . SER B 1 276 ? -5.914 -6.527 -25.734 1 97.12 276 SER B CA 1
ATOM 5486 C C . SER B 1 276 ? -7.27 -6.867 -26.344 1 97.12 276 SER B C 1
ATOM 5488 O O . SER B 1 276 ? -7.715 -6.203 -27.281 1 97.12 276 SER B O 1
ATOM 5490 N N . LEU B 1 277 ? -7.922 -7.879 -25.859 1 97.81 277 LEU B N 1
ATOM 5491 C CA . LEU B 1 277 ? -9.164 -8.383 -26.438 1 97.81 277 LEU B CA 1
ATOM 5492 C C . LEU B 1 277 ? -10.359 -7.586 -25.922 1 97.81 277 LEU B C 1
ATOM 5494 O O . LEU B 1 277 ? -11.367 -7.457 -26.625 1 97.81 277 LEU B O 1
ATOM 5498 N N . ALA B 1 278 ? -10.266 -7.125 -24.719 1 98.31 278 ALA B N 1
ATOM 5499 C CA . ALA B 1 278 ? -11.359 -6.391 -24.094 1 98.31 278 ALA B CA 1
ATOM 5500 C C . ALA B 1 278 ? -10.836 -5.227 -23.266 1 98.31 278 ALA B C 1
ATOM 5502 O O . ALA B 1 278 ? -11.086 -5.156 -22.062 1 98.31 278 ALA B O 1
ATOM 5503 N N . PRO B 1 279 ? -10.164 -4.211 -23.906 1 97.12 279 PRO B N 1
ATOM 5504 C CA . PRO B 1 279 ? -9.57 -3.096 -23.172 1 97.12 279 PRO B CA 1
ATOM 5505 C C . PRO B 1 279 ? -10.609 -2.246 -22.453 1 97.12 279 PRO B C 1
ATOM 5507 O O . PRO B 1 279 ? -10.281 -1.566 -21.469 1 97.12 279 PRO B O 1
ATOM 5510 N N . GLU B 1 280 ? -11.828 -2.314 -22.844 1 97.12 280 GLU B N 1
ATOM 5511 C CA . GLU B 1 280 ? -12.867 -1.449 -22.297 1 97.12 280 GLU B CA 1
ATOM 5512 C C . GLU B 1 280 ? -13.289 -1.903 -20.891 1 97.12 280 GLU B C 1
ATOM 5514 O O . GLU B 1 280 ? -13.938 -1.152 -20.156 1 97.12 280 GLU B O 1
ATOM 5519 N N . ARG B 1 281 ? -12.883 -3.164 -20.484 1 97.88 281 ARG B N 1
ATOM 5520 C CA . ARG B 1 281 ? -13.367 -3.65 -19.203 1 97.88 281 ARG B CA 1
ATOM 5521 C C . ARG B 1 281 ? -12.273 -4.41 -18.469 1 97.88 281 ARG B C 1
ATOM 5523 O O . ARG B 1 281 ? -12.523 -4.988 -17.406 1 97.88 281 ARG B O 1
ATOM 5530 N N . THR B 1 282 ? -11.016 -4.402 -19 1 98.69 282 THR B N 1
ATOM 5531 C CA . THR B 1 282 ? -9.938 -5.18 -18.406 1 98.69 282 THR B CA 1
ATOM 5532 C C . THR B 1 282 ? -8.961 -4.273 -17.672 1 98.69 282 THR B C 1
ATOM 5534 O O . THR B 1 282 ? -8.617 -3.193 -18.141 1 98.69 282 THR B O 1
ATOM 5537 N N . VAL B 1 283 ? -8.602 -4.652 -16.5 1 98.81 283 VAL B N 1
ATOM 5538 C CA . VAL B 1 283 ? -7.453 -4.113 -15.773 1 98.81 283 VAL B CA 1
ATOM 5539 C C . VAL B 1 283 ? -6.336 -5.156 -15.734 1 98.81 283 VAL B C 1
ATOM 5541 O O . VAL B 1 283 ? -6.527 -6.258 -15.211 1 98.81 283 VAL B O 1
ATOM 5544 N N . TYR B 1 284 ? -5.254 -4.797 -16.359 1 98.75 284 TYR B N 1
ATOM 5545 C CA . TYR B 1 284 ? -4.07 -5.648 -16.422 1 98.75 284 TYR B CA 1
ATOM 5546 C C . TYR B 1 284 ? -3.098 -5.309 -15.297 1 98.75 284 TYR B C 1
ATOM 5548 O O . TYR B 1 284 ? -2.729 -4.145 -15.117 1 98.75 284 TYR B O 1
ATOM 5556 N N . VAL B 1 285 ? -2.709 -6.312 -14.484 1 98.81 285 VAL B N 1
ATOM 5557 C CA . VAL B 1 285 ? -1.8 -6.117 -13.367 1 98.81 285 VAL B CA 1
ATOM 5558 C C . VAL B 1 285 ? -0.571 -7.008 -13.531 1 98.81 285 VAL B C 1
ATOM 5560 O O . VAL B 1 285 ? -0.696 -8.211 -13.773 1 98.81 285 VAL B O 1
ATOM 5563 N N . CYS B 1 286 ? 0.566 -6.375 -13.391 1 97.88 286 CYS B N 1
ATOM 5564 C CA . CYS B 1 286 ? 1.823 -7.109 -13.484 1 97.88 286 CYS B CA 1
ATOM 5565 C C . CYS B 1 286 ? 2.906 -6.449 -12.641 1 97.88 286 CYS B C 1
ATOM 5567 O O . CYS B 1 286 ? 2.713 -5.344 -12.125 1 97.88 286 CYS B O 1
ATOM 5569 N N . GLY B 1 287 ? 3.998 -7.152 -12.383 1 96.81 287 GLY B N 1
ATOM 5570 C CA . GLY B 1 287 ? 5.113 -6.613 -11.617 1 96.81 287 GLY B CA 1
ATOM 5571 C C . GLY B 1 287 ? 6.465 -7.066 -12.133 1 96.81 287 GLY B C 1
ATOM 5572 O O . GLY B 1 287 ? 6.543 -7.836 -13.094 1 96.81 287 GLY B O 1
ATOM 5573 N N . PHE B 1 288 ? 7.5 -6.566 -11.516 1 97.38 288 PHE B N 1
ATOM 5574 C CA . PHE B 1 288 ? 8.867 -6.871 -11.922 1 97.38 288 PHE B CA 1
ATOM 5575 C C . PHE B 1 288 ? 9.586 -7.676 -10.852 1 97.38 288 PHE B C 1
ATOM 5577 O O . PHE B 1 288 ? 10.812 -7.812 -10.883 1 97.38 288 PHE B O 1
ATOM 5584 N N . SER B 1 289 ? 8.828 -8.188 -9.922 1 94.94 289 SER B N 1
ATOM 5585 C CA . SER B 1 289 ? 9.391 -8.945 -8.805 1 94.94 289 SER B CA 1
ATOM 5586 C C . SER B 1 289 ? 9.953 -10.281 -9.273 1 94.94 289 SER B C 1
ATOM 5588 O O . SER B 1 289 ? 10.969 -10.742 -8.758 1 94.94 289 SER B O 1
ATOM 5590 N N . LYS B 1 290 ? 9.273 -10.891 -10.242 1 95.44 290 LYS B N 1
ATOM 5591 C CA . LYS B 1 290 ? 9.641 -12.25 -10.633 1 95.44 290 LYS B CA 1
ATOM 5592 C C . LYS B 1 290 ? 10.648 -12.234 -11.781 1 95.44 290 LYS B C 1
ATOM 5594 O O . LYS B 1 290 ? 11.328 -13.234 -12.031 1 95.44 290 LYS B O 1
ATOM 5599 N N . ASN B 1 291 ? 10.766 -11.141 -12.484 1 96.25 291 ASN B N 1
ATOM 5600 C CA . ASN B 1 291 ? 11.672 -11.109 -13.625 1 96.25 291 ASN B CA 1
ATOM 5601 C C . ASN B 1 291 ? 12.852 -10.172 -13.367 1 96.25 291 ASN B C 1
ATOM 5603 O O . ASN B 1 291 ? 13.773 -10.094 -14.18 1 96.25 291 ASN B O 1
ATOM 5607 N N . ILE B 1 292 ? 12.859 -9.398 -12.289 1 95.88 292 ILE B N 1
ATOM 5608 C CA . ILE B 1 292 ? 14.023 -8.617 -11.891 1 95.88 292 ILE B CA 1
ATOM 5609 C C . ILE B 1 292 ? 14.43 -8.969 -10.469 1 95.88 292 ILE B C 1
ATOM 5611 O O . ILE B 1 292 ? 15.438 -9.648 -10.25 1 95.88 292 ILE B O 1
ATOM 5615 N N . ALA B 1 293 ? 13.617 -8.547 -9.516 1 94.31 293 ALA B N 1
ATOM 5616 C CA . ALA B 1 293 ? 13.945 -8.82 -8.117 1 94.31 293 ALA B CA 1
ATOM 5617 C C . ALA B 1 293 ? 12.734 -8.602 -7.219 1 94.31 293 ALA B C 1
ATOM 5619 O O . ALA B 1 293 ? 12.031 -7.598 -7.352 1 94.31 293 ALA B O 1
ATOM 5620 N N . THR B 1 294 ? 12.539 -9.531 -6.297 1 91.81 294 THR B N 1
ATOM 5621 C CA . THR B 1 294 ? 11.375 -9.508 -5.426 1 91.81 294 THR B CA 1
ATOM 5622 C C . THR B 1 294 ? 11.453 -8.352 -4.434 1 91.81 294 THR B C 1
ATOM 5624 O O . THR B 1 294 ? 10.43 -7.848 -3.977 1 91.81 294 THR B O 1
ATOM 5627 N N . GLY B 1 295 ? 12.594 -7.82 -4.145 1 91.88 295 GLY B N 1
ATOM 5628 C CA . GLY B 1 295 ? 12.789 -6.828 -3.104 1 91.88 295 GLY B CA 1
ATOM 5629 C C . GLY B 1 295 ? 12.578 -5.406 -3.588 1 91.88 295 GLY B C 1
ATOM 5630 O O . GLY B 1 295 ? 12.484 -4.477 -2.783 1 91.88 295 GLY B O 1
ATOM 5631 N N . LEU B 1 296 ? 12.398 -5.16 -4.867 1 94.31 296 LEU B N 1
ATOM 5632 C CA . LEU B 1 296 ? 12.336 -3.809 -5.406 1 94.31 296 LEU B CA 1
ATOM 5633 C C . LEU B 1 296 ? 10.906 -3.279 -5.379 1 94.31 296 LEU B C 1
ATOM 5635 O O . LEU B 1 296 ? 10.688 -2.066 -5.367 1 94.31 296 LEU B O 1
ATOM 5639 N N . ARG B 1 297 ? 9.922 -4.133 -5.457 1 96.44 297 ARG B N 1
ATOM 5640 C CA . ARG B 1 297 ? 8.5 -3.846 -5.277 1 96.44 297 ARG B CA 1
ATOM 5641 C C . ARG B 1 297 ? 8.023 -2.803 -6.281 1 96.44 297 ARG B C 1
ATOM 5643 O O . ARG B 1 297 ? 7.387 -1.816 -5.902 1 96.44 297 ARG B O 1
ATOM 5650 N N . VAL B 1 298 ? 8.25 -2.998 -7.551 1 98.12 298 VAL B N 1
ATOM 5651 C CA . VAL B 1 298 ? 7.715 -2.156 -8.617 1 98.12 298 VAL B CA 1
ATOM 5652 C C . VAL B 1 298 ? 6.797 -2.98 -9.516 1 98.12 298 VAL B C 1
ATOM 5654 O O . VAL B 1 298 ? 7.121 -4.121 -9.867 1 98.12 298 VAL B O 1
ATOM 5657 N N . GLY B 1 299 ? 5.656 -2.463 -9.805 1 98.38 299 GLY B N 1
ATOM 5658 C CA . GLY B 1 299 ? 4.703 -3.08 -10.711 1 98.38 299 GLY B CA 1
ATOM 5659 C C . GLY B 1 299 ? 3.914 -2.07 -11.523 1 98.38 299 GLY B C 1
ATOM 5660 O O . GLY B 1 299 ? 4.273 -0.892 -11.578 1 98.38 299 GLY B O 1
ATOM 5661 N N . MET B 1 300 ? 2.863 -2.578 -12.211 1 98.69 300 MET B N 1
ATOM 5662 C CA . MET B 1 300 ? 2.064 -1.707 -13.07 1 98.69 300 MET B CA 1
ATOM 5663 C C . MET B 1 300 ? 0.607 -2.158 -13.094 1 98.69 300 MET B C 1
ATOM 5665 O O . MET B 1 300 ? 0.316 -3.342 -12.906 1 98.69 300 MET B O 1
ATOM 5669 N N . VAL B 1 301 ? -0.232 -1.22 -13.281 1 98.75 301 VAL B N 1
ATOM 5670 C CA . VAL B 1 301 ? -1.639 -1.395 -13.625 1 98.75 301 VAL B CA 1
ATOM 5671 C C . VAL B 1 301 ? -1.927 -0.732 -14.969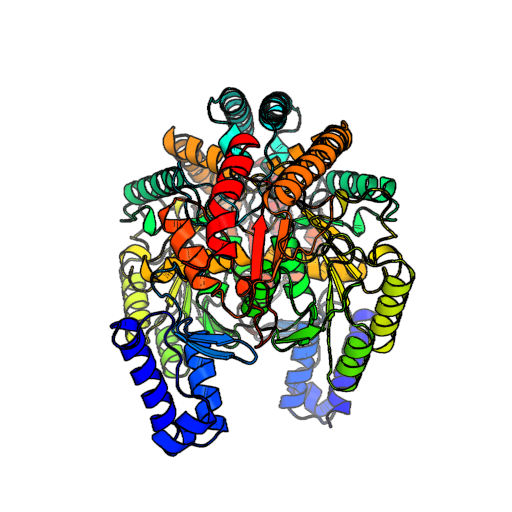 1 98.75 301 VAL B C 1
ATOM 5673 O O . VAL B 1 301 ? -1.526 0.41 -15.203 1 98.75 301 VAL B O 1
ATOM 5676 N N . VAL B 1 302 ? -2.529 -1.448 -15.867 1 98.75 302 VAL B N 1
ATOM 5677 C CA . VAL B 1 302 ? -2.936 -0.917 -17.156 1 98.75 302 VAL B CA 1
ATOM 5678 C C . VAL B 1 302 ? -4.453 -1.011 -17.297 1 98.75 302 VAL B C 1
ATOM 5680 O O . VAL B 1 302 ? -5.035 -2.082 -17.125 1 98.75 302 VAL B O 1
ATOM 5683 N N . CYS B 1 303 ? -5.07 0.035 -17.594 1 98.38 303 CYS B N 1
ATOM 5684 C CA . CYS B 1 303 ? -6.516 0.07 -17.766 1 98.38 303 CYS B CA 1
ATOM 5685 C C . CYS B 1 303 ? -6.922 1.202 -18.703 1 98.38 303 CYS B C 1
ATOM 5687 O O . CYS B 1 303 ? -6.086 2.01 -19.109 1 98.38 303 CYS B O 1
ATOM 5689 N N . ARG B 1 304 ? -8.164 1.163 -19.141 1 97.19 304 ARG B N 1
ATOM 5690 C CA . ARG B 1 304 ? -8.648 2.281 -19.938 1 97.19 304 ARG B CA 1
ATOM 5691 C C . ARG B 1 304 ? -8.539 3.594 -19.172 1 97.19 304 ARG B C 1
ATOM 5693 O O . ARG B 1 304 ? -8.703 3.621 -17.953 1 97.19 304 ARG B O 1
ATOM 5700 N N . GLU B 1 305 ? -8.375 4.66 -19.828 1 95.31 305 GLU B N 1
ATOM 5701 C CA . GLU B 1 305 ? -8.102 5.965 -19.234 1 95.31 305 GLU B CA 1
ATOM 5702 C C . GLU B 1 305 ? -9.242 6.395 -18.297 1 95.31 305 GLU B C 1
ATOM 5704 O O . GLU B 1 305 ? -9 7.043 -17.281 1 95.31 305 GLU B O 1
ATOM 5709 N N . ALA B 1 306 ? -10.406 6.012 -18.594 1 94.94 306 ALA B N 1
ATOM 5710 C CA . ALA B 1 306 ? -11.578 6.418 -17.828 1 94.94 306 ALA B CA 1
ATOM 5711 C C . ALA B 1 306 ? -11.531 5.852 -16.406 1 94.94 306 ALA B C 1
ATOM 5713 O O . ALA B 1 306 ? -12.172 6.387 -15.492 1 94.94 306 ALA B O 1
ATOM 5714 N N . LEU B 1 307 ? -10.773 4.766 -16.188 1 95.94 307 LEU B N 1
ATOM 5715 C CA . LEU B 1 307 ? -10.688 4.129 -14.875 1 95.94 307 LEU B CA 1
ATOM 5716 C C . LEU B 1 307 ? -9.516 4.68 -14.078 1 95.94 307 LEU B C 1
ATOM 5718 O O . LEU B 1 307 ? -9.406 4.43 -12.875 1 95.94 307 LEU B O 1
ATOM 5722 N N . MET B 1 308 ? -8.602 5.469 -14.688 1 95.19 308 MET B N 1
ATOM 5723 C CA . MET B 1 308 ? -7.332 5.883 -14.102 1 95.19 308 MET B CA 1
ATOM 5724 C C . MET B 1 308 ? -7.559 6.766 -12.875 1 95.19 308 MET B C 1
ATOM 5726 O O . MET B 1 308 ? -6.855 6.637 -11.875 1 95.19 308 MET B O 1
ATOM 5730 N N . PRO B 1 309 ? -8.586 7.652 -12.867 1 93.38 309 PRO B N 1
ATOM 5731 C CA . PRO B 1 309 ? -8.797 8.477 -11.672 1 93.38 309 PRO B CA 1
ATOM 5732 C C . PRO B 1 309 ? -9.078 7.648 -10.422 1 93.38 309 PRO B C 1
ATOM 5734 O O . PRO B 1 309 ? -8.578 7.965 -9.344 1 93.38 309 PRO B O 1
ATOM 5737 N N . ALA B 1 310 ? -9.82 6.551 -10.586 1 94.75 310 ALA B N 1
ATOM 5738 C CA . ALA B 1 310 ? -10.133 5.676 -9.453 1 94.75 310 ALA B CA 1
ATOM 5739 C C . ALA B 1 310 ? -8.875 4.957 -8.961 1 94.75 310 ALA B C 1
ATOM 5741 O O . ALA B 1 310 ? -8.664 4.82 -7.75 1 94.75 310 ALA B O 1
ATOM 5742 N N . ILE B 1 311 ? -8.062 4.562 -9.914 1 97.12 311 ILE B N 1
ATOM 5743 C CA . ILE B 1 311 ? -6.812 3.889 -9.594 1 97.12 311 ILE B CA 1
ATOM 5744 C C . ILE B 1 311 ? -5.879 4.852 -8.859 1 97.12 311 ILE B C 1
ATOM 5746 O O . ILE B 1 311 ? -5.336 4.516 -7.809 1 97.12 311 ILE B O 1
ATOM 5750 N N . GLU B 1 312 ? -5.785 6.043 -9.344 1 95.25 312 GLU B N 1
ATOM 5751 C CA . GLU B 1 312 ? -4.902 7.051 -8.773 1 95.25 312 GLU B CA 1
ATOM 5752 C C . GLU B 1 312 ? -5.363 7.457 -7.371 1 95.25 312 GLU B C 1
ATOM 5754 O O . GLU B 1 312 ? -4.539 7.637 -6.473 1 95.25 312 GLU B O 1
ATOM 5759 N N . ARG B 1 313 ? -6.621 7.586 -7.203 1 93.75 313 ARG B N 1
ATOM 5760 C CA . ARG B 1 313 ? -7.168 7.934 -5.895 1 93.75 313 ARG B CA 1
ATOM 5761 C C . ARG B 1 313 ? -6.828 6.867 -4.859 1 93.75 313 ARG B C 1
ATOM 5763 O O . ARG B 1 313 ? -6.543 7.184 -3.705 1 93.75 313 ARG B O 1
ATOM 5770 N N . THR B 1 314 ? -6.867 5.664 -5.297 1 96.44 314 THR B N 1
ATOM 5771 C CA . THR B 1 314 ? -6.586 4.574 -4.371 1 96.44 314 THR B CA 1
ATOM 5772 C C . THR B 1 314 ? -5.094 4.496 -4.066 1 96.44 314 THR B C 1
ATOM 5774 O O . THR B 1 314 ? -4.703 4.184 -2.939 1 96.44 314 THR B O 1
ATOM 5777 N N . ILE B 1 315 ? -4.25 4.766 -5.09 1 97.5 315 ILE B N 1
ATOM 5778 C CA . ILE B 1 315 ? -2.814 4.848 -4.832 1 97.5 315 ILE B CA 1
ATOM 5779 C C . ILE B 1 315 ? -2.541 5.93 -3.789 1 97.5 315 ILE B C 1
ATOM 5781 O O . ILE B 1 315 ? -1.856 5.68 -2.793 1 97.5 315 ILE B O 1
ATOM 5785 N N . ARG B 1 316 ? -3.135 7.039 -3.971 1 95.25 316 ARG B N 1
ATOM 5786 C CA . ARG B 1 316 ? -2.977 8.156 -3.041 1 95.25 316 ARG B CA 1
ATOM 5787 C C . ARG B 1 316 ? -3.395 7.754 -1.631 1 95.25 316 ARG B C 1
ATOM 5789 O O . ARG B 1 316 ? -2.672 8.016 -0.666 1 95.25 316 ARG B O 1
ATOM 5796 N N . ALA B 1 317 ? -4.477 7.09 -1.557 1 95.25 317 ALA B N 1
ATOM 5797 C CA . ALA B 1 317 ? -5.062 6.758 -0.26 1 95.25 317 ALA B CA 1
ATOM 5798 C C . ALA B 1 317 ? -4.25 5.68 0.449 1 95.25 317 ALA B C 1
ATOM 5800 O O . ALA B 1 317 ? -4.188 5.648 1.681 1 95.25 317 ALA B O 1
ATOM 5801 N N . THR B 1 318 ? -3.564 4.863 -0.268 1 96.31 318 THR B N 1
ATOM 5802 C CA . THR B 1 318 ? -2.971 3.686 0.354 1 96.31 318 THR B CA 1
ATOM 5803 C C . THR B 1 318 ? -1.475 3.887 0.576 1 96.31 318 THR B C 1
ATOM 5805 O O . THR B 1 318 ? -0.933 3.471 1.602 1 96.31 318 THR B O 1
ATOM 5808 N N . SER B 1 319 ? -0.816 4.531 -0.411 1 94.88 319 SER B N 1
ATOM 5809 C CA . SER B 1 319 ? 0.637 4.582 -0.288 1 94.88 319 SER B CA 1
ATOM 5810 C C . SER B 1 319 ? 1.193 5.887 -0.847 1 94.88 319 SER B C 1
ATOM 5812 O O . SER B 1 319 ? 2.398 6.137 -0.773 1 94.88 319 SER B O 1
ATOM 5814 N N . TRP B 1 320 ? 0.362 6.699 -1.382 1 92.06 320 TRP B N 1
ATOM 5815 C CA . TRP B 1 320 ? 0.716 7.988 -1.961 1 92.06 320 TRP B CA 1
ATOM 5816 C C . TRP B 1 320 ? 1.374 7.812 -3.326 1 92.06 320 TRP B C 1
ATOM 5818 O O . TRP B 1 320 ? 0.763 8.102 -4.359 1 92.06 320 TRP B O 1
ATOM 5828 N N . ASN B 1 321 ? 2.49 7.227 -3.408 1 92.19 321 ASN B N 1
ATOM 5829 C CA . ASN B 1 321 ? 3.16 6.879 -4.656 1 92.19 321 ASN B CA 1
ATOM 5830 C C . ASN B 1 321 ? 4.223 5.805 -4.441 1 92.19 321 ASN B C 1
ATOM 5832 O O . ASN B 1 321 ? 4.57 5.488 -3.301 1 92.19 321 ASN B O 1
ATOM 5836 N N . THR B 1 322 ? 4.668 5.219 -5.535 1 95.81 322 THR B N 1
ATOM 5837 C CA . THR B 1 322 ? 5.793 4.289 -5.527 1 95.81 322 THR B CA 1
ATOM 5838 C C . THR B 1 322 ? 7.113 5.039 -5.379 1 95.81 322 THR B C 1
ATOM 5840 O O . THR B 1 322 ? 7.305 6.098 -5.98 1 95.81 322 THR B O 1
ATOM 5843 N N . PRO B 1 323 ? 8.055 4.504 -4.543 1 95.69 323 PRO B N 1
ATOM 5844 C CA . PRO B 1 323 ? 9.328 5.211 -4.387 1 95.69 323 PRO B CA 1
ATOM 5845 C C . PRO B 1 323 ? 10.023 5.488 -5.719 1 95.69 323 PRO B C 1
ATOM 5847 O O . PRO B 1 323 ? 10.195 4.574 -6.531 1 95.69 323 PRO B O 1
ATOM 5850 N N . ALA B 1 324 ? 10.445 6.68 -5.867 1 91.69 324 ALA B N 1
ATOM 5851 C CA . ALA B 1 324 ? 11.039 7.129 -7.125 1 91.69 324 ALA B CA 1
ATOM 5852 C C . ALA B 1 324 ? 12.336 6.383 -7.418 1 91.69 324 ALA B C 1
ATOM 5854 O O . ALA B 1 324 ? 12.648 6.094 -8.57 1 91.69 324 ALA B O 1
ATOM 5855 N N . LEU B 1 325 ? 13.039 6.055 -6.43 1 94.56 325 LEU B N 1
ATOM 5856 C CA . LEU B 1 325 ? 14.336 5.406 -6.574 1 94.56 325 LEU B CA 1
ATOM 5857 C C . LEU B 1 325 ? 14.188 4.035 -7.227 1 94.56 325 LEU B C 1
ATOM 5859 O O . LEU B 1 325 ? 14.914 3.717 -8.18 1 94.56 325 LEU B O 1
ATOM 5863 N N . THR B 1 326 ? 13.281 3.201 -6.742 1 96.88 326 THR B N 1
ATOM 5864 C CA . THR B 1 326 ? 13.125 1.854 -7.277 1 96.88 326 THR B CA 1
ATOM 5865 C C . THR B 1 326 ? 12.531 1.899 -8.688 1 96.88 326 THR B C 1
ATOM 5867 O O . THR B 1 326 ? 12.914 1.109 -9.547 1 96.88 326 THR B O 1
ATOM 5870 N N . THR B 1 327 ? 11.656 2.877 -8.93 1 96.62 327 THR B N 1
ATOM 5871 C CA . THR B 1 327 ? 11.07 3.023 -10.258 1 96.62 327 THR B CA 1
ATOM 5872 C C . THR B 1 327 ? 12.141 3.414 -11.273 1 96.62 327 THR B C 1
ATOM 5874 O O . THR B 1 327 ? 12.156 2.9 -12.391 1 96.62 327 THR B O 1
ATOM 5877 N N . ALA B 1 328 ? 13.031 4.297 -10.828 1 94.69 328 ALA B N 1
ATOM 5878 C CA . ALA B 1 328 ? 14.109 4.73 -11.711 1 94.69 328 ALA B CA 1
ATOM 5879 C C . ALA B 1 328 ? 15.016 3.562 -12.094 1 94.69 328 ALA B C 1
ATOM 5881 O O . ALA B 1 328 ? 15.422 3.438 -13.25 1 94.69 328 ALA B O 1
ATOM 5882 N N . LEU B 1 329 ? 15.312 2.719 -11.164 1 96.38 329 LEU B N 1
ATOM 5883 C CA . LEU B 1 329 ? 16.156 1.553 -11.414 1 96.38 329 LEU B CA 1
ATOM 5884 C C . LEU B 1 329 ? 15.492 0.612 -12.414 1 96.38 329 LEU B C 1
ATOM 5886 O O . LEU B 1 329 ? 16.109 0.232 -13.414 1 96.38 329 LEU B O 1
ATOM 5890 N N . VAL B 1 330 ? 14.25 0.306 -12.203 1 97.81 330 VAL B N 1
ATOM 5891 C CA . VAL B 1 330 ? 13.523 -0.647 -13.039 1 97.81 330 VAL B CA 1
ATOM 5892 C C . VAL B 1 330 ? 13.352 -0.08 -14.445 1 97.81 330 VAL B C 1
ATOM 5894 O O . VAL B 1 330 ? 13.578 -0.781 -15.438 1 97.81 330 VAL B O 1
ATOM 5897 N N . CYS B 1 331 ? 13.008 1.205 -14.516 1 96.38 331 CYS B N 1
ATOM 5898 C CA . CYS B 1 331 ? 12.844 1.837 -15.82 1 96.38 331 CYS B CA 1
ATOM 5899 C C . CYS B 1 331 ? 14.164 1.852 -16.578 1 96.38 331 CYS B C 1
ATOM 5901 O O . CYS B 1 331 ? 14.188 1.649 -17.797 1 96.38 331 CYS B O 1
ATOM 5903 N N . GLY B 1 332 ? 15.25 2.094 -15.875 1 96.19 332 GLY B N 1
ATOM 5904 C CA . GLY B 1 332 ? 16.562 2.004 -16.5 1 96.19 332 GLY B CA 1
ATOM 5905 C C . GLY B 1 332 ? 16.844 0.639 -17.109 1 96.19 332 GLY B C 1
ATOM 5906 O O . GLY B 1 332 ? 17.328 0.537 -18.234 1 96.19 332 GLY B O 1
ATOM 5907 N N . TRP B 1 333 ? 16.5 -0.408 -16.375 1 98 333 TRP B N 1
ATOM 5908 C CA . TRP B 1 333 ? 16.75 -1.777 -16.812 1 98 333 TRP B CA 1
ATOM 5909 C C . TRP B 1 333 ? 15.82 -2.182 -17.938 1 98 333 TRP B C 1
ATOM 5911 O O . TRP B 1 333 ? 16.156 -3.051 -18.75 1 98 333 TRP B O 1
ATOM 5921 N N . ILE B 1 334 ? 14.641 -1.553 -18.016 1 97.88 334 ILE B N 1
ATOM 5922 C CA . ILE B 1 334 ? 13.75 -1.751 -19.156 1 97.88 334 ILE B CA 1
ATOM 5923 C C . ILE B 1 334 ? 14.383 -1.133 -20.406 1 97.88 334 ILE B C 1
ATOM 5925 O O . ILE B 1 334 ? 14.469 -1.783 -21.453 1 97.88 334 ILE B O 1
ATOM 5929 N N . GLN B 1 335 ? 14.859 0.029 -20.281 1 95.62 335 GLN B N 1
ATOM 5930 C CA . GLN B 1 335 ? 15.328 0.82 -21.422 1 95.62 335 GLN B CA 1
ATOM 5931 C C . GLN B 1 335 ? 16.641 0.273 -21.969 1 95.62 335 GLN B C 1
ATOM 5933 O O . GLN B 1 335 ? 16.859 0.271 -23.188 1 95.62 335 GLN B O 1
ATOM 5938 N N . ASP B 1 336 ? 17.5 -0.258 -21.094 1 96 336 ASP B N 1
ATOM 5939 C CA . ASP B 1 336 ? 18.828 -0.617 -21.578 1 96 336 ASP B CA 1
ATOM 5940 C C . ASP B 1 336 ? 18.891 -2.09 -21.969 1 96 336 ASP B C 1
ATOM 5942 O O . ASP B 1 336 ? 19.969 -2.605 -22.297 1 96 336 ASP B O 1
ATOM 5946 N N . GLY B 1 337 ? 17.797 -2.803 -21.828 1 96.31 337 GLY B N 1
ATOM 5947 C CA . GLY B 1 337 ? 17.719 -4.176 -22.312 1 96.31 337 GLY B CA 1
ATOM 5948 C C . GLY B 1 337 ? 18.016 -5.199 -21.234 1 96.31 337 GLY B C 1
ATOM 5949 O O . GLY B 1 337 ? 17.906 -6.406 -21.469 1 96.31 337 GLY B O 1
ATOM 5950 N N . THR B 1 338 ? 18.391 -4.762 -20.047 1 97.25 338 THR B N 1
ATOM 5951 C CA . THR B 1 338 ? 18.688 -5.656 -18.938 1 97.25 338 THR B CA 1
ATOM 5952 C C . THR B 1 338 ? 17.5 -6.559 -18.641 1 97.25 338 THR B C 1
ATOM 5954 O O . THR B 1 338 ? 17.656 -7.762 -18.422 1 97.25 338 THR B O 1
ATOM 5957 N N . LEU B 1 339 ? 16.312 -6.012 -18.625 1 97.69 339 LEU B N 1
ATOM 5958 C CA . LEU B 1 339 ? 15.109 -6.801 -18.344 1 97.69 339 LEU B CA 1
ATOM 5959 C C . LEU B 1 339 ? 14.969 -7.941 -19.344 1 97.69 339 LEU B C 1
ATOM 5961 O O . LEU B 1 339 ? 14.727 -9.086 -18.953 1 97.69 339 LEU B O 1
ATOM 5965 N N . ALA B 1 340 ? 15.125 -7.637 -20.578 1 96.69 340 ALA B N 1
ATOM 5966 C CA . ALA B 1 340 ? 14.984 -8.648 -21.625 1 96.69 340 ALA B CA 1
ATOM 5967 C C . ALA B 1 340 ? 16.016 -9.766 -21.453 1 96.69 340 ALA B C 1
ATOM 5969 O O . ALA B 1 340 ? 15.695 -10.938 -21.625 1 96.69 340 ALA B O 1
ATOM 5970 N N . ARG B 1 341 ? 17.219 -9.406 -21.125 1 96.88 341 ARG B N 1
ATOM 5971 C CA . ARG B 1 341 ? 18.281 -10.383 -20.906 1 96.88 341 ARG B CA 1
ATOM 5972 C C . ARG B 1 341 ? 17.969 -11.266 -19.703 1 96.88 341 ARG B C 1
ATOM 5974 O O . ARG B 1 341 ? 18.125 -12.484 -19.75 1 96.88 341 ARG B O 1
ATOM 5981 N N . LEU B 1 342 ? 17.531 -10.617 -18.625 1 97.19 342 LEU B N 1
ATOM 5982 C CA . LEU B 1 342 ? 17.172 -11.367 -17.438 1 97.19 342 LEU B CA 1
ATOM 5983 C C . LEU B 1 342 ? 16.047 -12.359 -17.719 1 97.19 342 LEU B C 1
ATOM 5985 O O . LEU B 1 342 ? 16.094 -13.508 -17.281 1 97.19 342 LEU B O 1
ATOM 5989 N N . GLU B 1 343 ? 15.055 -11.914 -18.453 1 97 343 GLU B N 1
ATOM 5990 C CA . GLU B 1 343 ? 13.922 -12.781 -18.781 1 97 343 GLU B CA 1
ATOM 5991 C C . GLU B 1 343 ? 14.375 -14.008 -19.562 1 97 343 GLU B C 1
ATOM 5993 O O . GLU B 1 343 ? 13.875 -15.109 -19.328 1 97 343 GLU B O 1
ATOM 5998 N N . THR B 1 344 ? 15.305 -13.805 -20.453 1 97.19 344 THR B N 1
ATOM 5999 C CA . THR B 1 344 ? 15.828 -14.922 -21.234 1 97.19 344 THR B CA 1
ATOM 6000 C C . THR B 1 344 ? 16.5 -15.945 -20.328 1 97.19 344 THR B C 1
ATOM 6002 O O . THR B 1 344 ? 16.234 -17.141 -20.422 1 97.19 344 THR B O 1
ATOM 6005 N N . ILE B 1 345 ? 17.328 -15.461 -19.453 1 97.06 345 ILE B N 1
ATOM 6006 C CA . ILE B 1 345 ? 18.062 -16.328 -18.531 1 97.06 345 ILE B CA 1
ATOM 6007 C C . ILE B 1 345 ? 17.094 -17.031 -17.594 1 97.06 345 ILE B C 1
ATOM 6009 O O . ILE B 1 345 ? 17.234 -18.219 -17.312 1 97.06 345 ILE B O 1
ATOM 6013 N N . MET B 1 346 ? 16.125 -16.328 -17.156 1 97.06 346 MET B N 1
ATOM 6014 C CA . MET B 1 346 ? 15.188 -16.844 -16.156 1 97.06 346 MET B CA 1
ATOM 6015 C C . MET B 1 346 ? 14.234 -17.859 -16.781 1 97.06 346 MET B C 1
ATOM 6017 O O . MET B 1 346 ? 13.828 -18.812 -16.109 1 97.06 346 MET B O 1
ATOM 6021 N N . ARG B 1 347 ? 13.852 -17.688 -18.031 1 97.88 347 ARG B N 1
ATOM 6022 C CA . ARG B 1 347 ? 13.07 -18.703 -18.719 1 97.88 347 ARG B CA 1
ATOM 6023 C C . ARG B 1 347 ? 13.828 -20.016 -18.797 1 97.88 347 ARG B C 1
ATOM 6025 O O . ARG B 1 347 ? 13.25 -21.078 -18.562 1 97.88 347 ARG B O 1
ATOM 6032 N N . ALA B 1 348 ? 15.062 -19.922 -19.094 1 97.62 348 ALA B N 1
ATOM 6033 C CA . ALA B 1 348 ? 15.883 -21.125 -19.141 1 97.62 348 ALA B CA 1
ATOM 6034 C C . ALA B 1 348 ? 16 -21.766 -17.766 1 97.62 348 ALA B C 1
ATOM 6036 O O . ALA B 1 348 ? 15.969 -23 -17.641 1 97.62 348 ALA B O 1
ATOM 6037 N N . ASP B 1 349 ? 16.172 -20.922 -16.797 1 97.25 349 ASP B N 1
ATOM 6038 C CA . ASP B 1 349 ? 16.25 -21.406 -15.422 1 97.25 349 ASP B CA 1
ATOM 6039 C C . ASP B 1 349 ? 14.977 -22.156 -15.023 1 97.25 349 ASP B C 1
ATOM 6041 O O . ASP B 1 349 ? 15.031 -23.219 -14.406 1 97.25 349 ASP B O 1
ATOM 6045 N N . ALA B 1 350 ? 13.828 -21.578 -15.297 1 98.06 350 ALA B N 1
ATOM 6046 C CA . ALA B 1 350 ? 12.539 -22.203 -14.969 1 98.06 350 ALA B CA 1
ATOM 6047 C C . ALA B 1 350 ? 12.422 -23.578 -15.602 1 98.06 350 ALA B C 1
ATOM 6049 O O . ALA B 1 350 ? 12.008 -24.531 -14.938 1 98.06 350 ALA B O 1
ATOM 6050 N N . ARG B 1 351 ? 12.836 -23.719 -16.844 1 98.25 351 ARG B N 1
ATOM 6051 C CA . ARG B 1 351 ? 12.773 -25 -17.547 1 98.25 351 ARG B CA 1
ATOM 6052 C C . ARG B 1 351 ? 13.703 -26.016 -16.891 1 98.25 351 ARG B C 1
ATOM 6054 O O . ARG B 1 351 ? 13.344 -27.188 -16.766 1 98.25 351 ARG B O 1
ATOM 6061 N N . ARG B 1 352 ? 14.812 -25.547 -16.531 1 97.94 352 ARG B N 1
ATOM 6062 C CA . ARG B 1 352 ? 15.781 -26.438 -15.883 1 97.94 352 ARG B CA 1
ATOM 6063 C C . ARG B 1 352 ? 15.25 -26.953 -14.555 1 97.94 352 ARG B C 1
ATOM 6065 O O . ARG B 1 352 ? 15.352 -28.141 -14.258 1 97.94 352 ARG B O 1
ATOM 6072 N N . ARG B 1 353 ? 14.734 -26.094 -13.773 1 98.12 353 ARG B N 1
ATOM 6073 C CA . ARG B 1 353 ? 14.203 -26.469 -12.461 1 98.12 353 ARG B CA 1
ATOM 6074 C C . ARG B 1 353 ? 13 -27.391 -12.602 1 98.12 353 ARG B C 1
ATOM 6076 O O . ARG B 1 353 ? 12.836 -28.328 -11.82 1 98.12 353 ARG B O 1
ATOM 6083 N N . GLN B 1 354 ? 12.195 -27.141 -13.57 1 98.19 354 GLN B N 1
ATOM 6084 C CA . GLN B 1 354 ? 11.078 -28.016 -13.875 1 98.19 354 GLN B CA 1
ATOM 6085 C C . GLN B 1 354 ? 11.57 -29.422 -14.25 1 98.19 354 GLN B C 1
ATOM 6087 O O . GLN B 1 354 ? 11.016 -30.422 -13.789 1 98.19 354 GLN B O 1
ATOM 6092 N N . ALA B 1 355 ? 12.578 -29.438 -15.039 1 98.25 355 ALA B N 1
ATOM 6093 C CA . ALA B 1 355 ? 13.141 -30.719 -15.453 1 98.25 355 ALA B CA 1
ATOM 6094 C C . ALA B 1 355 ? 13.648 -31.5 -14.25 1 98.25 355 ALA B C 1
ATOM 6096 O O . ALA B 1 355 ? 13.422 -32.719 -14.148 1 98.25 355 ALA B O 1
ATOM 6097 N N . ILE B 1 356 ? 14.297 -30.828 -13.375 1 98.12 356 ILE B N 1
ATOM 6098 C CA . ILE B 1 356 ? 14.828 -31.453 -12.164 1 98.12 356 ILE B CA 1
ATOM 6099 C C . ILE B 1 356 ? 13.672 -32 -11.32 1 98.12 356 ILE B C 1
ATOM 6101 O O . ILE B 1 356 ? 13.719 -33.156 -10.875 1 98.12 356 ILE B O 1
ATOM 6105 N N . ALA B 1 357 ? 12.664 -31.219 -11.148 1 98.31 357 ALA B N 1
ATOM 6106 C CA . ALA B 1 357 ? 11.531 -31.609 -10.32 1 98.31 357 ALA B CA 1
ATOM 6107 C C . ALA B 1 357 ? 10.781 -32.781 -10.93 1 98.31 357 ALA B C 1
ATOM 6109 O O . ALA B 1 357 ? 10.445 -33.75 -10.234 1 98.31 357 ALA B O 1
ATOM 6110 N N . ARG B 1 358 ? 10.547 -32.781 -12.203 1 97.62 358 ARG B N 1
ATOM 6111 C CA . ARG B 1 358 ? 9.789 -33.812 -12.898 1 97.62 358 ARG B CA 1
ATOM 6112 C C . ARG B 1 358 ? 10.562 -35.125 -12.914 1 97.62 358 ARG B C 1
ATOM 6114 O O . ARG B 1 358 ? 9.969 -36.219 -12.844 1 97.62 358 ARG B O 1
ATOM 6121 N N . GLN B 1 359 ? 11.844 -34.969 -12.984 1 97.5 359 GLN B N 1
ATOM 6122 C CA . GLN B 1 359 ? 12.672 -36.156 -12.93 1 97.5 359 GLN B CA 1
ATOM 6123 C C . GLN B 1 359 ? 12.672 -36.75 -11.523 1 97.5 359 GLN B C 1
ATOM 6125 O O . GLN B 1 359 ? 12.484 -37.969 -11.359 1 97.5 359 GLN B O 1
ATOM 6130 N N . ALA B 1 360 ? 12.867 -35.938 -10.555 1 97.19 360 ALA B N 1
ATOM 6131 C CA . ALA B 1 360 ? 12.961 -36.375 -9.172 1 97.19 360 ALA B CA 1
ATOM 6132 C C . ALA B 1 360 ? 11.641 -37 -8.695 1 97.19 360 ALA B C 1
ATOM 6134 O O . ALA B 1 360 ? 11.633 -37.906 -7.879 1 97.19 360 ALA B O 1
ATOM 6135 N N . LEU B 1 361 ? 10.555 -36.531 -9.203 1 96.5 361 LEU B N 1
ATOM 6136 C CA . LEU B 1 361 ? 9.242 -36.938 -8.719 1 96.5 361 LEU B CA 1
ATOM 6137 C C . LEU B 1 361 ? 8.531 -37.812 -9.766 1 96.5 361 LEU B C 1
ATOM 6139 O O . LEU B 1 361 ? 7.309 -37.938 -9.734 1 96.5 361 LEU B O 1
ATOM 6143 N N . ALA B 1 362 ? 9.289 -38.312 -10.648 1 95.69 362 ALA B N 1
ATOM 6144 C CA . ALA B 1 362 ? 8.742 -39.125 -11.727 1 95.69 362 ALA B CA 1
ATOM 6145 C C . ALA B 1 362 ? 7.863 -40.25 -11.164 1 95.69 362 ALA B C 1
ATOM 6147 O O . ALA B 1 362 ? 8.227 -40.875 -10.18 1 95.69 362 ALA B O 1
ATOM 6148 N N . GLY B 1 363 ? 6.691 -40.375 -11.773 1 93.5 363 GLY B N 1
ATOM 6149 C CA . GLY B 1 363 ? 5.77 -41.438 -11.336 1 93.5 363 GLY B CA 1
ATOM 6150 C C . GLY B 1 363 ? 4.648 -40.906 -10.461 1 93.5 363 GLY B C 1
ATOM 6151 O O . GLY B 1 363 ? 3.613 -41.562 -10.312 1 93.5 363 GLY B O 1
ATOM 6152 N N . LEU B 1 364 ? 4.836 -39.781 -9.852 1 93.75 364 LEU B N 1
ATOM 6153 C CA . LEU B 1 364 ? 3.775 -39.125 -9.078 1 93.75 364 LEU B CA 1
ATOM 6154 C C . LEU B 1 364 ? 2.912 -38.25 -9.977 1 93.75 364 LEU B C 1
ATOM 6156 O O . LEU B 1 364 ? 3.391 -37.719 -10.984 1 93.75 364 LEU B O 1
ATOM 6160 N N . PRO B 1 365 ? 1.637 -38.219 -9.625 1 94.19 365 PRO B N 1
ATOM 6161 C CA . PRO B 1 365 ? 0.817 -37.25 -10.367 1 94.19 365 PRO B CA 1
ATOM 6162 C C . PRO B 1 365 ? 1.321 -35.812 -10.25 1 94.19 365 PRO B C 1
ATOM 6164 O O . PRO B 1 365 ? 1.69 -35.375 -9.156 1 94.19 365 PRO B O 1
ATOM 6167 N N . MET B 1 366 ? 1.436 -35.156 -11.367 1 96.38 366 MET B N 1
ATOM 6168 C CA . MET B 1 366 ? 1.902 -33.781 -11.398 1 96.38 366 MET B CA 1
ATOM 6169 C C . MET B 1 366 ? 1.071 -32.938 -12.367 1 96.38 366 MET B C 1
ATOM 6171 O O . MET B 1 366 ? 0.699 -33.406 -13.438 1 96.38 366 MET B O 1
ATOM 6175 N N . ILE B 1 367 ? 0.724 -31.766 -11.961 1 97.25 367 ILE B N 1
ATOM 6176 C CA . ILE B 1 367 ? 0.077 -30.766 -12.805 1 97.25 367 ILE B CA 1
ATOM 6177 C C . ILE B 1 367 ? 0.926 -29.5 -12.852 1 97.25 367 ILE B C 1
ATOM 6179 O O . ILE B 1 367 ? 1.326 -28.969 -11.812 1 97.25 367 ILE B O 1
ATOM 6183 N N . GLY B 1 368 ? 1.258 -29.047 -14.047 1 96.5 368 GLY B N 1
ATOM 6184 C CA . GLY B 1 368 ? 2.064 -27.844 -14.18 1 96.5 368 GLY B CA 1
ATOM 6185 C C . GLY B 1 368 ? 2.494 -27.562 -15.602 1 96.5 368 GLY B C 1
ATOM 6186 O O . GLY B 1 368 ? 1.969 -28.156 -16.547 1 96.5 368 GLY B O 1
ATOM 6187 N N . ASN B 1 369 ? 3.287 -26.562 -15.781 1 97.62 369 ASN B N 1
ATOM 6188 C CA . ASN B 1 369 ? 3.873 -26.109 -17.031 1 97.62 369 ASN B CA 1
ATOM 6189 C C . ASN B 1 369 ? 5.398 -26.172 -17 1 97.62 369 ASN B C 1
ATOM 6191 O O . ASN B 1 369 ? 6.012 -25.812 -15.992 1 97.62 369 ASN B O 1
ATOM 6195 N N . GLU B 1 370 ? 5.973 -26.656 -18.031 1 97.44 370 GLU B N 1
ATOM 6196 C CA . GLU B 1 370 ? 7.422 -26.828 -18.062 1 97.44 370 GLU B CA 1
ATOM 6197 C C . GLU B 1 370 ? 8.148 -25.484 -17.953 1 97.44 370 GLU B C 1
ATOM 6199 O O . GLU B 1 370 ? 9.336 -25.453 -17.625 1 97.44 370 GLU B O 1
ATOM 6204 N N . ASN B 1 371 ? 7.41 -24.406 -18.188 1 97.81 371 ASN B N 1
ATOM 6205 C CA . ASN B 1 371 ? 8.008 -23.078 -18.141 1 97.81 371 ASN B CA 1
ATOM 6206 C C . ASN B 1 371 ? 7.777 -22.406 -16.781 1 97.81 371 ASN B C 1
ATOM 6208 O O . ASN B 1 371 ? 8.242 -21.297 -16.547 1 97.81 371 ASN B O 1
ATOM 6212 N N . ALA B 1 372 ? 7.121 -23.047 -15.883 1 98 372 ALA B N 1
ATOM 6213 C CA . ALA B 1 372 ? 6.715 -22.422 -14.625 1 98 372 ALA B CA 1
ATOM 6214 C C . ALA B 1 372 ? 7.738 -22.688 -13.523 1 98 372 ALA B C 1
ATOM 6216 O O . ALA B 1 372 ? 8.469 -23.688 -13.57 1 98 372 ALA B O 1
ATOM 6217 N N . TRP B 1 373 ? 7.754 -21.859 -12.508 1 98.06 373 TRP B N 1
ATOM 6218 C CA . TRP B 1 373 ? 8.562 -22.047 -11.312 1 98.06 373 TRP B CA 1
ATOM 6219 C C . TRP B 1 373 ? 7.762 -22.75 -10.227 1 98.06 373 TRP B C 1
ATOM 6221 O O . TRP B 1 373 ? 8.062 -22.609 -9.031 1 98.06 373 TRP B O 1
ATOM 6231 N N . PHE B 1 374 ? 6.691 -23.438 -10.547 1 98.19 374 PHE B N 1
ATOM 6232 C CA . PHE B 1 374 ? 5.887 -24.125 -9.547 1 98.19 374 PHE B CA 1
ATOM 6233 C C . PHE B 1 374 ? 5.285 -25.406 -10.133 1 98.19 374 PHE B C 1
ATOM 6235 O O . PHE B 1 374 ? 5.203 -25.547 -11.352 1 98.19 374 PHE B O 1
ATOM 6242 N N . LEU B 1 375 ? 4.953 -26.25 -9.281 1 98 375 LEU B N 1
ATOM 6243 C CA . LEU B 1 375 ? 4.398 -27.562 -9.609 1 98 375 LEU B CA 1
ATOM 6244 C C . LEU B 1 375 ? 3.34 -27.969 -8.594 1 98 375 LEU B C 1
ATOM 6246 O O . LEU B 1 375 ? 3.525 -27.797 -7.387 1 98 375 LEU B O 1
ATOM 6250 N N . TRP B 1 376 ? 2.189 -28.375 -9.125 1 97.75 376 TRP B N 1
ATOM 6251 C CA . TRP B 1 376 ? 1.087 -28.859 -8.297 1 97.75 376 TRP B CA 1
ATOM 6252 C C . TRP B 1 376 ? 1.111 -30.375 -8.188 1 97.75 376 TRP B C 1
ATOM 6254 O O . TRP B 1 376 ? 1.136 -31.078 -9.203 1 97.75 376 TRP B O 1
ATOM 6264 N N . LEU B 1 377 ? 1.105 -30.922 -6.949 1 96.69 377 LEU B N 1
ATOM 6265 C CA . LEU B 1 377 ? 1.217 -32.344 -6.707 1 96.69 377 LEU B CA 1
ATOM 6266 C C . LEU B 1 377 ? -0.034 -32.875 -6.02 1 96.69 377 LEU B C 1
ATOM 6268 O O . LEU B 1 377 ? -0.113 -32.906 -4.789 1 96.69 377 LEU B O 1
ATOM 6272 N N . PRO B 1 378 ? -0.948 -33.438 -6.809 1 95.25 378 PRO B N 1
ATOM 6273 C CA . PRO B 1 378 ? -2.047 -34.156 -6.156 1 95.25 378 PRO B CA 1
ATOM 6274 C C . PRO B 1 378 ? -1.565 -35.344 -5.32 1 95.25 378 PRO B C 1
ATOM 6276 O O . PRO B 1 378 ? -0.636 -36.031 -5.723 1 95.25 378 PRO B O 1
ATOM 6279 N N . LEU B 1 379 ? -2.166 -35.438 -4.219 1 92.25 379 LEU B N 1
ATOM 6280 C CA . LEU B 1 379 ? -1.804 -36.562 -3.332 1 92.25 379 LEU B CA 1
ATOM 6281 C C . LEU B 1 379 ? -2.887 -37.625 -3.324 1 92.25 379 LEU B C 1
ATOM 6283 O O . LEU B 1 379 ? -4.062 -37.312 -3.551 1 92.25 379 LEU B O 1
ATOM 6287 N N . GLY B 1 380 ? -2.434 -38.812 -3.084 1 85 380 GLY B N 1
ATOM 6288 C CA . GLY B 1 380 ? -3.381 -39.906 -2.957 1 85 380 GLY B CA 1
ATOM 6289 C C . GLY B 1 380 ? -4.219 -39.812 -1.694 1 85 380 GLY B C 1
ATOM 6290 O O . GLY B 1 380 ? -3.914 -39.062 -0.788 1 85 380 GLY B O 1
ATOM 6291 N N . GLU B 1 381 ? -5.254 -40.594 -1.649 1 77.5 381 GLU B N 1
ATOM 6292 C CA . GLU B 1 381 ? -6.215 -40.562 -0.553 1 77.5 381 GLU B CA 1
ATOM 6293 C C . GLU B 1 381 ? -5.562 -40.969 0.766 1 77.5 381 GLU B C 1
ATOM 6295 O O . GLU B 1 381 ? -6 -40.531 1.837 1 77.5 381 GLU B O 1
ATOM 6300 N N . ASP B 1 382 ? -4.5 -41.656 0.652 1 77.62 382 ASP B N 1
ATOM 6301 C CA . ASP B 1 382 ? -3.887 -42.188 1.856 1 77.62 382 ASP B CA 1
ATOM 6302 C C . ASP B 1 382 ? -2.844 -41.25 2.432 1 77.62 382 ASP B C 1
ATOM 6304 O O . ASP B 1 382 ? -2.312 -41.469 3.52 1 77.62 382 ASP B O 1
ATOM 6308 N N . VAL B 1 383 ? -2.561 -40.25 1.704 1 79.88 383 VAL B N 1
ATOM 6309 C CA . VAL B 1 383 ? -1.52 -39.344 2.133 1 79.88 383 VAL B CA 1
ATOM 6310 C C . VAL B 1 383 ? -2.15 -38.031 2.586 1 79.88 383 VAL B C 1
ATOM 6312 O O . VAL B 1 383 ? -2.898 -37.406 1.834 1 79.88 383 VAL B O 1
ATOM 6315 N N . ARG B 1 384 ? -1.855 -37.656 3.83 1 80.12 384 ARG B N 1
ATOM 6316 C CA . ARG B 1 384 ? -2.352 -36.406 4.344 1 80.12 384 ARG B CA 1
ATOM 6317 C C . ARG B 1 384 ? -1.342 -35.281 4.098 1 80.12 384 ARG B C 1
ATOM 6319 O O . ARG B 1 384 ? -0.209 -35.344 4.582 1 80.12 384 ARG B O 1
ATOM 6326 N N . ALA B 1 385 ? -1.793 -34.25 3.445 1 86.56 385 ALA B N 1
ATOM 6327 C CA . ALA B 1 385 ? -0.922 -33.125 3.061 1 86.56 385 ALA B CA 1
ATOM 6328 C C . ALA B 1 385 ? -0.297 -32.469 4.289 1 86.56 385 ALA B C 1
ATOM 6330 O O . ALA B 1 385 ? 0.887 -32.125 4.277 1 86.56 385 ALA B O 1
ATOM 6331 N N . ASP B 1 386 ? -1.048 -32.344 5.387 1 82.75 386 ASP B N 1
ATOM 6332 C CA . ASP B 1 386 ? -0.565 -31.672 6.59 1 82.75 386 ASP B CA 1
ATOM 6333 C C . ASP B 1 386 ? 0.568 -32.469 7.238 1 82.75 386 ASP B C 1
ATOM 6335 O O . ASP B 1 386 ? 1.507 -31.875 7.785 1 82.75 386 ASP B O 1
ATOM 6339 N N . ARG B 1 387 ? 0.481 -33.719 7.203 1 83.5 387 ARG B N 1
ATOM 6340 C CA . ARG B 1 387 ? 1.524 -34.562 7.773 1 83.5 387 ARG B CA 1
ATOM 6341 C C . ARG B 1 387 ? 2.811 -34.5 6.961 1 83.5 387 ARG B C 1
ATOM 6343 O O . ARG B 1 387 ? 3.906 -34.438 7.523 1 83.5 387 ARG B O 1
ATOM 6350 N N . VAL B 1 388 ? 2.555 -34.531 5.699 1 88.75 388 VAL B N 1
ATOM 6351 C CA . VAL B 1 388 ? 3.709 -34.406 4.812 1 88.75 388 VAL B CA 1
ATOM 6352 C C . VAL B 1 388 ? 4.426 -33.062 5.078 1 88.75 388 VAL B C 1
ATOM 6354 O O . VAL B 1 388 ? 5.645 -33.062 5.246 1 88.75 388 VAL B O 1
ATOM 6357 N N . VAL B 1 389 ? 3.73 -31.969 5.152 1 89 389 VAL B N 1
ATOM 6358 C CA . VAL B 1 389 ? 4.289 -30.641 5.344 1 89 389 VAL B CA 1
ATOM 6359 C C . VAL B 1 389 ? 4.988 -30.562 6.699 1 89 389 VAL B C 1
ATOM 6361 O O . VAL B 1 389 ? 6.078 -29.984 6.812 1 89 389 VAL B O 1
ATOM 6364 N N . LYS B 1 390 ? 4.41 -31.109 7.703 1 85.69 390 LYS B N 1
ATOM 6365 C CA . LYS B 1 390 ? 5.004 -31.109 9.039 1 85.69 390 LYS B CA 1
ATOM 6366 C C . LYS B 1 390 ? 6.328 -31.859 9.047 1 85.69 390 LYS B C 1
ATOM 6368 O O . LYS B 1 390 ? 7.312 -31.406 9.617 1 85.69 390 LYS B O 1
ATOM 6373 N N . GLN B 1 391 ? 6.262 -33.031 8.469 1 88.56 391 GLN B N 1
ATOM 6374 C CA . GLN B 1 391 ? 7.473 -33.844 8.414 1 88.56 391 GLN B CA 1
ATOM 6375 C C . GLN B 1 391 ? 8.594 -33.125 7.672 1 88.56 391 GLN B C 1
ATOM 6377 O O . GLN B 1 391 ? 9.742 -33.125 8.125 1 88.56 391 GLN B O 1
ATOM 6382 N N . LEU B 1 392 ? 8.266 -32.562 6.586 1 91.81 392 LEU B N 1
ATOM 6383 C CA . LEU B 1 392 ? 9.258 -31.828 5.805 1 91.81 392 LEU B CA 1
ATOM 6384 C C . LEU B 1 392 ? 9.781 -30.609 6.57 1 91.81 392 LEU B C 1
ATOM 6386 O O . LEU B 1 392 ? 10.961 -30.281 6.48 1 91.81 392 LEU B O 1
ATOM 6390 N N . LEU B 1 393 ? 8.922 -29.984 7.297 1 89 393 LEU B N 1
ATOM 6391 C CA . LEU B 1 393 ? 9.328 -28.828 8.094 1 89 393 LEU B CA 1
ATOM 6392 C C . LEU B 1 393 ? 10.367 -29.234 9.133 1 89 393 LEU B C 1
ATOM 6394 O O . LEU B 1 393 ? 11.281 -28.453 9.43 1 89 393 LEU B O 1
ATOM 6398 N N . THR B 1 394 ? 10.211 -30.406 9.75 1 87.56 394 THR B N 1
ATOM 6399 C CA . THR B 1 394 ? 11.195 -30.891 10.711 1 87.56 394 THR B CA 1
ATOM 6400 C C . THR B 1 394 ? 12.539 -31.125 10.039 1 87.56 394 THR B C 1
ATOM 6402 O O . THR B 1 394 ? 13.57 -31.219 10.711 1 87.56 394 THR B O 1
ATOM 6405 N N . MET B 1 395 ? 12.492 -31.281 8.742 1 89.19 395 MET B N 1
ATOM 6406 C CA . MET B 1 395 ? 13.711 -31.469 7.961 1 89.19 395 MET B CA 1
ATOM 6407 C C . MET B 1 395 ? 14.172 -30.172 7.316 1 89.19 395 MET B C 1
ATOM 6409 O O . MET B 1 395 ? 14.977 -30.188 6.387 1 89.19 395 MET B O 1
ATOM 6413 N N . ASN B 1 396 ? 13.523 -29.078 7.66 1 89.06 396 ASN B N 1
ATOM 6414 C CA . ASN B 1 396 ? 13.875 -27.719 7.227 1 89.06 396 ASN B CA 1
ATOM 6415 C C . ASN B 1 396 ? 13.492 -27.484 5.766 1 89.06 396 ASN B C 1
ATOM 6417 O O . ASN B 1 396 ? 14.242 -26.844 5.023 1 89.06 396 ASN B O 1
ATOM 6421 N N . ILE B 1 397 ? 12.469 -28.125 5.332 1 93.31 397 ILE B N 1
ATOM 6422 C CA . ILE B 1 397 ? 11.898 -27.891 4.008 1 93.31 397 ILE B CA 1
ATOM 6423 C C . ILE B 1 397 ? 10.484 -27.344 4.145 1 93.31 397 ILE B C 1
ATOM 6425 O O . ILE B 1 397 ? 9.609 -28 4.711 1 93.31 397 ILE B O 1
ATOM 6429 N N . ALA B 1 398 ? 10.305 -26.125 3.641 1 92.06 398 ALA B N 1
ATOM 6430 C CA . ALA B 1 398 ? 8.984 -25.5 3.705 1 92.06 398 ALA B CA 1
ATOM 6431 C C . ALA B 1 398 ? 8.227 -25.672 2.393 1 92.06 398 ALA B C 1
ATOM 6433 O O . ALA B 1 398 ? 8.773 -25.422 1.314 1 92.06 398 ALA B O 1
ATOM 6434 N N . ILE B 1 399 ? 7.031 -26.172 2.49 1 93.31 399 ILE B N 1
ATOM 6435 C CA . ILE B 1 399 ? 6.184 -26.359 1.32 1 93.31 399 ILE B CA 1
ATOM 6436 C C . ILE B 1 399 ? 4.734 -26.016 1.671 1 93.31 399 ILE B C 1
ATOM 6438 O O . ILE B 1 399 ? 4.375 -25.953 2.848 1 93.31 399 ILE B O 1
ATOM 6442 N N . SER B 1 400 ? 3.943 -25.766 0.677 1 93.25 400 SER B N 1
ATOM 6443 C CA . SER B 1 400 ? 2.572 -25.328 0.932 1 93.25 400 SER B CA 1
ATOM 6444 C C . SER B 1 400 ? 1.576 -26.438 0.621 1 93.25 400 SER B C 1
ATOM 6446 O O . SER B 1 400 ? 1.734 -27.172 -0.364 1 93.25 400 SER B O 1
ATOM 6448 N N . THR B 1 401 ? 0.534 -26.484 1.482 1 92.44 401 THR B N 1
ATOM 6449 C CA . THR B 1 401 ? -0.638 -27.281 1.136 1 92.44 401 THR B CA 1
ATOM 6450 C C . THR B 1 401 ? -1.509 -26.547 0.119 1 92.44 401 THR B C 1
ATOM 6452 O O . THR B 1 401 ? -1.174 -25.438 -0.309 1 92.44 401 THR B O 1
ATOM 6455 N N . ALA B 1 402 ? -2.582 -27.141 -0.221 1 92.62 402 ALA B N 1
ATOM 6456 C CA . ALA B 1 402 ? -3.51 -26.562 -1.188 1 92.62 402 ALA B CA 1
ATOM 6457 C C . ALA B 1 402 ? -4.367 -25.469 -0.541 1 92.62 402 ALA B C 1
ATOM 6459 O O . ALA B 1 402 ? -4.961 -24.641 -1.235 1 92.62 402 ALA B O 1
ATOM 6460 N N . GLU B 1 403 ? -4.445 -25.406 0.707 1 89.19 403 GLU B N 1
ATOM 6461 C CA . GLU B 1 403 ? -5.418 -24.594 1.443 1 89.19 403 GLU B CA 1
ATOM 6462 C C . GLU B 1 403 ? -5.281 -23.125 1.104 1 89.19 403 GLU B C 1
ATOM 6464 O O . GLU B 1 403 ? -6.273 -22.453 0.805 1 89.19 403 GLU B O 1
ATOM 6469 N N . PRO B 1 404 ? -4.105 -22.594 1.039 1 91.06 404 PRO B N 1
ATOM 6470 C CA . PRO B 1 404 ? -3.994 -21.156 0.762 1 91.06 404 PRO B CA 1
ATOM 6471 C C . PRO B 1 404 ? -4.488 -20.797 -0.635 1 91.06 404 PRO B C 1
ATOM 6473 O O . PRO B 1 404 ? -4.875 -19.641 -0.872 1 91.06 404 PRO B O 1
ATOM 6476 N N . TYR B 1 405 ? -4.543 -21.734 -1.531 1 96.25 405 TYR B N 1
ATOM 6477 C CA . TYR B 1 405 ? -4.879 -21.469 -2.926 1 96.25 405 TYR B CA 1
ATOM 6478 C C . TYR B 1 405 ? -6.363 -21.688 -3.182 1 96.25 405 TYR B C 1
ATOM 6480 O O . TYR B 1 405 ? -6.883 -21.312 -4.234 1 96.25 405 TYR B O 1
ATOM 6488 N N . SER B 1 406 ? -7.047 -22.281 -2.328 1 93.62 406 SER B N 1
ATOM 6489 C CA . SER B 1 406 ? -8.398 -22.75 -2.58 1 93.62 406 SER B CA 1
ATOM 6490 C C . SER B 1 406 ? -9.43 -21.656 -2.326 1 93.62 406 SER B C 1
ATOM 6492 O O . SER B 1 406 ? -9.375 -20.984 -1.301 1 93.62 406 SER B O 1
ATOM 6494 N N . VAL B 1 407 ? -10.211 -21.531 -3.436 1 91.81 407 VAL B N 1
ATOM 6495 C CA . VAL B 1 407 ? -11.352 -20.641 -3.318 1 91.81 407 VAL B CA 1
ATOM 6496 C C . VAL B 1 407 ? -12.594 -21.438 -2.918 1 91.81 407 VAL B C 1
ATOM 6498 O O . VAL B 1 407 ? -12.953 -22.422 -3.578 1 91.81 407 VAL B O 1
ATOM 6501 N N . GLY B 1 408 ? -13.141 -21.328 -1.778 1 77.25 408 GLY B N 1
ATOM 6502 C CA . GLY B 1 408 ? -14.336 -22.047 -1.354 1 77.25 408 GLY B CA 1
ATOM 6503 C C . GLY B 1 408 ? -14.07 -23.047 -0.243 1 77.25 408 GLY B C 1
ATOM 6504 O O . GLY B 1 408 ? -13.055 -22.953 0.448 1 77.25 408 GLY B O 1
ATOM 6505 N N . ARG B 1 409 ? -14.93 -24.016 -0.226 1 71.69 409 ARG B N 1
ATOM 6506 C CA . ARG B 1 409 ? -14.922 -24.875 0.951 1 71.69 409 ARG B CA 1
ATOM 6507 C C . ARG B 1 409 ? -14.156 -26.172 0.684 1 71.69 409 ARG B C 1
ATOM 6509 O O . ARG B 1 409 ? -13.656 -26.797 1.615 1 71.69 409 ARG B O 1
ATOM 6516 N N . ASP B 1 410 ? -13.977 -26.375 -0.528 1 76.5 410 ASP B N 1
ATOM 6517 C CA . ASP B 1 410 ? -13.336 -27.641 -0.866 1 76.5 410 ASP B CA 1
ATOM 6518 C C . ASP B 1 410 ? -11.844 -27.453 -1.121 1 76.5 410 ASP B C 1
ATOM 6520 O O . ASP B 1 410 ? -11.445 -26.75 -2.055 1 76.5 410 ASP B O 1
ATOM 6524 N N . VAL B 1 411 ? -11.031 -28.062 -0.316 1 85.12 411 VAL B N 1
ATOM 6525 C CA . VAL B 1 411 ? -9.578 -28.016 -0.468 1 85.12 411 VAL B CA 1
ATOM 6526 C C . VAL B 1 411 ? -9.055 -29.359 -0.967 1 85.12 411 VAL B C 1
ATOM 6528 O O . VAL B 1 411 ? -9.227 -30.375 -0.304 1 85.12 411 VAL B O 1
ATOM 6531 N N . PRO B 1 412 ? -8.531 -29.359 -2.096 1 88.06 412 PRO B N 1
ATOM 6532 C CA . PRO B 1 412 ? -7.984 -30.641 -2.572 1 88.06 412 PRO B CA 1
ATOM 6533 C C . PRO B 1 412 ? -6.773 -31.094 -1.767 1 88.06 412 PRO B C 1
ATOM 6535 O O . PRO B 1 412 ? -6.098 -30.281 -1.135 1 88.06 412 PRO B O 1
ATOM 6538 N N . HIS B 1 413 ? -6.551 -32.375 -1.861 1 88.75 413 HIS B N 1
ATOM 6539 C CA . HIS B 1 413 ? -5.34 -32.938 -1.279 1 88.75 413 HIS B CA 1
ATOM 6540 C C . HIS B 1 413 ? -4.156 -32.812 -2.229 1 88.75 413 HIS B C 1
ATOM 6542 O O . HIS B 1 413 ? -3.986 -33.625 -3.137 1 88.75 413 HIS B O 1
ATOM 6548 N N . ALA B 1 414 ? -3.381 -31.859 -1.938 1 94.75 414 ALA B N 1
ATOM 6549 C CA . ALA B 1 414 ? -2.281 -31.562 -2.854 1 94.75 414 ALA B CA 1
ATOM 6550 C C . ALA B 1 414 ? -1.234 -30.672 -2.191 1 94.75 414 ALA B C 1
ATOM 6552 O O . ALA B 1 414 ? -1.449 -30.172 -1.087 1 94.75 414 ALA B O 1
ATOM 6553 N N . LEU B 1 415 ? -0.126 -30.656 -2.793 1 95.81 415 LEU B N 1
ATOM 6554 C CA . LEU B 1 415 ? 0.962 -29.766 -2.426 1 95.81 415 LEU B CA 1
ATOM 6555 C C . LEU B 1 415 ? 1.314 -28.828 -3.584 1 95.81 415 LEU B C 1
ATOM 6557 O O . LEU B 1 415 ? 1.17 -29.203 -4.75 1 95.81 415 LEU B O 1
ATOM 6561 N N . ARG B 1 416 ? 1.655 -27.656 -3.289 1 97.12 416 ARG B N 1
ATOM 6562 C CA . ARG B 1 416 ? 2.217 -26.734 -4.262 1 97.12 416 ARG B CA 1
ATOM 6563 C C . ARG B 1 416 ? 3.701 -26.5 -4.004 1 97.12 416 ARG B C 1
ATOM 6565 O O . ARG B 1 416 ? 4.086 -26.031 -2.932 1 97.12 416 ARG B O 1
ATOM 6572 N N . LEU B 1 417 ? 4.52 -26.781 -4.977 1 97 417 LEU B N 1
ATOM 6573 C CA . LEU B 1 417 ? 5.969 -26.625 -4.883 1 97 417 LEU B CA 1
ATOM 6574 C C . LEU B 1 417 ? 6.426 -25.359 -5.605 1 97 417 LEU B C 1
ATOM 6576 O O . LEU B 1 417 ? 6.113 -25.172 -6.781 1 97 417 LEU B O 1
ATOM 6580 N N . ALA B 1 418 ? 7.082 -24.516 -4.918 1 97.06 418 ALA B N 1
ATOM 6581 C CA . ALA B 1 418 ? 7.84 -23.422 -5.535 1 97.06 418 ALA B CA 1
ATOM 6582 C C . ALA B 1 418 ? 9.273 -23.859 -5.836 1 97.06 418 ALA B C 1
ATOM 6584 O O . ALA B 1 418 ? 9.977 -24.344 -4.953 1 97.06 418 ALA B O 1
ATOM 6585 N N . LEU B 1 419 ? 9.781 -23.609 -7.004 1 97.56 419 LEU B N 1
ATOM 6586 C CA . LEU B 1 419 ? 11.023 -24.219 -7.457 1 97.56 419 LEU B CA 1
ATOM 6587 C C . LEU B 1 419 ? 12.133 -23.188 -7.559 1 97.56 419 LEU B C 1
ATOM 6589 O O . LEU B 1 419 ? 13.305 -23.547 -7.703 1 97.56 419 LEU B O 1
ATOM 6593 N N . ALA B 1 420 ? 11.766 -21.938 -7.375 1 95.69 420 ALA B N 1
ATOM 6594 C CA . ALA B 1 420 ? 12.68 -20.906 -7.848 1 95.69 420 ALA B CA 1
ATOM 6595 C C . ALA B 1 420 ? 13.578 -20.406 -6.723 1 95.69 420 ALA B C 1
ATOM 6597 O O . ALA B 1 420 ? 14.594 -19.75 -6.977 1 95.69 420 ALA B O 1
ATOM 6598 N N . SER B 1 421 ? 13.297 -20.656 -5.48 1 91.94 421 SER B N 1
ATOM 6599 C CA . SER B 1 421 ? 13.992 -20.016 -4.371 1 91.94 421 SER B CA 1
ATOM 6600 C C . SER B 1 421 ? 15.289 -20.75 -4.035 1 91.94 421 SER B C 1
ATOM 6602 O O . SER B 1 421 ? 16.328 -20.109 -3.852 1 91.94 421 SER B O 1
ATOM 6604 N N . PRO B 1 422 ? 15.344 -22.094 -4.016 1 92.88 422 PRO B N 1
ATOM 6605 C CA . PRO B 1 422 ? 16.594 -22.781 -3.658 1 92.88 422 PRO B CA 1
ATOM 6606 C C . PRO B 1 422 ? 17.594 -22.812 -4.812 1 92.88 422 PRO B C 1
ATOM 6608 O O . PRO B 1 422 ? 17.203 -22.719 -5.977 1 92.88 422 PRO B O 1
ATO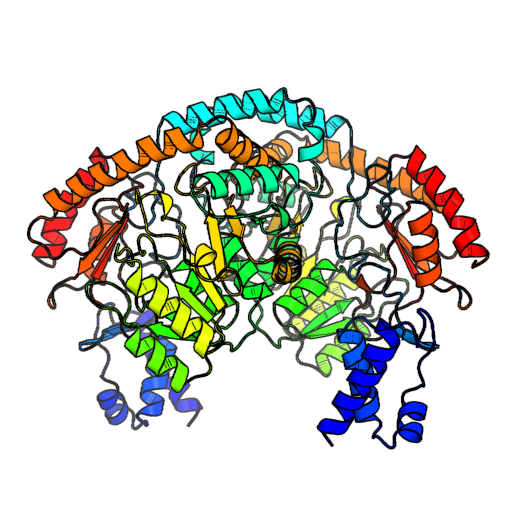M 6611 N N . SER B 1 423 ? 18.828 -22.969 -4.457 1 92.5 423 SER B N 1
ATOM 6612 C CA . SER B 1 423 ? 19.812 -23.297 -5.492 1 92.5 423 SER B CA 1
ATOM 6613 C C . SER B 1 423 ? 19.484 -24.641 -6.152 1 92.5 423 SER B C 1
ATOM 6615 O O . SER B 1 423 ? 18.719 -25.438 -5.602 1 92.5 423 SER B O 1
ATOM 6617 N N . LEU B 1 424 ? 20.031 -24.875 -7.32 1 95.31 424 LEU B N 1
ATOM 6618 C CA . LEU B 1 424 ? 19.719 -26.078 -8.062 1 95.31 424 LEU B CA 1
ATOM 6619 C C . LEU B 1 424 ? 20.078 -27.328 -7.258 1 95.31 424 LEU B C 1
ATOM 6621 O O . LEU B 1 424 ? 19.344 -28.312 -7.254 1 95.31 424 LEU B O 1
ATOM 6625 N N . ASP B 1 425 ? 21.188 -27.234 -6.527 1 93.94 425 ASP B N 1
ATOM 6626 C CA . ASP B 1 425 ? 21.625 -28.359 -5.723 1 93.94 425 ASP B CA 1
ATOM 6627 C C . ASP B 1 425 ? 20.672 -28.594 -4.551 1 93.94 425 ASP B C 1
ATOM 6629 O O . ASP B 1 425 ? 20.312 -29.75 -4.254 1 93.94 425 ASP B O 1
ATOM 6633 N N . LYS B 1 426 ? 20.266 -27.547 -3.916 1 94.62 426 LYS B N 1
ATOM 6634 C CA . LYS B 1 426 ? 19.359 -27.656 -2.787 1 94.62 426 LYS B CA 1
ATOM 6635 C C . LYS B 1 426 ? 17.969 -28.125 -3.24 1 94.62 426 LYS B C 1
ATOM 6637 O O . LYS B 1 426 ? 17.297 -28.859 -2.52 1 94.62 426 LYS B O 1
ATOM 6642 N N . LEU B 1 427 ? 17.594 -27.703 -4.426 1 97 427 LEU B N 1
ATOM 6643 C CA . LEU B 1 427 ? 16.328 -28.141 -4.988 1 97 427 LEU B CA 1
ATOM 6644 C C . LEU B 1 427 ? 16.328 -29.656 -5.207 1 97 427 LEU B C 1
ATOM 6646 O O . LEU B 1 427 ? 15.414 -30.359 -4.766 1 97 427 LEU B O 1
ATOM 6650 N N . SER B 1 428 ? 17.359 -30.141 -5.828 1 96.94 428 SER B N 1
ATOM 6651 C CA . SER B 1 428 ? 17.484 -31.562 -6.09 1 96.94 428 SER B CA 1
ATOM 6652 C C . SER B 1 428 ? 17.484 -32.375 -4.793 1 96.94 428 SER B C 1
ATOM 6654 O O . SER B 1 428 ? 16.797 -33.375 -4.691 1 96.94 428 SER B O 1
ATOM 6656 N N . ALA B 1 429 ? 18.219 -31.859 -3.822 1 95 429 ALA B N 1
ATOM 6657 C CA . ALA B 1 429 ? 18.312 -32.531 -2.531 1 95 429 ALA B CA 1
ATOM 6658 C C . ALA B 1 429 ? 16.953 -32.562 -1.834 1 95 429 ALA B C 1
ATOM 6660 O O . ALA B 1 429 ? 16.562 -33.594 -1.284 1 95 429 ALA B O 1
ATOM 6661 N N . ALA B 1 430 ? 16.266 -31.469 -1.853 1 96.75 430 ALA B N 1
ATOM 6662 C CA . ALA B 1 430 ? 14.961 -31.391 -1.203 1 96.75 430 ALA B CA 1
ATOM 6663 C C . ALA B 1 430 ? 13.961 -32.344 -1.854 1 96.75 430 ALA B C 1
ATOM 6665 O O . ALA B 1 430 ? 13.18 -33 -1.161 1 96.75 430 ALA B O 1
ATOM 6666 N N . LEU B 1 431 ? 13.984 -32.406 -3.162 1 97.5 431 LEU B N 1
ATOM 6667 C CA . LEU B 1 431 ? 13.047 -33.25 -3.898 1 97.5 431 LEU B CA 1
ATOM 6668 C C . LEU B 1 431 ? 13.32 -34.75 -3.637 1 97.5 431 LEU B C 1
ATOM 6670 O O . LEU B 1 431 ? 12.391 -35.531 -3.568 1 97.5 431 LEU B O 1
ATOM 6674 N N . LYS B 1 432 ? 14.539 -35.062 -3.455 1 94.88 432 LYS B N 1
ATOM 6675 C CA . LYS B 1 432 ? 14.906 -36.438 -3.135 1 94.88 432 LYS B CA 1
ATOM 6676 C C . LYS B 1 432 ? 14.398 -36.844 -1.754 1 94.88 432 LYS B C 1
ATOM 6678 O O . LYS B 1 432 ? 13.992 -38 -1.546 1 94.88 432 LYS B O 1
ATOM 6683 N N . ILE B 1 433 ? 14.461 -35.938 -0.906 1 94.12 433 ILE B N 1
ATOM 6684 C CA . ILE B 1 433 ? 13.961 -36.156 0.445 1 94.12 433 ILE B CA 1
ATOM 6685 C C . ILE B 1 433 ? 12.438 -36.25 0.422 1 94.12 433 ILE B C 1
ATOM 6687 O O . ILE B 1 433 ? 11.859 -37.094 1.115 1 94.12 433 ILE B O 1
ATOM 6691 N N . MET B 1 434 ? 11.789 -35.5 -0.341 1 94.81 434 MET B N 1
ATOM 6692 C CA . MET B 1 434 ? 10.336 -35.375 -0.376 1 94.81 434 MET B CA 1
ATOM 6693 C C . MET B 1 434 ? 9.688 -36.594 -0.993 1 94.81 434 MET B C 1
ATOM 6695 O O . MET B 1 434 ? 8.609 -37.031 -0.563 1 94.81 434 MET B O 1
ATOM 6699 N N . ARG B 1 435 ? 10.281 -37.188 -1.922 1 93.62 435 ARG B N 1
ATOM 6700 C CA . ARG B 1 435 ? 9.664 -38.219 -2.734 1 93.62 435 ARG B CA 1
ATOM 6701 C C . ARG B 1 435 ? 9.195 -39.375 -1.867 1 93.62 435 ARG B C 1
ATOM 6703 O O . ARG B 1 435 ? 8.023 -39.781 -1.917 1 93.62 435 ARG B O 1
ATOM 6710 N N . PRO B 1 436 ? 10.039 -39.938 -1.024 1 91.19 436 PRO B N 1
ATOM 6711 C CA . PRO B 1 436 ? 9.57 -41.094 -0.221 1 91.19 436 PRO B CA 1
ATOM 6712 C C . PRO B 1 436 ? 8.5 -40.688 0.794 1 91.19 436 PRO B C 1
ATOM 6714 O O . PRO B 1 436 ? 7.629 -41.5 1.129 1 91.19 436 PRO B O 1
ATOM 6717 N N . ILE B 1 437 ? 8.586 -39.469 1.239 1 91.31 437 ILE B N 1
ATOM 6718 C CA . ILE B 1 437 ? 7.602 -39 2.203 1 91.31 437 ILE B CA 1
ATOM 6719 C C . ILE B 1 437 ? 6.227 -38.906 1.545 1 91.31 437 ILE B C 1
ATOM 6721 O O . ILE B 1 437 ? 5.215 -39.25 2.164 1 91.31 437 ILE B O 1
ATOM 6725 N N . ILE B 1 438 ? 6.191 -38.531 0.33 1 90.31 438 ILE B N 1
ATOM 6726 C CA . ILE B 1 438 ? 4.941 -38.406 -0.41 1 90.31 438 ILE B CA 1
ATOM 6727 C C . ILE B 1 438 ? 4.445 -39.781 -0.825 1 90.31 438 ILE B C 1
ATOM 6729 O O . ILE B 1 438 ? 3.244 -40.062 -0.775 1 90.31 438 ILE B O 1
ATOM 6733 N N . GLU B 1 439 ? 5.359 -40.656 -1.214 1 85.38 439 GLU B N 1
ATOM 6734 C CA . GLU B 1 439 ? 5 -41.969 -1.719 1 85.38 439 GLU B CA 1
ATOM 6735 C C . GLU B 1 439 ? 4.539 -42.875 -0.589 1 85.38 439 GLU B C 1
ATOM 6737 O O . GLU B 1 439 ? 3.592 -43.656 -0.756 1 85.38 439 GLU B O 1
ATOM 6742 N N . TYR B 1 440 ? 5.281 -42.906 0.489 1 75.44 440 TYR B N 1
ATOM 6743 C CA . TYR B 1 440 ? 5.02 -43.906 1.519 1 75.44 440 TYR B CA 1
ATOM 6744 C C . TYR B 1 440 ? 4.25 -43.312 2.684 1 75.44 440 TYR B C 1
ATOM 6746 O O . TYR B 1 440 ? 3.74 -44.031 3.545 1 75.44 440 TYR B O 1
ATOM 6754 N N . GLY B 1 441 ? 3.732 -42.031 2.566 1 64.44 441 GLY B N 1
ATOM 6755 C CA . GLY B 1 441 ? 2.979 -41.406 3.645 1 64.44 441 GLY B CA 1
ATOM 6756 C C . GLY B 1 441 ? 3.637 -41.562 5 1 64.44 441 GLY B C 1
ATOM 6757 O O . GLY B 1 441 ? 3.879 -42.688 5.457 1 64.44 441 GLY B O 1
ATOM 6758 N N . VAL B 1 442 ? 4.617 -41.125 5.621 1 48.75 442 VAL B N 1
ATOM 6759 C CA . VAL B 1 442 ? 4.934 -41.5 6.992 1 48.75 442 VAL B CA 1
ATOM 6760 C C . VAL B 1 442 ? 3.785 -41.094 7.918 1 48.75 442 VAL B C 1
ATOM 6762 O O . VAL B 1 442 ? 3.133 -40.062 7.695 1 48.75 442 VAL B O 1
#

pLDDT: mean 89.7, std 12.16, range [33.94, 98.94]

Secondary structure (DSSP, 8-state):
-HHHHHHHHHHHHHHHHHTSS-TTPBPPPHHHHHHHHT--HHHHHHHHHHHHHTTSEEEETTTEEEE--TTS-TTTTT------TT-EEESS-----HHHHHHHHHHHHHHHT-TTGGGGGS---TT--HHHHHHHHHHHHHTT----GGGEEEESSHHHHHHHHHHHH--TT-EEEEESB--HHHHHHHHHTTPEEEEE-EETTEE-HHHHHHHHHHS-EEEEEE--BS-TTT--B--HHHHHHHHHHHHHHT-EEEEE-TTGGGSTTPPPPHHHH-TTTEEEEEESTTTT-TTS--EEEE--GGGHHHHHHHHHHHTSS--HHHHHHHHHHHHTSHHHHHHHHHHHHHHHHHHHHHHHTTTS--EE-TT-SEEEEE--TT--HHHHHHHHHHTTEEEEESGGGB-SS---SEEEEE-SSS-HHHHHHHHHHHHHHHHHT-/-HHHHHHHHHHHHHHHHHTSS-TTPBPPPHHHHHHHHT--HHHHHHHHHHHHHTTSEEEETTTEEEE--TTS-TTTTT------TT-EEESS-----HHHHHHHHHHHHHHHT-TTGGGGGS---TT--HHHHHHHHHHHHHTT----GGGEEEESSHHHHHHHHHHHH--TT-EEEEESB--HHHHHHHHHTTPEEEEE-EETTEE-HHHHHHHHHHS-EEEEEE--BS-TTT--B--HHHHHHHHHHHHHHT-EEEEE-TTGGGSTTPPPPHHHH-TTTEEEEEESTTTT-TTS--EEEE--GGGHHHHHHHHHHHTSS--HHHHHHHHHHHHTSHHHHHHHHHHHHHHHHHHHHHHHTTTS--EE-TT-SEEEEE--TT--HHHHHHHHHHTTEEEEESGGGB-SS---SEEEEE-SSS-HHHHHHHHHHHHHHHHHT-

InterPro domains:
  IPR000524 Transcription regulator HTH, GntR [PF00392] (5-67)
  IPR000524 Transcription regulator HTH, GntR [PS50949] (2-70)
  IPR000524 Transcription regulator HTH, GntR [SM00345] (8-67)
  IPR000524 Transcription regulator HTH, GntR [cd07377] (4-68)
  IPR004839 Aminotransferase, class I/classII, large domain [PF00155] (86-431)
  IPR015421 Pyridoxal phosphate-dependent transferase, major domain [G3DSA:3.40.640.10] (122-338)
  IPR015422 Pyridoxal phosphate-dependent transferase, small domain [G3DSA:3.90.1150.10] (84-435)
  IPR015424 Pyridoxal phosphate-dependent transferase [SSF53383] (84-438)
  IPR036388 Winged helix-like DNA-binding domain superfamily [G3DSA:1.10.10.10] (4-72)
  IPR036390 Winged helix DNA-binding domain superfamily [SSF46785] (3-71)
  IPR051446 HTH-type transcriptional regulator with aminotransferase domain [PTHR46577] (3-439)

Organism: Klebsiella aerogenes (strain ATCC 13048 / DSM 30053 / CCUG 1429 / JCM 1235 / KCTC 2190 / NBRC 13534 / NCIMB 10102 / NCTC 10006 / CDC 819-56) (NCBI:txid1028307)

Solvent-accessible surface area (backbone atoms only — not comparable to full-atom values): 44439 Å² total; per-residue (Å²): 115,77,64,55,49,55,47,51,38,50,51,52,50,48,31,42,74,72,47,77,42,40,59,66,39,70,48,71,45,53,68,50,41,16,67,74,68,71,45,49,63,69,52,32,48,48,32,55,49,49,36,32,74,70,59,46,34,44,53,31,67,97,75,42,36,24,29,38,59,71,84,46,61,85,44,66,62,71,54,72,63,88,66,55,93,78,45,43,44,19,49,50,71,48,55,78,57,80,62,51,44,57,52,50,29,52,49,31,44,52,51,38,68,43,90,65,51,58,62,36,38,34,75,58,36,32,36,42,48,65,73,56,23,37,53,52,15,51,55,38,38,75,72,69,36,91,50,50,36,76,25,37,28,41,27,38,12,32,51,22,24,50,39,24,48,47,60,38,74,52,52,69,64,40,29,32,36,29,43,27,58,28,54,41,59,56,55,48,34,33,55,70,53,42,39,40,77,43,55,25,55,67,53,99,73,38,69,35,61,68,57,42,50,52,47,51,75,75,39,82,44,46,30,37,46,44,40,54,40,44,23,56,58,54,28,41,56,47,50,63,69,55,50,51,51,51,50,51,47,28,62,74,62,64,28,38,36,38,39,45,38,64,52,29,82,48,48,78,87,60,62,81,55,61,45,69,77,38,39,90,43,19,37,36,26,28,41,39,31,73,56,67,24,43,9,50,31,40,20,29,31,36,36,42,58,90,52,40,64,38,36,34,52,31,32,41,28,38,36,36,40,49,36,38,60,51,49,51,52,52,50,49,31,56,74,72,42,48,41,62,53,40,42,55,54,48,38,54,47,20,34,51,46,33,50,51,50,52,60,58,42,59,91,55,62,72,40,52,30,63,51,33,49,40,37,25,32,60,48,56,94,84,36,56,49,68,54,50,41,52,55,35,42,77,70,36,32,42,53,16,54,31,60,56,27,34,41,74,71,54,32,66,56,22,35,39,40,21,54,32,42,40,54,73,68,54,44,54,52,51,40,59,60,44,40,56,45,65,73,64,35,122,115,77,64,54,48,54,48,50,37,50,51,51,51,48,30,41,74,70,47,78,43,40,60,64,37,72,49,71,46,51,69,48,42,15,67,74,68,71,44,50,64,68,51,31,48,48,34,53,49,50,35,34,72,70,60,46,33,45,53,32,68,95,75,43,35,24,29,37,57,73,85,45,61,85,42,65,62,71,53,70,62,86,65,54,92,78,44,42,43,20,50,50,70,49,57,77,57,81,62,49,44,56,50,49,28,53,48,30,44,53,51,38,68,43,88,65,50,56,64,36,39,34,74,58,39,31,35,43,48,64,72,56,23,37,53,52,16,50,55,39,39,76,72,70,36,91,52,51,37,76,26,37,28,40,26,38,11,32,50,21,24,51,39,24,48,48,60,37,73,53,53,67,65,41,27,32,37,29,42,27,58,30,53,40,56,58,55,47,34,33,55,69,54,42,38,39,78,42,54,25,54,67,54,99,72,36,69,35,61,68,56,42,50,52,46,52,74,76,38,83,46,48,29,35,45,44,40,54,40,45,21,53,57,54,26,41,56,49,50,63,68,56,50,50,52,52,50,48,50,29,62,75,63,64,26,38,36,38,39,44,40,66,52,30,82,46,48,77,87,61,62,82,55,62,45,71,77,38,41,92,44,19,37,35,26,27,40,38,32,75,55,67,24,44,8,50,30,41,19,30,32,37,36,44,58,89,53,40,63,39,35,34,51,31,30,40,28,38,37,37,41,48,37,38,59,50,49,50,52,53,49,50,30,56,73,72,43,51,41,60,52,40,42,54,54,47,36,53,48,19,33,50,46,34,50,51,51,52,59,57,42,59,90,56,62,72,39,52,30,62,50,34,48,41,38,24,33,59,48,56,93,82,35,56,48,68,52,48,40,52,55,34,42,78,70,36,33,41,53,15,56,31,60,57,27,35,40,73,73,54,32,64,56,22,36,38,39,20,55,32,41,38,54,73,67,54,43,54,52,50,41,59,60,43,39,57,43,64,72,66,34,120

Sequence (884 aa):
MKNRYKSLVDRYAAAIRSGALAAGSQLPTHRQLVVEHGISLATATRVYRELALMGLVSGETGRGTFVRELSLPPGLGVDQHAIAPDMIDLNFNSPALPEQTVLLREALKKLSGAGDLEALLRYQPHAGRMSEREIVAQHLNRQGMAASAGQVAIVNGAQHGLAVTLGGLLRPGDVVAADALTYPGFRALARLYQLELVAIPHTAQGPDLDMLRSLCEKRRVKAIYTMPTLHNPLGWVMNLAQRSKLVDIARQFDLFIIEDAAYAWLIENAPPPLMSLAPERTVYVCGFSKNIATGLRVGMVVCREALMPAIERTIRATSWNTPALTTALVCGWIQDGTLARLETIMRADARRRQAIARQALAGLPMIGNENAWFLWLPLGEDVRADRVVKQLLTMNIAISTAEPYSVGRDVPHALRLALASPSLDKLSAALKIMRPIIEYGVMKNRYKSLVDRYAAAIRSGALAAGSQLPTHRQLVVEHGISLATATRVYRELALMGLVSGETGRGTFVRELSLPPGLGVDQHAIAPDMIDLNFNSPALPEQTVLLREALKKLSGAGDLEALLRYQPHAGRMSEREIVAQHLNRQGMAASAGQVAIVNGAQHGLAVTLGGLLRPGDVVAADALTYPGFRALARLYQLELVAIPHTAQGPDLDMLRSLCEKRRVKAIYTMPTLHNPLGWVMNLAQRSKLVDIARQFDLFIIEDAAYAWLIENAPPPLMSLAPERTVYVCGFSKNIATGLRVGMVVCREALMPAIERTIRATSWNTPALTTALVCGWIQDGTLARLETIMRADARRRQAIARQALAGLPMIGNENAWFLWLPLGEDVRADRVVKQLLTMNIAISTAEPYSVGRDVPHALRLALASPSLDKLSAALKIMRPIIEYGV